Protein 5U2I (pdb70)

InterPro domains:
  IPR001564 Nucleoside diphosphate kinase [MF_00451] (3-138)
  IPR001564 Nucleoside diphosphate kinase [PR01243] (6-28)
  IPR001564 Nucleoside diphosphate kinase [PR01243] (50-69)
  IPR001564 Nucleoside diphosphate kinase [PR01243] (70-87)
  IPR001564 Nucleoside diphosphate kinase [PR01243] (91-107)
  IPR001564 Nucleoside diphosphate kinase [PR01243] (114-133)
  IPR023005 Nucleoside diphosphate kinase, active site [PS00469] (114-122)
  IPR034907 Nucleoside diphosphate kinase-like domain [PF00334] (4-137)
  IPR034907 Nucleoside diphosphate kinase-like domain [SM00562] (3-140)
  IPR036850 Nucleoside diphosphate kinase-like domain superfamily [G3DSA:3.30.70.141] (1-151)
  IPR036850 Nucleoside diphosphate kinase-like domain superfamily [SSF54919] (1-151)

Solvent-accessible surface area: 34320 Å² total; per-residue (Å²): 106,48,107,43,68,0,0,0,0,0,17,0,0,0,8,20,41,25,17,1,0,42,0,0,24,49,0,22,73,5,3,6,27,6,0,0,4,32,4,43,64,4,64,52,80,25,0,104,97,8,21,50,125,39,97,75,84,139,100,14,98,38,50,10,115,29,2,37,72,10,1,0,0,0,0,0,0,18,1,70,20,0,7,67,5,0,104,80,17,4,25,42,89,109,0,34,105,3,53,16,14,6,0,26,4,36,11,0,4,10,73,20,31,8,0,0,34,2,0,74,43,73,71,47,0,118,102,11,15,74,53,8,5,132,119,104,49,46,9,150,24,105,7,36,52,39,122,18,2,33,151,101,50,106,41,67,0,0,0,1,0,18,0,0,0,9,16,44,29,18,1,0,46,0,0,13,56,0,20,84,4,3,5,27,7,0,0,4,33,4,41,64,5,64,55,96,25,0,91,109,13,23,55,138,37,100,77,87,133,102,12,88,42,54,10,116,27,2,39,60,6,0,0,0,0,0,0,0,18,1,74,21,0,7,73,4,0,103,89,16,4,23,40,98,109,0,40,109,3,53,18,13,6,0,24,3,22,12,0,4,15,74,21,35,21,0,0,38,2,0,90,44,68,71,48,0,117,106,12,16,67,40,7,4,121,119,111,53,47,9,147,24,105,6,34,50,40,122,14,2,34,157,107,51,109,45,68,0,0,0,1,0,19,0,0,0,8,18,41,26,18,1,0,39,0,0,20,50,0,21,74,5,2,6,23,6,0,0,4,34,8,47,58,3,65,56,114,28,0,102,36,11,25,51,128,40,103,75,90,137,101,16,96,41,53,15,114,27,3,41,62,6,0,0,0,0,0,0,0,18,1,70,20,0,6,72,4,0,104,86,17,3,23,39,97,107,0,39,109,2,54,16,13,8,0,23,4,35,10,0,3,13,74,23,36,21,0,0,39,1,1,88,35,63,125,48,0,116,99,12,16,74,64,8,4,129,122,102,42,42,10,144,23,100,5,35,52,39,122,14,0,35,137,102,58,102,40,69,0,0,0,1,0,14,0,0,0,8,17,44,27,16,1,0,46,0,0,23,46,0,20,72,5,2,5,26,6,0,0,4,36,5,40,65,5,65,54,90,29,0,101,101,8,20,53,125,37,97,74,87,139,96,12,100,42,45,11,115,25,2,38,63,6,0,0,0,0,0,0,0,17,1,73,22,0,7,71,5,0,102,88,17,3,23,38,86,107,0,41,107,3,53,17,14,7,0,25,4,24,11,0,3,5,61,17,39,7,0,0,34,2,0,77,43,70,140,46,0,116,99,11,16,66,39,7,4,122,120,111,68,46,10,149,25,103,4,35,50,38,125,14,1,35,156,108,35,113,49,69,0,0,0,1,0,17,0,0,0,8,20,42,26,16,1,0,46,0,0,21,43,0,20,70,4,3,5,26,7,0,0,3,33,8,46,60,4,62,49,80,23,0,104,98,8,19,38,132,46,90,80,109,131,101,23,96,36,53,9,111,29,2,37,72,9,2,0,0,0,0,0,0,9,1,64,22,0,6,70,3,0,122,86,16,6,22,36,93,108,0,48,117,4,53,19,12,7,0,22,3,23,12,1,4,12,71,20,30,8,0,0,33,15,1,70,44,70,74,44,0,116,99,10,15,72,53,8,6,132,121,103,51,45,9,147,24,106,6,39,52,40,125,20,2,35,136,169,100,112,165,68,69,17,69,44,67,0,0,0,0,0,18,2,0,0,9,20,42,27,16,0,0,47,0,0,10,58,0,20,86,4,3,5,26,6,0,0,4,35,8,46,61,4,64,53,82,21,0,92,102,8,19,49,126,40,98,74,89,135,99,12,91,42,53,8,113,30,2,37,72,10,3,0,0,0,0,0,0,12,1,72,21,0,7,71,3,0,123,86,16,6,22,40,92,109,1,40,108,4,53,16,13,8,0,26,3,23,12,0,4,6,66,20,36,9,0,0,36,14,0,68,43,71,140,43,0,119,101,11,16,71,51,8,6,121,122,109,56,46,9,147,24,105,6,38,52,40,124,18,2,35,151

Foldseek 3Di:
DFFQKKKKKQAPLCVVVVNPVVVVVVCVVLPWDWFFKDKDQDDLVLQCVLVVVCPPPPCSVVSSCRRNVHIMIMTMITGVPCQVVLDLLLADLALVRGDPNHPSVPDHGGSSSSGMDMQNDSVSRVVSCVSVDPPVRTHDDDDPCVVVVDD/DFFQKKKKKQAPLCVVVVNPVVVVVVCVVLPWDWFFKDKDQDDLVLLCVLLVVCPPPPCSVVSSCRRNVGIMIITMITGVPVQVVLDLQLADLALVRGDPNHPSVPDHGGSSSSGMDMQNDSVSRVVSCVSVDDPVRTHDDDDPCVVVVDD/DFFQKKKKKQAFLCVVVVNVVVVVVVCVVLPWDWFFKDKDQDDLVLQCVLVVVCPPPPCSVVSSCRRNVHIMIMTMITGVPCQVVLVLQLADLALCPGDPRHPSVPDHGGSSSSGMDMQNDRVSRVVSCVSVDDPVRTHDDDDPCVVVVDD/DFFQKKKKKFAFLCVVVVNPVVVVVVCVVLPWDWFFKDKDQDDLVLQCQLVVVCPPPPCSVVSSVRRNVGIMIMTMITGPPCQVVLDLQLADLALVRGDPNHQSVPDHGGSSSSGMDMQNDRVSRVVNCVSVDDPVRTHDDDDPCVVVVPD/DFFQKKKKKFAPLCVVVVNPVVVVVVCVVLPWDWFFKDKDQDDLVLQCVLVVVCPPPPCSVVSSCRRNVHIMIMTMITGVPCQVVLDLQLADLALVNGDPNHVSVPDHHGSSSSGMDMQNDSVSRVVSCVSVDPPVRTHDDDDPCVVVVPD/DDDPDPFFQKKKKKQAPLCVVVVNPVVVVVVCVVLPWDWFFKDKDQDDLVLQCVLVVVCPPPPCSVVSSCRRNVHIMIITMITGRPVQVVLDLQLADLALVPGDPRHPSVPDHGGSSSSGMDMQNDSVSRVVSCVSVDDPVRTHDDDDPCVVVVPD

Sequence (911 aa):
MSNERTFIALKPDAVQRGLVGTTIIARFEQQKGFKLVALKLIITPSADLAKKHYAEHDGKPFFNGLVEFLTSGPPVAAMVWEGKGVVAAARRKKMMIGATKPLESSAPGTIRGDFAIDVGRNIIIHGSDAVETAQREIALWFQDSELNEWTPTQNKWIYEMSSNERTFIALKKPDAVQRGLVGTTIIARFEQQKGFKLVALKLIITPSADLAKKHYAEEHDGKPFFNNGLVEFLTSGPVAAMVWEGKKGVVAAARKMIGATKPLESSAPGTIRGDFAIDDVVGRNNIIIHGSDAVETTAQREIALWFQDSELNEWTPTQNKWIIYEEMSSNERTFIALKPDAVQRGLVGTTIIARFEQQKGFKLVALKLITPSADLAKKKHYAEHDGKPFFNGLVEEFLTSGPVAAMVWEGKGVVAAARKMMIGATKPLEESSAPGTIRGDFAIDDVVGRNNIIIHGSDAVETAQREIALWFQQDSELNEWTPTQNKWIIYEMSSNERTFIALKPDAVQRGLVGTTIIARFEQQKGFKLVALKLIITPSADLAKKKHYAEHDGKPFFNGLVEFLTSGPVAAMVWEGKGVVAAARRKMIGATKPLESAPGTIRGDFAIDVGRNIIIHGSDAVETAQREIALWFQDSEELNEWTPTQNKWIYEEMSSNERTFIALKPDAVQRGLVGTTIIARFEQQKGFKLVALKLITPSADLAKKHYAEHDGKPFFNGLVEFLTSGPPVAAMVWEGKKGVVAAARKKMIGATKPLESSAPGTIRGDFAIDDVGRNIIHGSDAVETAQREIALWFQDSELNEWTPTQNKWIYEEHHHHHMSNERTFIALKPDAVQRGLVGTIIARFEQQKGFKLVALKLIITPSADLAKKHYAEHDDGKPFFNGLVEEFLTSGPVAAMVWEGKGVVAAARRKKMIGATKPLESSAPGTIRGDFAIDDVVGRNIIIHGSDAVETAQREIALWFQDSELNEWTPTTQNKWIIYEE

Secondary structure (DSSP, 8-state):
-TT-EEEEEE-HHHHHTT-HHHHHHHHHHHTPEEEEEEEE---HHHHHHHTGGGTTSTTHHHHHHHHTSS-EEEEEEESTTHHHHHHHHH--SSGGGSPTTSHHHHH---GGG--EEE-SSHHHHHHHHHHH--GGGS-----TTHHHH--/-TT-EEEEEE-HHHHHTT-HHHHHHHHHHHTPEEEEEEEE---HHHHHHHTGGGTTSTTHHHHHHHHTSS-EEEEEEESTTHHHHHHHHH--SSGGGSPBTBHHHHH---GGG--EEE-SSHHHHHHHHHHH--GGGS-----TTHHHH--/-TT-EEEEEE-HHHHHTT-HHHHHHHHHHHT-EEEEEEEE---HHHHHHHTGGGTTSTTHHHHHHHHTTS-EEEEEEESTTHHHHHHHHH--SSGGGSPBTBHHHHH---GGG--EEE-SSHHHHHHHHHHH--GGGS-----TTHHHH--/-TT-EEEEEE-HHHHHTT-HHHHHHHHHHHTPEEEEEEEE---HHHHHHHTGGGTTSTTHHHHHHHHTTS-EEEEEEESTTHHHHHHHHH--SSGGGSPTTSHHHHH---GGG--EEE-SSHHHHHHHHHHH--GGGS-----TTHHHH--/-TT-EEEEEE-HHHHHTT-HHHHHHHHHHHTPEEEEEEEE---HHHHHHHTGGGTTSTTHHHHHHHHTSS-EEEEEEESTTHHHHHHHHH--SSGGGSPTTSHHHHH---GGG--EEE-SSHHHHHHHHHHH--GGGS-----TTHHHH--/---S-GGG-EEEEEE-HHHHHTT-HHHHHHHHHHHTPEEEEEEEE---HHHHHHHTGGGTTSTTHHHHHHHHTTS-EEEEEEESTTHHHHHHHHH--SSGGGSPBTBHHHHH---GGG--EEE-SSHHHHHHHHHHH--GGGS-----TTHHHH--

Nearest PDB structures (foldseek):
  5u2i-assembly1_B  TM=1.004E+00  e=3.307E-31  Naegleria fowleri
  4fkx-assembly1_A  TM=9.912E-01  e=4.480E-24  Trypanosoma brucei brucei TREU927
  2hvd-assembly1_C-2  TM=9.880E-01  e=6.891E-24  Homo sapiens
  8qvz-assembly1_C  TM=9.889E-01  e=1.533E-23  Homo sapiens
  2hve-assembly1_A  TM=9.879E-01  e=1.960E-23  Homo sapiens

Structure (mmCIF, N/CA/C/O backbone):
data_5U2I
#
_entry.id   5U2I
#
_cell.length_a   67.900
_cell.length_b   110.380
_cell.length_c   68.140
_cell.angle_alpha   90.000
_cell.angle_beta   118.550
_cell.angle_gamma   90.000
#
_symmetry.space_group_name_H-M   'P 1 21 1'
#
loop_
_entity.id
_entity.type
_entity.pdbx_description
1 polymer 'Nucleoside diphosphate kinase'
2 non-polymer 1,2-ETHANEDIOL
3 non-polymer 'MAGNESIUM ION'
4 non-polymer 'FORMIC ACID'
5 water water
#
loop_
_atom_site.group_PDB
_atom_site.id
_atom_site.type_symbol
_atom_site.label_atom_id
_atom_site.label_alt_id
_atom_site.label_comp_id
_atom_site.label_asym_id
_atom_site.label_entity_id
_atom_site.label_seq_id
_atom_site.pdbx_PDB_ins_code
_atom_site.Cartn_x
_atom_site.Cartn_y
_atom_site.Cartn_z
_atom_site.occupancy
_atom_site.B_iso_or_equiv
_atom_site.auth_seq_id
_atom_site.auth_comp_id
_atom_site.auth_asym_id
_atom_site.auth_atom_id
_atom_site.pdbx_PDB_model_num
ATOM 1 N N . MET A 1 9 ? 2.763 -10.628 -2.463 1.00 36.87 1 MET A N 1
ATOM 2 C CA . MET A 1 9 ? 3.190 -10.561 -1.066 1.00 25.81 1 MET A CA 1
ATOM 3 C C . MET A 1 9 ? 3.597 -9.164 -0.624 1.00 22.19 1 MET A C 1
ATOM 4 O O . MET A 1 9 ? 3.657 -8.910 0.582 1.00 16.59 1 MET A O 1
ATOM 6 N N . SER A 1 10 ? 3.929 -8.282 -1.577 1.00 22.29 2 SER A N 1
ATOM 7 C CA . SER A 1 10 ? 4.294 -6.920 -1.201 1.00 20.67 2 SER A CA 1
ATOM 8 C C . SER A 1 10 ? 3.094 -6.073 -0.807 1.00 16.39 2 SER A C 1
ATOM 9 O O . SER A 1 10 ? 3.288 -4.958 -0.317 1.00 17.77 2 SER A O 1
ATOM 12 N N . ASN A 1 11 ? 1.868 -6.580 -0.941 1.00 16.33 3 ASN A N 1
ATOM 13 C CA . ASN A 1 11 ? 0.703 -5.861 -0.455 1.00 15.24 3 ASN A CA 1
ATOM 14 C C . ASN A 1 11 ? 0.223 -6.361 0.904 1.00 14.18 3 ASN A C 1
ATOM 15 O O . ASN A 1 11 ? -0.875 -5.985 1.338 1.00 13.85 3 ASN A O 1
ATOM 20 N N . GLU A 1 12 ? 1.039 -7.141 1.610 1.00 13.27 4 GLU A N 1
ATOM 21 C CA . GLU A 1 12 ? 0.717 -7.471 2.992 1.00 12.03 4 GLU A CA 1
ATOM 22 C C . GLU A 1 12 ? 0.521 -6.193 3.805 1.00 10.97 4 GLU A C 1
ATOM 23 O O . GLU A 1 12 ? 1.179 -5.173 3.582 1.00 10.15 4 GLU A O 1
ATOM 29 N N . ARG A 1 13 ? -0.388 -6.249 4.766 1.00 9.89 5 ARG A N 1
ATOM 30 C CA . ARG A 1 13 ? -0.672 -5.108 5.621 1.00 9.03 5 ARG A CA 1
ATOM 31 C C . ARG A 1 13 ? -0.664 -5.501 7.091 1.00 9.21 5 ARG A C 1
ATOM 32 O O . ARG A 1 13 ? -1.030 -6.622 7.459 1.00 10.72 5 ARG A O 1
ATOM 40 N N . THR A 1 14 ? -0.315 -4.540 7.934 1.00 7.23 6 THR A N 1
ATOM 41 C CA . THR A 1 14 ? -0.413 -4.735 9.366 1.00 8.91 6 THR A CA 1
ATOM 42 C C . THR A 1 14 ? -1.117 -3.546 10.005 1.00 7.98 6 THR A C 1
ATOM 43 O O . THR A 1 14 ? -1.133 -2.443 9.462 1.00 7.48 6 THR A O 1
ATOM 47 N N . PHE A 1 15 ? -1.670 -3.783 11.198 1.00 7.75 7 PHE A N 1
ATOM 48 C CA . PHE A 1 15 ? -2.300 -2.742 12.002 1.00 6.33 7 PHE A CA 1
ATOM 49 C C . PHE A 1 15 ? -1.340 -2.295 13.105 1.00 6.49 7 PHE A C 1
ATOM 50 O O . PHE A 1 15 ? -0.772 -3.144 13.819 1.00 7.61 7 PHE A O 1
ATOM 58 N N . ILE A 1 16 ? -1.164 -0.975 13.245 1.00 6.31 8 ILE A N 1
ATOM 59 C CA . ILE A 1 16 ? -0.348 -0.399 14.312 1.00 5.98 8 ILE A CA 1
ATOM 60 C C . ILE A 1 16 ? -1.204 0.594 15.084 1.00 7.01 8 ILE A C 1
ATOM 61 O O . ILE A 1 16 ? -1.899 1.416 14.482 1.00 7.79 8 ILE A O 1
ATOM 66 N N . ALA A 1 17 ? -1.144 0.537 16.410 1.00 6.59 9 ALA A N 1
ATOM 67 C CA . ALA A 1 17 ? -1.721 1.573 17.258 1.00 6.69 9 ALA A CA 1
ATOM 68 C C . ALA A 1 17 ? -0.640 2.147 18.148 1.00 6.87 9 ALA A C 1
ATOM 69 O O . ALA A 1 17 ? 0.056 1.412 18.864 1.00 7.15 9 ALA A O 1
ATOM 71 N N . LEU A 1 18 ? -0.541 3.466 18.142 1.00 6.61 10 LEU A N 1
ATOM 72 C CA . LEU A 1 18 ? 0.265 4.174 19.128 1.00 7.06 10 LEU A CA 1
ATOM 73 C C . LEU A 1 18 ? -0.680 4.523 20.263 1.00 8.40 10 LEU A C 1
ATOM 74 O O . LEU A 1 18 ? -1.633 5.300 20.094 1.00 8.77 10 LEU A O 1
ATOM 79 N N . LYS A 1 19 ? -0.452 3.892 21.415 1.00 6.00 11 LYS A N 1
ATOM 80 C CA . LYS A 1 19 ? -1.391 3.875 22.518 1.00 6.21 11 LYS A CA 1
ATOM 81 C C . LYS A 1 19 ? -1.340 5.200 23.268 1.00 6.08 11 LYS A C 1
ATOM 82 O O . LYS A 1 19 ? -0.546 6.079 22.953 1.00 6.42 11 LYS A O 1
ATOM 88 N N . PRO A 1 20 ? -2.203 5.408 24.279 1.00 6.40 12 PRO A N 1
ATOM 89 C CA . PRO A 1 20 ? -2.282 6.761 24.870 1.00 6.31 12 PRO A CA 1
ATOM 90 C C . PRO A 1 20 ? -0.987 7.264 25.471 1.00 6.11 12 PRO A C 1
ATOM 91 O O . PRO A 1 20 ? -0.779 8.491 25.469 1.00 6.41 12 PRO A O 1
ATOM 95 N N . ASP A 1 21 ? -0.123 6.365 25.952 1.00 6.23 13 ASP A N 1
ATOM 96 C CA . ASP A 1 21 ? 1.187 6.775 26.440 1.00 6.08 13 ASP A CA 1
ATOM 97 C C . ASP A 1 21 ? 2.056 7.349 25.326 1.00 6.47 13 ASP A C 1
ATOM 98 O O . ASP A 1 21 ? 2.739 8.356 25.533 1.00 7.17 13 ASP A O 1
ATOM 103 N N . ALA A 1 22 ? 2.005 6.765 24.124 1.00 6.61 14 ALA A N 1
ATOM 104 C CA . ALA A 1 22 ? 2.752 7.326 22.997 1.00 7.55 14 ALA A CA 1
ATOM 105 C C . ALA A 1 22 ? 2.285 8.726 22.643 1.00 5.37 14 ALA A C 1
ATOM 106 O O . ALA A 1 22 ? 3.093 9.598 22.307 1.00 6.91 14 ALA A O 1
ATOM 108 N N . VAL A 1 23 ? 0.982 8.951 22.652 1.00 6.04 15 VAL A N 1
ATOM 109 C CA . VAL A 1 23 ? 0.463 10.264 22.298 1.00 5.40 15 VAL A CA 1
ATOM 110 C C . VAL A 1 23 ? 0.822 11.297 23.369 1.00 7.00 15 VAL A C 1
ATOM 111 O O . VAL A 1 23 ? 1.264 12.405 23.047 1.00 6.87 15 VAL A O 1
ATOM 115 N N . GLN A 1 24 ? 0.627 10.959 24.649 1.00 5.35 16 GLN A N 1
ATOM 116 C CA . GLN A 1 24 ? 0.953 11.878 25.743 1.00 5.47 16 GLN A CA 1
ATOM 117 C C . GLN A 1 24 ? 2.428 12.201 25.804 1.00 6.39 16 GLN A C 1
ATOM 118 O O . GLN A 1 24 ? 2.775 13.300 26.241 1.00 8.49 16 GLN A O 1
ATOM 124 N N . ARG A 1 25 ? 3.292 11.293 25.345 1.00 5.90 17 ARG A N 1
ATOM 125 C CA . ARG A 1 25 ? 4.746 11.489 25.385 1.00 5.68 17 ARG A CA 1
ATOM 126 C C . ARG A 1 25 ? 5.284 12.096 24.099 1.00 6.05 17 ARG A C 1
ATOM 127 O O . ARG A 1 25 ? 6.503 12.204 23.955 1.00 6.96 17 ARG A O 1
ATOM 135 N N . GLY A 1 26 ? 4.417 12.458 23.154 1.00 5.56 18 GLY A N 1
ATOM 136 C CA . GLY A 1 26 ? 4.920 13.155 21.982 1.00 6.44 18 GLY A CA 1
ATOM 137 C C . GLY A 1 26 ? 5.711 12.295 21.031 1.00 6.11 18 GLY A C 1
ATOM 138 O O . GLY A 1 26 ? 6.661 12.793 20.408 1.00 6.63 18 GLY A O 1
ATOM 139 N N . LEU A 1 27 ? 5.330 11.023 20.871 1.00 5.44 19 LEU A N 1
ATOM 140 C CA . LEU A 1 27 ? 6.083 10.077 20.060 1.00 5.93 19 LEU A CA 1
ATOM 141 C C . LEU A 1 27 ? 5.399 9.742 18.745 1.00 4.57 19 LEU A C 1
ATOM 142 O O . LEU A 1 27 ? 5.866 8.841 18.031 1.00 6.15 19 LEU A O 1
ATOM 147 N N . VAL A 1 28 ? 4.288 10.404 18.400 1.00 4.71 20 VAL A N 1
ATOM 148 C CA . VAL A 1 28 ? 3.540 9.989 17.211 1.00 5.33 20 VAL A CA 1
ATOM 149 C C . VAL A 1 28 ? 4.374 10.158 15.944 1.00 4.47 20 VAL A C 1
ATOM 150 O O . VAL A 1 28 ? 4.530 9.224 15.149 1.00 6.04 20 VAL A O 1
ATOM 154 N N . GLY A 1 29 ? 4.907 11.368 15.734 1.00 4.01 21 GLY A N 1
ATOM 155 C CA . GLY A 1 29 ? 5.641 11.611 14.499 1.00 4.89 21 GLY A CA 1
ATOM 156 C C . GLY A 1 29 ? 6.928 10.819 14.426 1.00 3.92 21 GLY A C 1
ATOM 157 O O . GLY A 1 29 ? 7.263 10.253 13.381 1.00 4.54 21 GLY A O 1
ATOM 158 N N . THR A 1 30 ? 7.647 10.738 15.554 1.00 4.90 22 THR A N 1
ATOM 159 C CA A THR A 1 30 ? 8.896 9.988 15.615 0.68 5.69 22 THR A CA 1
ATOM 160 C CA B THR A 1 30 ? 8.903 10.014 15.533 0.32 5.46 22 THR A CA 1
ATOM 161 C C . THR A 1 30 ? 8.689 8.537 15.211 1.00 5.11 22 THR A C 1
ATOM 162 O O . THR A 1 30 ? 9.482 7.956 14.461 1.00 6.92 22 THR A O 1
ATOM 169 N N . ILE A 1 31 ? 7.607 7.920 15.690 1.00 5.52 23 ILE A N 1
ATOM 170 C CA . ILE A 1 31 ? 7.398 6.515 15.358 1.00 4.62 23 ILE A CA 1
ATOM 171 C C . ILE A 1 31 ? 6.932 6.355 13.909 1.00 4.72 23 ILE A C 1
ATOM 172 O O . ILE A 1 31 ? 7.402 5.459 13.194 1.00 5.91 23 ILE A O 1
ATOM 177 N N . ILE A 1 32 ? 5.994 7.198 13.452 1.00 5.57 24 ILE A N 1
ATOM 178 C CA . ILE A 1 32 ? 5.576 7.111 12.054 1.00 4.23 24 ILE A CA 1
ATOM 179 C C . ILE A 1 32 ? 6.786 7.222 11.124 1.00 4.35 24 ILE A C 1
ATOM 180 O O . ILE A 1 32 ? 6.908 6.471 10.144 1.00 6.00 24 ILE A O 1
ATOM 185 N N . ALA A 1 33 ? 7.727 8.121 11.460 1.00 4.81 25 ALA A N 1
ATOM 186 C CA . ALA A 1 33 ? 8.904 8.316 10.606 1.00 4.79 25 ALA A CA 1
ATOM 187 C C . ALA A 1 33 ? 9.726 7.057 10.488 1.00 4.85 25 ALA A C 1
ATOM 188 O O . ALA A 1 33 ? 10.333 6.812 9.429 1.00 5.48 25 ALA A O 1
ATOM 190 N N . ARG A 1 34 ? 9.756 6.234 11.532 1.00 5.63 26 ARG A N 1
ATOM 191 C CA . ARG A 1 34 ? 10.539 4.997 11.420 1.00 5.30 26 ARG A CA 1
ATOM 192 C C . ARG A 1 34 ? 9.931 4.052 10.391 1.00 5.27 26 ARG A C 1
ATOM 193 O O . ARG A 1 34 ? 10.658 3.340 9.685 1.00 6.30 26 ARG A O 1
ATOM 201 N N . PHE A 1 35 ? 8.602 3.992 10.310 1.00 6.20 27 PHE A N 1
ATOM 202 C CA . PHE A 1 35 ? 7.957 3.166 9.291 1.00 5.01 27 PHE A CA 1
ATOM 203 C C . PHE A 1 35 ? 8.126 3.758 7.898 1.00 5.53 27 PHE A C 1
ATOM 204 O O . PHE A 1 35 ? 8.359 3.019 6.924 1.00 7.96 27 PHE A O 1
ATOM 212 N N . GLU A 1 36 ? 8.021 5.081 7.770 1.00 4.94 28 GLU A N 1
ATOM 213 C CA . GLU A 1 36 ? 8.271 5.699 6.469 1.00 5.35 28 GLU A CA 1
ATOM 214 C C . GLU A 1 36 ? 9.693 5.436 5.990 1.00 5.01 28 GLU A C 1
ATOM 215 O O . GLU A 1 36 ? 9.910 5.070 4.822 1.00 6.83 28 GLU A O 1
ATOM 221 N N . GLN A 1 37 ? 10.683 5.578 6.876 1.00 4.65 29 GLN A N 1
ATOM 222 C CA A GLN A 1 37 ? 12.062 5.484 6.421 0.62 6.45 29 GLN A CA 1
ATOM 223 C CA B GLN A 1 37 ? 12.076 5.467 6.457 0.38 6.69 29 GLN A CA 1
ATOM 224 C C . GLN A 1 37 ? 12.418 4.060 5.999 1.00 6.73 29 GLN A C 1
ATOM 225 O O . GLN A 1 37 ? 13.337 3.881 5.199 1.00 6.53 29 GLN A O 1
ATOM 236 N N . LYS A 1 38 ? 11.702 3.058 6.507 1.00 5.80 30 LYS A N 1
ATOM 237 C CA . LYS A 1 38 ? 11.924 1.658 6.172 1.00 6.04 30 LYS A CA 1
ATOM 238 C C . LYS A 1 38 ? 11.394 1.300 4.791 1.00 8.36 30 LYS A C 1
ATOM 239 O O . LYS A 1 38 ? 11.810 0.273 4.220 1.00 8.23 30 LYS A O 1
ATOM 245 N N . GLY A 1 39 ? 10.466 2.105 4.249 1.00 6.21 31 GLY A N 1
ATOM 246 C CA . GLY A 1 39 ? 9.876 1.806 2.955 1.00 6.16 31 GLY A CA 1
ATOM 247 C C . GLY A 1 39 ? 8.446 1.328 3.040 1.00 5.68 31 GLY A C 1
ATOM 248 O O . GLY A 1 39 ? 7.851 1.024 1.999 1.00 6.93 31 GLY A O 1
ATOM 249 N N . PHE A 1 40 ? 7.884 1.228 4.236 1.00 6.83 32 PHE A N 1
ATOM 250 C CA . PHE A 1 40 ? 6.500 0.797 4.350 1.00 6.55 32 PHE A CA 1
ATOM 251 C C . PHE A 1 40 ? 5.562 1.925 3.938 1.00 5.14 32 PHE A C 1
ATOM 252 O O . PHE A 1 40 ? 5.881 3.106 4.057 1.00 6.79 32 PHE A O 1
ATOM 260 N N . LYS A 1 41 ? 4.422 1.540 3.357 1.00 6.17 33 LYS A N 1
ATOM 261 C CA . LYS A 1 41 ? 3.465 2.478 2.777 1.00 6.97 33 LYS A CA 1
ATOM 262 C C . LYS A 1 41 ? 2.302 2.711 3.735 1.00 5.21 33 LYS A C 1
ATOM 263 O O . LYS A 1 41 ? 1.643 1.755 4.152 1.00 6.54 33 LYS A O 1
ATOM 269 N N . LEU A 1 42 ? 2.046 3.975 4.059 1.00 5.12 34 LEU A N 1
ATOM 270 C CA . LEU A 1 42 ? 0.946 4.307 4.953 1.00 5.41 34 LEU A CA 1
ATOM 271 C C . LEU A 1 42 ? -0.366 4.250 4.172 1.00 5.62 34 LEU A C 1
ATOM 272 O O . LEU A 1 42 ? -0.555 5.005 3.209 1.00 6.76 34 LEU A O 1
ATOM 277 N N . VAL A 1 43 ? -1.260 3.339 4.575 1.00 6.11 35 VAL A N 1
ATOM 278 C CA . VAL A 1 43 ? -2.538 3.121 3.903 1.00 6.58 35 VAL A CA 1
ATOM 279 C C . VAL A 1 43 ? -3.659 3.853 4.632 1.00 6.15 35 VAL A C 1
ATOM 280 O O . VAL A 1 43 ? -4.645 4.285 4.009 1.00 6.48 35 VAL A O 1
ATOM 284 N N . ALA A 1 44 ? -3.548 3.970 5.958 1.00 6.92 36 ALA A N 1
ATOM 285 C CA . ALA A 1 44 ? -4.639 4.548 6.736 1.00 6.73 36 ALA A CA 1
ATOM 286 C C . ALA A 1 44 ? -4.052 5.071 8.025 1.00 6.72 36 ALA A C 1
ATOM 287 O O . ALA A 1 44 ? -3.026 4.569 8.507 1.00 6.69 36 ALA A O 1
ATOM 289 N N . LEU A 1 45 ? -4.697 6.105 8.574 1.00 6.42 37 LEU A N 1
ATOM 290 C CA . LEU A 1 45 ? -4.203 6.750 9.788 1.00 5.72 37 LEU A CA 1
ATOM 291 C C . LEU A 1 45 ? -5.319 7.593 10.365 1.00 8.82 37 LEU A C 1
ATOM 292 O O . LEU A 1 45 ? -6.006 8.298 9.624 1.00 10.11 37 LEU A O 1
ATOM 297 N N . LYS A 1 46 ? -5.513 7.504 11.685 1.00 8.24 38 LYS A N 1
ATOM 298 C CA . LYS A 1 46 ? -6.446 8.418 12.332 1.00 8.80 38 LYS A CA 1
ATOM 299 C C . LYS A 1 46 ? -6.141 8.503 13.814 1.00 9.26 38 LYS A C 1
ATOM 300 O O . LYS A 1 46 ? -5.616 7.555 14.407 1.00 12.29 38 LYS A O 1
ATOM 306 N N . LEU A 1 47 ? -6.428 9.649 14.400 1.00 6.57 39 LEU A N 1
ATOM 307 C CA . LEU A 1 47 ? -6.373 9.777 15.849 1.00 6.60 39 LEU A CA 1
ATOM 308 C C . LEU A 1 47 ? -7.780 9.581 16.396 1.00 7.51 39 LEU A C 1
ATOM 309 O O . LEU A 1 47 ? -8.702 10.303 16.017 1.00 8.24 39 LEU A O 1
ATOM 314 N N . ILE A 1 48 ? -7.942 8.597 17.268 1.00 7.02 40 ILE A N 1
ATOM 315 C CA A ILE A 1 48 ? -9.259 8.294 17.816 0.39 7.19 40 ILE A CA 1
ATOM 316 C CA B ILE A 1 48 ? -9.249 8.231 17.790 0.61 7.20 40 ILE A CA 1
ATOM 317 C C . ILE A 1 48 ? -9.114 7.927 19.275 1.00 8.34 40 ILE A C 1
ATOM 318 O O . ILE A 1 48 ? -8.073 7.431 19.718 1.00 8.10 40 ILE A O 1
ATOM 327 N N . THR A 1 49 ? -10.185 8.203 20.031 1.00 8.07 41 THR A N 1
ATOM 328 C CA . THR A 1 49 ? -10.214 7.786 21.425 1.00 8.00 41 THR A CA 1
ATOM 329 C C . THR A 1 49 ? -11.098 6.547 21.445 1.00 9.02 41 THR A C 1
ATOM 330 O O . THR A 1 49 ? -12.324 6.663 21.272 1.00 9.39 41 THR A O 1
ATOM 334 N N . PRO A 1 50 ? -10.524 5.342 21.559 1.00 8.63 42 PRO A N 1
ATOM 335 C CA . PRO A 1 50 ? -11.306 4.111 21.378 1.00 9.98 42 PRO A CA 1
ATOM 336 C C . PRO A 1 50 ? -12.427 3.982 22.389 1.00 11.48 42 PRO A C 1
ATOM 337 O O . PRO A 1 50 ? -12.267 4.280 23.570 1.00 12.33 42 PRO A O 1
ATOM 341 N N . SER A 1 51 ? -13.560 3.515 21.900 1.00 12.81 43 SER A N 1
ATOM 342 C CA . SER A 1 51 ? -14.639 3.169 22.802 1.00 12.26 43 SER A CA 1
ATOM 343 C C . SER A 1 51 ? -14.328 1.865 23.522 1.00 15.95 43 SER A C 1
ATOM 344 O O . SER A 1 51 ? -13.497 1.061 23.102 1.00 12.52 43 SER A O 1
ATOM 347 N N . ALA A 1 52 ? -15.066 1.644 24.610 1.00 13.89 44 ALA A N 1
ATOM 348 C CA . ALA A 1 52 ? -14.961 0.385 25.333 1.00 16.50 44 ALA A CA 1
ATOM 349 C C . ALA A 1 52 ? -15.221 -0.804 24.416 1.00 15.10 44 ALA A C 1
ATOM 350 O O . ALA A 1 52 ? -14.488 -1.806 24.444 1.00 14.88 44 ALA A O 1
ATOM 352 N N . ASP A 1 53 ? -16.254 -0.709 23.578 1.00 13.29 45 ASP A N 1
ATOM 353 C CA . ASP A 1 53 ? -16.566 -1.802 22.673 1.00 16.74 45 ASP A CA 1
ATOM 354 C C . ASP A 1 53 ? -15.392 -2.101 21.743 1.00 14.24 45 ASP A C 1
ATOM 355 O O . ASP A 1 53 ? -15.027 -3.265 21.547 1.00 15.53 45 ASP A O 1
ATOM 360 N N . LEU A 1 54 ? -14.813 -1.059 21.132 1.00 12.22 46 LEU A N 1
ATOM 361 C CA . LEU A 1 54 ? -13.674 -1.277 20.242 1.00 11.57 46 LEU A CA 1
ATOM 362 C C . LEU A 1 54 ? -12.499 -1.893 20.995 1.00 12.93 46 LEU A C 1
ATOM 363 O O . LEU A 1 54 ? -11.867 -2.840 20.507 1.00 13.31 46 LEU A O 1
ATOM 368 N N . ALA A 1 55 ? -12.197 -1.376 22.191 1.00 11.40 47 ALA A N 1
ATOM 369 C CA . ALA A 1 55 ? -11.045 -1.889 22.935 1.00 11.76 47 ALA A CA 1
ATOM 370 C C . ALA A 1 55 ? -11.241 -3.335 23.366 1.00 11.78 47 ALA A C 1
ATOM 371 O O . ALA A 1 55 ? -10.318 -4.152 23.265 1.00 13.42 47 ALA A O 1
ATOM 373 N N . LYS A 1 56 ? -12.458 -3.690 23.786 1.00 12.81 48 LYS A N 1
ATOM 374 C CA . LYS A 1 56 ? -12.742 -5.073 24.148 1.00 13.57 48 LYS A CA 1
ATOM 375 C C . LYS A 1 56 ? -12.612 -5.997 22.941 1.00 16.11 48 LYS A C 1
ATOM 376 O O . LYS A 1 56 ? -12.114 -7.122 23.060 1.00 16.91 48 LYS A O 1
ATOM 382 N N . LYS A 1 57 ? -13.090 -5.561 21.778 1.00 13.37 49 LYS A N 1
ATOM 383 C CA . LYS A 1 57 ? -12.957 -6.399 20.592 1.00 13.64 49 LYS A CA 1
ATOM 384 C C . LYS A 1 57 ? -11.500 -6.502 20.153 1.00 13.23 49 LYS A C 1
ATOM 385 O O . LYS A 1 57 ? -11.038 -7.577 19.735 1.00 14.83 49 LYS A O 1
ATOM 391 N N . HIS A 1 58 ? -10.756 -5.400 20.260 1.00 12.04 50 HIS A N 1
ATOM 392 C CA . HIS A 1 58 ? -9.351 -5.437 19.897 1.00 12.56 50 HIS A CA 1
ATOM 393 C C . HIS A 1 58 ? -8.612 -6.474 20.730 1.00 15.29 50 HIS A C 1
ATOM 394 O O . HIS A 1 58 ? -7.833 -7.277 20.201 1.00 12.32 50 HIS A O 1
ATOM 401 N N . TYR A 1 59 ? -8.879 -6.503 22.036 1.00 12.87 51 TYR A N 1
ATOM 402 C CA . TYR A 1 59 ? -8.197 -7.419 22.941 1.00 13.12 51 TYR A CA 1
ATOM 403 C C . TYR A 1 59 ? -8.999 -8.695 23.199 1.00 14.78 51 TYR A C 1
ATOM 404 O O . TYR A 1 59 ? -8.828 -9.323 24.248 1.00 15.42 51 TYR A O 1
ATOM 413 N N . ALA A 1 60 ? -9.852 -9.103 22.259 1.00 15.91 52 ALA A N 1
ATOM 414 C CA . ALA A 1 60 ? -10.780 -10.204 22.522 1.00 18.02 52 ALA A CA 1
ATOM 415 C C . ALA A 1 60 ? -10.065 -11.487 22.911 1.00 19.51 52 ALA A C 1
ATOM 416 O O . ALA A 1 60 ? -10.624 -12.296 23.668 1.00 21.40 52 ALA A O 1
ATOM 418 N N . GLU A 1 61 ? -8.844 -11.701 22.406 1.00 18.37 53 GLU A N 1
ATOM 419 C CA . GLU A 1 61 ? -8.118 -12.930 22.724 1.00 21.26 53 GLU A CA 1
ATOM 420 C C . GLU A 1 61 ? -7.861 -13.046 24.219 1.00 19.90 53 GLU A C 1
ATOM 421 O O . GLU A 1 61 ? -7.688 -14.154 24.731 1.00 22.43 53 GLU A O 1
ATOM 427 N N . HIS A 1 62 ? -7.861 -11.925 24.928 1.00 18.39 54 HIS A N 1
ATOM 428 C CA . HIS A 1 62 ? -7.570 -11.893 26.350 1.00 22.60 54 HIS A CA 1
ATOM 429 C C . HIS A 1 62 ? -8.817 -11.786 27.207 1.00 20.66 54 HIS A C 1
ATOM 430 O O . HIS A 1 62 ? -8.698 -11.665 28.434 1.00 19.89 54 HIS A O 1
ATOM 437 N N . ASP A 1 63 ? -10.004 -11.840 26.605 1.00 21.55 55 ASP A N 1
ATOM 438 C CA . ASP A 1 63 ? -11.230 -11.669 27.372 1.00 24.41 55 ASP A CA 1
ATOM 439 C C . ASP A 1 63 ? -11.347 -12.752 28.436 1.00 25.41 55 ASP A C 1
ATOM 440 O O . ASP A 1 63 ? -11.132 -13.941 28.167 1.00 25.91 55 ASP A O 1
ATOM 445 N N . GLY A 1 64 ? -11.686 -12.334 29.651 1.00 24.21 56 GLY A N 1
ATOM 446 C CA . GLY A 1 64 ? -11.803 -13.259 30.757 1.00 29.50 56 GLY A CA 1
ATOM 447 C C . GLY A 1 64 ? -10.516 -13.527 31.506 1.00 28.93 56 GLY A C 1
ATOM 448 O O . GLY A 1 64 ? -10.546 -14.264 32.498 1.00 34.15 56 GLY A O 1
ATOM 449 N N . LYS A 1 65 ? -9.318 -12.925 31.039 1.00 27.54 57 LYS A N 1
ATOM 450 C CA . LYS A 1 65 ? -8.052 -13.034 31.755 1.00 24.56 57 LYS A CA 1
ATOM 451 C C . LYS A 1 65 ? -7.930 -11.894 32.758 1.00 24.12 57 LYS A C 1
ATOM 452 O O . LYS A 1 65 ? -8.569 -10.852 32.590 1.00 22.93 57 LYS A O 1
ATOM 458 N N . PRO A 1 66 ? -7.143 -12.072 33.827 1.00 26.67 58 PRO A N 1
ATOM 459 C CA . PRO A 1 66 ? -7.111 -11.041 34.887 1.00 26.30 58 PRO A CA 1
ATOM 460 C C . PRO A 1 66 ? -6.636 -9.665 34.430 1.00 24.54 58 PRO A C 1
ATOM 461 O O . PRO A 1 66 ? -7.021 -8.655 35.037 1.00 24.02 58 PRO A O 1
ATOM 465 N N . PHE A 1 67 ? -5.836 -9.582 33.371 1.00 22.20 59 PHE A N 1
ATOM 466 C CA . PHE A 1 67 ? -5.291 -8.304 32.918 1.00 20.54 59 PHE A CA 1
ATOM 467 C C . PHE A 1 67 ? -6.121 -7.648 31.821 1.00 18.50 59 PHE A C 1
ATOM 468 O O . PHE A 1 67 ? -5.760 -6.558 31.356 1.00 17.24 59 PHE A O 1
ATOM 476 N N . PHE A 1 68 ? -7.222 -8.275 31.407 1.00 16.41 60 PHE A N 1
ATOM 477 C CA . PHE A 1 68 ? -8.011 -7.771 30.286 1.00 15.37 60 PHE A CA 1
ATOM 478 C C . PHE A 1 68 ? -8.613 -6.406 30.606 1.00 14.97 60 PHE A C 1
ATOM 479 O O . PHE A 1 68 ? -8.476 -5.460 29.824 1.00 13.93 60 PHE A O 1
ATOM 487 N N . ASN A 1 69 ? -9.233 -6.264 31.782 1.00 17.81 61 ASN A N 1
ATOM 488 C CA . ASN A 1 69 ? -9.881 -4.996 32.101 1.00 16.77 61 ASN A CA 1
ATOM 489 C C . ASN A 1 69 ? -8.887 -3.847 32.078 1.00 15.94 61 ASN A C 1
ATOM 490 O O . ASN A 1 69 ? -9.202 -2.762 31.576 1.00 14.77 61 ASN A O 1
ATOM 495 N N . GLY A 1 70 ? -7.667 -4.080 32.580 1.00 16.61 62 GLY A N 1
ATOM 496 C CA . GLY A 1 70 ? -6.658 -3.034 32.585 1.00 15.52 62 GLY A CA 1
ATOM 497 C C . GLY A 1 70 ? -6.200 -2.622 31.195 1.00 13.63 62 GLY A C 1
ATOM 498 O O . GLY A 1 70 ? -5.970 -1.436 30.935 1.00 13.91 62 GLY A O 1
ATOM 499 N N . LEU A 1 71 ? -6.026 -3.595 30.296 1.00 13.14 63 LEU A N 1
ATOM 500 C CA . LEU A 1 71 ? -5.684 -3.266 28.909 1.00 13.64 63 LEU A CA 1
ATOM 501 C C . LEU A 1 71 ? -6.766 -2.419 28.268 1.00 12.63 63 LEU A C 1
ATOM 502 O O . LEU A 1 71 ? -6.469 -1.442 27.566 1.00 11.39 63 LEU A O 1
ATOM 507 N N . VAL A 1 72 ? -8.030 -2.807 28.464 1.00 11.84 64 VAL A N 1
ATOM 508 C CA . VAL A 1 72 ? -9.156 -2.074 27.885 1.00 12.67 64 VAL A CA 1
ATOM 509 C C . VAL A 1 72 ? -9.234 -0.672 28.473 1.00 14.67 64 VAL A C 1
ATOM 510 O O . VAL A 1 72 ? -9.401 0.322 27.750 1.00 12.21 64 VAL A O 1
ATOM 514 N N . GLU A 1 73 ? -9.130 -0.572 29.802 1.00 12.90 65 GLU A N 1
ATOM 515 C CA . GLU A 1 73 ? -9.237 0.735 30.436 1.00 13.34 65 GLU A CA 1
ATOM 516 C C . GLU A 1 73 ? -8.125 1.655 29.965 1.00 12.29 65 GLU A C 1
ATOM 517 O O . GLU A 1 73 ? -8.361 2.843 29.710 1.00 13.78 65 GLU A O 1
ATOM 523 N N . PHE A 1 74 ? -6.907 1.129 29.824 1.00 11.73 66 PHE A N 1
ATOM 524 C CA . PHE A 1 74 ? -5.841 2.006 29.365 1.00 11.03 66 PHE A CA 1
ATOM 525 C C . PHE A 1 74 ? -6.063 2.454 27.918 1.00 9.79 66 PHE A C 1
ATOM 526 O O . PHE A 1 74 ? -5.871 3.637 27.592 1.00 9.82 66 PHE A O 1
ATOM 534 N N . LEU A 1 75 ? -6.444 1.533 27.033 1.00 10.07 67 LEU A N 1
ATOM 535 C CA . LEU A 1 75 ? -6.580 1.890 25.624 1.00 11.18 67 LEU A CA 1
ATOM 536 C C . LEU A 1 75 ? -7.673 2.925 25.417 1.00 10.86 67 LEU A C 1
ATOM 537 O O . LEU A 1 75 ? -7.585 3.750 24.490 1.00 11.31 67 LEU A O 1
ATOM 542 N N . THR A 1 76 ? -8.695 2.920 26.268 1.00 11.32 68 THR A N 1
ATOM 543 C CA . THR A 1 76 ? -9.794 3.863 26.153 1.00 13.04 68 THR A CA 1
ATOM 544 C C . THR A 1 76 ? -9.528 5.162 26.888 1.00 13.92 68 THR A C 1
ATOM 545 O O . THR A 1 76 ? -10.400 6.035 26.884 1.00 16.11 68 THR A O 1
ATOM 549 N N . SER A 1 77 ? -8.364 5.312 27.514 1.00 11.41 69 SER A N 1
ATOM 550 C CA . SER A 1 77 ? -8.178 6.428 28.431 1.00 13.87 69 SER A CA 1
ATOM 551 C C . SER A 1 77 ? -7.869 7.733 27.722 1.00 15.35 69 SER A C 1
ATOM 552 O O . SER A 1 77 ? -8.071 8.800 28.307 1.00 18.97 69 SER A O 1
ATOM 555 N N . GLY A 1 78 ? -7.395 7.679 26.483 1.00 10.78 70 GLY A N 1
ATOM 556 C CA . GLY A 1 78 ? -7.012 8.873 25.780 1.00 10.73 70 GLY A CA 1
ATOM 557 C C . GLY A 1 78 ? -6.878 8.569 24.313 1.00 8.16 70 GLY A C 1
ATOM 558 O O . GLY A 1 78 ? -7.110 7.436 23.875 1.00 8.61 70 GLY A O 1
ATOM 559 N N . PRO A 1 79 ? -6.474 9.561 23.520 1.00 7.75 71 PRO A N 1
ATOM 560 C CA A PRO A 1 79 ? -6.351 9.341 22.073 0.49 7.59 71 PRO A CA 1
ATOM 561 C CA B PRO A 1 79 ? -6.340 9.355 22.070 0.51 7.62 71 PRO A CA 1
ATOM 562 C C . PRO A 1 79 ? -5.261 8.343 21.721 1.00 6.39 71 PRO A C 1
ATOM 563 O O . PRO A 1 79 ? -4.245 8.219 22.411 1.00 7.36 71 PRO A O 1
ATOM 570 N N . VAL A 1 80 ? -5.492 7.638 20.621 1.00 9.49 72 VAL A N 1
ATOM 571 C CA . VAL A 1 80 ? -4.640 6.598 20.045 1.00 8.36 72 VAL A CA 1
ATOM 572 C C . VAL A 1 80 ? -4.451 6.939 18.572 1.00 8.05 72 VAL A C 1
ATOM 573 O O . VAL A 1 80 ? -5.406 7.330 17.895 1.00 8.66 72 VAL A O 1
ATOM 577 N N . ALA A 1 81 ? -3.216 6.828 18.078 1.00 7.26 73 ALA A N 1
ATOM 578 C CA . ALA A 1 81 ? -2.972 6.962 16.640 1.00 6.99 73 ALA A CA 1
ATOM 579 C C . ALA A 1 81 ? -3.020 5.573 16.020 1.00 7.02 73 ALA A C 1
ATOM 580 O O . ALA A 1 81 ? -2.105 4.762 16.219 1.00 7.34 73 ALA A O 1
ATOM 582 N N . ALA A 1 82 ? -4.107 5.282 15.298 1.00 6.85 74 ALA A N 1
ATOM 583 C CA . ALA A 1 82 ? -4.318 3.976 14.688 1.00 6.65 74 ALA A CA 1
ATOM 584 C C . ALA A 1 82 ? -3.931 4.073 13.221 1.00 6.39 74 ALA A C 1
ATOM 585 O O . ALA A 1 82 ? -4.184 5.098 12.585 1.00 7.22 74 ALA A O 1
ATOM 587 N N . MET A 1 83 ? -3.305 3.029 12.674 1.00 5.93 75 MET A N 1
ATOM 588 C CA . MET A 1 83 ? -2.816 3.158 11.308 1.00 6.67 75 MET A CA 1
ATOM 589 C C . MET A 1 83 ? -2.599 1.796 10.679 1.00 8.00 75 MET A C 1
ATOM 590 O O . MET A 1 83 ? -2.607 0.765 11.352 1.00 7.45 75 MET A O 1
ATOM 595 N N . VAL A 1 84 ? -2.478 1.803 9.349 1.00 6.78 76 VAL A N 1
ATOM 596 C CA . VAL A 1 84 ? -2.267 0.595 8.559 1.00 5.87 76 VAL A CA 1
ATOM 597 C C . VAL A 1 84 ? -1.060 0.825 7.672 1.00 8.17 76 VAL A C 1
ATOM 598 O O . VAL A 1 84 ? -0.995 1.843 6.978 1.00 7.93 76 VAL A O 1
ATOM 602 N N . TRP A 1 85 ? -0.096 -0.109 7.706 1.00 6.63 77 TRP A N 1
ATOM 603 C CA . TRP A 1 85 ? 1.110 -0.054 6.879 1.00 6.29 77 TRP A CA 1
ATOM 604 C C . TRP A 1 85 ? 1.138 -1.238 5.928 1.00 7.07 77 TRP A C 1
ATOM 605 O O . TRP A 1 85 ? 0.747 -2.350 6.300 1.00 7.39 77 TRP A O 1
ATOM 616 N N . GLU A 1 86 ? 1.634 -0.998 4.706 1.00 6.65 78 GLU A N 1
ATOM 617 C CA . GLU A 1 86 ? 1.678 -2.031 3.687 1.00 7.02 78 GLU A CA 1
ATOM 618 C C . GLU A 1 86 ? 3.109 -2.268 3.210 1.00 7.34 78 GLU A C 1
ATOM 619 O O . GLU A 1 86 ? 3.869 -1.321 2.990 1.00 7.40 78 GLU A O 1
ATOM 625 N N . GLY A 1 87 ? 3.459 -3.529 3.004 1.00 7.79 79 GLY A N 1
ATOM 626 C CA . GLY A 1 87 ? 4.701 -3.864 2.334 1.00 8.43 79 GLY A CA 1
ATOM 627 C C . GLY A 1 87 ? 5.051 -5.320 2.535 1.00 8.91 79 GLY A C 1
ATOM 628 O O . GLY A 1 87 ? 4.435 -6.023 3.322 1.00 8.67 79 GLY A O 1
ATOM 629 N N . LYS A 1 88 ? 6.068 -5.763 1.799 1.00 9.76 80 LYS A N 1
ATOM 630 C CA . LYS A 1 88 ? 6.526 -7.140 1.933 1.00 10.47 80 LYS A CA 1
ATOM 631 C C . LYS A 1 88 ? 6.968 -7.402 3.372 1.00 9.98 80 LYS A C 1
ATOM 632 O O . LYS A 1 88 ? 7.768 -6.648 3.952 1.00 9.63 80 LYS A O 1
ATOM 638 N N . GLY A 1 89 ? 6.434 -8.475 3.968 1.00 10.04 81 GLY A N 1
ATOM 639 C CA . GLY A 1 89 ? 6.866 -8.859 5.302 1.00 9.75 81 GLY A CA 1
ATOM 640 C C . GLY A 1 89 ? 6.541 -7.858 6.390 1.00 8.64 81 GLY A C 1
ATOM 641 O O . GLY A 1 89 ? 7.125 -7.925 7.470 1.00 8.42 81 GLY A O 1
ATOM 642 N N . VAL A 1 90 ? 5.576 -6.963 6.162 1.00 7.58 82 VAL A N 1
ATOM 643 C CA . VAL A 1 90 ? 5.333 -5.870 7.102 1.00 7.20 82 VAL A CA 1
ATOM 644 C C . VAL A 1 90 ? 4.887 -6.358 8.477 1.00 8.90 82 VAL A C 1
ATOM 645 O O . VAL A 1 90 ? 5.262 -5.752 9.497 1.00 9.59 82 VAL A O 1
ATOM 649 N N . VAL A 1 91 ? 4.114 -7.449 8.562 1.00 8.18 83 VAL A N 1
ATOM 650 C CA . VAL A 1 91 ? 3.660 -7.889 9.881 1.00 8.73 83 VAL A CA 1
ATOM 651 C C . VAL A 1 91 ? 4.846 -8.266 10.763 1.00 8.61 83 VAL A C 1
ATOM 652 O O . VAL A 1 91 ? 5.010 -7.745 11.879 1.00 9.52 83 VAL A O 1
ATOM 656 N N . ALA A 1 92 ? 5.692 -9.186 10.284 1.00 9.03 84 ALA A N 1
ATOM 657 C CA . ALA A 1 92 ? 6.842 -9.615 11.090 1.00 9.33 84 ALA A CA 1
ATOM 658 C C . ALA A 1 92 ? 7.863 -8.498 11.259 1.00 8.45 84 ALA A C 1
ATOM 659 O O . ALA A 1 92 ? 8.478 -8.369 12.335 1.00 8.92 84 ALA A O 1
ATOM 661 N N . ALA A 1 93 ? 8.069 -7.676 10.220 1.00 8.32 85 ALA A N 1
ATOM 662 C CA . ALA A 1 93 ? 9.038 -6.590 10.338 1.00 8.51 85 ALA A CA 1
ATOM 663 C C . ALA A 1 93 ? 8.600 -5.557 11.364 1.00 7.90 85 ALA A C 1
ATOM 664 O O . ALA A 1 93 ? 9.425 -5.060 12.129 1.00 8.00 85 ALA A O 1
ATOM 666 N N . ALA A 1 94 ? 7.303 -5.233 11.406 1.00 6.88 86 ALA A N 1
ATOM 667 C CA . ALA A 1 94 ? 6.836 -4.269 12.398 1.00 6.58 86 ALA A CA 1
ATOM 668 C C . ALA A 1 94 ? 7.011 -4.820 13.797 1.00 6.71 86 ALA A C 1
ATOM 669 O O . ALA A 1 94 ? 7.351 -4.080 14.712 1.00 7.16 86 ALA A O 1
ATOM 671 N N . ARG A 1 95 ? 6.762 -6.120 13.993 1.00 7.23 87 ARG A N 1
ATOM 672 C CA A ARG A 1 95 ? 6.996 -6.717 15.304 0.43 7.61 87 ARG A CA 1
ATOM 673 C CA B ARG A 1 95 ? 6.993 -6.706 15.312 0.57 7.61 87 ARG A CA 1
ATOM 674 C C . ARG A 1 95 ? 8.457 -6.594 15.709 1.00 7.70 87 ARG A C 1
ATOM 675 O O . ARG A 1 95 ? 8.761 -6.300 16.870 1.00 9.24 87 ARG A O 1
ATOM 690 N N . LYS A 1 96 ? 9.383 -6.811 14.764 1.00 7.76 88 LYS A N 1
ATOM 691 C CA A LYS A 1 96 ? 10.803 -6.641 15.081 0.51 8.51 88 LYS A CA 1
ATOM 692 C CA B LYS A 1 96 ? 10.794 -6.650 15.092 0.49 8.44 88 LYS A CA 1
ATOM 693 C C . LYS A 1 96 ? 11.126 -5.188 15.400 1.00 7.22 88 LYS A C 1
ATOM 694 O O . LYS A 1 96 ? 11.929 -4.899 16.298 1.00 8.70 88 LYS A O 1
ATOM 705 N N . MET A 1 97 ? 10.536 -4.261 14.655 1.00 7.07 89 MET A N 1
ATOM 706 C CA A MET A 1 97 ? 10.762 -2.844 14.909 0.69 6.71 89 MET A CA 1
ATOM 707 C CA B MET A 1 97 ? 10.760 -2.843 14.903 0.31 6.87 89 MET A CA 1
ATOM 708 C C . MET A 1 97 ? 10.260 -2.444 16.283 1.00 7.19 89 MET A C 1
ATOM 709 O O . MET A 1 97 ? 10.848 -1.570 16.933 1.00 7.69 89 MET A O 1
ATOM 718 N N . ILE A 1 98 ? 9.155 -3.046 16.721 1.00 6.44 90 ILE A N 1
ATOM 719 C CA . ILE A 1 98 ? 8.564 -2.752 18.020 1.00 7.79 90 ILE A CA 1
ATOM 720 C C . ILE A 1 98 ? 9.463 -3.231 19.147 1.00 6.60 90 ILE A C 1
ATOM 721 O O . ILE A 1 98 ? 9.693 -2.501 20.121 1.00 7.26 90 ILE A O 1
ATOM 726 N N . GLY A 1 99 ? 9.950 -4.467 19.055 1.00 8.08 91 GLY A N 1
ATOM 727 C CA . GLY A 1 99 ? 10.764 -5.069 20.097 1.00 8.84 91 GLY A CA 1
ATOM 728 C C . GLY A 1 99 ? 10.013 -6.153 20.852 1.00 12.79 91 GLY A C 1
ATOM 729 O O . GLY A 1 99 ? 9.046 -6.743 20.364 1.00 16.13 91 GLY A O 1
ATOM 730 N N . ALA A 1 100 ? 10.476 -6.419 22.067 1.00 8.40 92 ALA A N 1
ATOM 731 C CA . ALA A 1 100 ? 9.907 -7.453 22.920 1.00 10.89 92 ALA A CA 1
ATOM 732 C C . ALA A 1 100 ? 8.719 -6.890 23.707 1.00 9.83 92 ALA A C 1
ATOM 733 O O . ALA A 1 100 ? 8.508 -5.679 23.784 1.00 8.88 92 ALA A O 1
ATOM 735 N N . THR A 1 101 ? 7.937 -7.790 24.305 1.00 10.93 93 THR A N 1
ATOM 736 C CA . THR A 1 101 ? 6.835 -7.340 25.148 1.00 12.14 93 THR A CA 1
ATOM 737 C C . THR A 1 101 ? 7.334 -6.441 26.269 1.00 12.64 93 THR A C 1
ATOM 738 O O . THR A 1 101 ? 6.714 -5.405 26.575 1.00 12.20 93 THR A O 1
ATOM 742 N N . LYS A 1 102 ? 8.460 -6.818 26.882 1.00 11.80 94 LYS A N 1
ATOM 743 C CA . LYS A 1 102 ? 9.093 -6.027 27.940 1.00 9.82 94 LYS A CA 1
ATOM 744 C C . LYS A 1 102 ? 9.995 -4.980 27.304 1.00 9.21 94 LYS A C 1
ATOM 745 O O . LYS A 1 102 ? 11.014 -5.346 26.686 1.00 10.74 94 LYS A O 1
ATOM 751 N N . PRO A 1 103 ? 9.699 -3.685 27.431 1.00 7.77 95 PRO A N 1
ATOM 752 C CA . PRO A 1 103 ? 10.631 -2.684 26.889 1.00 7.01 95 PRO A CA 1
ATOM 753 C C . PRO A 1 103 ? 12.036 -2.801 27.447 1.00 7.10 95 PRO A C 1
ATOM 754 O O . PRO A 1 103 ? 13.016 -2.510 26.736 1.00 8.91 95 PRO A O 1
ATOM 758 N N . LEU A 1 104 ? 12.184 -3.233 28.707 1.00 7.90 96 LEU A N 1
ATOM 759 C CA . LEU A 1 104 ? 13.515 -3.314 29.299 1.00 9.22 96 LEU A CA 1
ATOM 760 C C . LEU A 1 104 ? 14.362 -4.385 28.642 1.00 8.34 96 LEU A C 1
ATOM 761 O O . LEU A 1 104 ? 15.596 -4.301 28.687 1.00 9.57 96 LEU A O 1
ATOM 766 N N . GLU A 1 105 ? 13.742 -5.383 28.010 1.00 8.72 97 GLU A N 1
ATOM 767 C CA . GLU A 1 105 ? 14.483 -6.428 27.307 1.00 9.85 97 GLU A CA 1
ATOM 768 C C . GLU A 1 105 ? 14.459 -6.254 25.793 1.00 11.61 97 GLU A C 1
ATOM 769 O O . GLU A 1 105 ? 14.913 -7.135 25.053 1.00 14.66 97 GLU A O 1
ATOM 775 N N . SER A 1 106 ? 13.970 -5.121 25.324 1.00 9.70 98 SER A N 1
ATOM 776 C CA A SER A 1 106 ? 13.952 -4.816 23.903 0.80 8.90 98 SER A CA 1
ATOM 777 C CA B SER A 1 106 ? 13.951 -4.814 23.908 0.20 9.04 98 SER A CA 1
ATOM 778 C C . SER A 1 106 ? 15.274 -4.176 23.509 1.00 9.00 98 SER A C 1
ATOM 779 O O . SER A 1 106 ? 15.827 -3.349 24.243 1.00 10.15 98 SER A O 1
ATOM 784 N N . ALA A 1 107 ? 15.758 -4.540 22.336 1.00 8.10 99 ALA A N 1
ATOM 785 C CA . ALA A 1 107 ? 17.080 -4.101 21.924 1.00 7.74 99 ALA A CA 1
ATOM 786 C C . ALA A 1 107 ? 17.099 -2.603 21.626 1.00 7.87 99 ALA A C 1
ATOM 787 O O . ALA A 1 107 ? 16.127 -2.050 21.082 1.00 7.01 99 ALA A O 1
ATOM 789 N N . PRO A 1 108 ? 18.192 -1.920 21.945 1.00 7.07 100 PRO A N 1
ATOM 790 C CA . PRO A 1 108 ? 18.395 -0.572 21.400 1.00 6.63 100 PRO A CA 1
ATOM 791 C C . PRO A 1 108 ? 18.185 -0.588 19.889 1.00 6.78 100 PRO A C 1
ATOM 792 O O . PRO A 1 108 ? 18.598 -1.523 19.181 1.00 7.32 100 PRO A O 1
ATOM 796 N N . GLY A 1 109 ? 17.498 0.449 19.393 1.00 6.10 101 GLY A N 1
ATOM 797 C CA . GLY A 1 109 ? 17.112 0.533 18.001 1.00 6.08 101 GLY A CA 1
ATOM 798 C C . GLY A 1 109 ? 15.671 0.161 17.750 1.00 5.87 101 GLY A C 1
ATOM 799 O O . GLY A 1 109 ? 15.129 0.527 16.694 1.00 7.62 101 GLY A O 1
ATOM 800 N N . THR A 1 110 ? 15.048 -0.588 18.656 1.00 5.83 102 THR A N 1
ATOM 801 C CA . THR A 1 110 ? 13.625 -0.867 18.552 1.00 5.69 102 THR A CA 1
ATOM 802 C C . THR A 1 110 ? 12.850 0.264 19.202 1.00 5.95 102 THR A C 1
ATOM 803 O O . THR A 1 110 ? 13.380 1.052 19.986 1.00 6.35 102 THR A O 1
ATOM 807 N N . ILE A 1 111 ? 11.560 0.324 18.896 1.00 5.52 103 ILE A N 1
ATOM 808 C CA . ILE A 1 111 ? 10.733 1.390 19.456 1.00 6.21 103 ILE A CA 1
ATOM 809 C C . ILE A 1 111 ? 10.622 1.265 20.974 1.00 6.16 103 ILE A C 1
ATOM 810 O O . ILE A 1 111 ? 10.864 2.229 21.720 1.00 6.43 103 ILE A O 1
ATOM 815 N N . ARG A 1 112 ? 10.270 0.072 21.464 1.00 5.32 104 ARG A N 1
ATOM 816 C CA . ARG A 1 112 ? 10.174 -0.097 22.922 1.00 5.49 104 ARG A CA 1
ATOM 817 C C . ARG A 1 112 ? 11.547 -0.015 23.569 1.00 6.41 104 ARG A C 1
ATOM 818 O O . ARG A 1 112 ? 11.685 0.517 24.678 1.00 6.92 104 ARG A O 1
ATOM 826 N N . GLY A 1 113 ? 12.572 -0.548 22.903 1.00 5.67 105 GLY A N 1
ATOM 827 C CA . GLY A 1 113 ? 13.915 -0.476 23.467 1.00 5.86 105 GLY A CA 1
ATOM 828 C C . GLY A 1 113 ? 14.410 0.947 23.612 1.00 5.62 105 GLY A C 1
ATOM 829 O O . GLY A 1 113 ? 15.048 1.289 24.615 1.00 6.11 105 GLY A O 1
ATOM 830 N N . ASP A 1 114 ? 14.081 1.803 22.652 1.00 5.82 106 ASP A N 1
ATOM 831 C CA . ASP A 1 114 ? 14.580 3.171 22.708 1.00 5.85 106 ASP A CA 1
ATOM 832 C C . ASP A 1 114 ? 13.759 4.030 23.643 1.00 6.30 106 ASP A C 1
ATOM 833 O O . ASP A 1 114 ? 14.300 4.981 24.235 1.00 6.47 106 ASP A O 1
ATOM 838 N N . PHE A 1 115 ? 12.439 3.771 23.743 1.00 5.14 107 PHE A N 1
ATOM 839 C CA . PHE A 1 115 ? 11.554 4.743 24.364 1.00 6.73 107 PHE A CA 1
ATOM 840 C C . PHE A 1 115 ? 10.788 4.300 25.600 1.00 6.03 107 PHE A C 1
ATOM 841 O O . PHE A 1 115 ? 10.072 5.136 26.159 1.00 7.51 107 PHE A O 1
ATOM 849 N N . ALA A 1 116 ? 10.846 3.046 26.022 1.00 5.54 108 ALA A N 1
ATOM 850 C CA . ALA A 1 116 ? 9.922 2.624 27.072 1.00 6.51 108 ALA A CA 1
ATOM 851 C C . ALA A 1 116 ? 10.599 1.751 28.119 1.00 7.61 108 ALA A C 1
ATOM 852 O O . ALA A 1 116 ? 11.706 1.229 27.943 1.00 7.46 108 ALA A O 1
ATOM 854 N N . ILE A 1 117 ? 9.873 1.585 29.227 1.00 7.58 109 ILE A N 1
ATOM 855 C CA . ILE A 1 117 ? 10.337 0.835 30.398 1.00 7.76 109 ILE A CA 1
ATOM 856 C C . ILE A 1 117 ? 9.362 -0.248 30.858 1.00 7.78 109 ILE A C 1
ATOM 857 O O . ILE A 1 117 ? 9.761 -1.389 31.139 1.00 10.17 109 ILE A O 1
ATOM 862 N N . ASP A 1 118 ? 8.071 0.070 30.949 1.00 7.83 110 ASP A N 1
ATOM 863 C CA . ASP A 1 118 ? 7.105 -0.811 31.600 1.00 8.49 110 ASP A CA 1
ATOM 864 C C . ASP A 1 118 ? 6.232 -1.520 30.569 1.00 8.36 110 ASP A C 1
ATOM 865 O O . ASP A 1 118 ? 5.800 -0.913 29.592 1.00 8.96 110 ASP A O 1
ATOM 870 N N . VAL A 1 119 ? 5.901 -2.793 30.825 1.00 9.97 111 VAL A N 1
ATOM 871 C CA . VAL A 1 119 ? 5.020 -3.540 29.922 1.00 11.64 111 VAL A CA 1
ATOM 872 C C . VAL A 1 119 ? 3.671 -2.857 29.777 1.00 10.86 111 VAL A C 1
ATOM 873 O O . VAL A 1 119 ? 3.098 -2.815 28.682 1.00 12.28 111 VAL A O 1
ATOM 877 N N . GLY A 1 120 ? 3.133 -2.327 30.877 1.00 11.63 112 GLY A N 1
ATOM 878 C CA . GLY A 1 120 ? 1.857 -1.650 30.804 1.00 11.60 112 GLY A CA 1
ATOM 879 C C . GLY A 1 120 ? 1.889 -0.269 30.204 1.00 9.64 112 GLY A C 1
ATOM 880 O O . GLY A 1 120 ? 0.828 0.339 30.038 1.00 12.43 112 GLY A O 1
ATOM 881 N N . ARG A 1 121 ? 3.082 0.232 29.850 1.00 9.17 113 ARG A N 1
ATOM 882 C CA . ARG A 1 121 ? 3.271 1.527 29.188 1.00 7.73 113 ARG A CA 1
ATOM 883 C C . ARG A 1 121 ? 4.265 1.311 28.051 1.00 7.11 113 ARG A C 1
ATOM 884 O O . ARG A 1 121 ? 5.339 1.916 27.994 1.00 6.94 113 ARG A O 1
ATOM 892 N N . ASN A 1 122 ? 3.925 0.377 27.154 1.00 7.06 114 ASN A N 1
ATOM 893 C CA . ASN A 1 122 ? 4.867 -0.059 26.130 1.00 7.24 114 ASN A CA 1
ATOM 894 C C . ASN A 1 122 ? 4.537 0.495 24.742 1.00 7.80 114 ASN A C 1
ATOM 895 O O . ASN A 1 122 ? 4.920 -0.104 23.724 1.00 6.90 114 ASN A O 1
ATOM 900 N N . ILE A 1 123 ? 3.832 1.631 24.718 1.00 6.66 115 ILE A N 1
ATOM 901 C CA A ILE A 1 123 ? 3.815 2.590 23.608 0.41 6.89 115 ILE A CA 1
ATOM 902 C CA C ILE A 1 123 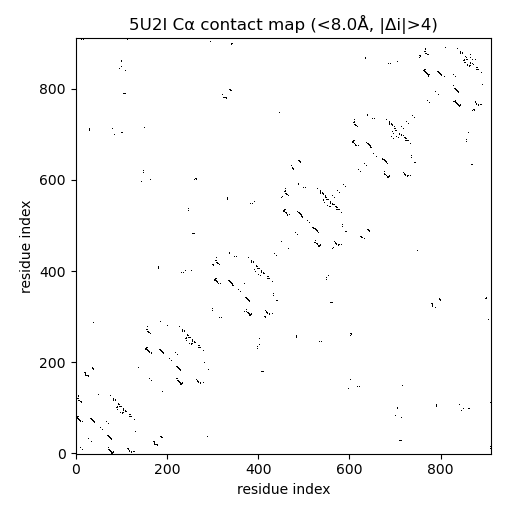? 3.834 2.584 23.596 0.59 6.95 115 ILE A CA 1
ATOM 903 C C . ILE A 1 123 ? 3.009 2.187 22.374 1.00 7.51 115 ILE A C 1
ATOM 904 O O . ILE A 1 123 ? 2.297 3.026 21.797 1.00 6.51 115 ILE A O 1
ATOM 913 N N . ILE A 1 124 ? 3.125 0.930 21.940 1.00 6.76 116 ILE A N 1
ATOM 914 C CA . ILE A 1 124 ? 2.699 0.569 20.591 1.00 6.23 116 ILE A CA 1
ATOM 915 C C . ILE A 1 124 ? 2.154 -0.848 20.583 1.00 7.55 116 ILE A C 1
ATOM 916 O O . ILE A 1 124 ? 2.655 -1.724 21.304 1.00 9.64 116 ILE A O 1
ATOM 921 N N . HIS A 1 125 ? 1.123 -1.060 19.766 1.00 6.94 117 HIS A N 1
ATOM 922 C CA . HIS A 1 125 ? 0.608 -2.375 19.409 1.00 7.24 117 HIS A CA 1
ATOM 923 C C . HIS A 1 125 ? 0.858 -2.621 17.927 1.00 7.21 117 HIS A C 1
ATOM 924 O O . HIS A 1 125 ? 0.588 -1.743 17.096 1.00 7.60 117 HIS A O 1
ATOM 931 N N . GLY A 1 126 ? 1.333 -3.819 17.597 1.00 7.37 118 GLY A N 1
ATOM 932 C CA . GLY A 1 126 ? 1.342 -4.288 16.215 1.00 7.61 118 GLY A CA 1
ATOM 933 C C . GLY A 1 126 ? 0.737 -5.670 16.112 1.00 8.15 118 GLY A C 1
ATOM 934 O O . GLY A 1 126 ? 0.882 -6.491 17.013 1.00 8.42 118 GLY A O 1
ATOM 935 N N . SER A 1 127 ? 0.021 -5.922 15.007 1.00 8.54 119 SER A N 1
ATOM 936 C CA . SER A 1 127 ? -0.603 -7.237 14.841 1.00 9.22 119 SER A CA 1
ATOM 937 C C . SER A 1 127 ? 0.445 -8.345 14.934 1.00 9.36 119 SER A C 1
ATOM 938 O O . SER A 1 127 ? 1.593 -8.184 14.520 1.00 9.84 119 SER A O 1
ATOM 941 N N . ASP A 1 128 ? 0.050 -9.487 15.487 1.00 10.24 120 ASP A N 1
ATOM 942 C CA . ASP A 1 128 ? 1.032 -10.546 15.695 1.00 12.85 120 ASP A CA 1
ATOM 943 C C . ASP A 1 128 ? 1.143 -11.530 14.540 1.00 13.52 120 ASP A C 1
ATOM 944 O O . ASP A 1 128 ? 2.048 -12.372 14.562 1.00 14.93 120 ASP A O 1
ATOM 949 N N . ALA A 1 129 ? 0.274 -11.432 13.531 1.00 11.12 121 ALA A N 1
ATOM 950 C CA . ALA A 1 129 ? 0.240 -12.408 12.449 1.00 12.58 121 ALA A CA 1
ATOM 951 C C . ALA A 1 129 ? -0.553 -11.804 11.303 1.00 12.37 121 ALA A C 1
ATOM 952 O O . ALA A 1 129 ? -1.267 -10.815 11.477 1.00 12.28 121 ALA A O 1
ATOM 954 N N . VAL A 1 130 ? -0.443 -12.425 10.126 1.00 13.49 122 VAL A N 1
ATOM 955 C CA . VAL A 1 130 ? -1.211 -11.937 8.980 1.00 13.87 122 VAL A CA 1
ATOM 956 C C . VAL A 1 130 ? -2.708 -11.988 9.258 1.00 14.22 122 VAL A C 1
ATOM 957 O O . VAL A 1 130 ? -3.448 -11.038 8.954 1.00 13.99 122 VAL A O 1
ATOM 961 N N . GLU A 1 131 ? -3.177 -13.080 9.863 1.00 14.67 123 GLU A N 1
ATOM 962 C CA . GLU A 1 131 ? -4.609 -13.222 10.082 1.00 14.49 123 GLU A CA 1
ATOM 963 C C . GLU A 1 131 ? -5.129 -12.224 11.108 1.00 15.77 123 GLU A C 1
ATOM 964 O O . GLU A 1 131 ? -6.204 -11.642 10.920 1.00 14.56 123 GLU A O 1
ATOM 966 N N . THR A 1 132 ? -4.400 -12.029 12.211 1.00 11.96 124 THR A N 1
ATOM 967 C CA . THR A 1 132 ? -4.841 -11.037 13.191 1.00 13.87 124 THR A CA 1
ATOM 968 C C . THR A 1 132 ? -4.724 -9.629 12.642 1.00 12.14 124 THR A C 1
ATOM 969 O O . THR A 1 132 ? -5.540 -8.769 12.993 1.00 13.85 124 THR A O 1
ATOM 973 N N . ALA A 1 133 ? -3.750 -9.381 11.764 1.00 9.91 125 ALA A N 1
ATOM 974 C CA . ALA A 1 133 ? -3.684 -8.072 11.113 1.00 9.32 125 ALA A CA 1
ATOM 975 C C . ALA A 1 133 ? -4.929 -7.827 10.278 1.00 11.69 125 ALA A C 1
ATOM 976 O O . ALA A 1 133 ? -5.518 -6.744 10.320 1.00 11.25 125 ALA A O 1
ATOM 978 N N . GLN A 1 134 ? -5.350 -8.828 9.503 1.00 11.17 126 GLN A N 1
ATOM 979 C CA . GLN A 1 134 ? -6.556 -8.633 8.708 1.00 12.47 126 GLN A CA 1
ATOM 980 C C . GLN A 1 134 ? -7.761 -8.354 9.591 1.00 12.30 126 GLN A C 1
ATOM 981 O O . GLN A 1 134 ? -8.585 -7.497 9.263 1.00 13.80 126 GLN A O 1
ATOM 987 N N . ARG A 1 135 ? -7.884 -9.076 10.709 1.00 11.35 127 ARG A N 1
ATOM 988 C CA . ARG A 1 135 ? -8.995 -8.822 11.621 1.00 13.18 127 ARG A CA 1
ATOM 989 C C . ARG A 1 135 ? -8.913 -7.424 12.226 1.00 11.37 127 ARG A C 1
ATOM 990 O O . ARG A 1 135 ? -9.921 -6.710 12.318 1.00 13.39 127 ARG A O 1
ATOM 998 N N . GLU A 1 136 ? -7.728 -7.015 12.656 1.00 10.38 128 GLU A N 1
ATOM 999 C CA . GLU A 1 136 ? -7.594 -5.723 13.324 1.00 11.00 128 GLU A CA 1
ATOM 1000 C C . GLU A 1 136 ? -7.796 -4.553 12.366 1.00 12.10 128 GLU A C 1
ATOM 1001 O O . GLU A 1 136 ? -8.413 -3.548 12.729 1.00 10.84 128 GLU A O 1
ATOM 1007 N N . ILE A 1 137 ? -7.261 -4.647 11.147 1.00 10.06 129 ILE A N 1
ATOM 1008 C CA . ILE A 1 137 ? -7.489 -3.588 10.173 1.00 10.55 129 ILE A CA 1
ATOM 1009 C C . ILE A 1 137 ? -8.981 -3.411 9.936 1.00 12.22 129 ILE A C 1
ATOM 1010 O O . ILE A 1 137 ? -9.501 -2.291 9.936 1.00 12.94 129 ILE A O 1
ATOM 1015 N N . ALA A 1 138 ? -9.694 -4.522 9.751 1.00 11.14 130 ALA A N 1
ATOM 1016 C CA . ALA A 1 138 ? -11.121 -4.421 9.480 1.00 14.50 130 ALA A CA 1
ATOM 1017 C C . ALA A 1 138 ? -11.903 -3.944 10.697 1.00 13.76 130 ALA A C 1
ATOM 1018 O O . ALA A 1 138 ? -12.922 -3.259 10.544 1.00 14.86 130 ALA A O 1
ATOM 1020 N N . LEU A 1 139 ? -11.440 -4.279 11.896 1.00 12.55 131 LEU A N 1
ATOM 1021 C CA . LEU A 1 139 ? -12.086 -3.812 13.126 1.00 12.08 131 LEU A CA 1
ATOM 1022 C C . LEU A 1 139 ? -11.950 -2.302 13.295 1.00 12.64 131 LEU A C 1
ATOM 1023 O O . LEU A 1 139 ? -12.917 -1.613 13.651 1.00 13.53 131 LEU A O 1
ATOM 1028 N N . TRP A 1 140 ? -10.764 -1.766 13.034 1.00 13.75 132 TRP A N 1
ATOM 1029 C CA . TRP A 1 140 ? -10.522 -0.362 13.322 1.00 11.53 132 TRP A CA 1
ATOM 1030 C C . TRP A 1 140 ? -10.898 0.551 12.165 1.00 12.18 132 TRP A C 1
ATOM 1031 O O . TRP A 1 140 ? -11.183 1.736 12.395 1.00 13.26 132 TRP A O 1
ATOM 1042 N N . PHE A 1 141 ? -10.889 0.049 10.929 1.00 12.96 133 PHE A N 1
ATOM 1043 C CA . PHE A 1 141 ? -11.025 0.916 9.763 1.00 12.33 133 PHE A CA 1
ATOM 1044 C C . PHE A 1 141 ? -12.101 0.388 8.839 1.00 13.16 133 PHE A C 1
ATOM 1045 O O . PHE A 1 141 ? -12.084 -0.789 8.461 1.00 14.51 133 PHE A O 1
ATOM 1053 N N . GLN A 1 142 ? -13.008 1.268 8.447 1.00 13.50 134 GLN A N 1
ATOM 1054 C CA . GLN A 1 142 ? -13.882 0.914 7.347 1.00 14.37 134 GLN A CA 1
ATOM 1055 C C . GLN A 1 142 ? -13.083 0.919 6.056 1.00 13.71 134 GLN A C 1
ATOM 1056 O O . GLN A 1 142 ? -12.061 1.593 5.939 1.00 12.57 134 GLN A O 1
ATOM 1062 N N . ASP A 1 143 ? -13.557 0.156 5.069 1.00 16.97 135 ASP A N 1
ATOM 1063 C CA . ASP A 1 143 ? -12.845 0.118 3.791 1.00 14.30 135 ASP A CA 1
ATOM 1064 C C . ASP A 1 143 ? -12.655 1.515 3.193 1.00 13.70 135 ASP A C 1
ATOM 1065 O O . ASP A 1 143 ? -11.622 1.795 2.574 1.00 15.30 135 ASP A O 1
ATOM 1070 N N . SER A 1 144 ? -13.632 2.412 3.380 1.00 14.35 136 SER A N 1
ATOM 1071 C CA . SER A 1 144 ? -13.523 3.750 2.798 1.00 14.75 136 SER A CA 1
ATOM 1072 C C . SER A 1 144 ? -12.403 4.584 3.423 1.00 16.09 136 SER A C 1
ATOM 1073 O O . SER A 1 144 ? -12.070 5.649 2.888 1.00 16.03 136 SER A O 1
ATOM 1076 N N . GLU A 1 145 ? -11.821 4.145 4.535 1.00 12.12 137 GLU A N 1
ATOM 1077 C CA . GLU A 1 145 ? -10.712 4.858 5.155 1.00 11.14 137 GLU A CA 1
ATOM 1078 C C . GLU A 1 145 ? -9.355 4.386 4.649 1.00 10.14 137 GLU A C 1
ATOM 1079 O O . GLU A 1 145 ? -8.328 4.954 5.047 1.00 10.61 137 GLU A O 1
ATOM 1085 N N . LEU A 1 146 ? -9.316 3.346 3.810 1.00 10.27 138 LEU A N 1
ATOM 1086 C CA . LEU A 1 146 ? -8.062 2.811 3.307 1.00 9.89 138 LEU A CA 1
ATOM 1087 C C . LEU A 1 146 ? -7.740 3.547 2.021 1.00 11.39 138 LEU A C 1
ATOM 1088 O O . LEU A 1 146 ? -8.599 3.688 1.144 1.00 12.19 138 LEU A O 1
ATOM 1093 N N . ASN A 1 147 ? -6.521 4.040 1.917 1.00 8.72 139 ASN A N 1
ATOM 1094 C CA . ASN A 1 147 ? -6.124 4.844 0.769 1.00 8.82 139 ASN A CA 1
ATOM 1095 C C . ASN A 1 147 ? -5.389 3.964 -0.220 1.00 9.84 139 ASN A C 1
ATOM 1096 O O . ASN A 1 147 ? -4.413 3.296 0.148 1.00 9.68 139 ASN A O 1
ATOM 1101 N N . GLU A 1 148 ? -5.836 4.001 -1.467 1.00 9.55 140 GLU A N 1
ATOM 1102 C CA . GLU A 1 148 ? -5.243 3.257 -2.572 1.00 11.00 140 GLU A CA 1
ATOM 1103 C C . GLU A 1 148 ? -4.304 4.187 -3.318 1.00 12.27 140 GLU A C 1
ATOM 1104 O O . GLU A 1 148 ? -4.749 5.156 -3.948 1.00 14.46 140 GLU A O 1
ATOM 1110 N N . TRP A 1 149 ? -3.000 3.912 -3.243 1.00 8.76 141 TRP A N 1
ATOM 1111 C CA . TRP A 1 149 ? -2.063 4.803 -3.904 1.00 9.47 141 TRP A CA 1
ATOM 1112 C C . TRP A 1 149 ? -0.778 4.065 -4.210 1.00 8.76 141 TRP A C 1
ATOM 1113 O O . TRP A 1 149 ? -0.494 3.014 -3.646 1.00 9.50 141 TRP A O 1
ATOM 1124 N N . THR A 1 150 ? -0.003 4.646 -5.121 1.00 8.44 142 THR A N 1
ATOM 1125 C CA . THR A 1 150 ? 1.248 4.045 -5.579 1.00 8.23 142 THR A CA 1
ATOM 1126 C C . THR A 1 150 ? 2.391 4.991 -5.278 1.00 7.71 142 THR A C 1
ATOM 1127 O O . THR A 1 150 ? 2.495 6.053 -5.925 1.00 8.25 142 THR A O 1
ATOM 1131 N N . PRO A 1 151 ? 3.279 4.652 -4.347 1.00 6.96 143 PRO A N 1
ATOM 1132 C CA . PRO A 1 151 ? 4.474 5.480 -4.111 1.00 6.75 143 PRO A CA 1
ATOM 1133 C C . PRO A 1 151 ? 5.434 5.449 -5.292 1.00 7.19 143 PRO A C 1
ATOM 1134 O O . PRO A 1 151 ? 5.859 4.378 -5.734 1.00 7.84 143 PRO A O 1
ATOM 1138 N N . THR A 1 152 ? 5.784 6.635 -5.785 1.00 7.70 144 THR A N 1
ATOM 1139 C CA . THR A 1 152 ? 6.828 6.738 -6.808 1.00 8.23 144 THR A CA 1
ATOM 1140 C C . THR A 1 152 ? 8.108 6.032 -6.366 1.00 7.77 144 THR A C 1
ATOM 1141 O O . THR A 1 152 ? 8.777 5.365 -7.168 1.00 8.09 144 THR A O 1
ATOM 1145 N N . GLN A 1 153 ? 8.442 6.125 -5.084 1.00 7.22 145 GLN A N 1
ATOM 1146 C CA . GLN A 1 153 ? 9.705 5.563 -4.596 1.00 7.08 145 GLN A CA 1
ATOM 1147 C C . GLN A 1 153 ? 9.718 4.041 -4.602 1.00 7.87 145 GLN A C 1
ATOM 1148 O O . GLN A 1 153 ? 10.780 3.446 -4.377 1.00 7.98 145 GLN A O 1
ATOM 1154 N N . ASN A 1 154 ? 8.593 3.381 -4.889 1.00 7.28 146 ASN A N 1
ATOM 1155 C CA . ASN A 1 154 ? 8.605 1.918 -4.901 1.00 7.66 146 ASN A CA 1
ATOM 1156 C C . ASN A 1 154 ? 9.522 1.339 -5.970 1.00 9.20 146 ASN A C 1
ATOM 1157 O O . ASN A 1 154 ? 9.924 0.175 -5.845 1.00 8.81 146 ASN A O 1
ATOM 1162 N N . LYS A 1 155 ? 9.869 2.115 -7.012 1.00 8.19 147 LYS A N 1
ATOM 1163 C CA . LYS A 1 155 ? 10.912 1.688 -7.937 1.00 8.94 147 LYS A CA 1
ATOM 1164 C C . LYS A 1 155 ? 12.196 1.338 -7.194 1.00 8.89 147 LYS A C 1
ATOM 1165 O O . LYS A 1 155 ? 12.943 0.438 -7.603 1.00 9.61 147 LYS A O 1
ATOM 1171 N N . TRP A 1 156 ? 12.447 2.020 -6.090 1.00 8.29 148 TRP A N 1
ATOM 1172 C CA . TRP A 1 156 ? 13.681 1.853 -5.324 1.00 8.47 148 TRP A CA 1
ATOM 1173 C C . TRP A 1 156 ? 13.490 0.995 -4.091 1.00 8.34 148 TRP A C 1
ATOM 1174 O O . TRP A 1 156 ? 14.491 0.542 -3.527 1.00 8.84 148 TRP A O 1
ATOM 1185 N N . ILE A 1 157 ? 12.240 0.779 -3.656 1.00 7.87 149 ILE A N 1
ATOM 1186 C CA . ILE A 1 157 ? 11.963 -0.091 -2.509 1.00 7.95 149 ILE A CA 1
ATOM 1187 C C . ILE A 1 157 ? 11.906 -1.545 -2.943 1.00 8.81 149 ILE A C 1
ATOM 1188 O O . ILE A 1 157 ? 12.391 -2.434 -2.229 1.00 9.51 149 ILE A O 1
ATOM 1193 N N . TYR A 1 158 ? 11.303 -1.805 -4.108 1.00 9.06 150 TYR A N 1
ATOM 1194 C CA . TYR A 1 158 ? 11.021 -3.157 -4.581 1.00 10.18 150 TYR A CA 1
ATOM 1195 C C . TYR A 1 158 ? 11.696 -3.434 -5.912 1.00 11.07 150 TYR A C 1
ATOM 1196 O O . TYR A 1 158 ? 11.728 -2.577 -6.799 1.00 12.05 150 TYR A O 1
ATOM 1205 N N . GLU A 1 159 ? 12.189 -4.645 -6.052 1.00 12.41 151 GLU A N 1
ATOM 1206 C CA . GLU A 1 159 ? 12.790 -5.069 -7.306 1.00 13.59 151 GLU A CA 1
ATOM 1207 C C . GLU A 1 159 ? 11.677 -5.388 -8.293 1.00 23.32 151 GLU A C 1
ATOM 1208 O O . GLU A 1 159 ? 11.786 -5.166 -9.503 1.00 24.04 151 GLU A O 1
ATOM 1215 N N . MET B 1 9 ? -5.539 32.997 23.883 1.00 27.81 1 MET B N 1
ATOM 1216 C CA . MET B 1 9 ? -6.330 31.810 24.206 1.00 30.11 1 MET B CA 1
ATOM 1217 C C . MET B 1 9 ? -5.562 30.536 23.861 1.00 19.64 1 MET B C 1
ATOM 1218 O O . MET B 1 9 ? -5.186 30.313 22.708 1.00 15.66 1 MET B O 1
ATOM 1220 N N . SER B 1 10 ? -5.343 29.698 24.871 1.00 20.40 2 SER B N 1
ATOM 1221 C CA A SER B 1 10 ? -4.565 28.491 24.647 0.45 15.64 2 SER B CA 1
ATOM 1222 C CA B SER B 1 10 ? -4.590 28.457 24.713 0.55 14.87 2 SER B CA 1
ATOM 1223 C C . SER B 1 10 ? -5.344 27.391 23.932 1.00 13.61 2 SER B C 1
ATOM 1224 O O . SER B 1 10 ? -4.740 26.381 23.547 1.00 14.12 2 SER B O 1
ATOM 1229 N N . ASN B 1 11 ? -6.645 27.575 23.693 1.00 13.01 3 ASN B N 1
ATOM 1230 C CA . ASN B 1 11 ? -7.402 26.588 22.934 1.00 11.84 3 ASN B CA 1
ATOM 1231 C C . ASN B 1 11 ? -7.562 26.961 21.464 1.00 10.49 3 ASN B C 1
ATOM 1232 O O . ASN B 1 11 ? -8.366 26.341 20.760 1.00 9.96 3 ASN B O 1
ATOM 1237 N N . GLU B 1 12 ? -6.799 27.937 20.985 1.00 10.13 4 GLU B N 1
ATOM 1238 C CA . GLU B 1 12 ? -6.815 28.232 19.561 1.00 9.01 4 GLU B CA 1
ATOM 1239 C C . GLU B 1 12 ? -6.401 26.989 18.784 1.00 7.70 4 GLU B C 1
ATOM 1240 O O . GLU B 1 12 ? -5.585 26.184 19.244 1.00 7.44 4 GLU B O 1
ATOM 1246 N N . ARG B 1 13 ? -6.977 26.832 17.590 1.00 7.07 5 ARG B N 1
ATOM 1247 C CA . ARG B 1 13 ? -6.736 25.674 16.748 1.00 6.11 5 ARG B CA 1
ATOM 1248 C C . ARG B 1 13 ? -6.443 26.104 15.328 1.00 6.93 5 ARG B C 1
ATOM 1249 O O . ARG B 1 13 ? -6.984 27.092 14.833 1.00 7.01 5 ARG B O 1
ATOM 1257 N N . THR B 1 14 ? -5.595 25.327 14.670 1.00 5.76 6 THR B N 1
ATOM 1258 C CA . THR B 1 14 ? -5.326 25.523 13.254 1.00 5.99 6 THR B CA 1
ATOM 1259 C C . THR B 1 14 ? -5.441 24.206 12.498 1.00 5.60 6 THR B C 1
ATOM 1260 O O . THR B 1 14 ? -5.338 23.110 13.068 1.00 5.39 6 THR B O 1
ATOM 1264 N N . PHE B 1 15 ? -5.729 24.338 11.200 1.00 4.85 7 PHE B N 1
ATOM 1265 C CA . PHE B 1 15 ? -5.758 23.199 10.293 1.00 5.07 7 PHE B CA 1
ATOM 1266 C C . PHE B 1 15 ? -4.442 23.087 9.533 1.00 4.90 7 PHE B C 1
ATOM 1267 O O . PHE B 1 15 ? -3.969 24.074 8.958 1.00 5.79 7 PHE B O 1
ATOM 1275 N N . ILE B 1 16 ? -3.882 21.879 9.509 1.00 4.65 8 ILE B N 1
ATOM 1276 C CA . ILE B 1 16 ? -2.644 21.574 8.794 1.00 5.15 8 ILE B CA 1
ATOM 1277 C C . ILE B 1 16 ? -2.924 20.427 7.845 1.00 6.56 8 ILE B C 1
ATOM 1278 O O . ILE B 1 16 ? -3.511 19.420 8.233 1.00 6.44 8 ILE B O 1
ATOM 1283 N N . ALA B 1 17 ? -2.500 20.564 6.604 1.00 5.60 9 ALA B N 1
ATOM 1284 C CA . ALA B 1 17 ? -2.573 19.462 5.658 1.00 5.76 9 ALA B CA 1
ATOM 1285 C C . ALA B 1 17 ? -1.182 19.198 5.119 1.00 6.45 9 ALA B C 1
ATOM 1286 O O . ALA B 1 17 ? -0.529 20.106 4.586 1.00 6.72 9 ALA B O 1
ATOM 1288 N N . LEU B 1 18 ? -0.734 17.949 5.242 1.00 6.32 10 LEU B N 1
ATOM 1289 C CA . LEU B 1 18 ? 0.471 17.504 4.545 1.00 7.04 10 LEU B CA 1
ATOM 1290 C C . LEU B 1 18 ? -0.007 16.970 3.210 1.00 8.42 10 LEU B C 1
ATOM 1291 O O . LEU B 1 18 ? -0.689 15.947 3.154 1.00 8.89 10 LEU B O 1
ATOM 1296 N N . LYS B 1 19 ? 0.355 17.681 2.154 1.00 4.65 11 LYS B N 1
ATOM 1297 C CA A LYS B 1 19 ? -0.198 17.491 0.819 0.57 5.26 11 LYS B CA 1
ATOM 1298 C CA B LYS B 1 19 ? -0.189 17.492 0.814 0.43 5.21 11 LYS B CA 1
ATOM 1299 C C . LYS B 1 19 ? 0.442 16.263 0.168 1.00 4.50 11 LYS B C 1
ATOM 1300 O O . LYS B 1 19 ? 1.347 15.622 0.723 1.00 5.71 11 LYS B O 1
ATOM 1311 N N . PRO B 1 20 ? -0.005 15.883 -1.034 1.00 4.68 12 PRO B N 1
ATOM 1312 C CA . PRO B 1 20 ? 0.489 14.620 -1.593 1.00 4.24 12 PRO B CA 1
ATOM 1313 C C . PRO B 1 20 ? 1.990 14.544 -1.760 1.00 4.32 12 PRO B C 1
ATOM 1314 O O . PRO B 1 20 ? 2.544 13.449 -1.650 1.00 5.59 12 PRO B O 1
ATOM 1318 N N . ASP B 1 21 ? 2.650 15.666 -2.026 1.00 4.72 13 ASP B N 1
ATOM 1319 C CA . ASP B 1 21 ? 4.112 15.622 -2.072 1.00 4.36 13 ASP B CA 1
ATOM 1320 C C . ASP B 1 21 ? 4.728 15.241 -0.724 1.00 5.34 13 ASP B C 1
ATOM 1321 O O . ASP B 1 21 ? 5.712 14.504 -0.685 1.00 5.52 13 ASP B O 1
ATOM 1326 N N . ALA B 1 22 ? 4.175 15.732 0.383 1.00 5.24 14 ALA B N 1
ATOM 1327 C CA . ALA B 1 22 ? 4.708 15.376 1.690 1.00 4.19 14 ALA B CA 1
ATOM 1328 C C . ALA B 1 22 ? 4.571 13.887 1.951 1.00 4.56 14 ALA B C 1
ATOM 1329 O O . ALA B 1 22 ? 5.474 13.258 2.515 1.00 5.32 14 ALA B O 1
ATOM 1331 N N . VAL B 1 23 ? 3.434 13.308 1.579 1.00 4.60 15 VAL B N 1
ATOM 1332 C CA . VAL B 1 23 ? 3.222 11.897 1.838 1.00 3.97 15 VAL B CA 1
ATOM 1333 C C . VAL B 1 23 ? 4.122 11.051 0.948 1.00 4.82 15 VAL B C 1
ATOM 1334 O O . VAL B 1 23 ? 4.803 10.127 1.420 1.00 5.74 15 VAL B O 1
ATOM 1338 N N . GLN B 1 24 ? 4.171 11.378 -0.356 1.00 4.59 16 GLN B N 1
ATOM 1339 C CA . GLN B 1 24 ? 5.028 10.646 -1.287 1.00 4.95 16 GLN B CA 1
ATOM 1340 C C . GLN B 1 24 ? 6.497 10.723 -0.899 1.00 6.13 16 GLN B C 1
ATOM 1341 O O . GLN B 1 24 ? 7.250 9.778 -1.143 1.00 6.41 16 GLN B O 1
ATOM 1347 N N . ARG B 1 25 ? 6.929 11.852 -0.352 1.00 5.16 17 ARG B N 1
ATOM 1348 C CA . ARG B 1 25 ? 8.331 12.028 -0.013 1.00 5.16 17 ARG B CA 1
ATOM 1349 C C . ARG B 1 25 ? 8.671 11.570 1.397 1.00 7.21 17 ARG B C 1
ATOM 1350 O O . ARG B 1 25 ? 9.811 11.770 1.829 1.00 7.25 17 ARG B O 1
ATOM 1358 N N . GLY B 1 26 ? 7.741 10.948 2.121 1.00 5.05 18 GLY B N 1
ATOM 1359 C CA . GLY B 1 26 ? 8.115 10.367 3.403 1.00 7.03 18 GLY B CA 1
ATOM 1360 C C . GLY B 1 26 ? 8.313 11.361 4.523 1.00 6.30 18 GLY B C 1
ATOM 1361 O O . GLY B 1 26 ? 9.161 11.135 5.403 1.00 7.14 18 GLY B O 1
ATOM 1362 N N . LEU B 1 27 ? 7.527 12.437 4.546 1.00 4.64 19 LEU B N 1
ATOM 1363 C CA . LEU B 1 27 ? 7.732 13.530 5.499 1.00 5.04 19 LEU B CA 1
ATOM 1364 C C . LEU B 1 27 ? 6.647 13.618 6.548 1.00 4.68 19 LEU B C 1
ATOM 1365 O O . LEU B 1 27 ? 6.627 14.577 7.332 1.00 5.88 19 LEU B O 1
ATOM 1370 N N . VAL B 1 28 ? 5.744 12.633 6.606 1.00 4.45 20 VAL B N 1
ATOM 1371 C CA . VAL B 1 28 ? 4.602 12.754 7.507 1.00 4.87 20 VAL B CA 1
ATOM 1372 C C . VAL B 1 28 ? 5.055 12.765 8.960 1.00 5.66 20 VAL B C 1
ATOM 1373 O O . VAL B 1 28 ? 4.705 13.678 9.734 1.00 4.33 20 VAL B O 1
ATOM 1377 N N . GLY B 1 29 ? 5.804 11.747 9.361 1.00 4.38 21 GLY B N 1
ATOM 1378 C CA . GLY B 1 29 ? 6.223 11.652 10.744 1.00 5.08 21 GLY B CA 1
ATOM 1379 C C . GLY B 1 29 ? 7.169 12.764 11.135 1.00 5.08 21 GLY B C 1
ATOM 1380 O O . GLY B 1 29 ? 7.034 13.342 12.205 1.00 6.10 21 GLY B O 1
ATOM 1381 N N . THR B 1 30 ? 8.106 13.112 10.250 1.00 6.19 22 THR B N 1
ATOM 1382 C CA A THR B 1 30 ? 9.061 14.182 10.530 0.69 6.66 22 THR B CA 1
ATOM 1383 C CA B THR B 1 30 ? 9.051 14.155 10.621 0.31 6.92 22 THR B CA 1
ATOM 1384 C C . THR B 1 30 ? 8.349 15.495 10.832 1.00 4.52 22 THR B C 1
ATOM 1385 O O . THR B 1 30 ? 8.684 16.214 11.787 1.00 6.22 22 THR B O 1
ATOM 1392 N N . ILE B 1 31 ? 7.335 15.822 10.024 1.00 4.19 23 ILE B N 1
ATOM 1393 C CA . ILE B 1 31 ? 6.642 17.089 10.241 1.00 4.23 23 ILE B CA 1
ATOM 1394 C C . ILE B 1 31 ? 5.755 17.035 11.483 1.00 4.87 23 ILE B C 1
ATOM 1395 O O . ILE B 1 31 ? 5.737 17.975 12.274 1.00 5.10 23 ILE B O 1
ATOM 1400 N N . ILE B 1 32 ? 5.020 15.942 11.689 1.00 5.04 24 ILE B N 1
ATOM 1401 C CA . ILE B 1 32 ? 4.217 15.833 12.911 1.00 5.84 24 ILE B CA 1
ATOM 1402 C C . ILE B 1 32 ? 5.089 16.023 14.142 1.00 4.27 24 ILE B C 1
ATOM 1403 O O . ILE B 1 32 ? 4.708 16.732 15.086 1.00 5.24 24 ILE B O 1
ATOM 1408 N N . ALA B 1 33 ? 6.285 15.416 14.153 1.00 4.11 25 ALA B N 1
ATOM 1409 C CA . ALA B 1 33 ? 7.184 15.524 15.302 1.00 4.11 25 ALA B CA 1
ATOM 1410 C C . ALA B 1 33 ? 7.576 16.972 15.590 1.00 4.05 25 ALA B C 1
ATOM 1411 O O . ALA B 1 33 ? 7.777 17.341 16.759 1.00 5.34 25 ALA B O 1
ATOM 1413 N N . ARG B 1 34 ? 7.698 17.811 14.566 1.00 4.01 26 ARG B N 1
ATOM 1414 C CA . ARG B 1 34 ? 8.010 19.217 14.813 1.00 4.90 26 ARG B CA 1
ATOM 1415 C C . ARG B 1 34 ? 6.908 19.909 15.584 1.00 4.52 26 ARG B C 1
ATOM 1416 O O . ARG B 1 34 ? 7.183 20.754 16.445 1.00 5.19 26 ARG B O 1
ATOM 1424 N N . PHE B 1 35 ? 5.642 19.590 15.281 1.00 4.20 27 PHE B N 1
ATOM 1425 C CA . PHE B 1 35 ? 4.549 20.182 16.037 1.00 3.85 27 PHE B CA 1
ATOM 1426 C C . PHE B 1 35 ? 4.481 19.628 17.442 1.00 4.90 27 PHE B C 1
ATOM 1427 O O . PHE B 1 35 ? 4.224 20.384 18.388 1.00 6.23 27 PHE B O 1
ATOM 1435 N N . GLU B 1 36 ? 4.715 18.327 17.605 1.00 4.36 28 GLU B N 1
ATOM 1436 C CA . GLU B 1 36 ? 4.723 17.758 18.956 1.00 4.96 28 GLU B CA 1
ATOM 1437 C C . GLU B 1 36 ? 5.830 18.360 19.802 1.00 5.73 28 GLU B C 1
ATOM 1438 O O . GLU B 1 36 ? 5.598 18.706 20.962 1.00 5.38 28 GLU B O 1
ATOM 1444 N N . GLN B 1 37 ? 7.039 18.495 19.253 1.00 4.65 29 GLN B N 1
ATOM 1445 C CA A GLN B 1 37 ? 8.169 18.992 20.038 0.38 5.86 29 GLN B CA 1
ATOM 1446 C CA B GLN B 1 37 ? 8.148 18.976 20.072 0.62 5.58 29 GLN B CA 1
ATOM 1447 C C . GLN B 1 37 ? 7.961 20.438 20.470 1.00 5.51 29 GLN B C 1
ATOM 1448 O O . GLN B 1 37 ? 8.483 20.858 21.513 1.00 5.72 29 GLN B O 1
ATOM 1459 N N . LYS B 1 38 ? 7.182 21.201 19.690 1.00 5.03 30 LYS B N 1
ATOM 1460 C CA . LYS B 1 38 ? 6.890 22.600 19.984 1.00 4.56 30 LYS B CA 1
ATOM 1461 C C . LYS B 1 38 ? 5.933 22.748 21.166 1.00 5.98 30 LYS B C 1
ATOM 1462 O O . LYS B 1 38 ? 5.881 23.823 21.783 1.00 7.23 30 LYS B O 1
ATOM 1468 N N . GLY B 1 39 ? 5.168 21.698 21.495 1.00 5.11 31 GLY B N 1
ATOM 1469 C CA . GLY B 1 39 ? 4.190 21.760 22.578 1.00 6.04 31 GLY B CA 1
ATOM 1470 C C . GLY B 1 39 ? 2.754 21.880 22.107 1.00 6.08 31 GLY B C 1
ATOM 1471 O O . GLY B 1 39 ? 1.854 22.027 22.947 1.00 7.03 31 GLY B O 1
ATOM 1472 N N . PHE B 1 40 ? 2.519 21.884 20.794 1.00 5.58 32 PHE B N 1
ATOM 1473 C CA . PHE B 1 40 ? 1.148 21.934 20.303 1.00 6.54 32 PHE B CA 1
ATOM 1474 C C . PHE B 1 40 ? 0.481 20.580 20.480 1.00 6.65 32 PHE B C 1
ATOM 1475 O O . PHE B 1 40 ? 1.135 19.533 20.498 1.00 6.50 32 PHE B O 1
ATOM 1483 N N . LYS B 1 41 ? -0.848 20.616 20.632 1.00 4.88 33 LYS B N 1
ATOM 1484 C CA . LYS B 1 41 ? -1.641 19.441 20.980 1.00 6.09 33 LYS B CA 1
ATOM 1485 C C . LYS B 1 41 ? -2.374 18.919 19.745 1.00 4.98 33 LYS B C 1
ATOM 1486 O O . LYS B 1 41 ? -3.144 19.658 19.106 1.00 5.73 33 LYS B O 1
ATOM 1492 N N . LEU B 1 42 ? -2.166 17.643 19.415 1.00 4.59 34 LEU B N 1
ATOM 1493 C CA . LEU B 1 42 ? -2.840 17.050 18.266 1.00 6.24 34 LEU B CA 1
ATOM 1494 C C . LEU B 1 42 ? -4.284 16.741 18.654 1.00 5.85 34 LEU B C 1
ATOM 1495 O O . LEU B 1 42 ? -4.530 15.895 19.524 1.00 6.47 34 LEU B O 1
ATOM 1500 N N . VAL B 1 43 ? -5.248 17.394 17.996 1.00 5.58 35 VAL B N 1
ATOM 1501 C CA . VAL B 1 43 ? -6.671 17.201 18.277 1.00 6.28 35 VAL B CA 1
ATOM 1502 C C . VAL B 1 43 ? -7.314 16.201 17.319 1.00 6.63 35 VAL B C 1
ATOM 1503 O O . VAL B 1 43 ? -8.238 15.465 17.686 1.00 7.29 35 VAL B O 1
ATOM 1507 N N . ALA B 1 44 ? -6.832 16.170 16.081 1.00 6.28 36 ALA B N 1
ATOM 1508 C CA . ALA B 1 44 ? -7.418 15.299 15.075 1.00 6.60 36 ALA B CA 1
ATOM 1509 C C . ALA B 1 44 ? -6.356 15.021 14.036 1.00 6.02 36 ALA B C 1
ATOM 1510 O O . ALA B 1 44 ? -5.472 15.839 13.801 1.00 5.59 36 ALA B O 1
ATOM 1512 N N . LEU B 1 45 ? -6.490 13.881 13.360 1.00 6.21 37 LEU B N 1
ATOM 1513 C CA . LEU B 1 45 ? -5.525 13.455 12.364 1.00 7.04 37 LEU B CA 1
ATOM 1514 C C . LEU B 1 45 ? -6.168 12.377 11.520 1.00 7.44 37 LEU B C 1
ATOM 1515 O O . LEU B 1 45 ? -6.818 11.471 12.053 1.00 8.76 37 LEU B O 1
ATOM 1520 N N . LYS B 1 46 ? -5.982 12.474 10.201 1.00 8.46 38 LYS B N 1
ATOM 1521 C CA . LYS B 1 46 ? -6.396 11.367 9.358 1.00 9.66 38 LYS B CA 1
ATOM 1522 C C . LYS B 1 46 ? -5.682 11.415 8.025 1.00 8.92 38 LYS B C 1
ATOM 1523 O O . LYS B 1 46 ? -5.288 12.483 7.542 1.00 13.49 38 LYS B O 1
ATOM 1529 N N . LEU B 1 47 ? -5.529 10.250 7.419 1.00 6.27 39 LEU B N 1
ATOM 1530 C CA . LEU B 1 47 ? -5.012 10.161 6.059 1.00 6.09 39 LEU B CA 1
ATOM 1531 C C . LEU B 1 47 ? -6.200 9.958 5.130 1.00 6.25 39 LEU B C 1
ATOM 1532 O O . LEU B 1 47 ? -6.956 8.990 5.264 1.00 7.98 39 LEU B O 1
ATOM 1537 N N . ILE B 1 48 ? -6.393 10.901 4.220 1.00 7.04 40 ILE B N 1
ATOM 1538 C CA A ILE B 1 48 ? -7.510 10.812 3.289 0.38 7.75 40 ILE B CA 1
ATOM 1539 C CA B ILE B 1 48 ? -7.546 10.924 3.326 0.62 7.55 40 ILE B CA 1
ATOM 1540 C C . ILE B 1 48 ? -7.076 11.282 1.916 1.00 6.37 40 ILE B C 1
ATOM 1541 O O . ILE B 1 48 ? -6.194 12.136 1.761 1.00 7.15 40 ILE B O 1
ATOM 1550 N N . THR B 1 49 ? -7.690 10.686 0.910 1.00 7.26 41 THR B N 1
ATOM 1551 C CA . THR B 1 49 ? -7.478 11.158 -0.453 1.00 7.04 41 THR B CA 1
ATOM 1552 C C . THR B 1 49 ? -8.659 12.056 -0.789 1.00 6.56 41 THR B C 1
ATOM 1553 O O . THR B 1 49 ? -9.775 11.553 -0.946 1.00 8.29 41 THR B O 1
ATOM 1557 N N . PRO B 1 50 ? -8.474 13.383 -0.840 1.00 6.93 42 PRO B N 1
ATOM 1558 C CA . PRO B 1 50 ? -9.626 14.295 -0.945 1.00 9.33 42 PRO B CA 1
ATOM 1559 C C . PRO B 1 50 ? -10.440 14.043 -2.202 1.00 7.63 42 PRO B C 1
ATOM 1560 O O . PRO B 1 50 ? -9.894 13.795 -3.277 1.00 8.39 42 PRO B O 1
ATOM 1564 N N . SER B 1 51 ? -11.757 14.128 -2.061 1.00 7.58 43 SER B N 1
ATOM 1565 C CA . SER B 1 51 ? -12.608 14.131 -3.242 1.00 7.55 43 SER B CA 1
ATOM 1566 C C . SER B 1 51 ? -12.424 15.435 -4.006 1.00 6.72 43 SER B C 1
ATOM 1567 O O . SER B 1 51 ? -11.951 16.446 -3.455 1.00 7.18 43 SER B O 1
ATOM 1570 N N . ALA B 1 52 ? -12.828 15.409 -5.276 1.00 7.78 44 ALA B N 1
ATOM 1571 C CA . ALA B 1 52 ? -12.778 16.634 -6.064 1.00 7.73 44 ALA B CA 1
ATOM 1572 C C . ALA B 1 52 ? -13.603 17.733 -5.411 1.00 7.45 44 ALA B C 1
ATOM 1573 O O . ALA B 1 52 ? -13.178 18.895 -5.363 1.00 7.27 44 ALA B O 1
ATOM 1575 N N . ASP B 1 53 ? -14.797 17.385 -4.897 1.00 8.12 45 ASP B N 1
ATOM 1576 C CA . ASP B 1 53 ? -15.621 18.404 -4.257 1.00 8.75 45 ASP B CA 1
ATOM 1577 C C . ASP B 1 53 ? -14.979 18.971 -2.997 1.00 8.36 45 ASP B C 1
ATOM 1578 O O . ASP B 1 53 ? -15.081 20.177 -2.751 1.00 8.82 45 ASP B O 1
ATOM 1583 N N . LEU B 1 54 ? -14.345 18.131 -2.177 1.00 7.81 46 LEU B N 1
ATOM 1584 C CA . LEU B 1 54 ? -13.654 18.652 -0.994 1.00 8.40 46 LEU B CA 1
ATOM 1585 C C . LEU B 1 54 ? -12.511 19.583 -1.391 1.00 7.34 46 LEU B C 1
ATOM 1586 O O . LEU B 1 54 ? -12.361 20.662 -0.828 1.00 7.85 46 LEU B O 1
ATOM 1591 N N . ALA B 1 55 ? -11.698 19.168 -2.359 1.00 6.67 47 ALA B N 1
ATOM 1592 C CA . ALA B 1 55 ? -10.605 20.026 -2.804 1.00 6.51 47 ALA B CA 1
ATOM 1593 C C . ALA B 1 55 ? -11.115 21.361 -3.338 1.00 6.87 47 ALA B C 1
ATOM 1594 O O . ALA B 1 55 ? -10.524 22.412 -3.062 1.00 7.43 47 ALA B O 1
ATOM 1596 N N . LYS B 1 56 ? -12.239 21.351 -4.083 1.00 7.25 48 LYS B N 1
ATOM 1597 C CA . LYS B 1 56 ? -12.799 22.599 -4.600 1.00 9.13 48 LYS B CA 1
ATOM 1598 C C . LYS B 1 56 ? -13.300 23.502 -3.476 1.00 10.10 48 LYS B C 1
ATOM 1599 O O . LYS B 1 56 ? -13.117 24.727 -3.527 1.00 13.13 48 LYS B O 1
ATOM 1605 N N . LYS B 1 57 ? -13.943 22.917 -2.449 1.00 9.28 49 LYS B N 1
ATOM 1606 C CA . LYS B 1 57 ? -14.351 23.714 -1.292 1.00 10.48 49 LYS B CA 1
ATOM 1607 C C . LYS B 1 57 ? -13.141 24.243 -0.543 1.00 10.41 49 LYS B C 1
ATOM 1608 O O . LYS B 1 57 ? -13.126 25.401 -0.099 1.00 13.32 49 LYS B O 1
ATOM 1614 N N . HIS B 1 58 ? -12.088 23.428 -0.435 1.00 9.35 50 HIS B N 1
ATOM 1615 C CA . HIS B 1 58 ? -10.887 23.911 0.237 1.00 10.89 50 HIS B CA 1
ATOM 1616 C C . HIS B 1 58 ? -10.314 25.130 -0.482 1.00 11.65 50 HIS B C 1
ATOM 1617 O O . HIS B 1 58 ? -9.922 26.110 0.168 1.00 12.70 50 HIS B O 1
ATOM 1624 N N . TYR B 1 59 ? -10.314 25.108 -1.818 1.00 9.56 51 TYR B N 1
ATOM 1625 C CA . TYR B 1 59 ? -9.732 26.156 -2.649 1.00 9.08 51 TYR B CA 1
ATOM 1626 C C . TYR B 1 59 ? -10.769 27.133 -3.212 1.00 11.73 51 TYR B C 1
ATOM 1627 O O . TYR B 1 59 ? -10.482 27.822 -4.196 1.00 12.06 51 TYR B O 1
ATOM 1636 N N . ALA B 1 60 ? -11.961 27.225 -2.595 1.00 14.07 52 ALA B N 1
ATOM 1637 C CA . ALA B 1 60 ? -13.082 27.942 -3.219 1.00 14.90 52 ALA B CA 1
ATOM 1638 C C . ALA B 1 60 ? -12.773 29.413 -3.505 1.00 17.19 52 ALA B C 1
ATOM 1639 O O . ALA B 1 60 ? -13.302 29.985 -4.469 1.00 16.97 52 ALA B O 1
ATOM 1641 N N . GLU B 1 61 ? -11.918 30.027 -2.704 1.00 13.63 53 GLU B N 1
ATOM 1642 C CA A GLU B 1 61 ? -11.537 31.419 -2.921 0.42 18.44 53 GLU B CA 1
ATOM 1643 C CA B GLU B 1 61 ? -11.594 31.424 -2.948 0.58 18.50 53 GLU B CA 1
ATOM 1644 C C . GLU B 1 61 ? -10.857 31.635 -4.270 1.00 14.54 53 GLU B C 1
ATOM 1645 O O . GLU B 1 61 ? -10.795 32.776 -4.748 1.00 15.81 53 GLU B O 1
ATOM 1656 N N . HIS B 1 62 ? -10.305 30.578 -4.880 1.00 13.36 54 HIS B N 1
ATOM 1657 C CA . HIS B 1 62 ? -9.624 30.704 -6.162 1.00 10.93 54 HIS B CA 1
ATOM 1658 C C . HIS B 1 62 ? -10.473 30.254 -7.337 1.00 11.39 54 HIS B C 1
ATOM 1659 O O . HIS B 1 62 ? -9.984 30.281 -8.477 1.00 12.49 54 HIS B O 1
ATOM 1666 N N . ASP B 1 63 ? -11.723 29.838 -7.098 1.00 11.08 55 ASP B N 1
ATOM 1667 C CA . ASP B 1 63 ? -12.573 29.436 -8.209 1.00 13.31 55 ASP B CA 1
ATOM 1668 C C . ASP B 1 63 ? -12.683 30.570 -9.215 1.00 13.28 55 ASP B C 1
ATOM 1669 O O . ASP B 1 63 ? -12.829 31.739 -8.849 1.00 13.43 55 ASP B O 1
ATOM 1674 N N . GLY B 1 64 ? -12.612 30.222 -10.503 1.00 15.48 56 GLY B N 1
ATOM 1675 C CA . GLY B 1 64 ? -12.650 31.197 -11.562 1.00 17.17 56 GLY B CA 1
ATOM 1676 C C . GLY B 1 64 ? -11.292 31.734 -11.980 1.00 14.87 56 GLY B C 1
ATOM 1677 O O . GLY B 1 64 ? -11.226 32.536 -12.915 1.00 17.85 56 GLY B O 1
ATOM 1678 N N . LYS B 1 65 ? -10.232 31.363 -11.274 1.00 14.94 57 LYS B N 1
ATOM 1679 C CA . LYS B 1 65 ? -8.856 31.682 -11.607 1.00 11.80 57 LYS B CA 1
ATOM 1680 C C . LYS B 1 65 ? -8.237 30.492 -12.305 1.00 10.93 57 LYS B C 1
ATOM 1681 O O . LYS B 1 65 ? -8.541 29.352 -11.963 1.00 9.62 57 LYS B O 1
ATOM 1687 N N . PRO B 1 66 ? -7.356 30.711 -13.275 1.00 10.12 58 PRO B N 1
ATOM 1688 C CA . PRO B 1 66 ? -6.895 29.586 -14.100 1.00 10.88 58 PRO B CA 1
ATOM 1689 C C . PRO B 1 66 ? -6.147 28.543 -13.307 1.00 12.25 58 PRO B C 1
ATOM 1690 O O . PRO B 1 66 ? -6.189 27.361 -13.671 1.00 18.54 58 PRO B O 1
ATOM 1694 N N . PHE B 1 67 ? -5.523 28.925 -12.195 1.00 8.95 59 PHE B N 1
ATOM 1695 C CA . PHE B 1 67 ? -4.725 27.986 -11.429 1.00 8.80 59 PHE B CA 1
ATOM 1696 C C . PHE B 1 67 ? -5.556 27.171 -10.435 1.00 7.83 59 PHE B C 1
ATOM 1697 O O . PHE B 1 67 ? -5.012 26.262 -9.802 1.00 8.65 59 PHE B O 1
ATOM 1705 N N . PHE B 1 68 ? -6.851 27.455 -10.315 1.00 7.74 60 PHE B N 1
ATOM 1706 C CA . PHE B 1 68 ? -7.699 26.701 -9.396 1.00 8.73 60 PHE B CA 1
ATOM 1707 C C . PHE B 1 68 ? -7.702 25.225 -9.761 1.00 7.46 60 PHE B C 1
ATOM 1708 O O . PHE B 1 68 ? -7.584 24.353 -8.897 1.00 7.88 60 PHE B O 1
ATOM 1716 N N . ASN B 1 69 ? -7.859 24.906 -11.047 1.00 7.71 61 ASN B N 1
ATOM 1717 C CA A ASN B 1 69 ? -7.967 23.496 -11.400 0.52 8.00 61 ASN B CA 1
ATOM 1718 C CA B ASN B 1 69 ? -7.960 23.502 -11.420 0.48 8.15 61 ASN B CA 1
ATOM 1719 C C . ASN B 1 69 ? -6.668 22.749 -11.131 1.00 7.45 61 ASN B C 1
ATOM 1720 O O . ASN B 1 69 ? -6.713 21.582 -10.749 1.00 9.36 61 ASN B O 1
ATOM 1729 N N . GLY B 1 70 ? -5.517 23.402 -11.324 1.00 8.38 62 GLY B N 1
ATOM 1730 C CA . GLY B 1 70 ? -4.241 22.771 -10.996 1.00 7.23 62 GLY B CA 1
ATOM 1731 C C . GLY B 1 70 ? -4.099 22.495 -9.516 1.00 8.45 62 GLY B C 1
ATOM 1732 O O . GLY B 1 70 ? -3.575 21.461 -9.124 1.00 7.72 62 GLY B O 1
ATOM 1733 N N . LEU B 1 71 ? -4.554 23.430 -8.666 1.00 6.97 63 LEU B N 1
ATOM 1734 C CA . LEU B 1 71 ? -4.510 23.185 -7.222 1.00 6.79 63 LEU B CA 1
ATOM 1735 C C . LEU B 1 71 ? -5.390 22.002 -6.850 1.00 6.14 63 LEU B C 1
ATOM 1736 O O . LEU B 1 71 ? -4.998 21.155 -6.048 1.00 6.76 63 LEU B O 1
ATOM 1741 N N . VAL B 1 72 ? -6.585 21.933 -7.440 1.00 6.06 64 VAL B N 1
ATOM 1742 C CA . VAL B 1 72 ? -7.520 20.860 -7.120 1.00 6.09 64 VAL B CA 1
ATOM 1743 C C . VAL B 1 72 ? -6.952 19.524 -7.573 1.00 6.56 64 VAL B C 1
ATOM 1744 O O . VAL B 1 72 ? -6.965 18.540 -6.834 1.00 6.24 64 VAL B O 1
ATOM 1748 N N . GLU B 1 73 ? -6.440 19.470 -8.809 1.00 6.46 65 GLU B N 1
ATOM 1749 C CA . GLU B 1 73 ? -5.883 18.232 -9.367 1.00 7.02 65 GLU B CA 1
ATOM 1750 C C . GLU B 1 73 ? -4.689 17.757 -8.556 1.00 7.09 65 GLU B C 1
ATOM 1751 O O . GLU B 1 73 ? -4.511 16.555 -8.357 1.00 8.45 65 GLU B O 1
ATOM 1757 N N . PHE B 1 74 ? -3.883 18.685 -8.055 1.00 6.96 66 PHE B N 1
ATOM 1758 C CA . PHE B 1 74 ? -2.748 18.254 -7.251 1.00 7.36 66 PHE B CA 1
ATOM 1759 C C . PHE B 1 74 ? -3.203 17.691 -5.906 1.00 7.03 66 PHE B C 1
ATOM 1760 O O . PHE B 1 74 ? -2.712 16.635 -5.467 1.00 7.50 66 PHE B O 1
ATOM 1768 N N . LEU B 1 75 ? -4.151 18.375 -5.245 1.00 6.45 67 LEU B N 1
ATOM 1769 C CA . LEU B 1 75 ? -4.552 17.959 -3.907 1.00 6.35 67 LEU B CA 1
ATOM 1770 C C . LEU B 1 75 ? -5.228 16.603 -3.932 1.00 6.27 67 LEU B C 1
ATOM 1771 O O . LEU B 1 75 ? -5.140 15.851 -2.959 1.00 6.62 67 LEU B O 1
ATOM 1776 N N . THR B 1 76 ? -5.889 16.256 -5.045 1.00 6.92 68 THR B N 1
ATOM 1777 C CA . THR B 1 76 ? -6.547 14.955 -5.123 1.00 7.21 68 THR B CA 1
ATOM 1778 C C . THR B 1 76 ? -5.645 13.841 -5.628 1.00 7.43 68 THR B C 1
ATOM 1779 O O . THR B 1 76 ? -6.092 12.690 -5.732 1.00 7.91 68 THR B O 1
ATOM 1783 N N . SER B 1 77 ? -4.366 14.142 -5.922 1.00 7.35 69 SER B N 1
ATOM 1784 C CA . SER B 1 77 ? -3.503 13.224 -6.683 1.00 7.77 69 SER B CA 1
ATOM 1785 C C . SER B 1 77 ? -2.795 12.212 -5.797 1.00 7.80 69 SER B C 1
ATOM 1786 O O . SER B 1 77 ? -2.078 11.349 -6.315 1.00 10.52 69 SER B O 1
ATOM 1789 N N . GLY B 1 78 ? -3.016 12.262 -4.495 1.00 7.12 70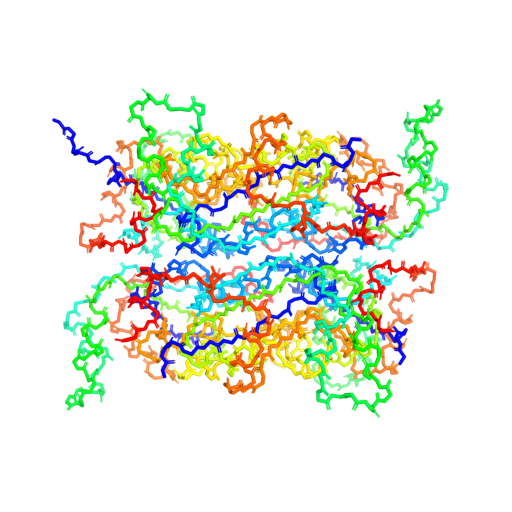 GLY B N 1
ATOM 1790 C CA . GLY B 1 78 ? -2.551 11.221 -3.603 1.00 7.49 70 GLY B CA 1
ATOM 1791 C C . GLY B 1 78 ? -3.113 11.473 -2.230 1.00 6.66 70 GLY B C 1
ATOM 1792 O O . GLY B 1 78 ? -3.905 12.402 -2.019 1.00 7.02 70 GLY B O 1
ATOM 1793 N N . PRO B 1 79 ? -2.713 10.673 -1.252 1.00 6.68 71 PRO B N 1
ATOM 1794 C CA . PRO B 1 79 ? -3.217 10.870 0.110 1.00 7.06 71 PRO B CA 1
ATOM 1795 C C . PRO B 1 79 ? -2.675 12.143 0.712 1.00 7.43 71 PRO B C 1
ATOM 1796 O O . PRO B 1 79 ? -1.574 12.595 0.382 1.00 7.62 71 PRO B O 1
ATOM 1800 N N . VAL B 1 80 ? -3.439 12.669 1.661 1.00 5.57 72 VAL B N 1
ATOM 1801 C CA . VAL B 1 80 ? -3.170 13.906 2.390 1.00 6.15 72 VAL B CA 1
ATOM 1802 C C . VAL B 1 80 ? -3.272 13.582 3.877 1.00 6.62 72 VAL B C 1
ATOM 1803 O O . VAL B 1 80 ? -4.211 12.905 4.301 1.00 5.73 72 VAL B O 1
ATOM 1807 N N . ALA B 1 81 ? -2.292 14.022 4.675 1.00 6.44 73 ALA B N 1
ATOM 1808 C CA . ALA B 1 81 ? -2.417 13.884 6.130 1.00 5.34 73 ALA B CA 1
ATOM 1809 C C . ALA B 1 81 ? -3.020 15.174 6.650 1.00 6.62 73 ALA B C 1
ATOM 1810 O O . ALA B 1 81 ? -2.340 16.207 6.719 1.00 6.69 73 ALA B O 1
ATOM 1812 N N . ALA B 1 82 ? -4.300 15.121 6.997 1.00 6.08 74 ALA B N 1
ATOM 1813 C CA . ALA B 1 82 ? -5.045 16.271 7.487 1.00 5.48 74 ALA B C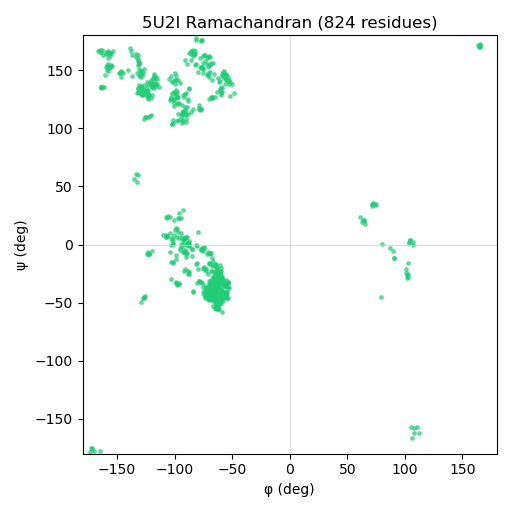A 1
ATOM 1814 C C . ALA B 1 82 ? -5.050 16.207 9.011 1.00 4.64 74 ALA B C 1
ATOM 1815 O O . ALA B 1 82 ? -5.202 15.127 9.588 1.00 4.98 74 ALA B O 1
ATOM 1817 N N . MET B 1 83 ? -4.930 17.357 9.666 1.00 4.80 75 MET B N 1
ATOM 1818 C CA . MET B 1 83 ? -4.832 17.336 11.124 1.00 4.84 75 MET B CA 1
ATOM 1819 C C . MET B 1 83 ? -5.212 18.690 11.702 1.00 4.81 75 MET B C 1
ATOM 1820 O O . MET B 1 83 ? -5.290 19.708 11.003 1.00 5.44 75 MET B O 1
ATOM 1825 N N . VAL B 1 84 ? -5.436 18.685 13.019 1.00 6.09 76 VAL B N 1
ATOM 1826 C CA . VAL B 1 84 ? -5.805 19.882 13.776 1.00 5.05 76 VAL B CA 1
ATOM 1827 C C . VAL B 1 84 ? -4.869 19.959 14.960 1.00 5.81 76 VAL B C 1
ATOM 1828 O O . VAL B 1 84 ? -4.717 18.974 15.689 1.00 5.84 76 VAL B O 1
ATOM 1832 N N . TRP B 1 85 ? -4.245 21.128 15.154 1.00 4.92 77 TRP B N 1
ATOM 1833 C CA . TRP B 1 85 ? -3.353 21.354 16.283 1.00 5.19 77 TRP B CA 1
ATOM 1834 C C . TRP B 1 85 ? -3.920 22.465 17.143 1.00 5.39 77 TRP B C 1
ATOM 1835 O O . TRP B 1 85 ? -4.510 23.419 16.637 1.00 5.90 77 TRP B O 1
ATOM 1846 N N . GLU B 1 86 ? -3.719 22.343 18.454 1.00 5.92 78 GLU B N 1
ATOM 1847 C CA . GLU B 1 86 ? -4.240 23.314 19.399 1.00 6.16 78 GLU B CA 1
ATOM 1848 C C . GLU B 1 86 ? -3.130 23.902 20.258 1.00 6.47 78 GLU B C 1
ATOM 1849 O O . GLU B 1 86 ? -2.244 23.187 20.735 1.00 6.97 78 GLU B O 1
ATOM 1855 N N . GLY B 1 87 ? -3.217 25.201 20.502 1.00 6.57 79 GLY B N 1
ATOM 1856 C CA . GLY B 1 87 ? -2.369 25.829 21.497 1.00 7.22 79 GLY B CA 1
ATOM 1857 C C . GLY B 1 87 ? -2.359 27.331 21.327 1.00 7.07 79 GLY B C 1
ATOM 1858 O O . GLY B 1 87 ? -2.893 27.875 20.367 1.00 7.19 79 GLY B O 1
ATOM 1859 N N . LYS B 1 88 ? -1.746 28.005 22.291 1.00 7.60 80 LYS B N 1
ATOM 1860 C CA A LYS B 1 88 ? -1.668 29.458 22.212 0.53 7.78 80 LYS B CA 1
ATOM 1861 C CA B LYS B 1 88 ? -1.642 29.462 22.227 0.47 7.79 80 LYS B CA 1
ATOM 1862 C C . LYS B 1 88 ? -0.937 29.879 20.940 1.00 7.42 80 LYS B C 1
ATOM 1863 O O . LYS B 1 88 ? 0.159 29.396 20.644 1.00 7.38 80 LYS B O 1
ATOM 1874 N N . GLY B 1 89 ? -1.549 30.785 20.186 1.00 7.38 81 GLY B N 1
ATOM 1875 C CA . GLY B 1 89 ? -0.901 31.327 18.999 1.00 7.44 81 GLY B CA 1
ATOM 1876 C C . GLY B 1 89 ? -0.620 30.311 17.908 1.00 6.55 81 GLY B C 1
ATOM 1877 O O . GLY B 1 89 ? 0.233 30.565 17.054 1.00 7.23 81 GLY B O 1
ATOM 1878 N N . VAL B 1 90 ? -1.326 29.175 17.900 1.00 6.05 82 VAL B N 1
ATOM 1879 C CA . VAL B 1 90 ? -0.964 28.085 16.992 1.00 5.67 82 VAL B CA 1
ATOM 1880 C C . VAL B 1 90 ? -1.124 28.476 15.526 1.00 5.72 82 VAL B C 1
ATOM 1881 O O . VAL B 1 90 ? -0.350 27.994 14.680 1.00 6.08 82 VAL B O 1
ATOM 1885 N N . VAL B 1 91 ? -2.116 29.306 15.170 1.00 6.37 83 VAL B N 1
ATOM 1886 C CA . VAL B 1 91 ? -2.284 29.625 13.746 1.00 7.16 83 VAL B CA 1
ATOM 1887 C C . VAL B 1 91 ? -1.046 30.347 13.217 1.00 6.67 83 VAL B C 1
ATOM 1888 O O . VAL B 1 91 ? -0.436 29.938 12.216 1.00 6.38 83 VAL B O 1
ATOM 1892 N N . ALA B 1 92 ? -0.640 31.421 13.890 1.00 7.13 84 ALA B N 1
ATOM 1893 C CA . ALA B 1 92 ? 0.518 32.178 13.424 1.00 7.51 84 ALA B CA 1
ATOM 1894 C C . ALA B 1 92 ? 1.798 31.384 13.593 1.00 6.62 84 ALA B C 1
ATOM 1895 O O . ALA B 1 92 ? 2.688 31.470 12.739 1.00 6.65 84 ALA B O 1
ATOM 1897 N N . ALA B 1 93 ? 1.912 30.599 14.666 1.00 6.44 85 ALA B N 1
ATOM 1898 C CA . ALA B 1 93 ? 3.143 29.853 14.877 1.00 5.85 85 ALA B CA 1
ATOM 1899 C C . ALA B 1 93 ? 3.305 28.782 13.822 1.00 5.22 85 ALA B C 1
ATOM 1900 O O . ALA B 1 93 ? 4.416 28.577 13.320 1.00 5.27 85 ALA B O 1
ATOM 1902 N N . ALA B 1 94 ? 2.207 28.106 13.439 1.00 5.77 86 ALA B N 1
ATOM 1903 C CA . ALA B 1 94 ? 2.338 27.106 12.391 1.00 5.20 86 ALA B CA 1
ATOM 1904 C C . ALA B 1 94 ? 2.775 27.737 11.082 1.00 4.82 86 ALA B C 1
ATOM 1905 O O . ALA B 1 94 ? 3.597 27.159 10.358 1.00 6.13 86 ALA B O 1
ATOM 1907 N N . ARG B 1 95 ? 2.266 28.930 10.766 1.00 5.49 87 ARG B N 1
ATOM 1908 C CA . ARG B 1 95 ? 2.697 29.602 9.543 1.00 5.62 87 ARG B CA 1
ATOM 1909 C C . ARG B 1 95 ? 4.188 29.928 9.605 1.00 6.59 87 ARG B C 1
ATOM 1910 O O . ARG B 1 95 ? 4.902 29.773 8.601 1.00 7.05 87 ARG B O 1
ATOM 1918 N N . LYS B 1 96 ? 4.690 30.363 10.769 1.00 5.85 88 LYS B N 1
ATOM 1919 C CA . LYS B 1 96 ? 6.125 30.616 10.923 1.00 6.36 88 LYS B CA 1
ATOM 1920 C C . LYS B 1 96 ? 6.926 29.328 10.766 1.00 5.82 88 LYS B C 1
ATOM 1921 O O . LYS B 1 96 ? 8.004 29.324 10.141 1.00 6.39 88 LYS B O 1
ATOM 1927 N N . MET B 1 97 ? 6.420 28.228 11.316 1.00 5.33 89 MET B N 1
ATOM 1928 C CA . MET B 1 97 ? 7.105 26.939 11.203 1.00 6.18 89 MET B CA 1
ATOM 1929 C C . MET B 1 97 ? 7.154 26.435 9.770 1.00 6.07 89 MET B C 1
ATOM 1930 O O . MET B 1 97 ? 8.139 25.799 9.378 1.00 6.42 89 MET B O 1
ATOM 1935 N N . ILE B 1 98 ? 6.120 26.728 8.985 1.00 4.95 90 ILE B N 1
ATOM 1936 C CA . ILE B 1 98 ? 6.026 26.315 7.596 1.00 5.05 90 ILE B CA 1
ATOM 1937 C C . ILE B 1 98 ? 7.021 27.086 6.746 1.00 5.13 90 ILE B C 1
ATOM 1938 O O . ILE B 1 98 ? 7.704 26.499 5.890 1.00 6.70 90 ILE B O 1
ATOM 1943 N N . GLY B 1 99 ? 7.111 28.396 6.943 1.00 5.94 91 GLY B N 1
ATOM 1944 C CA . GLY B 1 99 ? 8.004 29.223 6.174 1.00 7.58 91 GLY B CA 1
ATOM 1945 C C . GLY B 1 99 ? 7.271 30.151 5.233 1.00 11.16 91 GLY B C 1
ATOM 1946 O O . GLY B 1 99 ? 6.088 30.470 5.408 1.00 15.61 91 GLY B O 1
ATOM 1947 N N . ALA B 1 100 ? 7.983 30.572 4.201 1.00 8.77 92 ALA B N 1
ATOM 1948 C CA . ALA B 1 100 ? 7.458 31.536 3.256 1.00 9.27 92 ALA B CA 1
ATOM 1949 C C . ALA B 1 100 ? 6.659 30.822 2.178 1.00 8.40 92 ALA B C 1
ATOM 1950 O O . ALA B 1 100 ? 6.742 29.606 2.017 1.00 8.95 92 ALA B O 1
ATOM 1952 N N . THR B 1 101 ? 5.875 31.601 1.426 1.00 13.18 93 THR B N 1
ATOM 1953 C CA . THR B 1 101 ? 5.127 31.038 0.309 1.00 13.29 93 THR B CA 1
ATOM 1954 C C . THR B 1 101 ? 6.060 30.332 -0.675 1.00 14.33 93 THR B C 1
ATOM 1955 O O . THR B 1 101 ? 5.786 29.205 -1.114 1.00 12.33 93 THR B O 1
ATOM 1959 N N . LYS B 1 102 ? 7.193 30.956 -0.986 1.00 11.92 94 LYS B N 1
ATOM 1960 C CA . LYS B 1 102 ? 8.186 30.349 -1.870 1.00 10.04 94 LYS B CA 1
ATOM 1961 C C . LYS B 1 102 ? 9.188 29.550 -1.050 1.00 8.84 94 LYS B C 1
ATOM 1962 O O . LYS B 1 102 ? 9.904 30.134 -0.222 1.00 9.33 94 LYS B O 1
ATOM 1968 N N . PRO B 1 103 ? 9.265 28.228 -1.212 1.00 7.12 95 PRO B N 1
ATOM 1969 C CA . PRO B 1 103 ? 10.263 27.466 -0.443 1.00 6.35 95 PRO B CA 1
ATOM 1970 C C . PRO B 1 103 ? 11.678 27.959 -0.592 1.00 7.06 95 PRO B C 1
ATOM 1971 O O . PRO B 1 103 ? 12.438 27.884 0.384 1.00 8.14 95 PRO B O 1
ATOM 1975 N N . LEU B 1 104 ? 12.058 28.476 -1.767 1.00 7.31 96 LEU B N 1
ATOM 1976 C CA . LEU B 1 104 ? 13.438 28.905 -1.948 1.00 8.16 96 LEU B CA 1
ATOM 1977 C C . LEU B 1 104 ? 13.749 30.116 -1.109 1.00 12.72 96 LEU B C 1
ATOM 1978 O O . LEU B 1 104 ? 14.923 30.327 -0.778 1.00 13.63 96 LEU B O 1
ATOM 1983 N N . GLU B 1 105 ? 12.724 30.880 -0.727 1.00 9.31 97 GLU B N 1
ATOM 1984 C CA . GLU B 1 105 ? 12.873 32.050 0.134 1.00 10.98 97 GLU B CA 1
ATOM 1985 C C . GLU B 1 105 ? 12.570 31.768 1.586 1.00 11.34 97 GLU B C 1
ATOM 1986 O O . GLU B 1 105 ? 12.532 32.697 2.398 1.00 14.35 97 GLU B O 1
ATOM 1992 N N . SER B 1 106 ? 12.344 30.514 1.933 1.00 7.42 98 SER B N 1
ATOM 1993 C CA A SER B 1 106 ? 12.031 30.138 3.307 0.63 6.41 98 SER B CA 1
ATOM 1994 C CA B SER B 1 106 ? 12.038 30.141 3.300 0.37 6.58 98 SER B CA 1
ATOM 1995 C C . SER B 1 106 ? 13.322 29.833 4.054 1.00 7.14 98 SER B C 1
ATOM 1996 O O . SER B 1 106 ? 14.243 29.214 3.507 1.00 8.28 98 SER B O 1
ATOM 2001 N N . ALA B 1 107 ? 13.378 30.248 5.305 1.00 6.97 99 ALA B N 1
ATOM 2002 C CA . ALA B 1 107 ? 14.627 30.119 6.039 1.00 7.21 99 ALA B CA 1
ATOM 2003 C C . ALA B 1 107 ? 14.949 28.657 6.382 1.00 6.61 99 ALA B C 1
ATOM 2004 O O . ALA B 1 107 ? 14.050 27.854 6.652 1.00 6.04 99 ALA B O 1
ATOM 2006 N N . PRO B 1 108 ? 16.227 28.305 6.434 1.00 6.35 100 PRO B N 1
ATOM 2007 C CA . PRO B 1 108 ? 16.608 27.014 7.026 1.00 6.26 100 PRO B CA 1
ATOM 2008 C C . PRO B 1 108 ? 15.990 26.929 8.414 1.00 6.31 100 PRO B C 1
ATOM 2009 O O . PRO B 1 108 ? 15.956 27.915 9.153 1.00 6.71 100 PRO B O 1
ATOM 2013 N N . GLY B 1 109 ? 15.518 25.737 8.779 1.00 6.04 101 GLY B N 1
ATOM 2014 C CA . GLY B 1 109 ? 14.801 25.538 10.026 1.00 6.11 101 GLY B CA 1
ATOM 2015 C C . GLY B 1 109 ? 13.303 25.454 9.828 1.00 5.56 101 GLY B C 1
ATOM 2016 O O . GLY B 1 109 ? 12.619 24.799 10.623 1.00 7.43 101 GLY B O 1
ATOM 2017 N N . THR B 1 110 ? 12.782 26.107 8.801 1.00 5.26 102 THR B N 1
ATOM 2018 C CA . THR B 1 110 ? 11.357 25.976 8.497 1.00 4.86 102 THR B CA 1
ATOM 2019 C C . THR B 1 110 ? 11.109 24.715 7.686 1.00 4.74 102 THR B C 1
ATOM 2020 O O . THR B 1 110 ? 12.027 24.130 7.107 1.00 5.59 102 THR B O 1
ATOM 2024 N N . ILE B 1 111 ? 9.848 24.297 7.623 1.00 4.29 103 ILE B N 1
ATOM 2025 C CA . ILE B 1 111 ? 9.527 23.074 6.893 1.00 4.98 103 ILE B CA 1
ATOM 2026 C C . ILE B 1 111 ? 9.837 23.250 5.408 1.00 4.86 103 ILE B C 1
ATOM 2027 O O . ILE B 1 111 ? 10.515 22.412 4.791 1.00 5.50 103 ILE B O 1
ATOM 2032 N N . ARG B 1 112 ? 9.333 24.329 4.797 1.00 5.00 104 ARG B N 1
ATOM 2033 C CA . ARG B 1 112 ? 9.609 24.538 3.374 1.00 4.21 104 ARG B CA 1
ATOM 2034 C C . ARG B 1 112 ? 11.070 24.874 3.149 1.00 4.37 104 ARG B C 1
ATOM 2035 O O . ARG B 1 112 ? 11.655 24.477 2.136 1.00 5.71 104 ARG B O 1
ATOM 2043 N N . GLY B 1 113 ? 11.691 25.614 4.076 1.00 5.26 105 GLY B N 1
ATOM 2044 C CA . GLY B 1 113 ? 13.108 25.914 3.920 1.00 6.22 105 GLY B CA 1
ATOM 2045 C C . GLY B 1 113 ? 13.982 24.673 3.953 1.00 5.13 105 GLY B C 1
ATOM 2046 O O . GLY B 1 113 ? 14.937 24.554 3.178 1.00 5.37 105 GLY B O 1
ATOM 2047 N N . ASP B 1 114 ? 13.651 23.719 4.812 1.00 4.87 106 ASP B N 1
ATOM 2048 C CA . ASP B 1 114 ? 14.465 22.507 4.919 1.00 4.85 106 ASP B CA 1
ATOM 2049 C C . ASP B 1 114 ? 14.204 21.516 3.799 1.00 4.70 106 ASP B C 1
ATOM 2050 O O . ASP B 1 114 ? 15.127 20.798 3.389 1.00 4.94 106 ASP B O 1
ATOM 2055 N N . PHE B 1 115 ? 12.968 21.450 3.285 1.00 4.44 107 PHE B N 1
ATOM 2056 C CA . PHE B 1 115 ? 12.564 20.296 2.474 1.00 5.86 107 PHE B CA 1
ATOM 2057 C C . PHE B 1 115 ? 12.043 20.610 1.077 1.00 5.45 107 PHE B C 1
ATOM 2058 O O . PHE B 1 115 ? 11.830 19.646 0.333 1.00 5.40 107 PHE B O 1
ATOM 2066 N N . ALA B 1 116 ? 11.811 21.871 0.696 1.00 4.45 108 ALA B N 1
ATOM 2067 C CA . ALA B 1 116 ? 11.127 22.123 -0.572 1.00 4.62 108 ALA B CA 1
ATOM 2068 C C . ALA B 1 116 ? 11.821 23.172 -1.435 1.00 5.64 108 ALA B C 1
ATOM 2069 O O . ALA B 1 116 ? 12.649 23.958 -0.973 1.00 5.88 108 ALA B O 1
ATOM 2071 N N . ILE B 1 117 ? 11.433 23.171 -2.710 1.00 5.23 109 ILE B N 1
ATOM 2072 C CA . ILE B 1 117 ? 11.997 24.049 -3.729 1.00 6.14 109 ILE B CA 1
ATOM 2073 C C . ILE B 1 117 ? 10.925 24.843 -4.478 1.00 7.26 109 ILE B C 1
ATOM 2074 O O . ILE B 1 117 ? 11.096 26.041 -4.722 1.00 8.53 109 ILE B O 1
ATOM 2079 N N . ASP B 1 118 ? 9.837 24.196 -4.880 1.00 6.79 110 ASP B N 1
ATOM 2080 C CA A ASP B 1 118 ? 8.863 24.749 -5.819 0.39 8.36 110 ASP B CA 1
ATOM 2081 C CA B ASP B 1 118 ? 8.869 24.780 -5.811 0.61 7.80 110 ASP B CA 1
ATOM 2082 C C . ASP B 1 118 ? 7.572 25.149 -5.096 1.00 8.00 110 ASP B C 1
ATOM 2083 O O . ASP B 1 118 ? 7.082 24.405 -4.251 1.00 7.94 110 ASP B O 1
ATOM 2092 N N . VAL B 1 119 ? 6.992 26.317 -5.455 1.00 9.82 111 VAL B N 1
ATOM 2093 C CA A VAL B 1 119 ? 5.712 26.740 -4.869 0.64 10.80 111 VAL B CA 1
ATOM 2094 C CA B VAL B 1 119 ? 5.719 26.732 -4.855 0.36 10.92 111 VAL B CA 1
ATOM 2095 C C . VAL B 1 119 ? 4.633 25.695 -5.096 1.00 10.62 111 VAL B C 1
ATOM 2096 O O . VAL B 1 119 ? 3.775 25.469 -4.236 1.00 13.53 111 VAL B O 1
ATOM 2103 N N . GLY B 1 120 ? 4.633 25.077 -6.277 1.00 11.28 112 GLY B N 1
ATOM 2104 C CA . GLY B 1 120 ? 3.660 24.065 -6.599 1.00 13.44 112 GLY B CA 1
ATOM 2105 C C . GLY B 1 120 ? 3.912 22.723 -5.971 1.00 11.37 112 GLY B C 1
ATOM 2106 O O . GLY B 1 120 ? 3.083 21.827 -6.117 1.00 12.59 112 GLY B O 1
ATOM 2107 N N . ARG B 1 121 ? 5.031 22.569 -5.252 1.00 7.78 113 ARG B N 1
ATOM 2108 C CA . ARG B 1 121 ? 5.323 21.372 -4.473 1.00 7.64 113 ARG B CA 1
ATOM 2109 C C . ARG B 1 121 ? 5.824 21.843 -3.112 1.00 7.28 113 ARG B C 1
ATOM 2110 O O . ARG B 1 121 ? 6.974 21.634 -2.723 1.00 6.92 113 ARG B O 1
ATOM 2118 N N A ASN B 1 122 ? 4.903 22.474 -2.378 0.59 5.76 114 ASN B N 1
ATOM 2119 N N B ASN B 1 122 ? 4.978 22.549 -2.364 0.41 7.16 114 ASN B N 1
ATOM 2120 C CA A ASN B 1 122 ? 5.224 23.247 -1.189 0.59 6.35 114 ASN B CA 1
ATOM 2121 C CA B ASN B 1 122 ? 5.462 23.178 -1.137 0.41 5.25 114 ASN B CA 1
ATOM 2122 C C A ASN B 1 122 ? 4.921 22.508 0.105 0.59 4.91 114 ASN B C 1
ATOM 2123 C C B ASN B 1 122 ? 4.969 22.488 0.132 0.41 6.07 114 ASN B C 1
ATOM 2124 O O A ASN B 1 122 ? 4.927 23.134 1.171 0.59 5.26 114 ASN B O 1
ATOM 2125 O O B ASN B 1 122 ? 4.885 23.116 1.192 0.41 6.24 114 ASN B O 1
ATOM 2134 N N . ILE B 1 123 ? 4.656 21.195 0.020 1.00 5.06 115 ILE B N 1
ATOM 2135 C CA A ILE B 1 123 ? 4.615 20.256 1.146 0.19 5.59 115 ILE B CA 1
ATOM 2136 C CA B ILE B 1 123 ? 4.588 20.237 1.130 0.81 4.84 115 ILE B CA 1
ATOM 2137 C C . ILE B 1 123 ? 3.376 20.336 2.038 1.00 4.73 115 ILE B C 1
ATOM 2138 O O . ILE B 1 123 ? 2.793 19.307 2.397 1.00 5.30 115 ILE B O 1
ATOM 2147 N N . ILE B 1 124 ? 3.008 21.542 2.458 1.00 4.92 116 ILE B N 1
ATOM 2148 C CA . ILE B 1 124 ? 2.108 21.692 3.599 1.00 5.59 116 ILE B CA 1
ATOM 2149 C C . ILE B 1 124 ? 1.236 22.915 3.401 1.00 6.21 116 ILE B C 1
ATOM 2150 O O . ILE B 1 124 ? 1.629 23.902 2.762 1.00 6.59 116 ILE B O 1
ATOM 2155 N N . HIS B 1 125 ? 0.029 22.835 3.954 1.00 6.15 117 HIS B N 1
ATOM 2156 C CA . HIS B 1 125 ? -0.850 23.975 4.109 1.00 5.42 117 HIS B CA 1
ATOM 2157 C C . HIS B 1 125 ? -1.110 24.174 5.592 1.00 5.78 117 HIS B C 1
ATOM 2158 O O . HIS B 1 125 ? -1.339 23.203 6.323 1.00 5.25 117 HIS B O 1
ATOM 2165 N N . GLY B 1 126 ? -1.100 25.431 6.019 1.00 5.34 118 GLY B N 1
ATOM 2166 C CA . GLY B 1 126 ? -1.631 25.808 7.317 1.00 5.38 118 GLY B CA 1
ATOM 2167 C C . GLY B 1 126 ? -2.574 26.982 7.169 1.00 5.94 118 GLY B C 1
ATOM 2168 O O . GLY B 1 126 ? -2.378 27.863 6.333 1.00 6.26 118 GLY B O 1
ATOM 2169 N N . SER B 1 127 ? -3.614 26.995 8.006 1.00 6.18 119 SER B N 1
ATOM 2170 C CA . SER B 1 127 ? -4.598 28.071 7.914 1.00 6.85 119 SER B CA 1
ATOM 2171 C C . SER B 1 127 ? -3.924 29.429 8.083 1.00 7.40 119 SER B C 1
ATOM 2172 O O . SER B 1 127 ? -2.970 29.577 8.855 1.00 6.66 119 SER B O 1
ATOM 2175 N N . ASP B 1 128 ? -4.448 30.442 7.382 1.00 7.76 120 ASP B N 1
ATOM 2176 C CA . ASP B 1 128 ? -3.775 31.739 7.439 1.00 8.74 120 ASP B CA 1
ATOM 2177 C C . ASP B 1 128 ? -4.267 32.640 8.567 1.00 11.58 120 ASP B C 1
ATOM 2178 O O . ASP B 1 128 ? -3.630 33.665 8.843 1.00 13.92 120 ASP B O 1
ATOM 2183 N N . ALA B 1 129 ? -5.362 32.289 9.230 1.00 8.67 121 ALA B N 1
ATOM 2184 C CA . ALA B 1 129 ? -5.970 33.159 10.224 1.00 9.24 121 ALA B CA 1
ATOM 2185 C C . ALA B 1 129 ? -6.890 32.289 11.057 1.00 9.06 121 ALA B C 1
ATOM 2186 O O . ALA B 1 129 ? -7.231 31.175 10.665 1.00 8.72 121 ALA B O 1
ATOM 2188 N N . VAL B 1 130 ? -7.268 32.810 12.229 1.00 9.18 122 VAL B N 1
ATOM 2189 C CA . VAL B 1 130 ? -8.171 32.078 13.102 1.00 9.45 122 VAL B CA 1
ATOM 2190 C C . VAL B 1 130 ? -9.493 31.790 12.395 1.00 9.69 122 VAL B C 1
ATOM 2191 O O . VAL B 1 130 ? -10.010 30.668 12.457 1.00 9.18 122 VAL B O 1
ATOM 2195 N N . GLU B 1 131 ? -10.051 32.773 11.686 1.00 11.16 123 GLU B N 1
ATOM 2196 C CA . GLU B 1 131 ? -11.341 32.544 11.016 1.00 11.46 123 GLU B CA 1
ATOM 2197 C C . GLU B 1 131 ? -11.248 31.498 9.909 1.00 11.02 123 GLU B C 1
ATOM 2198 O O . GLU B 1 131 ? -12.152 30.667 9.752 1.00 11.26 123 GLU B O 1
ATOM 2200 N N . THR B 1 132 ? -10.187 31.528 9.100 1.00 9.32 124 THR B N 1
ATOM 2201 C CA A THR B 1 132 ? -10.074 30.499 8.070 0.94 8.52 124 THR B CA 1
ATOM 2202 C CA B THR B 1 132 ? -10.069 30.503 8.071 0.06 9.78 124 THR B CA 1
ATOM 2203 C C . THR B 1 132 ? -9.774 29.142 8.682 1.00 8.30 124 THR B C 1
ATOM 2204 O O . THR B 1 132 ? -10.219 28.122 8.153 1.00 8.41 124 THR B O 1
ATOM 2211 N N . ALA B 1 133 ? -9.034 29.101 9.800 1.00 6.84 125 ALA B N 1
ATOM 2212 C CA . ALA B 1 133 ? -8.857 27.838 10.499 1.00 6.30 125 ALA B CA 1
ATOM 2213 C C . ALA B 1 133 ? -10.188 27.239 10.929 1.00 6.65 125 ALA B C 1
ATOM 2214 O O . ALA B 1 133 ? -10.420 26.040 10.758 1.00 7.24 125 ALA B O 1
ATOM 2216 N N . GLN B 1 134 ? -11.077 28.058 11.499 1.00 7.72 126 GLN B N 1
ATOM 2217 C CA . GLN B 1 134 ? -12.379 27.554 11.905 1.00 9.00 126 GLN B CA 1
ATOM 2218 C C . GLN B 1 134 ? -13.134 26.970 10.715 1.00 8.19 126 GLN B C 1
ATOM 2219 O O . GLN B 1 134 ? -13.739 25.897 10.821 1.00 10.82 126 GLN B O 1
ATOM 2225 N N . ARG B 1 135 ? -13.096 27.656 9.564 1.00 8.15 127 ARG B N 1
ATOM 2226 C CA . ARG B 1 135 ? -13.765 27.143 8.371 1.00 8.16 127 ARG B CA 1
ATOM 2227 C C . ARG B 1 135 ? -13.124 25.850 7.898 1.00 6.96 127 ARG B C 1
ATOM 2228 O O . ARG B 1 135 ? -13.817 24.883 7.544 1.00 7.78 127 ARG B O 1
ATOM 2236 N N . GLU B 1 136 ? -11.786 25.817 7.871 1.00 6.31 128 GLU B N 1
ATOM 2237 C CA . GLU B 1 136 ? -11.088 24.663 7.319 1.00 5.87 128 GLU B CA 1
ATOM 2238 C C . GLU B 1 136 ? -11.233 23.444 8.210 1.00 6.58 128 GLU B C 1
ATOM 2239 O O . GLU B 1 136 ? -11.412 22.320 7.723 1.00 6.95 128 GLU B O 1
ATOM 2245 N N . ILE B 1 137 ? -11.169 23.630 9.534 1.00 5.86 129 ILE B N 1
ATOM 2246 C CA . ILE B 1 137 ? -11.356 22.491 10.425 1.00 6.38 129 ILE B CA 1
ATOM 2247 C C . ILE B 1 137 ? -12.743 21.893 10.225 1.00 7.02 129 ILE B C 1
ATOM 2248 O O . ILE B 1 137 ? -12.899 20.670 10.161 1.00 8.15 129 ILE B O 1
ATOM 2253 N N . ALA B 1 138 ? -13.778 22.749 10.157 1.00 7.87 130 ALA B N 1
ATOM 2254 C CA . ALA B 1 138 ? -15.141 22.253 9.966 1.00 8.46 130 ALA B CA 1
ATOM 2255 C C . ALA B 1 138 ? -15.321 21.593 8.607 1.00 7.72 130 ALA B C 1
ATOM 2256 O O . ALA B 1 138 ? -16.083 20.623 8.498 1.00 9.97 130 ALA B O 1
ATOM 2258 N N . LEU B 1 139 ? -14.609 22.067 7.578 1.00 7.28 131 LEU B N 1
ATOM 2259 C CA . LEU B 1 139 ? -14.705 21.447 6.259 1.00 7.41 131 LEU B CA 1
ATOM 2260 C C . LEU B 1 139 ? -14.086 20.056 6.267 1.00 7.28 131 LEU B C 1
ATOM 2261 O O . LEU B 1 139 ? -14.661 19.099 5.716 1.00 9.72 131 LEU B O 1
ATOM 2266 N N . TRP B 1 140 ? -12.914 19.923 6.870 1.00 7.52 132 TRP B N 1
ATOM 2267 C CA . TRP B 1 140 ? -12.166 18.684 6.754 1.00 6.87 132 TRP B CA 1
ATOM 2268 C C . TRP B 1 140 ? -12.506 17.664 7.813 1.00 7.50 132 TRP B C 1
ATOM 2269 O O . TRP B 1 140 ? -12.291 16.473 7.570 1.00 8.74 132 TRP B O 1
ATOM 2280 N N . PHE B 1 141 ? -13.045 18.086 8.966 1.00 8.38 133 PHE B N 1
ATOM 2281 C CA . PHE B 1 141 ? -13.324 17.172 10.077 1.00 7.71 133 PHE B CA 1
ATOM 2282 C C . PHE B 1 141 ? -14.744 17.322 10.558 1.00 8.81 133 PHE B C 1
ATOM 2283 O O . PHE B 1 141 ? -15.204 18.437 10.810 1.00 8.73 133 PHE B O 1
ATOM 2291 N N . GLN B 1 142 ? -15.407 16.196 10.767 1.00 7.62 134 GLN B N 1
ATOM 2292 C CA . GLN B 1 142 ? -16.641 16.236 11.539 1.00 7.77 134 GLN B CA 1
ATOM 2293 C C . GLN B 1 142 ? -16.295 16.371 13.011 1.00 7.57 134 GLN B C 1
ATOM 2294 O O . GLN B 1 142 ? -15.210 15.966 13.459 1.00 7.22 134 GLN B O 1
ATOM 2300 N N . ASP B 1 143 ? -17.217 16.971 13.779 1.00 8.05 135 ASP B N 1
ATOM 2301 C CA . ASP B 1 143 ? -16.925 17.243 15.186 1.00 8.19 135 ASP B CA 1
ATOM 2302 C C . ASP B 1 143 ? -16.575 15.978 15.936 1.00 8.39 135 ASP B C 1
ATOM 2303 O O . ASP B 1 143 ? -15.745 16.007 16.857 1.00 8.09 135 ASP B O 1
ATOM 2308 N N . SER B 1 144 ? -17.193 14.861 15.574 1.00 8.56 136 SER B N 1
ATOM 2309 C CA . SER B 1 144 ? -16.916 13.620 16.284 1.00 9.04 136 SER B CA 1
ATOM 2310 C C . SER B 1 144 ? -15.526 13.061 15.989 1.00 9.52 136 SER B C 1
ATOM 2311 O O . SER B 1 144 ? -15.153 12.059 16.609 1.00 10.39 136 SER B O 1
ATOM 2314 N N . GLU B 1 145 ? -14.779 13.650 15.055 1.00 7.68 137 GLU B N 1
ATOM 2315 C CA . GLU B 1 145 ? -13.396 13.258 14.799 1.00 8.12 137 GLU B CA 1
ATOM 2316 C C . GLU B 1 145 ? -12.408 14.041 15.652 1.00 7.66 137 GLU B C 1
ATOM 2317 O O . GLU B 1 145 ? -11.187 13.774 15.606 1.00 9.36 137 GLU B O 1
ATOM 2323 N N . LEU B 1 146 ? -12.879 15.031 16.397 1.00 6.68 138 LEU B N 1
ATOM 2324 C CA . LEU B 1 146 ? -11.995 15.829 17.230 1.00 6.39 138 LEU B CA 1
ATOM 2325 C C . LEU B 1 146 ? -11.861 15.134 18.581 1.00 8.40 138 LEU B C 1
ATOM 2326 O O . LEU B 1 146 ? -12.859 14.722 19.185 1.00 11.31 138 LEU B O 1
ATOM 2331 N N . ASN B 1 147 ? -10.645 15.012 19.075 1.00 6.82 139 ASN B N 1
ATOM 2332 C CA . ASN B 1 147 ? -10.411 14.313 20.328 1.00 6.66 139 ASN B CA 1
ATOM 2333 C C . ASN B 1 147 ? -10.262 15.327 21.451 1.00 7.49 139 ASN B C 1
ATOM 2334 O O . ASN B 1 147 ? -9.453 16.257 21.351 1.00 9.92 139 ASN B O 1
ATOM 2339 N N . GLU B 1 148 ? -11.036 15.127 22.513 1.00 7.69 140 GLU B N 1
ATOM 2340 C CA . GLU B 1 148 ? -10.971 15.954 23.709 1.00 9.64 140 GLU B CA 1
ATOM 2341 C C . GLU B 1 148 ? -10.006 15.296 24.685 1.00 9.24 140 GLU B C 1
ATOM 2342 O O . GLU B 1 148 ? -10.255 14.186 25.164 1.00 10.84 140 GLU B O 1
ATOM 2348 N N . TRP B 1 149 ? -8.881 15.951 24.946 1.00 7.91 141 TRP B N 1
ATOM 2349 C CA . TRP B 1 149 ? -7.951 15.396 25.928 1.00 8.00 141 TRP B CA 1
ATOM 2350 C C . TRP B 1 149 ? -7.081 16.493 26.499 1.00 8.87 141 TRP B C 1
ATOM 2351 O O . TRP B 1 149 ? -6.977 17.592 25.945 1.00 8.92 141 TRP B O 1
ATOM 2362 N N . THR B 1 150 ? -6.432 16.156 27.608 1.00 8.43 142 THR B N 1
ATOM 2363 C CA . THR B 1 150 ? -5.602 17.101 28.354 1.00 10.98 142 THR B CA 1
ATOM 2364 C C . THR B 1 150 ? -4.188 16.535 28.481 1.00 9.88 142 THR B C 1
ATOM 2365 O O . THR B 1 150 ? -3.975 15.539 29.196 1.00 9.61 142 THR B O 1
ATOM 2369 N N . PRO B 1 151 ? -3.208 17.106 27.795 1.00 7.54 143 PRO B N 1
ATOM 2370 C CA . PRO B 1 151 ? -1.807 16.668 27.964 1.00 7.19 143 PRO B CA 1
ATOM 2371 C C . PRO B 1 151 ? -1.304 16.960 29.372 1.00 7.91 143 PRO B C 1
ATOM 2372 O O . PRO B 1 151 ? -1.353 18.096 29.849 1.00 8.69 143 PRO B O 1
ATOM 2376 N N . THR B 1 152 ? -0.774 15.934 30.019 1.00 10.21 144 THR B N 1
ATOM 2377 C CA . THR B 1 152 ? -0.183 16.171 31.337 1.00 9.86 144 THR B CA 1
ATOM 2378 C C . THR B 1 152 ? 1.030 17.093 31.257 1.00 9.03 144 THR B C 1
ATOM 2379 O O . THR B 1 152 ? 1.324 17.801 32.226 1.00 10.09 144 THR B O 1
ATOM 2383 N N . GLN B 1 153 ? 1.717 17.144 30.104 1.00 8.54 145 GLN B N 1
ATOM 2384 C CA . GLN B 1 153 ? 2.869 18.035 29.976 1.00 8.38 145 GLN B CA 1
ATOM 2385 C C . GLN B 1 153 ? 2.478 19.508 29.967 1.00 7.58 145 GLN B C 1
ATOM 2386 O O . GLN B 1 153 ? 3.375 20.372 30.029 1.00 8.25 145 GLN B O 1
ATOM 2392 N N . ASN B 1 154 ? 1.186 19.833 29.919 1.00 7.50 146 ASN B N 1
ATOM 2393 C CA . ASN B 1 154 ? 0.837 21.240 29.812 1.00 7.52 146 ASN B CA 1
ATOM 2394 C C . ASN B 1 154 ? 1.284 22.083 30.988 1.00 7.95 146 ASN B C 1
ATOM 2395 O O . ASN B 1 154 ? 1.494 23.283 30.806 1.00 7.87 146 ASN B O 1
ATOM 2400 N N . LYS B 1 155 ? 1.499 21.506 32.173 1.00 9.34 147 LYS B N 1
ATOM 2401 C CA . LYS B 1 155 ? 1.977 22.369 33.241 1.00 9.26 147 LYS B CA 1
ATOM 2402 C C . LYS B 1 155 ? 3.404 22.844 32.997 1.00 9.25 147 LYS B C 1
ATOM 2403 O O . LYS B 1 155 ? 3.795 23.839 33.601 1.00 9.35 147 LYS B O 1
ATOM 2409 N N . TRP B 1 156 ? 4.145 22.206 32.082 1.00 6.78 148 TRP B N 1
ATOM 2410 C CA . TRP B 1 156 ? 5.488 22.656 31.712 1.00 6.76 148 TRP B CA 1
ATOM 2411 C C . TRP B 1 156 ? 5.503 23.469 30.424 1.00 6.64 148 TRP B C 1
ATOM 2412 O O . TRP B 1 156 ? 6.529 24.076 30.097 1.00 8.23 148 TRP B O 1
ATOM 2423 N N . ILE B 1 157 ? 4.405 23.467 29.671 1.00 6.48 149 ILE B N 1
ATOM 2424 C CA A ILE B 1 157 ? 4.338 24.247 28.445 0.46 7.92 149 ILE B CA 1
ATOM 2425 C CA B ILE B 1 157 ? 4.253 24.213 28.415 0.54 6.68 149 ILE B CA 1
ATOM 2426 C C . ILE B 1 157 ? 3.662 25.585 28.676 1.00 7.37 149 ILE B C 1
ATOM 2427 O O . ILE B 1 157 ? 4.037 26.590 28.054 1.00 7.38 149 ILE B O 1
ATOM 2436 N N . TYR B 1 158 ? 2.694 25.629 29.579 1.00 7.06 150 TYR B N 1
ATOM 2437 C CA . TYR B 1 158 ? 1.932 26.841 29.844 1.00 8.42 150 TYR B CA 1
ATOM 2438 C C . TYR B 1 158 ? 2.112 27.329 31.270 1.00 9.53 150 TYR B C 1
ATOM 2439 O O . TYR B 1 158 ? 2.089 26.544 32.219 1.00 11.64 150 TYR B O 1
ATOM 2448 N N . GLU B 1 159 ? 2.207 28.641 31.408 1.00 9.73 151 GLU B N 1
ATOM 2449 C CA A GLU B 1 159 ? 2.314 29.216 32.741 0.53 14.12 151 GLU B CA 1
ATOM 2450 C CA B GLU B 1 159 ? 2.307 29.326 32.689 0.47 13.97 151 GLU B CA 1
ATOM 2451 C C . GLU B 1 159 ? 0.923 29.345 33.336 1.00 17.76 151 GLU B C 1
ATOM 2452 O O . GLU B 1 159 ? 0.786 29.280 34.569 1.00 23.10 151 GLU B O 1
ATOM 2464 N N . MET C 1 9 ? 40.062 36.233 23.185 1.00 36.97 1 MET C N 1
ATOM 2465 C CA . MET C 1 9 ? 38.622 36.438 23.030 1.00 29.01 1 MET C CA 1
ATOM 2466 C C . MET C 1 9 ? 37.930 35.078 23.031 1.00 22.15 1 MET C C 1
ATOM 2467 O O . MET C 1 9 ? 36.734 34.962 23.356 1.00 16.42 1 MET C O 1
ATOM 2469 N N . SER C 1 10 ? 38.690 34.036 22.679 1.00 17.79 2 SER C N 1
ATOM 2470 C CA A SER C 1 10 ? 38.133 32.688 22.613 0.47 16.45 2 SER C CA 1
ATOM 2471 C CA B SER C 1 10 ? 38.097 32.711 22.612 0.53 16.47 2 SER C CA 1
ATOM 2472 C C . SER C 1 10 ? 37.895 32.077 23.982 1.00 13.87 2 SER C C 1
ATOM 2473 O O . SER C 1 10 ? 37.271 31.020 24.071 1.00 13.68 2 SER C O 1
ATOM 2478 N N . ASN C 1 11 ? 38.349 32.714 25.060 1.00 12.36 3 ASN C N 1
ATOM 2479 C CA . ASN C 1 11 ? 38.075 32.201 26.393 1.00 11.36 3 ASN C CA 1
ATOM 2480 C C . ASN C 1 11 ? 36.835 32.814 27.044 1.00 10.19 3 ASN C C 1
ATOM 2481 O O . ASN C 1 11 ? 36.575 32.544 28.226 1.00 9.55 3 ASN C O 1
ATOM 2486 N N . GLU C 1 12 ? 36.024 33.568 26.291 1.00 9.70 4 GLU C N 1
ATOM 2487 C CA . GLU C 1 12 ? 34.769 34.090 26.828 1.00 8.63 4 GLU C CA 1
ATOM 2488 C C . GLU C 1 12 ? 33.880 32.946 27.295 1.00 7.25 4 GLU C C 1
ATOM 2489 O O . GLU C 1 12 ? 33.883 31.845 26.727 1.00 6.95 4 GLU C O 1
ATOM 2495 N N . ARG C 1 13 ? 33.139 33.196 28.376 1.00 7.50 5 ARG C N 1
ATOM 2496 C CA . ARG C 1 13 ? 32.264 32.198 28.971 1.00 6.29 5 ARG C CA 1
ATOM 2497 C C . ARG C 1 13 ? 30.871 32.762 29.185 1.00 5.92 5 ARG C C 1
ATOM 2498 O O . ARG C 1 13 ? 30.706 33.952 29.464 1.00 7.09 5 ARG C O 1
ATOM 2506 N N . THR C 1 14 ? 29.877 31.872 29.099 1.00 5.85 6 THR C N 1
ATOM 2507 C CA . THR C 1 14 ? 28.507 32.219 29.428 1.00 4.99 6 THR C CA 1
ATOM 2508 C C . THR C 1 14 ? 27.912 31.178 30.363 1.00 5.67 6 THR C C 1
ATOM 2509 O O . THR C 1 14 ? 28.371 30.029 30.436 1.00 5.80 6 THR C O 1
ATOM 2513 N N . PHE C 1 15 ? 26.874 31.611 31.091 1.00 5.26 7 PHE C N 1
ATOM 2514 C CA . PHE C 1 15 ? 26.087 30.732 31.951 1.00 4.85 7 PHE C CA 1
ATOM 2515 C C . PHE C 1 15 ? 24.790 30.359 31.247 1.00 5.15 7 PHE C C 1
ATOM 2516 O O . PHE C 1 15 ? 24.080 31.235 30.734 1.00 5.74 7 PHE C O 1
ATOM 2524 N N . ILE C 1 16 ? 24.499 29.057 31.227 1.00 5.00 8 ILE C N 1
ATOM 2525 C CA . ILE C 1 16 ? 23.257 28.520 30.680 1.00 4.91 8 ILE C CA 1
ATOM 2526 C C . ILE C 1 16 ? 22.572 27.721 31.772 1.00 4.55 8 ILE C C 1
ATOM 2527 O O . ILE C 1 16 ? 23.191 26.883 32.445 1.00 5.34 8 ILE C O 1
ATOM 2532 N N . ALA C 1 17 ? 21.286 27.994 31.974 1.00 4.87 9 ALA C N 1
ATOM 2533 C CA . ALA C 1 17 ? 20.481 27.167 32.855 1.00 4.90 9 ALA C CA 1
ATOM 2534 C C . ALA C 1 17 ? 19.324 26.589 32.058 1.00 5.22 9 ALA C C 1
ATOM 2535 O O . ALA C 1 17 ? 18.562 27.334 31.425 1.00 6.34 9 ALA C O 1
ATOM 2537 N N . LEU C 1 18 ? 19.189 25.256 32.096 1.00 5.54 10 LEU C N 1
ATOM 2538 C CA . LEU C 1 18 ? 18.007 24.600 31.543 1.00 6.27 10 LEU C CA 1
ATOM 2539 C C . LEU C 1 18 ? 17.050 24.464 32.724 1.00 7.52 10 LEU C C 1
ATOM 2540 O O . LEU C 1 18 ? 17.341 23.762 33.707 1.00 8.03 10 LEU C O 1
ATOM 2545 N N . LYS C 1 19 ? 15.939 25.176 32.647 1.00 5.19 11 LYS C N 1
ATOM 2546 C CA . LYS C 1 19 ? 15.069 25.439 33.794 1.00 6.73 11 LYS C CA 1
ATOM 2547 C C . LYS C 1 19 ? 14.163 24.231 34.023 1.00 4.94 11 LYS C C 1
ATOM 2548 O O . LYS C 1 19 ? 14.218 23.256 33.262 1.00 5.43 11 LYS C O 1
ATOM 2554 N N . PRO C 1 20 ? 13.343 24.240 35.081 1.00 5.22 12 PRO C N 1
ATOM 2555 C CA . PRO C 1 20 ? 12.618 23.003 35.421 1.00 5.71 12 PRO C CA 1
ATOM 2556 C C . PRO C 1 20 ? 11.718 22.474 34.318 1.00 4.80 12 PRO C C 1
ATOM 2557 O O . PRO C 1 20 ? 11.558 21.248 34.218 1.00 4.87 12 PRO C O 1
ATOM 2561 N N . ASP C 1 21 ? 11.191 23.343 33.454 1.00 5.05 13 ASP C N 1
ATOM 2562 C CA . ASP C 1 21 ? 10.432 22.851 32.299 1.00 5.62 13 ASP C CA 1
ATOM 2563 C C . ASP C 1 21 ? 11.306 22.073 31.325 1.00 6.07 13 ASP C C 1
ATOM 2564 O O . ASP C 1 21 ? 10.848 21.081 30.748 1.00 6.34 13 ASP C O 1
ATOM 2569 N N . ALA C 1 22 ? 12.551 22.512 31.106 1.00 4.61 14 ALA C N 1
ATOM 2570 C CA . ALA C 1 22 ? 13.419 21.775 30.201 1.00 4.82 14 ALA C CA 1
ATOM 2571 C C . ALA C 1 22 ? 13.705 20.395 30.756 1.00 5.31 14 ALA C C 1
ATOM 2572 O O . ALA C 1 22 ? 13.754 19.413 30.003 1.00 5.07 14 ALA C O 1
ATOM 2574 N N . VAL C 1 23 ? 13.921 20.301 32.073 1.00 5.07 15 VAL C N 1
ATOM 2575 C CA . VAL C 1 23 ? 14.263 19.014 32.669 1.00 5.19 15 VAL C CA 1
ATOM 2576 C C . VAL C 1 23 ? 13.053 18.092 32.637 1.00 4.92 15 VAL C C 1
ATOM 2577 O O . VAL C 1 23 ? 13.148 16.932 32.229 1.00 5.54 15 VAL C O 1
ATOM 2581 N N . GLN C 1 24 ? 11.882 18.608 33.041 1.00 4.82 16 GLN C N 1
ATOM 2582 C CA . GLN C 1 24 ? 10.657 17.798 33.058 1.00 4.49 16 GLN C CA 1
ATOM 2583 C C . GLN C 1 24 ? 10.266 17.355 31.651 1.00 5.63 16 GLN C C 1
ATOM 2584 O O . GLN C 1 24 ? 9.716 16.258 31.479 1.00 7.76 16 GLN C O 1
ATOM 2590 N N . ARG C 1 25 ? 10.587 18.163 30.625 1.00 5.68 17 ARG C N 1
ATOM 2591 C CA . ARG C 1 25 ? 10.241 17.831 29.240 1.00 5.36 17 AR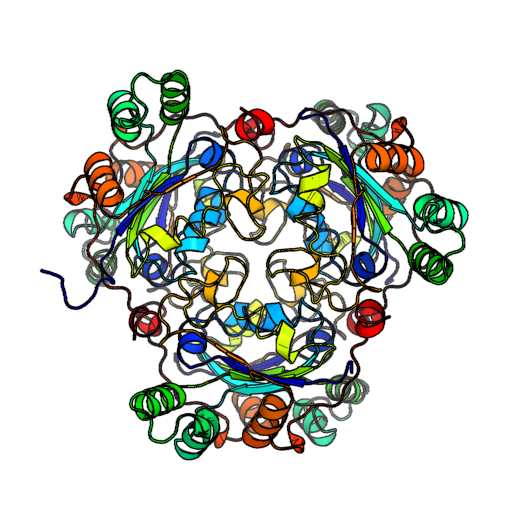G C CA 1
ATOM 2592 C C . ARG C 1 25 ? 11.313 17.031 28.521 1.00 5.05 17 ARG C C 1
ATOM 2593 O O . ARG C 1 25 ? 11.172 16.772 27.317 1.00 7.87 17 ARG C O 1
ATOM 2601 N N . GLY C 1 26 ? 12.364 16.613 29.231 1.00 4.59 18 GLY C N 1
ATOM 2602 C CA . GLY C 1 26 ? 13.340 15.732 28.588 1.00 6.11 18 GLY C CA 1
ATOM 2603 C C . GLY C 1 26 ? 14.229 16.367 27.547 1.00 4.79 18 GLY C C 1
ATOM 2604 O O . GLY C 1 26 ? 14.594 15.695 26.580 1.00 6.35 18 GLY C O 1
ATOM 2605 N N . LEU C 1 27 ? 14.579 17.633 27.722 1.00 4.46 19 LEU C N 1
ATOM 2606 C CA . LEU C 1 27 ? 15.324 18.405 26.730 1.00 4.84 19 LEU C CA 1
ATOM 2607 C C . LEU C 1 27 ? 16.771 18.645 27.119 1.00 4.34 19 LEU C C 1
ATOM 2608 O O . LEU C 1 27 ? 17.453 19.395 26.427 1.00 5.73 19 LEU C O 1
ATOM 2613 N N . VAL C 1 28 ? 17.270 18.036 28.199 1.00 4.44 20 VAL C N 1
ATOM 2614 C CA . VAL C 1 28 ? 18.617 18.351 28.685 1.00 4.66 20 VAL C CA 1
ATOM 2615 C C . VAL C 1 28 ? 19.667 17.941 27.667 1.00 5.18 20 VAL C C 1
ATOM 2616 O O . VAL C 1 28 ? 20.497 18.756 27.252 1.00 5.06 20 VAL C O 1
ATOM 2620 N N . GLY C 1 29 ? 19.650 16.679 27.256 1.00 5.04 21 GLY C N 1
ATOM 2621 C CA . GLY C 1 29 ? 20.674 16.232 26.333 1.00 4.81 21 GLY C CA 1
ATOM 2622 C C . GLY C 1 29 ? 20.563 16.891 24.983 1.00 4.71 21 GLY C C 1
ATOM 2623 O O . GLY C 1 29 ? 21.568 17.249 24.364 1.00 4.76 21 GLY C O 1
ATOM 2624 N N . THR C 1 30 ? 19.340 17.022 24.475 1.00 5.46 22 THR C N 1
ATOM 2625 C CA A THR C 1 30 ? 19.139 17.636 23.167 0.65 5.10 22 THR C CA 1
ATOM 2626 C CA B THR C 1 30 ? 19.218 17.596 23.148 0.35 5.05 22 THR C CA 1
ATOM 2627 C C . THR C 1 30 ? 19.731 19.036 23.121 1.00 4.67 22 THR C C 1
ATOM 2628 O O . THR C 1 30 ? 20.372 19.439 22.142 1.00 6.19 22 THR C O 1
ATOM 2635 N N . ILE C 1 31 ? 19.518 19.814 24.186 1.00 4.52 23 ILE C N 1
ATOM 2636 C CA . ILE C 1 31 ? 20.016 21.182 24.168 1.00 3.71 23 ILE C CA 1
ATOM 2637 C C . ILE C 1 31 ? 21.533 21.198 24.328 1.00 3.92 23 ILE C C 1
ATOM 2638 O O . ILE C 1 31 ? 22.236 21.967 23.652 1.00 5.15 23 ILE C O 1
ATOM 2643 N N . ILE C 1 32 ? 22.081 20.380 25.239 1.00 3.53 24 ILE C N 1
ATOM 2644 C CA . ILE C 1 32 ? 23.545 20.330 25.384 1.00 3.98 24 ILE C CA 1
ATOM 2645 C C . ILE C 1 32 ? 24.206 19.991 24.063 1.00 4.05 24 ILE C C 1
ATOM 2646 O O . ILE C 1 32 ? 25.242 20.580 23.715 1.00 5.04 24 ILE C O 1
ATOM 2651 N N . ALA C 1 33 ? 23.624 19.047 23.308 1.00 4.11 25 ALA C N 1
ATOM 2652 C CA . ALA C 1 33 ? 24.195 18.654 22.030 1.00 3.84 25 ALA C CA 1
ATOM 2653 C C . ALA C 1 33 ? 24.251 19.829 21.070 1.00 4.43 25 ALA C C 1
ATOM 2654 O O . ALA C 1 33 ? 25.164 19.888 20.244 1.00 5.18 25 ALA C O 1
ATOM 2656 N N . ARG C 1 34 ? 23.285 20.745 21.116 1.00 4.34 26 ARG C N 1
ATOM 2657 C CA . ARG C 1 34 ? 23.351 21.881 20.199 1.00 4.41 26 ARG C CA 1
ATOM 2658 C C . ARG C 1 34 ? 24.567 22.750 20.488 1.00 3.96 26 ARG C C 1
ATOM 2659 O O . ARG C 1 34 ? 25.187 23.285 19.560 1.00 5.70 26 ARG C O 1
ATOM 2667 N N . PHE C 1 35 ? 24.930 22.908 21.764 1.00 4.24 27 PHE C N 1
ATOM 2668 C CA . PHE C 1 35 ? 26.137 23.654 22.095 1.00 4.73 27 PHE C CA 1
ATOM 2669 C C . PHE C 1 35 ? 27.393 22.875 21.725 1.00 4.10 27 PHE C C 1
ATOM 2670 O O . PHE C 1 35 ? 28.363 23.470 21.229 1.00 5.47 27 PHE C O 1
ATOM 2678 N N . GLU C 1 36 ? 27.415 21.554 21.964 1.00 3.64 28 GLU C N 1
ATOM 2679 C CA . GLU C 1 36 ? 28.607 20.797 21.576 1.00 3.71 28 GLU C CA 1
ATOM 2680 C C . GLU C 1 36 ? 28.824 20.849 20.077 1.00 4.24 28 GLU C C 1
ATOM 2681 O O . GLU C 1 36 ? 29.965 21.028 19.616 1.00 5.00 28 GLU C O 1
ATOM 2687 N N . GLN C 1 37 ? 27.755 20.715 19.288 1.00 4.83 29 GLN C N 1
ATOM 2688 C CA A GLN C 1 37 ? 27.939 20.622 17.848 0.69 4.71 29 GLN C CA 1
ATOM 2689 C CA B GLN C 1 37 ? 27.911 20.629 17.843 0.31 5.08 29 GLN C CA 1
ATOM 2690 C C . GLN C 1 37 ? 28.411 21.934 17.254 1.00 5.08 29 GLN C C 1
ATOM 2691 O O . GLN C 1 37 ? 29.038 21.919 16.191 1.00 5.85 29 GLN C O 1
ATOM 2702 N N . LYS C 1 38 ? 28.139 23.053 17.932 1.00 4.26 30 LYS C N 1
ATOM 2703 C CA . LYS C 1 38 ? 28.544 24.377 17.502 1.00 4.74 30 LYS C CA 1
ATOM 2704 C C . LYS C 1 38 ? 30.031 24.607 17.728 1.00 6.03 30 LYS C C 1
ATOM 2705 O O . LYS C 1 38 ? 30.589 25.511 17.106 1.00 7.78 30 LYS C O 1
ATOM 2711 N N . GLY C 1 39 ? 30.676 23.826 18.592 1.00 4.90 31 GLY C N 1
ATOM 2712 C CA . GLY C 1 39 ? 32.079 24.015 18.905 1.00 4.60 31 GLY C CA 1
ATOM 2713 C C . GLY C 1 39 ? 32.349 24.675 20.235 1.00 4.71 31 GLY C C 1
ATOM 2714 O O . GLY C 1 39 ? 33.528 24.913 20.560 1.00 5.62 31 GLY C O 1
ATOM 2715 N N . PHE C 1 40 ? 31.321 24.991 21.014 1.00 4.95 32 PHE C N 1
ATOM 2716 C CA . PHE C 1 40 ? 31.567 25.565 22.333 1.00 4.95 32 PHE C CA 1
ATOM 2717 C C . PHE C 1 40 ? 32.040 24.487 23.292 1.00 4.91 32 PHE C C 1
ATOM 2718 O O . PHE C 1 40 ? 31.724 23.302 23.148 1.00 5.86 32 PHE C O 1
ATOM 2726 N N . LYS C 1 41 ? 32.833 24.916 24.274 1.00 4.73 33 LYS C N 1
ATOM 2727 C CA . LYS C 1 41 ? 33.498 24.026 25.212 1.00 4.24 33 LYS C CA 1
ATOM 2728 C C . LYS C 1 41 ? 32.762 23.997 26.550 1.00 4.02 33 LYS C C 1
ATOM 2729 O O . LYS C 1 41 ? 32.552 25.046 27.170 1.00 4.27 33 LYS C O 1
ATOM 2735 N N . LEU C 1 42 ? 32.384 22.793 26.991 1.00 3.95 34 LEU C N 1
ATOM 2736 C CA . LEU C 1 42 ? 31.710 22.653 28.279 1.00 4.09 34 LEU C CA 1
ATOM 2737 C C . LEU C 1 42 ? 32.736 22.752 29.405 1.00 4.59 34 LEU C C 1
ATOM 2738 O O . LEU C 1 42 ? 33.644 21.910 29.514 1.00 6.17 34 LEU C O 1
ATOM 2743 N N . VAL C 1 43 ? 32.614 23.786 30.233 1.00 5.19 35 VAL C N 1
ATOM 2744 C CA . VAL C 1 43 ? 33.547 24.032 31.337 1.00 5.71 35 VAL C CA 1
ATOM 2745 C C . VAL C 1 43 ? 33.013 23.475 32.651 1.00 5.90 35 VAL C C 1
ATOM 2746 O O . VAL C 1 43 ? 33.776 23.056 33.530 1.00 6.49 35 VAL C O 1
ATOM 2750 N N . ALA C 1 44 ? 31.697 23.522 32.824 1.00 5.65 36 ALA C N 1
ATOM 2751 C CA . ALA C 1 44 ? 31.091 23.064 34.069 1.00 6.00 36 ALA C CA 1
ATOM 2752 C C . ALA C 1 44 ? 29.651 22.685 33.762 1.00 5.48 36 ALA C C 1
ATOM 2753 O O . ALA C 1 44 ? 29.056 23.193 32.810 1.00 5.32 36 ALA C O 1
ATOM 2755 N N . LEU C 1 45 ? 29.103 21.761 34.555 1.00 5.64 37 LEU C N 1
ATOM 2756 C CA . LEU C 1 45 ? 27.750 21.258 34.330 1.00 5.99 37 LEU C CA 1
ATOM 2757 C C . LEU C 1 45 ? 27.312 20.564 35.608 1.00 7.39 37 LEU C C 1
ATOM 2758 O O . LEU C 1 45 ? 28.080 19.798 36.200 1.00 8.48 37 LEU C O 1
ATOM 2763 N N . LYS C 1 46 ? 26.084 20.819 36.037 1.00 5.75 38 LYS C N 1
ATOM 2764 C CA . LYS C 1 46 ? 25.557 20.035 37.148 1.00 6.14 38 LYS C CA 1
ATOM 2765 C C . LYS C 1 46 ? 24.041 20.107 37.140 1.00 8.04 38 LYS C C 1
ATOM 2766 O O . LYS C 1 46 ? 23.465 21.061 36.625 1.00 7.25 38 LYS C O 1
ATOM 2772 N N . LEU C 1 47 ? 23.402 19.091 37.712 1.00 5.87 39 LEU C N 1
ATOM 2773 C CA . LEU C 1 47 ? 21.978 19.149 37.998 1.00 5.74 39 LEU C CA 1
ATOM 2774 C C . LEU C 1 47 ? 21.814 19.565 39.454 1.00 6.47 39 LEU C C 1
ATOM 2775 O O . LEU C 1 47 ? 22.316 18.898 40.361 1.00 7.94 39 LEU C O 1
ATOM 2780 N N . ILE C 1 48 ? 21.122 20.674 39.670 1.00 6.43 40 ILE C N 1
ATOM 2781 C CA . ILE C 1 48 ? 20.913 21.239 41.002 1.00 7.17 40 ILE C CA 1
ATOM 2782 C C . ILE C 1 48 ? 19.468 21.681 41.136 1.00 7.08 40 ILE C C 1
ATOM 2783 O O . ILE C 1 48 ? 18.869 22.162 40.171 1.00 7.85 40 ILE C O 1
ATOM 2788 N N . THR C 1 49 ? 18.904 21.537 42.332 1.00 8.88 41 THR C N 1
ATOM 2789 C CA . THR C 1 49 ? 17.606 22.136 42.593 1.00 8.31 41 THR C CA 1
ATOM 2790 C C . THR C 1 49 ? 17.862 23.454 43.296 1.00 7.71 41 THR C C 1
ATOM 2791 O O . THR C 1 49 ? 18.317 23.455 44.449 1.00 8.75 41 THR C O 1
ATOM 2795 N N . PRO C 1 50 ? 17.673 24.588 42.639 1.00 6.73 42 PRO C N 1
ATOM 2796 C CA . PRO C 1 50 ? 18.039 25.867 43.265 1.00 7.84 42 PRO C CA 1
ATOM 2797 C C . PRO C 1 50 ? 17.298 26.098 44.573 1.00 7.12 42 PRO C C 1
ATOM 2798 O O . PRO C 1 50 ? 16.080 25.920 44.648 1.00 7.55 42 PRO C O 1
ATOM 2802 N N . SER C 1 51 ? 18.046 26.541 45.577 1.00 7.03 43 SER C N 1
ATOM 2803 C CA . SER C 1 51 ? 17.414 26.961 46.823 1.00 6.10 43 SER C CA 1
ATOM 2804 C C . SER C 1 51 ? 16.754 28.323 46.635 1.00 7.02 43 SER C C 1
ATOM 2805 O O . SER C 1 51 ? 17.048 29.061 45.683 1.00 7.16 43 SER C O 1
ATOM 2808 N N . ALA C 1 52 ? 15.840 28.657 47.544 1.00 6.87 44 ALA C N 1
ATOM 2809 C CA . ALA C 1 52 ? 15.242 29.982 47.497 1.00 7.40 44 ALA C CA 1
ATOM 2810 C C . ALA C 1 52 ? 16.312 31.060 47.505 1.00 8.02 44 ALA C C 1
ATOM 2811 O O . ALA C 1 52 ? 16.232 32.042 46.756 1.00 7.68 44 ALA C O 1
ATOM 2813 N N . ASP C 1 53 ? 17.296 30.923 48.395 1.00 7.70 45 ASP C N 1
ATOM 2814 C CA . ASP C 1 53 ? 18.306 31.973 48.497 1.00 8.60 45 ASP C CA 1
ATOM 2815 C C . ASP C 1 53 ? 19.094 32.125 47.190 1.00 8.16 45 ASP C C 1
ATOM 2816 O O . ASP C 1 53 ? 19.392 33.243 46.765 1.00 8.06 45 ASP C O 1
ATOM 2821 N N . LEU C 1 54 ? 19.426 31.013 46.521 1.00 7.81 46 LEU C N 1
ATOM 2822 C CA . LEU C 1 54 ? 20.102 31.137 45.225 1.00 6.50 46 LEU C CA 1
ATOM 2823 C C . LEU C 1 54 ? 19.201 31.791 44.190 1.00 6.91 46 LEU C C 1
ATOM 2824 O O . LEU C 1 54 ? 19.637 32.675 43.441 1.00 7.24 46 LEU C O 1
ATOM 2829 N N . ALA C 1 55 ? 17.955 31.348 44.105 1.00 6.96 47 ALA C N 1
ATOM 2830 C CA . ALA C 1 55 ? 17.050 31.893 43.098 1.00 6.46 47 ALA C CA 1
ATOM 2831 C C . ALA C 1 55 ? 16.825 33.387 43.290 1.00 6.57 47 ALA C C 1
ATOM 2832 O O . ALA C 1 55 ? 16.817 34.147 42.310 1.00 8.61 47 ALA C O 1
ATOM 2834 N N . LYS C 1 56 ? 16.682 33.831 44.540 1.00 6.65 48 LYS C N 1
ATOM 2835 C CA . LYS C 1 56 ? 16.499 35.256 44.812 1.00 8.80 48 LYS C CA 1
ATOM 2836 C C . LYS C 1 56 ? 17.730 36.045 44.387 1.00 9.79 48 LYS C C 1
ATOM 2837 O O . LYS C 1 56 ? 17.614 37.162 43.868 1.00 10.83 48 LYS C O 1
ATOM 2843 N N . LYS C 1 57 ? 18.920 35.495 44.630 1.00 9.38 49 LYS C N 1
ATOM 2844 C CA A LYS C 1 57 ? 20.139 36.162 44.189 0.50 10.01 49 LYS C CA 1
ATOM 2845 C CA B LYS C 1 57 ? 20.139 36.162 44.189 0.50 10.01 49 LYS C CA 1
ATOM 2846 C C . LYS C 1 57 ? 20.260 36.152 42.671 1.00 9.02 49 LYS C C 1
ATOM 2847 O O . LYS C 1 57 ? 20.684 37.154 42.066 1.00 11.05 49 LYS C O 1
ATOM 2850 N N . HIS C 1 58 ? 19.908 35.038 42.041 1.00 8.01 50 HIS C N 1
ATOM 2851 C CA . HIS C 1 58 ? 19.948 34.979 40.587 1.00 8.85 50 HIS C CA 1
ATOM 2852 C C . HIS C 1 58 ? 19.073 36.072 39.978 1.00 9.26 50 HIS C C 1
ATOM 2853 O O . HIS C 1 58 ? 19.491 36.776 39.051 1.00 10.61 50 HIS C O 1
ATOM 2860 N N . TYR C 1 59 ? 17.878 36.258 40.532 1.00 9.65 51 TYR C N 1
ATOM 2861 C CA . TYR C 1 59 ? 16.902 37.210 40.022 1.00 10.33 51 TYR C CA 1
ATOM 2862 C C . TYR C 1 59 ? 16.934 38.554 40.755 1.00 11.82 51 TYR C C 1
ATOM 2863 O O . TYR C 1 59 ? 15.950 39.305 40.701 1.00 12.49 51 TYR C O 1
ATOM 2872 N N . ALA C 1 60 ? 18.056 38.897 41.396 1.00 12.75 52 ALA C N 1
ATOM 2873 C CA . ALA C 1 60 ? 18.114 40.071 42.271 1.00 14.65 52 ALA C CA 1
ATOM 2874 C C . ALA C 1 60 ? 17.706 41.365 41.561 1.00 17.09 52 ALA C C 1
ATOM 2875 O O . ALA C 1 60 ? 17.115 42.257 42.181 1.00 17.73 52 ALA C O 1
ATOM 2877 N N . GLU C 1 61 ? 18.048 41.511 40.281 1.00 16.75 53 GLU C N 1
ATOM 2878 C CA . GLU C 1 61 ? 17.694 42.751 39.586 1.00 18.94 53 GLU C CA 1
ATOM 2879 C C . GLU C 1 61 ? 16.184 42.996 39.549 1.00 18.64 53 GLU C C 1
ATOM 2880 O O . GLU C 1 61 ? 15.756 44.137 39.307 1.00 20.78 53 GLU C O 1
ATOM 2886 N N . HIS C 1 62 ? 15.368 41.967 39.791 1.00 16.43 54 HIS C N 1
ATOM 2887 C CA . HIS C 1 62 ? 13.913 42.086 39.748 1.00 16.31 54 HIS C CA 1
ATOM 2888 C C . HIS C 1 62 ? 13.292 42.153 41.130 1.00 17.11 54 HIS C C 1
ATOM 2889 O O . HIS C 1 62 ? 12.060 42.177 41.243 1.00 16.24 54 HIS C O 1
ATOM 2896 N N . ASP C 1 63 ? 14.109 42.208 42.178 1.00 17.73 55 ASP C N 1
ATOM 2897 C CA . ASP C 1 63 ? 13.599 42.265 43.538 1.00 20.78 55 ASP C CA 1
ATOM 2898 C C . ASP C 1 63 ? 12.584 43.394 43.669 1.00 21.94 55 ASP C C 1
ATOM 2899 O O . ASP C 1 63 ? 12.832 44.525 43.244 1.00 22.92 55 ASP C O 1
ATOM 2904 N N . GLY C 1 64 ? 11.413 43.059 44.198 1.00 23.54 56 GLY C N 1
ATOM 2905 C CA . GLY C 1 64 ? 10.372 44.029 44.423 1.00 23.25 56 GLY C CA 1
ATOM 2906 C C . GLY C 1 64 ? 9.410 44.209 43.276 1.00 22.71 56 GLY C C 1
ATOM 2907 O O . GLY C 1 64 ? 8.370 44.847 43.462 1.00 24.45 56 GLY C O 1
ATOM 2908 N N . LYS C 1 65 ? 9.705 43.667 42.116 1.00 19.15 57 LYS C N 1
ATOM 2909 C CA . LYS C 1 65 ? 8.794 43.800 40.997 1.00 19.50 57 LYS C CA 1
ATOM 2910 C C . LYS C 1 65 ? 7.691 42.747 41.101 1.00 18.29 57 LYS C C 1
ATOM 2911 O O . LYS C 1 65 ? 7.878 41.710 41.739 1.00 16.80 57 LYS C O 1
ATOM 2917 N N . PRO C 1 66 ? 6.516 43.003 40.512 1.00 19.34 58 PRO C N 1
ATOM 2918 C CA . PRO C 1 66 ? 5.382 42.092 40.739 1.00 18.86 58 PRO C CA 1
ATOM 2919 C C . PRO C 1 66 ? 5.629 40.661 40.308 1.00 17.02 58 PRO C C 1
ATOM 2920 O O . PRO C 1 66 ? 5.028 39.745 40.874 1.00 17.69 58 PRO C O 1
ATOM 2924 N N . PHE C 1 67 ? 6.523 40.435 39.353 1.00 16.30 59 PHE C N 1
ATOM 2925 C CA . PHE C 1 67 ? 6.764 39.108 38.794 1.00 16.15 59 PHE C CA 1
ATOM 2926 C C . PHE C 1 67 ? 7.929 38.369 39.460 1.00 13.59 59 PHE C C 1
ATOM 2927 O O . PHE C 1 67 ? 8.188 37.206 39.124 1.00 12.38 59 PHE C O 1
ATOM 2935 N N . PHE C 1 68 ? 8.618 39.012 40.403 1.00 14.16 60 PHE C N 1
ATOM 2936 C CA . PHE C 1 68 ? 9.778 38.406 41.052 1.00 10.78 60 PHE C CA 1
ATOM 2937 C C . PHE C 1 68 ? 9.414 37.108 41.770 1.00 10.02 60 PHE C C 1
ATOM 2938 O O . PHE C 1 68 ? 10.061 36.073 41.560 1.00 9.18 60 PHE C O 1
ATOM 2946 N N . ASN C 1 69 ? 8.369 37.126 42.605 1.00 11.13 61 ASN C N 1
ATOM 2947 C CA . ASN C 1 69 ? 8.028 35.923 43.365 1.00 10.05 61 ASN C CA 1
ATOM 2948 C C . ASN C 1 69 ? 7.747 34.749 42.447 1.00 10.59 61 ASN C C 1
ATOM 2949 O O . ASN C 1 69 ? 8.177 33.632 42.716 1.00 8.86 61 ASN C O 1
ATOM 2954 N N . GLY C 1 70 ? 7.047 34.986 41.342 1.00 10.38 62 GLY C N 1
ATOM 2955 C CA . GLY C 1 70 ? 6.742 33.900 40.417 1.00 9.98 62 GLY C CA 1
ATOM 2956 C C . GLY C 1 70 ? 7.989 33.319 39.770 1.00 9.31 62 GLY C C 1
ATOM 2957 O O . GLY C 1 70 ? 8.078 32.104 39.551 1.00 8.87 62 GLY C O 1
ATOM 2958 N N . LEU C 1 71 ? 8.969 34.172 39.454 1.00 8.25 63 LEU C N 1
ATOM 2959 C CA . LEU C 1 71 ? 10.231 33.686 38.894 1.00 8.64 63 LEU C CA 1
ATOM 2960 C C . LEU C 1 71 ? 10.947 32.786 39.887 1.00 8.66 63 LEU C C 1
ATOM 2961 O O . LEU C 1 71 ? 11.417 31.704 39.533 1.00 7.63 63 LEU C O 1
ATOM 2966 N N . VAL C 1 72 ? 10.999 33.209 41.152 1.00 8.14 64 VAL C N 1
ATOM 2967 C CA . VAL C 1 72 ? 11.674 32.420 42.186 1.00 7.76 64 VAL C CA 1
ATOM 2968 C C . VAL C 1 72 ? 10.933 31.116 42.435 1.00 9.03 64 VAL C C 1
ATOM 2969 O O . VAL C 1 72 ? 11.549 30.046 42.527 1.00 8.13 64 VAL C O 1
ATOM 2973 N N . GLU C 1 73 ? 9.602 31.178 42.528 1.00 7.30 65 GLU C N 1
ATOM 2974 C CA A GLU C 1 73 ? 8.834 29.970 42.773 0.53 7.18 65 GLU C CA 1
ATOM 2975 C CA B GLU C 1 73 ? 8.800 29.976 42.752 0.47 7.54 65 GLU C CA 1
ATOM 2976 C C . GLU C 1 73 ? 9.020 28.963 41.643 1.00 8.22 65 GLU C C 1
ATOM 2977 O O . GLU C 1 73 ? 9.154 27.767 41.900 1.00 8.54 65 GLU C O 1
ATOM 2988 N N . PHE C 1 74 ? 9.060 29.430 40.392 1.00 6.38 66 PHE C N 1
ATOM 2989 C CA . PHE C 1 74 ? 9.225 28.473 39.310 1.00 5.92 66 PHE C CA 1
ATOM 2990 C C . PHE C 1 74 ? 10.629 27.879 39.283 1.00 6.44 66 PHE C C 1
ATOM 2991 O O . PHE C 1 74 ? 10.785 26.667 39.077 1.00 7.09 66 PHE C O 1
ATOM 2999 N N . LEU C 1 75 ? 11.670 28.712 39.472 1.00 6.46 67 LEU C N 1
ATOM 3000 C CA . LEU C 1 75 ? 13.032 28.195 39.357 1.00 5.66 67 LEU C CA 1
ATOM 3001 C C . LEU C 1 75 ? 13.346 27.188 40.453 1.00 6.79 67 LEU C C 1
ATOM 3002 O O . LEU C 1 75 ? 14.151 26.282 40.235 1.00 7.46 67 LEU C O 1
ATOM 3007 N N . THR C 1 76 ? 12.698 27.312 41.610 1.00 7.57 68 THR C N 1
ATOM 3008 C CA . THR C 1 76 ? 12.902 26.393 42.726 1.00 7.56 68 THR C CA 1
ATOM 3009 C C . THR C 1 76 ? 11.987 25.180 42.668 1.00 7.37 68 THR C C 1
ATOM 3010 O O . THR C 1 76 ? 12.051 24.336 43.579 1.00 9.89 68 THR C O 1
ATOM 3014 N N . SER C 1 77 ? 11.149 25.060 41.635 1.00 7.02 69 SER C N 1
ATOM 3015 C CA . SER C 1 77 ? 10.113 24.024 41.604 1.00 7.21 69 SER C CA 1
ATOM 3016 C C . SER C 1 77 ? 10.585 22.702 41.035 1.00 9.07 69 SER C C 1
ATOM 3017 O O . SER C 1 77 ? 9.785 21.755 40.962 1.00 9.46 69 SER C O 1
ATOM 3020 N N . GLY C 1 78 ? 11.845 22.605 40.605 1.00 7.37 70 GLY C N 1
ATOM 3021 C CA . GLY C 1 78 ? 12.364 21.337 40.147 1.00 8.23 70 GLY C CA 1
ATOM 3022 C C . GLY C 1 78 ? 13.836 21.488 39.875 1.00 6.85 70 GLY C C 1
ATOM 3023 O O . GLY C 1 78 ? 14.397 22.580 40.000 1.00 6.78 70 GLY C O 1
ATOM 3024 N N . PRO C 1 79 ? 14.466 20.409 39.422 1.00 7.40 71 PRO C N 1
ATOM 3025 C CA . PRO C 1 79 ? 15.890 20.471 39.084 1.00 7.13 71 PRO C CA 1
ATOM 3026 C C . PRO C 1 79 ? 16.141 21.364 37.886 1.00 6.60 71 PRO C C 1
ATOM 3027 O O . PRO C 1 79 ? 15.300 21.529 37.003 1.00 6.71 71 PRO C O 1
ATOM 3031 N N . VAL C 1 80 ? 17.372 21.853 37.835 1.00 6.02 72 VAL C N 1
ATOM 3032 C CA . VAL C 1 80 ? 17.885 22.742 36.798 1.00 5.56 72 VAL C CA 1
ATOM 3033 C C . VAL C 1 80 ? 19.227 22.192 36.340 1.00 5.82 72 VAL C C 1
ATOM 3034 O O . VAL C 1 80 ? 20.054 21.801 37.169 1.00 5.86 72 VAL C O 1
ATOM 3038 N N . ALA C 1 81 ? 19.443 22.125 35.027 1.00 5.47 73 ALA C N 1
ATOM 3039 C CA . ALA C 1 81 ? 20.783 21.811 34.507 1.00 5.60 73 ALA C CA 1
ATOM 3040 C C . ALA C 1 81 ? 21.532 23.116 34.314 1.00 4.96 73 ALA C C 1
ATOM 3041 O O . ALA C 1 81 ? 21.236 23.877 33.381 1.00 5.66 73 ALA C O 1
ATOM 3043 N N . ALA C 1 82 ? 22.513 23.365 35.183 1.00 4.99 74 ALA C N 1
ATOM 3044 C CA . ALA C 1 82 ? 23.283 24.598 35.165 1.00 4.97 74 ALA C CA 1
ATOM 3045 C C . ALA C 1 82 ? 24.636 24.299 34.521 1.00 4.88 74 ALA C C 1
ATOM 3046 O O . ALA C 1 82 ? 25.225 23.253 34.784 1.00 7.01 74 ALA C O 1
ATOM 3048 N N . MET C 1 83 ? 25.132 25.211 33.684 1.00 4.63 75 MET C N 1
ATOM 3049 C CA . MET C 1 83 ? 26.379 24.888 32.993 1.00 4.91 75 MET C CA 1
ATOM 3050 C C . MET C 1 83 ? 27.079 26.155 32.532 1.00 6.15 75 MET C C 1
ATOM 3051 O O . MET C 1 83 ? 26.494 27.250 32.492 1.00 5.83 75 MET C O 1
ATOM 3056 N N . VAL C 1 84 ? 28.364 25.985 32.196 1.00 5.14 76 VAL C N 1
ATOM 3057 C CA . VAL C 1 84 ? 29.203 27.063 31.679 1.00 5.26 76 VAL C CA 1
ATOM 3058 C C . VAL C 1 84 ? 29.788 26.620 30.339 1.00 5.63 76 VAL C C 1
ATOM 3059 O O . VAL C 1 84 ? 30.346 25.526 30.239 1.00 6.03 76 VAL C O 1
ATOM 3063 N N . TRP C 1 85 ? 29.640 27.468 29.308 1.00 5.41 77 TRP C N 1
ATOM 3064 C CA . TRP C 1 85 ? 30.194 27.200 27.973 1.00 5.74 77 TRP C CA 1
ATOM 3065 C C . TRP C 1 85 ? 31.238 28.250 27.666 1.00 6.11 77 TRP C C 1
ATOM 3066 O O . TRP C 1 85 ? 31.061 29.423 27.998 1.00 6.17 77 TRP C O 1
ATOM 3077 N N . GLU C 1 86 ? 32.308 27.831 27.003 1.00 6.51 78 GLU C N 1
ATOM 3078 C CA . GLU C 1 86 ? 33.394 28.726 26.627 1.00 7.03 78 GLU C CA 1
ATOM 3079 C C . GLU C 1 86 ? 33.582 28.765 25.120 1.00 7.44 78 GLU C C 1
ATOM 3080 O O . GLU C 1 86 ? 33.566 27.729 24.455 1.00 7.54 78 GLU C O 1
ATOM 3086 N N . GLY C 1 87 ? 33.830 29.953 24.605 1.00 6.04 79 GLY C N 1
ATOM 3087 C CA . GLY C 1 87 ? 34.309 30.089 23.238 1.00 6.27 79 GLY C CA 1
ATOM 3088 C C . GLY C 1 87 ? 34.162 31.517 22.774 1.00 6.12 79 GLY C C 1
ATOM 3089 O O . GLY C 1 87 ? 33.565 32.353 23.439 1.00 6.04 79 GLY C O 1
ATOM 3090 N N . LYS C 1 88 ? 34.711 31.789 21.589 1.00 6.46 80 LYS C N 1
ATOM 3091 C CA . LYS C 1 88 ? 34.635 33.142 21.043 1.00 6.47 80 LYS C CA 1
ATOM 3092 C C . LYS C 1 88 ? 33.167 33.502 20.807 1.00 6.37 80 LYS C C 1
ATOM 3093 O O . LYS C 1 88 ? 32.399 32.724 20.217 1.00 6.48 80 LYS C O 1
ATOM 3099 N N . GLY C 1 89 ? 32.777 34.680 21.285 1.00 6.06 81 GLY C N 1
ATOM 3100 C CA . GLY C 1 89 ? 31.415 35.164 21.100 1.00 6.70 81 GLY C CA 1
ATOM 3101 C C . GLY C 1 89 ? 30.333 34.343 21.741 1.00 6.76 81 GLY C C 1
ATOM 3102 O O . GLY C 1 89 ? 29.168 34.456 21.339 1.00 6.61 81 GLY C O 1
ATOM 3103 N N . VAL C 1 90 ? 30.668 33.511 22.724 1.00 5.29 82 VAL C N 1
ATOM 3104 C CA . VAL C 1 90 ? 29.693 32.535 23.227 1.00 6.81 82 VAL C CA 1
ATOM 3105 C C . VAL C 1 90 ? 28.487 33.193 23.888 1.00 5.20 82 VAL C C 1
ATOM 3106 O O . VAL C 1 90 ? 27.373 32.649 23.828 1.00 6.40 82 VAL C O 1
ATOM 3110 N N . VAL C 1 91 ? 28.653 34.363 24.516 1.00 5.76 83 VAL C N 1
ATOM 3111 C CA . VAL C 1 91 ? 27.511 34.989 25.191 1.00 6.04 83 VAL C CA 1
ATOM 3112 C C . VAL C 1 91 ? 26.447 35.362 24.170 1.00 5.81 83 VAL C C 1
ATOM 3113 O O . VAL C 1 91 ? 25.279 34.958 24.266 1.00 5.80 83 VAL C O 1
ATOM 3117 N N . ALA C 1 92 ? 26.837 36.139 23.158 1.00 6.67 84 ALA C N 1
ATOM 3118 C CA . ALA C 1 92 ? 25.852 36.543 22.159 1.00 6.82 84 ALA C CA 1
ATOM 3119 C C . ALA C 1 92 ? 25.381 35.365 21.307 1.00 6.03 84 ALA C C 1
ATOM 3120 O O . ALA C 1 92 ? 24.218 35.332 20.876 1.00 5.96 84 ALA C O 1
ATOM 3122 N N . ALA C 1 93 ? 26.265 34.409 21.031 1.00 5.64 85 ALA C N 1
ATOM 3123 C CA . ALA C 1 93 ? 25.887 33.257 20.223 1.00 5.93 85 ALA C CA 1
ATOM 3124 C C . ALA C 1 93 ? 24.858 32.406 20.943 1.00 6.31 85 ALA C C 1
ATOM 3125 O O . ALA C 1 93 ? 23.877 31.966 20.325 1.00 6.80 85 ALA C O 1
ATOM 3127 N N . ALA C 1 94 ? 25.056 32.167 22.241 1.00 5.17 86 ALA C N 1
ATOM 3128 C CA . ALA C 1 94 ? 24.059 31.418 22.989 1.00 5.02 86 ALA C CA 1
ATOM 3129 C C . ALA C 1 94 ? 22.717 32.135 22.977 1.00 5.91 86 ALA C C 1
ATOM 3130 O O . ALA C 1 94 ? 21.667 31.481 22.887 1.00 5.33 86 ALA C O 1
ATOM 3132 N N . ARG C 1 95 ? 22.716 33.477 23.110 1.00 5.03 87 ARG C N 1
ATOM 3133 C CA . ARG C 1 95 ? 21.453 34.206 23.059 1.00 5.47 87 ARG C CA 1
ATOM 3134 C C . ARG C 1 95 ? 20.765 34.011 21.710 1.00 6.01 87 ARG C C 1
ATOM 3135 O O . ARG C 1 95 ? 19.538 33.853 21.642 1.00 6.08 87 ARG C O 1
ATOM 3143 N N . LYS C 1 96 ? 21.538 34.030 20.625 1.00 5.81 88 LYS C N 1
ATOM 3144 C CA . LYS C 1 96 ? 20.978 33.801 19.295 1.00 6.22 88 LYS C CA 1
ATOM 3145 C C . LYS C 1 96 ? 20.424 32.378 19.161 1.00 5.90 88 LYS C C 1
ATOM 3146 O O . LYS C 1 96 ? 19.362 32.170 18.556 1.00 6.87 88 LYS C O 1
ATOM 3152 N N . MET C 1 97 ? 21.124 31.398 19.742 1.00 5.61 89 MET C N 1
ATOM 3153 C CA A MET C 1 97 ? 20.675 30.008 19.721 0.65 5.31 89 MET C CA 1
ATOM 3154 C CA B MET C 1 97 ? 20.668 30.012 19.709 0.35 5.57 89 MET C CA 1
ATOM 3155 C C . MET C 1 97 ? 19.395 29.813 20.517 1.00 5.43 89 MET C C 1
ATOM 3156 O O . MET C 1 97 ? 18.540 28.989 20.133 1.00 6.62 89 MET C O 1
ATOM 3165 N N . ILE C 1 98 ? 19.238 30.565 21.606 1.00 4.93 90 ILE C N 1
ATOM 3166 C CA . ILE C 1 98 ? 18.054 30.471 22.459 1.00 4.96 90 ILE C CA 1
ATOM 3167 C C . ILE C 1 98 ? 16.827 31.034 21.750 1.00 6.74 90 ILE C C 1
ATOM 3168 O O . ILE C 1 98 ? 15.744 30.422 21.776 1.00 6.63 90 ILE C O 1
ATOM 3173 N N . GLY C 1 99 ? 16.976 32.183 21.089 1.00 6.08 91 GLY C N 1
ATOM 3174 C CA . GLY C 1 99 ? 15.903 32.848 20.373 1.00 8.15 91 GLY C CA 1
ATOM 3175 C C . GLY C 1 99 ? 15.379 34.067 21.105 1.00 11.18 91 GLY C C 1
ATOM 3176 O O . GLY C 1 99 ? 16.054 34.684 21.934 1.00 15.79 91 GLY C O 1
ATOM 3177 N N . ALA C 1 100 ? 14.141 34.425 20.777 1.00 7.41 92 ALA C N 1
ATOM 3178 C CA . ALA C 1 100 ? 13.570 35.654 21.274 1.00 7.61 92 ALA C CA 1
ATOM 3179 C C . ALA C 1 100 ? 13.033 35.452 22.677 1.00 7.66 92 ALA C C 1
ATOM 3180 O O . ALA C 1 100 ? 12.848 34.335 23.160 1.00 8.72 92 ALA C O 1
ATOM 3182 N N . THR C 1 101 ? 12.743 36.572 23.326 1.00 11.94 93 THR C N 1
ATOM 3183 C CA . THR C 1 101 ? 12.123 36.494 24.635 1.00 12.74 93 THR C CA 1
ATOM 3184 C C . THR C 1 101 ? 10.816 35.710 24.590 1.00 10.46 93 THR C C 1
ATOM 3185 O O . THR C 1 101 ? 10.577 34.848 25.436 1.00 11.70 93 THR C O 1
ATOM 3189 N N . LYS C 1 102 ? 9.987 35.965 23.591 1.00 11.29 94 LYS C N 1
ATOM 3190 C CA . LYS C 1 102 ? 8.725 35.245 23.429 1.00 9.63 94 LYS C CA 1
ATOM 3191 C C . LYS C 1 102 ? 8.949 34.028 22.548 1.00 8.92 94 LYS C C 1
ATOM 3192 O O . LYS C 1 102 ? 9.324 34.187 21.374 1.00 10.09 94 LYS C O 1
ATOM 3198 N N . PRO C 1 103 ? 8.723 32.812 23.046 1.00 6.49 95 PRO C N 1
ATOM 3199 C CA . PRO C 1 103 ? 8.916 31.630 22.194 1.00 6.56 95 PRO C CA 1
ATOM 3200 C C . PRO C 1 103 ? 8.114 31.676 20.903 1.00 8.18 95 PRO C C 1
ATOM 3201 O O . PRO C 1 103 ? 8.591 31.164 19.872 1.00 7.83 95 PRO C O 1
ATOM 3205 N N . LEU C 1 104 ? 6.897 32.230 20.925 1.00 7.29 96 LEU C N 1
ATOM 3206 C CA . LEU C 1 104 ? 6.093 32.230 19.712 1.00 7.70 96 LEU C CA 1
ATOM 3207 C C . LEU C 1 104 ? 6.690 33.110 18.642 1.00 11.43 96 LEU C C 1
ATOM 3208 O O . LEU C 1 104 ? 6.401 32.888 17.461 1.00 13.21 96 LEU C O 1
ATOM 3213 N N A GLU C 1 105 ? 7.549 34.055 19.026 0.70 9.12 97 GLU C N 1
ATOM 3214 N N B GLU C 1 105 ? 7.513 34.092 19.001 0.30 10.50 97 GLU C N 1
ATOM 3215 C CA A GLU C 1 105 ? 8.223 34.970 18.107 0.70 11.81 97 GLU C CA 1
ATOM 3216 C CA B GLU C 1 105 ? 8.173 34.926 18.002 0.30 12.05 97 GLU C CA 1
ATOM 3217 C C A GLU C 1 105 ? 9.655 34.545 17.832 0.70 11.63 97 GLU C C 1
ATOM 3218 C C B GLU C 1 105 ? 9.619 34.509 17.753 0.30 11.74 97 GLU C C 1
ATOM 3219 O O A GLU C 1 105 ? 10.415 35.291 17.193 0.70 15.62 97 GLU C O 1
ATOM 3220 O O B GLU C 1 105 ? 10.355 35.220 17.055 0.30 13.36 97 GLU C O 1
ATOM 3231 N N . SER C 1 106 ? 10.027 33.356 18.271 1.00 7.05 98 SER C N 1
ATOM 3232 C CA A SER C 1 106 ? 11.377 32.842 18.086 0.67 6.92 98 SER C CA 1
ATOM 3233 C CA B SER C 1 106 ? 11.373 32.852 18.078 0.33 7.15 98 SER C CA 1
ATOM 3234 C C . SER C 1 106 ? 11.415 31.998 16.818 1.00 8.25 98 SER C C 1
ATOM 3235 O O . SER C 1 106 ? 10.495 31.219 16.552 1.00 9.46 98 SER C O 1
ATOM 3240 N N . ALA C 1 107 ? 12.486 32.147 16.043 1.00 8.64 99 ALA C N 1
ATOM 3241 C CA . ALA C 1 107 ? 12.533 31.486 14.745 1.00 6.85 99 ALA C CA 1
ATOM 3242 C C . ALA C 1 107 ? 12.692 29.970 14.867 1.00 6.69 99 ALA C C 1
ATOM 3243 O O . ALA C 1 107 ? 13.379 29.465 15.764 1.00 6.52 99 ALA C O 1
ATOM 3245 N N . PRO C 1 108 ? 12.093 29.212 13.950 1.00 6.14 100 PRO C N 1
ATOM 3246 C CA . PRO C 1 108 ? 12.444 27.792 13.849 1.00 6.71 100 PRO C CA 1
ATOM 3247 C C . PRO C 1 108 ? 13.953 27.662 13.741 1.00 6.43 100 PRO C C 1
ATOM 3248 O O . PRO C 1 108 ? 14.624 28.462 13.087 1.00 6.23 100 PRO C O 1
ATOM 3252 N N . GLY C 1 109 ? 14.500 26.667 14.426 1.00 5.50 101 GLY C N 1
ATOM 3253 C CA . GLY C 1 109 ? 15.932 26.491 14.525 1.00 6.11 101 GLY C CA 1
ATOM 3254 C C . GLY C 1 109 ? 16.510 26.941 15.848 1.00 5.74 101 GLY C C 1
ATOM 3255 O O . GLY C 1 109 ? 17.550 26.422 16.274 1.00 7.65 101 GLY C O 1
ATOM 3256 N N . THR C 1 110 ? 15.871 27.898 16.508 1.00 4.86 102 THR C N 1
ATOM 3257 C CA . THR C 1 110 ? 16.297 28.285 17.843 1.00 4.84 102 THR C CA 1
ATOM 3258 C C . THR C 1 110 ? 15.689 27.323 18.856 1.00 6.23 102 THR C C 1
ATOM 3259 O O . THR C 1 110 ? 14.708 26.620 18.574 1.00 4.63 102 THR C O 1
ATOM 3263 N N . ILE C 1 111 ? 16.237 27.342 20.069 1.00 4.97 103 ILE C N 1
ATOM 3264 C CA . ILE C 1 111 ? 15.729 26.450 21.113 1.00 5.08 103 ILE C CA 1
ATOM 3265 C C . ILE C 1 111 ? 14.271 26.801 21.463 1.00 5.12 103 ILE C C 1
ATOM 3266 O O . ILE C 1 111 ? 13.393 25.932 21.518 1.00 5.49 103 ILE C O 1
ATOM 3271 N N . ARG C 1 112 ? 13.996 28.076 21.728 1.00 5.41 104 ARG C N 1
ATOM 3272 C CA . ARG C 1 112 ? 12.613 28.437 22.053 1.00 4.93 104 ARG C CA 1
ATOM 3273 C C . ARG C 1 112 ? 11.705 28.301 20.847 1.00 5.25 104 ARG C C 1
ATOM 3274 O O . ARG C 1 112 ? 10.521 27.966 20.994 1.00 5.89 104 ARG C O 1
ATOM 3282 N N . GLY C 1 113 ? 12.213 28.627 19.664 1.00 5.47 105 GLY C N 1
ATOM 3283 C CA . GLY C 1 113 ? 11.397 28.477 18.468 1.00 4.95 105 GLY C CA 1
ATOM 3284 C C . GLY C 1 113 ? 10.990 27.040 18.238 1.00 5.75 105 GLY C C 1
ATOM 3285 O O . GLY C 1 113 ? 9.852 26.766 17.874 1.00 5.35 105 GLY C O 1
ATOM 3286 N N . ASP C 1 114 ? 11.901 26.109 18.446 1.00 4.65 106 ASP C N 1
ATOM 3287 C CA . ASP C 1 114 ? 11.591 24.709 18.192 1.00 4.73 106 ASP C CA 1
ATOM 3288 C C . ASP C 1 114 ? 10.733 24.079 19.268 1.00 5.06 106 ASP C C 1
ATOM 3289 O O . ASP C 1 114 ? 9.939 23.182 18.963 1.00 5.78 106 ASP C O 1
ATOM 3294 N N . PHE C 1 115 ? 10.894 24.509 20.528 1.00 4.65 107 PHE C N 1
ATOM 3295 C CA . PHE C 1 115 ? 10.387 23.728 21.655 1.00 4.75 107 PHE C CA 1
ATOM 3296 C C . PHE C 1 115 ? 9.414 24.439 22.589 1.00 5.45 107 PHE C C 1
ATOM 3297 O O . PHE C 1 115 ? 8.838 23.763 23.445 1.00 6.67 107 PHE C O 1
ATOM 3305 N N . ALA C 1 116 ? 9.180 25.743 22.483 1.00 5.10 108 ALA C N 1
ATOM 3306 C CA . ALA C 1 116 ? 8.415 26.426 23.517 1.00 5.51 108 ALA C CA 1
ATOM 3307 C C . ALA C 1 116 ? 7.337 27.338 22.949 1.00 5.52 108 ALA C C 1
ATOM 3308 O O . ALA C 1 116 ? 7.352 27.720 21.770 1.00 6.73 108 ALA C O 1
ATOM 3310 N N . ILE C 1 117 ? 6.383 27.674 23.815 1.00 6.42 109 ILE C N 1
ATOM 3311 C CA . ILE C 1 117 ? 5.219 28.500 23.469 1.00 6.89 109 ILE C CA 1
ATOM 3312 C C . ILE C 1 117 ? 5.070 29.710 24.381 1.00 9.66 109 ILE C C 1
ATOM 3313 O O . ILE C 1 117 ? 4.796 30.814 23.900 1.00 10.53 109 ILE C O 1
ATOM 3318 N N . ASP C 1 118 ? 5.233 29.533 25.688 1.00 8.07 110 ASP C N 1
ATOM 3319 C CA A ASP C 1 118 ? 4.895 30.536 26.686 0.46 8.97 110 ASP C CA 1
ATOM 3320 C CA B ASP C 1 118 ? 4.898 30.559 26.671 0.54 8.60 110 ASP C CA 1
ATOM 3321 C C . ASP C 1 118 ? 6.144 31.215 27.252 1.00 8.17 110 ASP C C 1
ATOM 3322 O O . ASP C 1 118 ? 7.120 30.549 27.587 1.00 7.72 110 ASP C O 1
ATOM 3331 N N . VAL C 1 119 ? 6.100 32.552 27.413 1.00 10.52 111 VAL C N 1
ATOM 3332 C CA A VAL C 1 119 ? 7.224 33.273 28.019 0.52 11.62 111 VAL C CA 1
ATOM 3333 C CA B VAL C 1 119 ? 7.242 33.251 28.006 0.48 11.46 111 VAL C CA 1
ATOM 3334 C C . VAL C 1 119 ? 7.564 32.710 29.392 1.00 11.83 111 VAL C C 1
ATOM 3335 O O . VAL C 1 119 ? 8.730 32.667 29.791 1.00 12.40 111 VAL C O 1
ATOM 3342 N N . GLY C 1 120 ? 6.528 32.320 30.172 1.00 11.99 112 GLY C N 1
ATOM 3343 C CA . GLY C 1 120 ? 6.759 31.818 31.518 1.00 13.10 112 GLY C CA 1
ATOM 3344 C C . GLY C 1 120 ? 7.198 30.365 31.590 1.00 9.36 112 GLY C C 1
ATOM 3345 O O . GLY C 1 120 ? 7.481 29.834 32.669 1.00 13.47 112 GLY C O 1
ATOM 3346 N N . ARG C 1 121 ? 7.296 29.712 30.422 1.00 7.97 113 ARG C N 1
ATOM 3347 C CA . ARG C 1 121 ? 7.795 28.343 30.268 1.00 8.43 113 ARG C CA 1
ATOM 3348 C C . ARG C 1 121 ? 8.747 28.343 29.074 1.00 6.10 113 ARG C C 1
ATOM 3349 O O . ARG C 1 121 ? 8.542 27.663 28.065 1.00 5.96 113 ARG C O 1
ATOM 3357 N N A ASN C 1 122 ? 9.853 29.066 29.255 0.64 5.97 114 ASN C N 1
ATOM 3358 N N B ASN C 1 122 ? 9.826 29.119 29.168 0.36 7.96 114 ASN C N 1
ATOM 3359 C CA A ASN C 1 122 ? 10.737 29.466 28.167 0.64 5.60 114 ASN C CA 1
ATOM 3360 C CA B ASN C 1 122 ? 10.668 29.325 27.992 0.36 6.25 114 ASN C CA 1
ATOM 3361 C C A ASN C 1 122 ? 12.006 28.637 28.099 0.64 5.21 114 ASN C C 1
ATOM 3362 C C B ASN C 1 122 ? 12.001 28.599 28.065 0.36 6.26 114 ASN C C 1
ATOM 3363 O O A ASN C 1 122 ? 12.941 29.033 27.383 0.64 4.99 114 ASN C O 1
ATOM 3364 O O B ASN C 1 122 ? 12.972 29.031 27.427 0.36 6.45 114 ASN C O 1
ATOM 3373 N N . ILE C 1 123 ? 12.055 27.520 28.841 1.00 6.14 115 ILE C N 1
ATOM 3374 C CA A ILE C 1 123 ? 13.036 26.436 28.729 0.62 5.23 115 ILE C CA 1
ATOM 3375 C CA B ILE C 1 123 ? 13.038 26.439 28.713 0.38 5.53 115 ILE C CA 1
ATOM 3376 C C . ILE C 1 123 ? 14.420 26.747 29.283 1.00 6.24 115 ILE C C 1
ATOM 3377 O O . ILE C 1 123 ? 15.012 25.913 29.975 1.00 5.44 115 ILE C O 1
ATOM 3386 N N . ILE C 1 124 ? 14.953 27.926 28.969 1.00 6.42 116 ILE C N 1
ATOM 3387 C CA . ILE C 1 124 ? 16.385 28.147 29.117 1.00 4.95 116 ILE C CA 1
ATOM 3388 C C . ILE C 1 124 ? 16.649 29.596 29.475 1.00 5.19 116 ILE C C 1
ATOM 3389 O O . ILE C 1 124 ? 15.927 30.512 29.061 1.00 6.27 116 ILE C O 1
ATOM 3394 N N . HIS C 1 125 ? 17.708 29.802 30.255 1.00 5.40 117 HIS C N 1
ATOM 3395 C CA . HIS C 1 125 ? 18.276 31.115 30.472 1.00 5.70 117 HIS C CA 1
ATOM 3396 C C . HIS C 1 125 ? 19.712 31.109 29.982 1.00 5.62 117 HIS C C 1
ATOM 3397 O O . HIS C 1 125 ? 20.445 30.142 30.219 1.00 5.81 117 HIS C O 1
ATOM 3404 N N . GLY C 1 126 ? 20.107 32.152 29.262 1.00 5.74 118 GLY C N 1
ATOM 3405 C CA . GLY C 1 126 ? 21.513 32.408 29.010 1.00 5.87 118 GLY C CA 1
ATOM 3406 C C . GLY C 1 126 ? 21.854 33.834 29.399 1.00 6.43 118 GLY C C 1
ATOM 3407 O O . GLY C 1 126 ? 21.040 34.743 29.277 1.00 6.69 118 GLY C O 1
ATOM 3408 N N . SER C 1 127 ? 23.090 34.024 29.865 1.00 6.74 119 SER C N 1
ATOM 3409 C CA . SER C 1 127 ? 23.518 35.362 30.280 1.00 7.41 119 SER C CA 1
ATOM 3410 C C . SER C 1 127 ? 23.370 36.357 29.134 1.00 8.90 119 SER C C 1
ATOM 3411 O O . SER C 1 127 ? 23.595 36.022 27.969 1.00 7.42 119 SER C O 1
ATOM 3414 N N . ASP C 1 128 ? 22.992 37.589 29.458 1.00 8.31 120 ASP C N 1
ATOM 3415 C CA . ASP C 1 128 ? 22.765 38.540 28.364 1.00 10.29 120 ASP C CA 1
ATOM 3416 C C . ASP C 1 128 ? 23.992 39.340 27.943 1.00 10.95 120 ASP C C 1
ATOM 3417 O O . ASP C 1 128 ? 23.928 40.040 26.923 1.00 13.69 120 ASP C O 1
ATOM 3422 N N . ALA C 1 129 ? 25.104 39.238 28.671 1.00 9.40 121 ALA C N 1
ATOM 3423 C CA . ALA C 1 129 ? 26.291 40.032 28.388 1.00 10.10 121 ALA C CA 1
ATOM 3424 C C . ALA C 1 129 ? 27.479 39.400 29.098 1.00 10.06 121 ALA C C 1
ATOM 3425 O O . ALA C 1 129 ? 27.318 38.529 29.956 1.00 9.64 121 ALA C O 1
ATOM 3427 N N . VAL C 1 130 ? 28.682 39.849 28.742 1.00 11.29 122 VAL C N 1
ATOM 3428 C CA . VAL C 1 130 ? 29.879 39.304 29.389 1.00 11.16 122 VAL C CA 1
ATOM 3429 C C . VAL C 1 130 ? 29.860 39.550 30.894 1.00 10.37 122 VAL C C 1
ATOM 3430 O O . VAL C 1 130 ? 30.197 38.658 31.682 1.00 9.62 122 VAL C O 1
ATOM 3434 N N . GLU C 1 131 ? 29.434 40.743 31.313 1.00 12.94 123 GLU C N 1
ATOM 3435 C CA . GLU C 1 131 ? 29.500 41.106 32.728 1.00 10.94 123 GLU C CA 1
ATOM 3436 C C . GLU C 1 131 ? 28.471 40.336 33.542 1.00 9.44 123 GLU C C 1
ATOM 3437 O O . GLU C 1 131 ? 28.752 39.924 34.681 1.00 10.73 123 GLU C O 1
ATOM 3443 N N . THR C 1 132 ? 27.262 40.172 32.990 1.00 10.66 124 THR C N 1
ATOM 3444 C CA . THR C 1 132 ? 26.277 39.351 33.684 1.00 8.29 124 THR C CA 1
ATOM 3445 C C . THR C 1 132 ? 26.658 37.881 33.672 1.00 7.06 124 THR C C 1
ATOM 3446 O O . THR C 1 132 ? 26.400 37.177 34.647 1.00 8.84 124 THR C O 1
ATOM 3450 N N . ALA C 1 133 ? 27.292 37.390 32.599 1.00 6.90 125 ALA C N 1
ATOM 3451 C CA . ALA C 1 133 ? 27.794 36.020 32.627 1.00 6.49 125 ALA C CA 1
ATOM 3452 C C . ALA C 1 133 ? 28.808 35.854 33.745 1.00 7.06 125 ALA C C 1
ATOM 3453 O O . ALA C 1 133 ? 28.785 34.857 34.469 1.00 6.50 125 ALA C O 1
ATOM 3455 N N . GLN C 1 134 ? 29.707 36.822 33.906 1.00 7.47 126 GLN C N 1
ATOM 3456 C CA . GLN C 1 134 ? 30.710 36.683 34.953 1.00 8.75 126 GLN C CA 1
ATOM 3457 C C . GLN C 1 134 ? 30.059 36.597 36.327 1.00 8.70 126 GLN C C 1
ATOM 3458 O O . GLN C 1 134 ? 30.442 35.752 37.160 1.00 8.99 126 GLN C O 1
ATOM 3464 N N . ARG C 1 135 ? 29.036 37.426 36.558 1.00 8.41 127 ARG C N 1
ATOM 3465 C CA . ARG C 1 135 ? 28.317 37.396 37.826 1.00 9.83 127 ARG C CA 1
ATOM 3466 C C . ARG C 1 135 ? 27.589 36.071 38.005 1.00 6.96 127 ARG C C 1
ATOM 3467 O O . ARG C 1 135 ? 27.640 35.453 39.081 1.00 7.50 127 ARG C O 1
ATOM 3475 N N . GLU C 1 136 ? 26.880 35.621 36.970 1.00 7.05 128 GLU C N 1
ATOM 3476 C CA . GLU C 1 136 ? 26.084 34.399 37.096 1.00 7.80 128 GLU C CA 1
ATOM 3477 C C . GLU C 1 136 ? 26.961 33.163 37.258 1.00 7.80 128 GLU C C 1
ATOM 3478 O O . GLU C 1 136 ? 26.660 32.284 38.073 1.00 7.25 128 GLU C O 1
ATOM 3484 N N . ILE C 1 137 ? 28.062 33.068 36.507 1.00 6.89 129 ILE C N 1
ATOM 3485 C CA . ILE C 1 137 ? 28.951 31.917 36.678 1.00 6.86 129 ILE C CA 1
ATOM 3486 C C . ILE C 1 137 ? 29.477 31.857 38.109 1.00 9.17 129 ILE C C 1
ATOM 3487 O O . ILE C 1 137 ? 29.472 30.789 38.732 1.00 8.13 129 ILE C O 1
ATOM 3492 N N . ALA C 1 138 ? 29.907 33.002 38.666 1.00 6.92 130 ALA C N 1
ATOM 3493 C CA . ALA C 1 138 ? 30.445 33.031 40.028 1.00 8.13 130 ALA C CA 1
ATOM 3494 C C . ALA C 1 138 ? 29.369 32.725 41.061 1.00 8.15 130 ALA C C 1
ATOM 3495 O O . ALA C 1 138 ? 29.678 32.182 42.126 1.00 11.49 130 ALA C O 1
ATOM 3497 N N . LEU C 1 139 ? 28.107 33.057 40.768 1.00 7.15 131 LEU C N 1
ATOM 3498 C CA . LEU C 1 139 ? 27.027 32.781 41.717 1.00 7.84 131 LEU C CA 1
ATOM 3499 C C . LEU C 1 139 ? 26.678 31.304 41.746 1.00 7.42 131 LEU C C 1
ATOM 3500 O O . LEU C 1 139 ? 26.447 30.729 42.818 1.00 8.34 131 LEU C O 1
ATOM 3505 N N . TRP C 1 140 ? 26.664 30.663 40.573 1.00 6.58 132 TRP C N 1
ATOM 3506 C CA . TRP C 1 140 ? 26.185 29.298 40.460 1.00 7.34 132 TRP C CA 1
ATOM 3507 C C . TRP C 1 140 ? 27.278 28.262 40.629 1.00 7.60 132 TRP C C 1
ATOM 3508 O O . TRP C 1 140 ? 26.967 27.104 40.923 1.00 9.33 132 TRP C O 1
ATOM 3519 N N . PHE C 1 141 ? 28.555 28.636 40.436 1.00 8.83 133 PHE C N 1
ATOM 3520 C CA . PHE C 1 141 ? 29.664 27.675 40.478 1.00 8.69 133 PHE C CA 1
ATOM 3521 C C . PHE C 1 141 ? 30.810 28.212 41.306 1.00 9.81 133 PHE C C 1
ATOM 3522 O O . PHE C 1 141 ? 31.266 29.336 41.083 1.00 11.35 133 PHE C O 1
ATOM 3530 N N A GLN C 1 142 ? 31.294 27.409 42.247 0.57 10.04 134 GLN C N 1
ATOM 3531 N N B GLN C 1 142 ? 31.295 27.400 42.240 0.43 10.03 134 GLN C N 1
ATOM 3532 C CA A GLN C 1 142 ? 32.599 27.699 42.825 0.57 11.05 134 GLN C CA 1
ATOM 3533 C CA B GLN C 1 142 ? 32.608 27.656 42.815 0.43 11.03 134 GLN C CA 1
ATOM 3534 C C A GLN C 1 142 ? 33.684 27.482 41.770 0.57 10.79 134 GLN C C 1
ATOM 3535 C C B GLN C 1 142 ? 33.684 27.487 41.747 0.43 10.77 134 GLN C C 1
ATOM 3536 O O A GLN C 1 142 ? 33.526 26.687 40.843 0.57 9.88 134 GLN C O 1
ATOM 3537 O O B GLN C 1 142 ? 33.524 26.725 40.792 0.43 9.85 134 GLN C O 1
ATOM 3548 N N . ASP C 1 143 ? 34.816 28.178 41.930 1.00 11.77 135 ASP C N 1
ATOM 3549 C CA . ASP C 1 143 ? 35.895 28.035 40.948 1.00 11.67 135 ASP C CA 1
ATOM 3550 C C . ASP C 1 143 ? 36.338 26.579 40.803 1.00 13.84 135 ASP C C 1
ATOM 3551 O O . ASP C 1 143 ? 36.707 26.151 39.705 1.00 14.10 135 ASP C O 1
ATOM 3556 N N . SER C 1 144 ? 36.306 25.810 41.899 1.00 16.57 136 SER C N 1
ATOM 3557 C CA . SER C 1 144 ? 36.682 24.395 41.876 1.00 18.74 136 SER C CA 1
ATOM 3558 C C . SER C 1 144 ? 35.823 23.561 40.942 1.00 19.59 136 SER C C 1
ATOM 3559 O O . SER C 1 144 ? 36.239 22.470 40.537 1.00 21.83 136 SER C O 1
ATOM 3562 N N . GLU C 1 145 ? 34.645 24.043 40.588 1.00 11.70 137 GLU C N 1
ATOM 3563 C CA . GLU C 1 145 ? 33.760 23.294 39.710 1.00 10.50 137 GLU C CA 1
ATOM 3564 C C . GLU C 1 145 ? 34.076 23.517 38.244 1.00 12.17 137 GLU C C 1
ATOM 3565 O O . GLU C 1 145 ? 33.470 22.849 37.397 1.00 14.22 137 GLU C O 1
ATOM 3571 N N . LEU C 1 146 ? 34.944 24.472 37.931 1.00 9.20 138 LEU C N 1
ATOM 3572 C CA . LEU C 1 146 ? 35.254 24.809 36.548 1.00 8.68 138 LEU C CA 1
ATOM 3573 C C . LEU C 1 146 ? 36.405 23.932 36.075 1.00 11.14 138 LEU C C 1
ATOM 3574 O O . LEU C 1 146 ? 37.484 23.923 36.684 1.00 14.25 138 LEU C O 1
ATOM 3579 N N . ASN C 1 147 ? 36.193 23.201 35.000 1.00 7.44 139 ASN C N 1
ATOM 3580 C CA . ASN C 1 147 ? 37.196 22.260 34.533 1.00 7.73 139 ASN C CA 1
ATOM 3581 C C . ASN C 1 147 ? 38.108 22.947 33.537 1.00 8.54 139 ASN C C 1
ATOM 3582 O O . ASN C 1 147 ? 37.628 23.557 32.572 1.00 9.98 139 ASN C O 1
ATOM 3587 N N . GLU C 1 148 ? 39.411 22.821 33.770 1.00 9.03 140 GLU C N 1
ATOM 3588 C CA . GLU C 1 148 ? 40.422 23.367 32.870 1.00 10.25 140 GLU C CA 1
ATOM 3589 C C . GLU C 1 148 ? 40.841 22.263 31.911 1.00 8.39 140 GLU C C 1
ATOM 3590 O O . GLU C 1 148 ? 41.421 21.258 32.335 1.00 11.26 140 GLU C O 1
ATOM 3596 N N . TRP C 1 149 ? 40.503 22.429 30.635 1.00 7.58 141 TRP C N 1
ATOM 3597 C CA . TRP C 1 149 ? 40.876 21.417 29.658 1.00 7.50 141 TRP C CA 1
ATOM 3598 C C . TRP C 1 149 ? 40.956 22.036 28.276 1.00 7.70 141 TRP C C 1
ATOM 3599 O O . TRP C 1 149 ? 40.452 23.133 28.021 1.00 8.94 141 TRP C O 1
ATOM 3610 N N . THR C 1 150 ? 41.590 21.293 27.377 1.00 7.45 142 THR C N 1
ATOM 3611 C CA . THR C 1 150 ? 41.851 21.770 26.028 1.00 9.36 142 THR C CA 1
ATOM 3612 C C . THR C 1 150 ? 41.271 20.777 25.037 1.00 6.75 142 THR C C 1
ATOM 3613 O O . THR C 1 150 ? 41.780 19.646 24.932 1.00 8.57 142 THR C O 1
ATOM 3617 N N . PRO C 1 151 ? 40.197 21.134 24.321 1.00 6.33 143 PRO C N 1
ATOM 3618 C CA . PRO C 1 151 ? 39.660 20.244 23.284 1.00 6.27 143 PRO C CA 1
ATOM 3619 C C . PRO C 1 151 ? 40.635 20.116 22.119 1.00 6.15 143 PRO C C 1
ATOM 3620 O O . PRO C 1 151 ? 41.048 21.125 21.538 1.00 6.38 143 PRO C O 1
ATOM 3624 N N . THR C 1 152 ? 40.967 18.880 21.756 1.00 6.29 144 THR C N 1
ATOM 3625 C CA . THR C 1 152 ? 41.847 18.685 20.604 1.00 6.52 144 THR C CA 1
ATOM 3626 C C . THR C 1 152 ? 41.202 19.169 19.323 1.00 6.12 144 THR C C 1
ATOM 3627 O O . THR C 1 152 ? 41.920 19.579 18.398 1.00 8.21 144 THR C O 1
ATOM 3631 N N . GLN C 1 153 ? 39.867 19.234 19.263 1.00 5.88 145 GLN C N 1
ATOM 3632 C CA . GLN C 1 153 ? 39.200 19.708 18.053 1.00 7.12 145 GLN C CA 1
ATOM 3633 C C . GLN C 1 153 ? 39.365 21.204 17.846 1.00 7.31 145 GLN C C 1
ATOM 3634 O O . GLN C 1 153 ? 38.969 21.713 16.790 1.00 6.55 145 GLN C O 1
ATOM 3640 N N . ASN C 1 154 ? 39.926 21.937 18.806 1.00 6.86 146 ASN C N 1
ATOM 3641 C CA . ASN C 1 154 ? 39.988 23.395 18.642 1.00 6.42 146 ASN C CA 1
ATOM 3642 C C . ASN C 1 154 ? 40.807 23.829 17.439 1.00 6.86 146 ASN C C 1
ATOM 3643 O O . ASN C 1 154 ? 40.546 24.907 16.901 1.00 6.63 146 ASN C O 1
ATOM 3648 N N . LYS C 1 155 ? 41.765 23.021 16.969 1.00 7.25 147 LYS C N 1
ATOM 3649 C CA . LYS C 1 155 ? 42.459 23.476 15.769 1.00 6.59 147 LYS C CA 1
ATOM 3650 C C . LYS C 1 155 ? 41.546 23.513 14.563 1.00 5.78 147 LYS C C 1
ATOM 3651 O O . LYS C 1 155 ? 41.891 24.189 13.591 1.00 7.32 147 LYS C O 1
ATOM 3657 N N . TRP C 1 156 ? 40.401 22.817 14.609 1.00 5.70 148 TRP C N 1
ATOM 3658 C CA . TRP C 1 156 ? 39.461 22.858 13.503 1.00 5.99 148 TRP C CA 1
ATOM 3659 C C . TRP C 1 156 ? 38.318 23.816 13.749 1.00 5.99 148 TRP C C 1
ATOM 3660 O O . TRP C 1 156 ? 37.520 24.046 12.826 1.00 6.60 148 TRP C O 1
ATOM 3671 N N . ILE C 1 157 ? 38.211 24.349 14.969 1.00 5.79 149 ILE C N 1
ATOM 3672 C CA A ILE C 1 157 ? 37.164 25.313 15.272 0.48 6.69 149 ILE C CA 1
ATOM 3673 C CA B ILE C 1 157 ? 37.179 25.311 15.370 0.52 5.78 149 ILE C CA 1
ATOM 3674 C C . ILE C 1 157 ? 37.680 26.740 15.244 1.00 6.05 149 ILE C C 1
ATOM 3675 O O . ILE C 1 157 ? 36.950 27.647 14.844 1.00 6.53 149 ILE C O 1
ATOM 3684 N N . TYR C 1 158 ? 38.940 26.957 15.636 1.00 5.97 150 TYR C N 1
ATOM 3685 C CA . TYR C 1 158 ? 39.499 28.305 15.715 1.00 6.45 150 TYR C CA 1
ATOM 3686 C C . TYR C 1 158 ? 40.640 28.461 14.740 1.00 8.00 150 TYR C C 1
ATOM 3687 O O . TYR C 1 158 ? 41.461 27.553 14.587 1.00 7.98 150 TYR C O 1
ATOM 3696 N N . GLU C 1 159 ? 40.669 29.607 14.076 1.00 7.49 151 GLU C N 1
ATOM 3697 C CA . GLU C 1 159 ? 41.770 29.912 13.176 1.00 7.97 151 GLU C CA 1
ATOM 3698 C C . GLU C 1 159 ? 42.937 30.511 13.930 1.00 10.13 151 GLU C C 1
ATOM 3699 O O . GLU C 1 159 ? 42.783 30.952 15.090 1.00 11.07 151 GLU C O 1
ATOM 3706 N N . MET D 1 9 ? 15.453 28.187 -14.116 1.00 24.40 1 MET D N 1
ATOM 3707 C CA . MET D 1 9 ? 15.915 26.930 -14.697 1.00 23.30 1 MET D CA 1
ATOM 3708 C C . MET D 1 9 ? 16.207 25.872 -13.626 1.00 16.28 1 MET D C 1
ATOM 3709 O O . MET D 1 9 ? 17.063 26.074 -12.743 1.00 12.03 1 MET D O 1
ATOM 3711 N N . SER D 1 10 ? 15.547 24.722 -13.733 1.00 15.52 2 SER D N 1
ATOM 3712 C CA A SER D 1 10 ? 15.727 23.633 -12.776 0.57 15.07 2 SER D CA 1
ATOM 3713 C CA B SER D 1 10 ? 15.757 23.684 -12.738 0.43 15.33 2 SER D CA 1
ATOM 3714 C C . SER D 1 10 ? 17.072 22.929 -12.915 1.00 12.32 2 SER D C 1
ATOM 3715 O O . SER D 1 10 ? 17.436 22.146 -12.035 1.00 13.20 2 SER D O 1
ATOM 3720 N N . ASN D 1 11 ? 17.820 23.175 -13.994 1.00 10.67 3 ASN D N 1
ATOM 3721 C CA . ASN D 1 11 ? 19.118 22.546 -14.173 1.00 10.33 3 ASN D CA 1
ATOM 3722 C C . ASN D 1 11 ? 20.278 23.434 -13.726 1.00 8.97 3 ASN D C 1
ATOM 3723 O O . ASN D 1 11 ? 21.436 23.099 -13.990 1.00 8.69 3 ASN D O 1
ATOM 3728 N N . GLU D 1 12 ? 19.996 24.540 -13.040 1.00 8.68 4 GLU D N 1
ATOM 3729 C CA . GLU D 1 12 ? 21.073 25.308 -12.412 1.00 7.78 4 GLU D CA 1
ATOM 3730 C C . GLU D 1 12 ? 21.914 24.414 -11.509 1.00 6.72 4 GLU D C 1
ATOM 3731 O O . GLU D 1 12 ? 21.410 23.477 -10.874 1.00 6.43 4 GLU D O 1
ATOM 3737 N N . ARG D 1 13 ? 23.222 24.686 -11.479 1.00 6.31 5 ARG D N 1
ATOM 3738 C CA . ARG D 1 13 ? 24.159 23.937 -10.658 1.00 5.54 5 ARG D CA 1
ATOM 3739 C C . ARG D 1 13 ? 25.039 24.861 -9.841 1.00 5.88 5 ARG D C 1
ATOM 3740 O O . ARG D 1 13 ? 25.354 25.984 -10.241 1.00 6.05 5 ARG D O 1
ATOM 3748 N N . THR D 1 14 ? 25.438 24.361 -8.677 1.00 4.87 6 THR D N 1
ATOM 3749 C CA . THR D 1 14 ? 26.378 25.064 -7.816 1.00 4.60 6 THR D CA 1
ATOM 3750 C C . THR D 1 14 ? 27.482 24.121 -7.370 1.00 5.92 6 THR D C 1
ATOM 3751 O O . THR D 1 14 ? 27.318 22.902 -7.378 1.00 5.50 6 THR D O 1
ATOM 3755 N N . PHE D 1 15 ? 28.638 24.714 -7.043 1.00 4.86 7 PHE D N 1
ATOM 3756 C CA . PHE D 1 15 ? 29.758 23.988 -6.473 1.00 4.16 7 PHE D CA 1
ATOM 3757 C C . PHE D 1 15 ? 29.798 24.155 -4.954 1.00 3.99 7 PHE D C 1
ATOM 3758 O O . PHE D 1 15 ? 29.706 25.277 -4.424 1.00 4.85 7 PHE D O 1
ATOM 3766 N N . ILE D 1 16 ? 29.914 23.026 -4.257 1.00 4.99 8 ILE D N 1
ATOM 3767 C CA . ILE D 1 16 ? 30.050 22.997 -2.803 1.00 3.71 8 ILE D CA 1
ATOM 3768 C C . ILE D 1 16 ? 31.330 22.259 -2.447 1.00 4.25 8 ILE D C 1
ATOM 3769 O O . ILE D 1 16 ? 31.604 21.179 -2.979 1.00 5.92 8 ILE D O 1
ATOM 3774 N N . ALA D 1 17 ? 32.117 22.835 -1.544 1.00 4.69 9 ALA D N 1
ATOM 3775 C CA . ALA D 1 17 ? 33.290 22.147 -0.989 1.00 5.46 9 ALA D CA 1
ATOM 3776 C C . ALA D 1 17 ? 33.152 22.104 0.522 1.00 5.60 9 ALA D C 1
ATOM 3777 O O . ALA D 1 17 ? 32.945 23.148 1.152 1.00 5.60 9 ALA D O 1
ATOM 3779 N N . LEU D 1 18 ? 33.257 20.911 1.090 1.00 5.83 10 LEU D N 1
ATOM 3780 C CA . LEU D 1 18 ? 33.371 20.753 2.544 1.00 6.30 10 LEU D CA 1
ATOM 3781 C C . LEU D 1 18 ? 34.861 20.725 2.848 1.00 7.57 10 LEU D C 1
ATOM 3782 O O . LEU D 1 18 ? 35.586 19.827 2.391 1.00 8.13 10 LEU D O 1
ATOM 3787 N N . LYS D 1 19 ? 35.318 21.732 3.562 1.00 4.02 11 LYS D N 1
ATOM 3788 C CA . LYS D 1 19 ? 36.746 22.017 3.691 1.00 4.23 11 LYS D CA 1
ATOM 3789 C C . LYS D 1 19 ? 37.346 21.104 4.760 1.00 4.05 11 LYS D C 1
ATOM 3790 O O . LYS D 1 19 ? 36.643 20.324 5.410 1.00 4.64 11 LYS D O 1
ATOM 3796 N N . PRO D 1 20 ? 38.663 21.178 4.995 1.00 4.73 12 PRO D N 1
ATOM 3797 C CA . PRO D 1 20 ? 39.282 20.204 5.907 1.00 4.99 12 PRO D CA 1
ATOM 3798 C C . PRO D 1 20 ? 38.719 20.231 7.313 1.00 4.02 12 PRO D C 1
ATOM 3799 O O . PRO D 1 20 ? 38.724 19.186 7.974 1.00 4.31 12 PRO D O 1
ATOM 3803 N N . ASP D 1 21 ? 38.227 21.389 7.786 1.00 4.21 13 ASP D N 1
ATOM 3804 C CA . ASP D 1 21 ? 37.546 21.417 9.079 1.00 4.50 13 ASP D CA 1
ATOM 3805 C C . ASP D 1 21 ? 36.280 20.568 9.079 1.00 4.11 13 ASP D C 1
ATOM 3806 O O . ASP D 1 21 ? 36.031 19.834 10.044 1.00 5.11 13 ASP D O 1
ATOM 3811 N N . ALA D 1 22 ? 35.500 20.611 8.001 1.00 4.49 14 ALA D N 1
ATOM 3812 C CA . ALA D 1 22 ? 34.302 19.772 7.938 1.00 4.82 14 ALA D CA 1
ATOM 3813 C C . ALA D 1 22 ? 34.660 18.292 7.968 1.00 4.21 14 ALA D C 1
ATOM 3814 O O . ALA D 1 22 ? 33.977 17.486 8.619 1.00 5.37 14 ALA D O 1
ATOM 3816 N N . VAL D 1 23 ? 35.723 17.910 7.263 1.00 4.41 15 VAL D N 1
ATOM 3817 C CA . VAL D 1 23 ? 36.100 16.502 7.192 1.00 3.84 15 VAL D CA 1
ATOM 3818 C C . VAL D 1 23 ? 36.638 16.039 8.545 1.00 4.60 15 VAL D C 1
ATOM 3819 O O . VAL D 1 23 ? 36.232 14.995 9.079 1.00 4.60 15 VAL D O 1
ATOM 3823 N N . GLN D 1 24 ? 37.554 16.822 9.133 1.00 5.07 16 GLN D N 1
ATOM 3824 C CA . GLN D 1 24 ? 38.142 16.463 10.423 1.00 4.24 16 GLN D CA 1
ATOM 3825 C C . GLN D 1 24 ? 37.093 16.419 11.526 1.00 5.03 16 GLN D C 1
ATOM 3826 O O . GLN D 1 24 ? 37.238 15.633 12.475 1.00 7.30 16 GLN D O 1
ATOM 3832 N N . ARG D 1 25 ? 36.030 17.234 11.428 1.00 4.88 17 ARG D N 1
ATOM 3833 C CA . ARG D 1 25 ? 34.991 17.287 12.453 1.00 4.63 17 ARG D CA 1
ATOM 3834 C C . ARG D 1 25 ? 33.840 16.329 12.189 1.00 5.20 17 ARG D C 1
ATOM 3835 O O . ARG D 1 25 ? 32.852 16.344 12.937 1.00 6.90 17 ARG D O 1
ATOM 3843 N N . GLY D 1 26 ? 33.931 15.483 11.161 1.00 4.48 18 GLY D N 1
ATOM 3844 C CA . GLY D 1 26 ? 32.900 14.462 10.968 1.00 5.40 18 GLY D CA 1
ATOM 3845 C C . GLY D 1 26 ? 31.571 14.991 10.487 1.00 4.97 18 GLY D C 1
ATOM 3846 O O . GLY D 1 26 ? 30.520 14.468 10.885 1.00 6.86 18 GLY D O 1
ATOM 3847 N N . LEU D 1 27 ? 31.588 16.025 9.653 1.00 4.23 19 LEU D N 1
ATOM 3848 C CA . LEU D 1 27 ? 30.369 16.683 9.204 1.00 4.19 19 LEU D CA 1
ATOM 3849 C C . LEU D 1 27 ? 30.018 16.382 7.759 1.00 4.50 19 LEU D C 1
ATOM 3850 O O . LEU D 1 27 ? 29.086 16.975 7.252 1.00 5.58 19 LEU D O 1
ATOM 3855 N N . VAL D 1 28 ? 30.739 15.482 7.088 1.00 3.83 20 VAL D N 1
ATOM 3856 C CA . VAL D 1 28 ? 30.497 15.283 5.661 1.00 4.63 20 VAL D CA 1
ATOM 3857 C C . VAL D 1 28 ? 29.082 14.761 5.421 1.00 5.37 20 VAL D C 1
ATOM 3858 O O . VAL D 1 28 ? 28.326 15.306 4.607 1.00 4.92 20 VAL D O 1
ATOM 3862 N N . GLY D 1 29 ? 28.720 13.664 6.081 1.00 4.08 21 GLY D N 1
ATOM 3863 C CA . GLY D 1 29 ? 27.410 13.085 5.811 1.00 4.87 21 GLY D CA 1
ATOM 3864 C C . GLY D 1 29 ? 26.270 13.965 6.280 1.00 4.30 21 GLY D C 1
ATOM 3865 O O . GLY D 1 29 ? 25.259 14.105 5.580 1.00 4.77 21 GLY D O 1
ATOM 3866 N N . THR D 1 30 ? 26.422 14.575 7.458 1.00 4.84 22 THR D N 1
ATOM 3867 C CA A THR D 1 30 ? 25.401 15.476 8.001 0.70 4.66 22 THR D CA 1
ATOM 3868 C CA B THR D 1 30 ? 25.340 15.413 7.949 0.30 5.98 22 THR D CA 1
ATOM 3869 C C . THR D 1 30 ? 25.082 16.586 7.011 1.00 4.79 22 THR D C 1
ATOM 3870 O O . THR D 1 30 ? 23.910 16.932 6.783 1.00 5.82 22 THR D O 1
ATOM 3877 N N . ILE D 1 31 ? 26.123 17.169 6.405 1.00 4.12 23 ILE D N 1
ATOM 3878 C CA . ILE D 1 31 ? 25.904 18.282 5.487 1.00 5.11 23 ILE D CA 1
ATOM 3879 C C . ILE D 1 31 ? 25.305 17.815 4.169 1.00 4.71 23 ILE D C 1
ATOM 3880 O O . ILE D 1 31 ? 24.352 18.428 3.648 1.00 5.23 23 ILE D O 1
ATOM 3885 N N . ILE D 1 32 ? 25.836 16.724 3.604 1.00 4.27 24 ILE D N 1
ATOM 3886 C CA . ILE D 1 32 ? 25.262 16.182 2.372 1.00 5.45 24 ILE D CA 1
ATOM 3887 C C . ILE D 1 32 ? 23.779 15.919 2.565 1.00 4.49 24 ILE D C 1
ATOM 3888 O O . ILE D 1 32 ? 22.959 16.203 1.675 1.00 4.80 24 ILE D O 1
ATOM 3893 N N . ALA D 1 33 ? 23.406 15.365 3.730 1.00 3.95 25 ALA D N 1
ATOM 3894 C CA . ALA D 1 33 ? 21.993 15.042 3.973 1.00 4.25 25 ALA D CA 1
ATOM 3895 C C . ALA D 1 33 ? 21.103 16.277 3.942 1.00 4.45 25 ALA D C 1
ATOM 3896 O O . ALA D 1 33 ? 19.939 16.186 3.518 1.00 4.54 25 ALA D O 1
ATOM 3898 N N . ARG D 1 34 ? 21.611 17.438 4.352 1.00 4.46 26 ARG D N 1
ATOM 3899 C CA . ARG D 1 34 ? 20.775 18.638 4.281 1.00 5.00 26 ARG D CA 1
ATOM 3900 C C . ARG D 1 34 ? 20.454 18.999 2.847 1.00 4.18 26 ARG D C 1
ATOM 3901 O O . ARG D 1 34 ? 19.353 19.466 2.553 1.00 5.52 26 ARG D O 1
ATOM 3909 N N . PHE D 1 35 ? 21.400 18.786 1.932 1.00 3.84 27 PHE D N 1
ATOM 3910 C CA . PHE D 1 35 ? 21.143 19.073 0.525 1.00 4.13 27 PHE D CA 1
ATOM 3911 C C . PHE D 1 35 ? 20.206 18.037 -0.075 1.00 3.71 27 PHE D C 1
ATOM 3912 O O . PHE D 1 35 ? 19.310 18.389 -0.858 1.00 5.03 27 PHE D O 1
ATOM 3920 N N . GLU D 1 36 ? 20.360 16.764 0.320 1.00 3.74 28 GLU D N 1
ATOM 3921 C CA . GLU D 1 36 ? 19.454 15.731 -0.179 1.00 4.52 28 GLU D CA 1
ATOM 3922 C C . GLU D 1 36 ? 18.032 15.982 0.309 1.00 4.99 28 GLU D C 1
ATOM 3923 O O . GLU D 1 36 ? 17.088 15.907 -0.482 1.00 5.10 28 GLU D O 1
ATOM 3929 N N . GLN D 1 37 ? 17.852 16.346 1.577 1.00 4.38 29 GLN D N 1
ATOM 3930 C CA A GLN D 1 37 ? 16.502 16.489 2.107 0.60 4.79 29 GLN D CA 1
ATOM 3931 C CA B GLN D 1 37 ? 16.511 16.515 2.132 0.40 4.79 29 GLN D CA 1
ATOM 3932 C C . GLN D 1 37 ? 15.788 17.689 1.494 1.00 5.35 29 GLN D C 1
ATOM 3933 O O . GLN D 1 37 ? 14.549 17.685 1.417 1.00 5.82 29 GLN D O 1
ATOM 3944 N N . LYS D 1 38 ? 16.536 18.683 1.012 1.00 4.61 30 LYS D N 1
ATOM 3945 C CA . LYS D 1 38 ? 15.996 19.875 0.378 1.00 5.28 30 LYS D CA 1
ATOM 3946 C C . LYS D 1 38 ? 15.447 19.564 -0.998 1.00 5.22 30 LYS D C 1
ATOM 3947 O O . LYS D 1 38 ? 14.613 20.323 -1.499 1.00 5.92 30 LYS D O 1
ATOM 3953 N N . GLY D 1 39 ? 15.911 18.478 -1.627 1.00 4.41 31 GLY D N 1
ATOM 3954 C CA . GLY D 1 39 ? 15.476 18.136 -2.975 1.00 4.74 31 GLY D CA 1
ATOM 3955 C C . GLY D 1 39 ? 16.508 18.441 -4.041 1.00 4.95 31 GLY D C 1
ATOM 3956 O O . GLY D 1 39 ? 16.213 18.256 -5.230 1.00 6.32 31 GLY D O 1
ATOM 3957 N N . PHE D 1 40 ? 17.704 18.909 -3.658 1.00 4.14 32 PHE D N 1
ATOM 3958 C CA . PHE D 1 40 ? 18.724 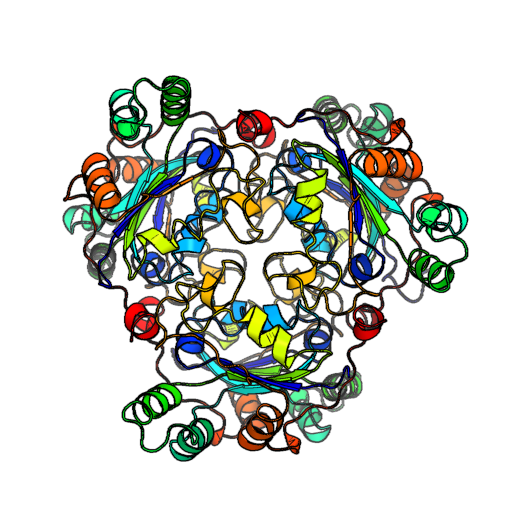19.149 -4.662 1.00 4.06 32 PHE D CA 1
ATOM 3959 C C . PHE D 1 40 ? 19.326 17.823 -5.093 1.00 4.30 32 PHE D C 1
ATOM 3960 O O . PHE D 1 40 ? 19.349 16.837 -4.348 1.00 5.69 32 PHE D O 1
ATOM 3968 N N . LYS D 1 41 ? 19.812 17.801 -6.331 1.00 4.51 33 LYS D N 1
ATOM 3969 C CA . LYS D 1 41 ? 20.307 16.591 -6.967 1.00 5.59 33 LYS D CA 1
ATOM 3970 C C . LYS D 1 41 ? 21.832 16.568 -6.985 1.00 4.67 33 LYS D C 1
ATOM 3971 O O . LYS D 1 41 ? 22.467 17.496 -7.488 1.00 5.59 33 LYS D O 1
ATOM 3977 N N . LEU D 1 42 ? 22.399 15.497 -6.453 1.00 4.69 34 LEU D N 1
ATOM 3978 C CA . LEU D 1 42 ? 23.849 15.327 -6.449 1.00 4.13 34 LEU D CA 1
ATOM 3979 C C . LEU D 1 42 ? 24.313 14.903 -7.844 1.00 4.87 34 LEU D C 1
ATOM 3980 O O . LEU D 1 42 ? 23.982 13.817 -8.312 1.00 6.03 34 LEU D O 1
ATOM 3985 N N . VAL D 1 43 ? 25.115 15.744 -8.496 1.00 4.75 35 VAL D N 1
ATOM 3986 C CA . VAL D 1 43 ? 25.638 15.488 -9.837 1.00 5.33 35 VAL D CA 1
ATOM 3987 C C . VAL D 1 43 ? 27.060 14.919 -9.806 1.00 5.67 35 VAL D C 1
ATOM 3988 O O . VAL D 1 43 ? 27.435 14.096 -10.659 1.00 6.33 35 VAL D O 1
ATOM 3992 N N . ALA D 1 44 ? 27.865 15.338 -8.826 1.00 5.66 36 ALA D N 1
ATOM 3993 C CA . ALA D 1 44 ? 29.256 14.896 -8.761 1.00 5.70 36 ALA D CA 1
ATOM 3994 C C . ALA D 1 44 ? 29.705 15.032 -7.318 1.00 5.91 36 ALA D C 1
ATOM 3995 O O . ALA D 1 44 ? 29.179 15.860 -6.565 1.00 4.92 36 ALA D O 1
ATOM 3997 N N . LEU D 1 45 ? 30.673 14.204 -6.941 1.00 6.19 37 LEU D N 1
ATOM 3998 C CA . LEU D 1 45 ? 31.168 14.177 -5.572 1.00 5.62 37 LEU D CA 1
ATOM 3999 C C . LEU D 1 45 ? 32.524 13.498 -5.584 1.00 6.29 37 LEU D C 1
ATOM 4000 O O . LEU D 1 45 ? 32.673 12.464 -6.232 1.00 9.04 37 LEU D O 1
ATOM 4005 N N . LYS D 1 46 ? 33.501 14.069 -4.874 1.00 6.73 38 LYS D N 1
ATOM 4006 C CA . LYS D 1 46 ? 34.772 13.371 -4.685 1.00 8.30 38 LYS D CA 1
ATOM 4007 C C . LYS D 1 46 ? 35.499 13.910 -3.466 1.00 7.47 38 LYS D C 1
ATOM 4008 O O . LYS D 1 46 ? 35.353 15.076 -3.107 1.00 9.10 38 LYS D O 1
ATOM 4014 N N . LEU D 1 47 ? 36.272 13.048 -2.815 1.00 6.02 39 LEU D N 1
ATOM 4015 C CA . LEU D 1 47 ? 37.159 13.477 -1.744 1.00 5.44 39 LEU D CA 1
ATOM 4016 C C . LEU D 1 47 ? 38.542 13.642 -2.356 1.00 5.84 39 LEU D C 1
ATOM 4017 O O . LEU D 1 47 ? 39.079 12.697 -2.934 1.00 7.00 39 LEU D O 1
ATOM 4022 N N . ILE D 1 48 ? 39.110 14.841 -2.253 1.00 6.11 40 ILE D N 1
ATOM 4023 C CA A ILE D 1 48 ? 40.419 15.121 -2.833 0.29 7.94 40 ILE D CA 1
ATOM 4024 C CA B ILE D 1 48 ? 40.393 15.166 -2.871 0.71 6.28 40 ILE D CA 1
ATOM 4025 C C . ILE D 1 48 ? 41.163 16.050 -1.899 1.00 7.52 40 ILE D C 1
ATOM 4026 O O . ILE D 1 48 ? 40.567 16.853 -1.173 1.00 7.66 40 ILE D O 1
ATOM 4035 N N . THR D 1 49 ? 42.483 15.934 -1.912 1.00 6.85 41 THR D N 1
ATOM 4036 C CA . THR D 1 49 ? 43.305 16.848 -1.140 1.00 6.22 41 THR D CA 1
ATOM 4037 C C . THR D 1 49 ? 43.846 17.867 -2.138 1.00 6.93 41 THR D C 1
ATOM 4038 O O . THR D 1 49 ? 44.675 17.507 -2.989 1.00 7.60 41 THR D O 1
ATOM 4042 N N . PRO D 1 50 ? 43.370 19.114 -2.137 1.00 5.55 42 PRO D N 1
ATOM 4043 C CA . PRO D 1 50 ? 43.730 20.034 -3.218 1.00 6.70 42 PRO D CA 1
ATOM 4044 C C . PRO D 1 50 ? 45.199 20.410 -3.211 1.00 5.71 42 PRO D C 1
ATOM 4045 O O . PRO D 1 50 ? 45.810 20.608 -2.159 1.00 7.10 42 PRO D O 1
ATOM 4049 N N . SER D 1 51 ? 45.761 20.510 -4.420 1.00 5.96 43 SER D N 1
ATOM 4050 C CA . SER D 1 51 ? 47.099 21.085 -4.563 1.00 6.56 43 SER D CA 1
ATOM 4051 C C . SER D 1 51 ? 47.055 22.593 -4.299 1.00 6.13 43 SER D C 1
ATOM 4052 O O . SER D 1 51 ? 45.983 23.217 -4.300 1.00 5.84 43 SER D O 1
ATOM 4055 N N . ALA D 1 52 ? 48.221 23.176 -4.021 1.00 7.29 44 ALA D N 1
ATOM 4056 C CA . ALA D 1 52 ? 48.292 24.629 -3.879 1.00 6.42 44 ALA D CA 1
ATOM 4057 C C . ALA D 1 52 ? 47.757 25.330 -5.115 1.00 6.44 44 ALA D C 1
ATOM 4058 O O . ALA D 1 52 ? 47.050 26.334 -4.993 1.00 7.28 44 ALA D O 1
ATOM 4060 N N . ASP D 1 53 ? 48.106 24.836 -6.311 1.00 6.82 45 ASP D N 1
ATOM 4061 C CA . ASP D 1 53 ? 47.625 25.488 -7.519 1.00 6.98 45 ASP D CA 1
ATOM 4062 C C . ASP D 1 53 ? 46.102 25.428 -7.637 1.00 6.56 45 ASP D C 1
ATOM 4063 O O . ASP D 1 53 ? 45.474 26.435 -7.976 1.00 6.92 45 ASP D O 1
ATOM 4068 N N . LEU D 1 54 ? 45.484 24.270 -7.338 1.00 6.31 46 LEU D N 1
ATOM 4069 C CA . LEU D 1 54 ? 44.022 24.208 -7.341 1.00 6.03 46 LEU D CA 1
ATOM 4070 C C . LEU D 1 54 ? 43.425 25.207 -6.358 1.00 6.38 46 LEU D C 1
ATOM 4071 O O . LEU D 1 54 ? 42.465 25.930 -6.680 1.00 6.45 46 LEU D O 1
ATOM 4076 N N . ALA D 1 55 ? 43.980 25.267 -5.146 1.00 5.79 47 ALA D N 1
ATOM 4077 C CA . ALA D 1 55 ? 43.468 26.210 -4.163 1.00 5.41 47 ALA D CA 1
ATOM 4078 C C . ALA D 1 55 ? 43.620 27.658 -4.626 1.00 5.80 47 ALA D C 1
ATOM 4079 O O . ALA D 1 55 ? 42.704 28.465 -4.433 1.00 6.79 47 ALA D O 1
ATOM 4081 N N . LYS D 1 56 ? 44.771 28.005 -5.227 1.00 5.86 48 LYS D N 1
ATOM 4082 C CA . LYS D 1 56 ? 44.976 29.368 -5.713 1.00 6.13 48 LYS D CA 1
ATOM 4083 C C . LYS D 1 56 ? 44.001 29.695 -6.840 1.00 7.03 48 LYS D C 1
ATOM 4084 O O . LYS D 1 56 ? 43.530 30.834 -6.936 1.00 7.71 48 LYS D O 1
ATOM 4090 N N . LYS D 1 57 ? 43.735 28.725 -7.734 1.00 6.35 49 LYS D N 1
ATOM 4091 C CA A LYS D 1 57 ? 42.733 28.944 -8.771 0.47 6.59 49 LYS D CA 1
ATOM 4092 C CA B LYS D 1 57 ? 42.732 28.950 -8.768 0.53 6.59 49 LYS D CA 1
ATOM 4093 C C . LYS D 1 57 ? 41.348 29.084 -8.163 1.00 6.36 49 LYS D C 1
ATOM 4094 O O . LYS D 1 57 ? 40.574 29.933 -8.588 1.00 6.62 49 LYS D O 1
ATOM 4105 N N . HIS D 1 58 ? 41.030 28.269 -7.163 1.00 6.01 50 HIS D N 1
ATOM 4106 C CA . HIS D 1 58 ? 39.714 28.377 -6.562 1.00 5.97 50 HIS D CA 1
ATOM 4107 C C . HIS D 1 58 ? 39.523 29.766 -5.969 1.00 6.25 50 HIS D C 1
ATOM 4108 O O . HIS D 1 58 ? 38.476 30.401 -6.141 1.00 6.75 50 HIS D O 1
ATOM 4115 N N . TYR D 1 59 ? 40.527 30.236 -5.225 1.00 6.23 51 TYR D N 1
ATOM 4116 C CA . TYR D 1 59 ? 40.476 31.533 -4.568 1.00 6.05 51 TYR D CA 1
ATOM 4117 C C . TYR D 1 59 ? 41.083 32.655 -5.396 1.00 7.44 51 TYR D C 1
ATOM 4118 O O . TYR D 1 59 ? 41.538 33.655 -4.835 1.00 7.56 51 TYR D O 1
ATOM 4127 N N . ALA D 1 60 ? 41.019 32.548 -6.719 1.00 6.59 52 ALA D N 1
ATOM 4128 C CA . ALA D 1 60 ? 41.725 33.489 -7.581 1.00 7.00 52 ALA D CA 1
ATOM 4129 C C . ALA D 1 60 ? 41.329 34.939 -7.320 1.00 7.30 52 ALA D C 1
ATOM 4130 O O . ALA D 1 60 ? 42.171 35.838 -7.438 1.00 7.58 52 ALA D O 1
ATOM 4132 N N . GLU D 1 61 ? 40.054 35.191 -6.995 1.00 7.36 53 GLU D N 1
ATOM 4133 C CA . GLU D 1 61 ? 39.605 36.566 -6.796 1.00 7.76 53 GLU D CA 1
ATOM 4134 C C . GLU D 1 61 ? 40.289 37.220 -5.603 1.00 7.67 53 GLU D C 1
ATOM 4135 O O . GLU D 1 61 ? 40.260 38.443 -5.474 1.00 10.00 53 GLU D O 1
ATOM 4141 N N . HIS D 1 62 ? 40.899 36.439 -4.720 1.00 7.25 54 HIS D N 1
ATOM 4142 C CA . HIS D 1 62 ? 41.518 36.986 -3.528 1.00 7.63 54 HIS D CA 1
ATOM 4143 C C . HIS D 1 62 ? 43.034 37.076 -3.597 1.00 7.62 54 HIS D C 1
ATOM 4144 O O . HIS D 1 62 ? 43.663 37.516 -2.623 1.00 8.58 54 HIS D O 1
ATOM 4151 N N . ASP D 1 63 ? 43.658 36.662 -4.695 1.00 7.34 55 ASP D N 1
ATOM 4152 C CA . ASP D 1 63 ? 45.114 36.758 -4.744 1.00 8.63 55 ASP D CA 1
ATOM 4153 C C . ASP D 1 63 ? 45.534 38.213 -4.588 1.00 8.58 55 ASP D C 1
ATOM 4154 O O . ASP D 1 63 ? 44.964 39.106 -5.216 1.00 10.77 55 ASP D O 1
ATOM 4159 N N . GLY D 1 64 ? 46.506 38.446 -3.705 1.00 9.12 56 GLY D N 1
ATOM 4160 C CA . GLY D 1 64 ? 46.970 39.782 -3.390 1.00 1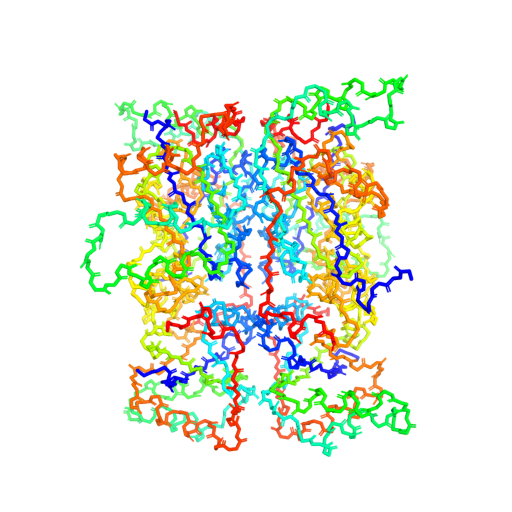1.42 56 GLY D CA 1
ATOM 4161 C C . GLY D 1 64 ? 46.453 40.302 -2.070 1.00 14.06 56 GLY D C 1
ATOM 4162 O O . GLY D 1 64 ? 47.011 41.259 -1.528 1.00 13.52 56 GLY D O 1
ATOM 4163 N N . LYS D 1 65 ? 45.430 39.663 -1.522 1.00 9.13 57 LYS D N 1
ATOM 4164 C CA . LYS D 1 65 ? 44.811 40.147 -0.316 1.00 8.41 57 LYS D CA 1
ATOM 4165 C C . LYS D 1 65 ? 45.482 39.522 0.889 1.00 9.62 57 LYS D C 1
ATOM 4166 O O . LYS D 1 65 ? 46.129 38.478 0.766 1.00 9.50 57 LYS D O 1
ATOM 4172 N N . PRO D 1 66 ? 45.363 40.150 2.066 1.00 8.89 58 PRO D N 1
ATOM 4173 C CA . PRO D 1 66 ? 46.178 39.709 3.213 1.00 10.26 58 PRO D CA 1
ATOM 4174 C C . PRO D 1 66 ? 45.777 38.353 3.766 1.00 9.33 58 PRO D C 1
ATOM 4175 O O . PRO D 1 66 ? 46.558 37.748 4.498 1.00 10.66 58 PRO D O 1
ATOM 4179 N N . PHE D 1 67 ? 44.608 37.846 3.430 1.00 8.04 59 PHE D N 1
ATOM 4180 C CA . PHE D 1 67 ? 44.169 36.556 3.923 1.00 7.71 59 PHE D CA 1
ATOM 4181 C C . PHE D 1 67 ? 44.327 35.441 2.903 1.00 8.03 59 PHE D C 1
ATOM 4182 O O . PHE D 1 67 ? 44.002 34.287 3.227 1.00 7.50 59 PHE D O 1
ATOM 4190 N N . PHE D 1 68 ? 44.850 35.746 1.702 1.00 7.64 60 PHE D N 1
ATOM 4191 C CA . PHE D 1 68 ? 44.906 34.760 0.620 1.00 7.11 60 PHE D CA 1
ATOM 4192 C C . PHE D 1 68 ? 45.762 33.568 1.007 1.00 7.59 60 PHE D C 1
ATOM 4193 O O . PHE D 1 68 ? 45.344 32.410 0.839 1.00 6.47 60 PHE D O 1
ATOM 4201 N N . ASN D 1 69 ? 46.981 33.819 1.510 1.00 8.60 61 ASN D N 1
ATOM 4202 C CA . ASN D 1 69 ? 47.867 32.696 1.783 1.00 7.91 61 ASN D CA 1
ATOM 4203 C C . ASN D 1 69 ? 47.258 31.771 2.816 1.00 6.84 61 ASN D C 1
ATOM 4204 O O . ASN D 1 69 ? 47.337 30.547 2.681 1.00 7.03 61 ASN D O 1
ATOM 4209 N N . GLY D 1 70 ? 46.626 32.336 3.844 1.00 7.16 62 GLY D N 1
ATOM 4210 C CA . GLY D 1 70 ? 45.972 31.489 4.837 1.00 7.59 62 GLY D CA 1
ATOM 4211 C C . GLY D 1 70 ? 44.840 30.657 4.269 1.00 6.54 62 GLY D C 1
ATOM 4212 O O . GLY D 1 70 ? 44.641 29.506 4.672 1.00 7.21 62 GLY D O 1
ATOM 4213 N N . LEU D 1 71 ? 44.059 31.223 3.347 1.00 6.35 63 LEU D N 1
ATOM 4214 C CA . LEU D 1 71 ? 43.001 30.434 2.722 1.00 7.28 63 LEU D CA 1
ATOM 4215 C C . LEU D 1 71 ? 43.575 29.254 1.966 1.00 6.57 63 LEU D C 1
ATOM 4216 O O . LEU D 1 71 ? 43.039 28.137 2.030 1.00 6.47 63 LEU D O 1
ATOM 4221 N N . VAL D 1 72 ? 44.658 29.499 1.222 1.00 6.26 64 VAL D N 1
ATOM 4222 C CA . VAL D 1 72 ? 45.260 28.467 0.397 1.00 6.64 64 VAL D CA 1
ATOM 4223 C C . VAL D 1 72 ? 45.895 27.401 1.273 1.00 7.01 64 VAL D C 1
ATOM 4224 O O . VAL D 1 72 ? 45.730 26.187 1.048 1.00 7.66 64 VAL D O 1
ATOM 4228 N N . GLU D 1 73 ? 46.664 27.834 2.274 1.00 6.32 65 GLU D N 1
ATOM 4229 C CA . GLU D 1 73 ? 47.297 26.890 3.177 1.00 6.36 65 GLU D CA 1
ATOM 4230 C C . GLU D 1 73 ? 46.264 26.036 3.897 1.00 7.00 65 GLU D C 1
ATOM 4231 O O . GLU D 1 73 ? 46.451 24.821 4.055 1.00 8.10 65 GLU D O 1
ATOM 4237 N N . PHE D 1 74 ? 45.137 26.629 4.285 1.00 6.18 66 PHE D N 1
ATOM 4238 C CA . PHE D 1 74 ? 44.139 25.832 4.991 1.00 6.24 66 PHE D CA 1
ATOM 4239 C C . PHE D 1 74 ? 43.463 24.834 4.060 1.00 6.62 66 PHE D C 1
ATOM 4240 O O . PHE D 1 74 ? 43.259 23.671 4.433 1.00 6.03 66 PHE D O 1
ATOM 4248 N N . LEU D 1 75 ? 43.125 25.258 2.845 1.00 6.41 67 LEU D N 1
ATOM 4249 C CA . LEU D 1 75 ? 42.368 24.366 1.967 1.00 6.23 67 LEU D CA 1
ATOM 4250 C C . LEU D 1 75 ? 43.190 23.144 1.593 1.00 5.95 67 LEU D C 1
ATOM 4251 O O . LEU D 1 75 ? 42.646 22.059 1.361 1.00 7.53 67 LEU D O 1
ATOM 4256 N N . THR D 1 76 ? 44.507 23.303 1.534 1.00 6.87 68 THR D N 1
ATOM 4257 C CA . THR D 1 76 ? 45.398 22.222 1.149 1.00 7.29 68 THR D CA 1
ATOM 4258 C C . THR D 1 76 ? 45.821 21.371 2.325 1.00 7.12 68 THR D C 1
ATOM 4259 O O . THR D 1 76 ? 46.599 20.431 2.121 1.00 10.24 68 THR D O 1
ATOM 4263 N N . SER D 1 77 ? 45.316 21.643 3.528 1.00 6.46 69 SER D N 1
ATOM 4264 C CA . SER D 1 77 ? 45.822 21.006 4.736 1.00 7.35 69 SER D CA 1
ATOM 4265 C C . SER D 1 77 ? 45.114 19.710 5.095 1.00 8.10 69 SER D C 1
ATOM 4266 O O . SER D 1 77 ? 45.445 19.093 6.109 1.00 10.13 69 SER D O 1
ATOM 4269 N N . GLY D 1 78 ? 44.130 19.289 4.302 1.00 7.85 70 GLY D N 1
ATOM 4270 C CA . GLY D 1 78 ? 43.505 18.009 4.538 1.00 8.01 70 GLY D CA 1
ATOM 4271 C C . GLY D 1 78 ? 42.582 17.725 3.382 1.00 7.11 70 GLY D C 1
ATOM 4272 O O . GLY D 1 78 ? 42.519 18.484 2.408 1.00 6.66 70 GLY D O 1
ATOM 4273 N N . PRO D 1 79 ? 41.859 16.625 3.458 1.00 7.16 71 PRO D N 1
ATOM 4274 C CA . PRO D 1 79 ? 40.915 16.294 2.396 1.00 6.61 71 PRO D CA 1
ATOM 4275 C C . PRO D 1 79 ? 39.757 17.267 2.382 1.00 6.30 71 PRO D C 1
ATOM 4276 O O . PRO D 1 79 ? 39.379 17.865 3.401 1.00 7.16 71 PRO D O 1
ATOM 4280 N N . VAL D 1 80 ? 39.160 17.356 1.199 1.00 5.77 72 VAL D N 1
ATOM 4281 C CA . VAL D 1 80 ? 38.022 18.232 0.896 1.00 5.49 72 VAL D CA 1
ATOM 4282 C C . VAL D 1 80 ? 36.991 17.405 0.166 1.00 5.24 72 VAL D C 1
ATOM 4283 O O . VAL D 1 80 ? 37.331 16.646 -0.747 1.00 5.74 72 VAL D O 1
ATOM 4287 N N . ALA D 1 81 ? 35.741 17.477 0.612 1.00 5.71 73 ALA D N 1
ATOM 4288 C CA . ALA D 1 81 ? 34.650 16.840 -0.125 1.00 5.24 73 ALA D CA 1
ATOM 4289 C C . ALA D 1 81 ? 34.088 17.855 -1.114 1.00 5.51 73 ALA D C 1
ATOM 4290 O O . ALA D 1 81 ? 33.371 18.780 -0.714 1.00 5.54 73 ALA D O 1
ATOM 4292 N N . ALA D 1 82 ? 34.400 17.686 -2.403 1.00 5.14 74 ALA D N 1
ATOM 4293 C CA . ALA D 1 82 ? 33.966 18.581 -3.456 1.00 4.75 74 ALA D CA 1
ATOM 4294 C C . ALA D 1 82 ? 32.747 17.968 -4.126 1.00 4.43 74 ALA D C 1
ATOM 4295 O O . ALA D 1 82 ? 32.693 16.756 -4.335 1.00 5.16 74 ALA D O 1
ATOM 4297 N N . MET D 1 83 ? 31.768 18.800 -4.489 1.00 4.39 75 MET D N 1
ATOM 4298 C CA . MET D 1 83 ? 30.546 18.243 -5.078 1.00 4.44 75 MET D CA 1
ATOM 4299 C C . MET D 1 83 ? 29.815 19.300 -5.893 1.00 5.52 75 MET D C 1
ATOM 4300 O O . MET D 1 83 ? 30.078 20.501 -5.807 1.00 4.60 75 MET D O 1
ATOM 4305 N N . VAL D 1 84 ? 28.860 18.813 -6.687 1.00 5.19 76 VAL D N 1
ATOM 4306 C CA . VAL D 1 84 ? 28.023 19.647 -7.545 1.00 5.30 76 VAL D CA 1
ATOM 4307 C C . VAL D 1 84 ? 26.590 19.279 -7.247 1.00 4.91 76 VAL D C 1
ATOM 4308 O O . VAL D 1 84 ? 26.234 18.097 -7.267 1.00 5.81 76 VAL D O 1
ATOM 4312 N N . TRP D 1 85 ? 25.765 20.291 -6.959 1.00 5.02 77 TRP D N 1
ATOM 4313 C CA . TRP D 1 85 ? 24.340 20.111 -6.713 1.00 5.18 77 TRP D CA 1
ATOM 4314 C C . TRP D 1 85 ? 23.551 20.835 -7.782 1.00 5.90 77 TRP D C 1
ATOM 4315 O O . TRP D 1 85 ? 23.923 21.938 -8.212 1.00 6.06 77 TRP D O 1
ATOM 4326 N N . GLU D 1 86 ? 22.424 20.238 -8.165 1.00 5.74 78 GLU D N 1
ATOM 4327 C CA . GLU D 1 86 ? 21.567 20.762 -9.222 1.00 6.21 78 GLU D CA 1
ATOM 4328 C C . GLU D 1 86 ? 20.146 20.990 -8.740 1.00 6.46 78 GLU D C 1
ATOM 4329 O O . GLU D 1 86 ? 19.586 20.157 -8.041 1.00 6.41 78 GLU D O 1
ATOM 4335 N N . GLY D 1 87 ? 19.581 22.114 -9.139 1.00 7.28 79 GLY D N 1
ATOM 4336 C CA . GLY D 1 87 ? 18.147 22.345 -8.949 1.00 6.98 79 GLY D CA 1
ATOM 4337 C C . GLY D 1 87 ? 17.815 23.803 -9.150 1.00 6.68 79 GLY D C 1
ATOM 4338 O O . GLY D 1 87 ? 18.684 24.663 -9.258 1.00 6.84 79 GLY D O 1
ATOM 4339 N N . LYS D 1 88 ? 16.523 24.079 -9.167 1.00 6.94 80 LYS D N 1
ATOM 4340 C CA . LYS D 1 88 ? 16.082 25.462 -9.301 1.00 7.15 80 LYS D CA 1
ATOM 4341 C C . LYS D 1 88 ? 16.620 26.307 -8.163 1.00 7.26 80 LYS D C 1
ATOM 4342 O O . LYS D 1 88 ? 16.492 25.936 -6.996 1.00 6.54 80 LYS D O 1
ATOM 4348 N N . GLY D 1 89 ? 17.223 27.451 -8.505 1.00 6.66 81 GLY D N 1
ATOM 4349 C CA . GLY D 1 89 ? 17.726 28.390 -7.536 1.00 6.30 81 GLY D CA 1
ATOM 4350 C C . GLY D 1 89 ? 18.802 27.843 -6.629 1.00 5.33 81 GLY D C 1
ATOM 4351 O O . GLY D 1 89 ? 18.998 28.381 -5.538 1.00 6.13 81 GLY D O 1
ATOM 4352 N N . VAL D 1 90 ? 19.523 26.796 -7.047 1.00 5.19 82 VAL D N 1
ATOM 4353 C CA . VAL D 1 90 ? 20.422 26.118 -6.117 1.00 4.85 82 VAL D CA 1
ATOM 4354 C C . VAL D 1 90 ? 21.579 27.005 -5.688 1.00 4.61 82 VAL D C 1
ATOM 4355 O O . VAL D 1 90 ? 22.053 26.889 -4.544 1.00 4.57 82 VAL D O 1
ATOM 4359 N N . VAL D 1 91 ? 22.079 27.884 -6.558 1.00 5.41 83 VAL D N 1
ATOM 4360 C CA . VAL D 1 91 ? 23.186 28.739 -6.135 1.00 5.76 83 VAL D CA 1
ATOM 4361 C C . VAL D 1 91 ? 22.784 29.577 -4.918 1.00 5.65 83 VAL D C 1
ATOM 4362 O O . VAL D 1 91 ? 23.445 29.538 -3.864 1.00 5.68 83 VAL D O 1
ATOM 4366 N N . ALA D 1 92 ? 21.718 30.374 -5.057 1.00 5.97 84 ALA D N 1
ATOM 4367 C CA . ALA D 1 92 ? 21.320 31.249 -3.954 1.00 6.48 84 ALA D CA 1
ATOM 4368 C C . ALA D 1 92 ? 20.801 30.442 -2.767 1.00 6.23 84 ALA D C 1
ATOM 4369 O O . ALA D 1 92 ? 21.024 30.833 -1.611 1.00 6.11 84 ALA D O 1
ATOM 4371 N N . ALA D 1 93 ? 20.121 29.318 -3.025 1.00 4.81 85 ALA D N 1
ATOM 4372 C CA . ALA D 1 93 ? 19.582 28.521 -1.919 1.00 5.20 85 ALA D CA 1
ATOM 4373 C C . ALA D 1 93 ? 20.698 27.916 -1.092 1.00 4.18 85 ALA D C 1
ATOM 4374 O O . ALA D 1 93 ? 20.635 27.935 0.142 1.00 4.91 85 ALA D O 1
ATOM 4376 N N . ALA D 1 94 ? 21.735 27.407 -1.751 1.00 3.75 86 ALA D N 1
ATOM 4377 C CA . ALA D 1 94 ? 22.864 26.881 -0.986 1.00 3.97 86 ALA D CA 1
ATOM 4378 C C . ALA D 1 94 ? 23.511 27.956 -0.138 1.00 4.66 86 ALA D C 1
ATOM 4379 O O . ALA D 1 94 ? 23.936 27.685 0.996 1.00 5.05 86 ALA D O 1
ATOM 4381 N N . ARG D 1 95 ? 23.654 29.185 -0.662 1.00 4.78 87 ARG D N 1
ATOM 4382 C CA A ARG D 1 95 ? 24.241 30.236 0.164 0.48 5.21 87 ARG D CA 1
ATOM 4383 C CA B ARG D 1 95 ? 24.241 30.238 0.165 0.52 5.18 87 ARG D CA 1
ATOM 4384 C C . ARG D 1 95 ? 23.386 30.514 1.394 1.00 5.09 87 ARG D C 1
ATOM 4385 O O . ARG D 1 95 ? 23.915 30.710 2.497 1.00 7.14 87 ARG D O 1
ATOM 4400 N N . LYS D 1 96 ? 22.061 30.491 1.233 1.00 4.94 88 LYS D N 1
ATOM 4401 C CA . LYS D 1 96 ? 21.159 30.659 2.367 1.00 5.65 88 LYS D CA 1
ATOM 4402 C C . LYS D 1 96 ? 21.318 29.514 3.365 1.00 5.69 88 LYS D C 1
ATOM 4403 O O . LYS D 1 96 ? 21.278 29.737 4.576 1.00 6.62 88 LYS D O 1
ATOM 4409 N N . MET D 1 97 ? 21.467 28.272 2.869 1.00 5.09 89 MET D N 1
ATOM 4410 C CA . MET D 1 97 ? 21.638 27.108 3.745 1.00 5.72 89 MET D CA 1
ATOM 4411 C C . MET D 1 97 ? 22.953 27.155 4.511 1.00 5.72 89 MET D C 1
ATOM 4412 O O . MET D 1 97 ? 23.028 26.657 5.649 1.00 6.72 89 MET D O 1
ATOM 4417 N N . ILE D 1 98 ? 23.982 27.746 3.901 1.00 5.17 90 ILE D N 1
ATOM 4418 C CA . ILE D 1 98 ? 25.304 27.853 4.515 1.00 5.49 90 ILE D CA 1
ATOM 4419 C C . ILE D 1 98 ? 25.303 28.890 5.628 1.00 6.19 90 ILE D C 1
ATOM 4420 O O . ILE D 1 98 ? 25.835 28.641 6.713 1.00 7.01 90 ILE D O 1
ATOM 4425 N N . GLY D 1 99 ? 24.722 30.063 5.387 1.00 5.87 91 GLY D N 1
ATOM 4426 C CA . GLY D 1 99 ? 24.735 31.128 6.371 1.00 5.53 91 GLY D CA 1
ATOM 4427 C C . GLY D 1 99 ? 25.586 32.292 5.910 1.00 8.22 91 GLY D C 1
ATOM 4428 O O . GLY D 1 99 ? 25.895 32.447 4.719 1.00 11.94 91 GLY D O 1
ATOM 4429 N N . ALA D 1 100 ? 25.953 33.134 6.868 1.00 6.08 92 ALA D N 1
ATOM 4430 C CA . ALA D 1 100 ? 26.804 34.277 6.592 1.00 5.89 92 ALA D CA 1
ATOM 4431 C C . ALA D 1 100 ? 28.267 33.854 6.599 1.00 6.25 92 ALA D C 1
ATOM 4432 O O . ALA D 1 100 ? 28.615 32.769 7.050 1.00 7.14 92 ALA D O 1
ATOM 4434 N N . THR D 1 101 ? 29.142 34.743 6.106 1.00 7.87 93 THR D N 1
ATOM 4435 C CA . THR D 1 101 ? 30.573 34.427 6.139 1.00 8.44 93 THR D CA 1
ATOM 4436 C C . THR D 1 101 ? 31.031 34.120 7.561 1.00 6.40 93 THR D C 1
ATOM 4437 O O . THR D 1 101 ? 31.791 33.162 7.793 1.00 6.76 93 THR D O 1
ATOM 4441 N N . LYS D 1 102 ? 30.562 34.921 8.518 1.00 5.76 94 LYS D N 1
ATOM 4442 C CA . LYS D 1 102 ? 30.838 34.702 9.928 1.00 6.21 94 LYS D CA 1
ATOM 4443 C C . LYS D 1 102 ? 29.847 33.695 10.496 1.00 7.27 94 LYS D C 1
ATOM 4444 O O . LYS D 1 102 ? 28.634 33.979 10.541 1.00 7.53 94 LYS D O 1
ATOM 4450 N N . PRO D 1 103 ? 30.299 32.539 10.960 1.00 5.44 95 PRO D N 1
ATOM 4451 C CA . PRO D 1 103 ? 29.386 31.634 11.665 1.00 4.68 95 PRO D CA 1
ATOM 4452 C C . PRO D 1 103 ? 28.674 32.262 12.844 1.00 7.72 95 PRO D C 1
ATOM 4453 O O . PRO D 1 103 ? 27.509 31.912 13.087 1.00 6.19 95 PRO D O 1
ATOM 4457 N N . LEU D 1 104 ? 29.329 33.162 13.592 1.00 6.26 96 LEU D N 1
ATOM 4458 C CA . LEU D 1 104 ? 28.658 33.759 14.743 1.00 6.47 96 LEU D CA 1
ATOM 4459 C C . LEU D 1 104 ? 27.512 34.668 14.336 1.00 10.03 96 LEU D C 1
ATOM 4460 O O . LEU D 1 104 ? 26.645 34.941 15.173 1.00 13.23 96 LEU D O 1
ATOM 4465 N N . GLU D 1 105 ? 27.468 35.123 13.081 1.00 7.51 97 GLU D N 1
ATOM 4466 C CA . GLU D 1 105 ? 26.367 35.928 12.560 1.00 9.66 97 GLU D CA 1
ATOM 4467 C C . GLU D 1 105 ? 25.396 35.105 11.741 1.00 7.70 97 GLU D C 1
ATOM 4468 O O . GLU D 1 105 ? 24.490 35.669 11.102 1.00 13.74 97 GLU D O 1
ATOM 4474 N N . SER D 1 106 ? 25.562 33.796 11.739 1.00 6.21 98 SER D N 1
ATOM 4475 C CA . SER D 1 106 ? 24.707 32.916 10.961 1.00 6.15 98 SER D CA 1
ATOM 4476 C C . SER D 1 106 ? 23.578 32.388 11.828 1.00 6.79 98 SER D C 1
ATOM 4477 O O . SER D 1 106 ? 23.787 32.044 12.985 1.00 7.38 98 SER D O 1
ATOM 4480 N N . ALA D 1 107 ? 22.391 32.327 11.253 1.00 6.16 99 ALA D N 1
ATOM 4481 C CA . ALA D 1 107 ? 21.220 31.938 12.023 1.00 5.96 99 ALA D CA 1
ATOM 4482 C C . ALA D 1 107 ? 21.266 30.463 12.414 1.00 6.26 99 ALA D C 1
ATOM 4483 O O . ALA D 1 107 ? 21.734 29.604 11.650 1.00 5.17 99 ALA D O 1
ATOM 4485 N N . PRO D 1 108 ? 20.698 30.125 13.564 1.00 5.73 100 PRO D N 1
ATOM 4486 C CA . PRO D 1 108 ? 20.456 28.713 13.858 1.00 6.73 100 PRO D CA 1
ATOM 4487 C C . PRO D 1 108 ? 19.633 28.128 12.717 1.00 6.07 100 PRO D C 1
ATOM 4488 O O . PRO D 1 108 ? 18.738 28.781 12.157 1.00 5.93 100 PRO D O 1
ATOM 4492 N N . GLY D 1 109 ? 19.946 26.882 12.365 1.00 5.49 101 GLY D N 1
ATOM 4493 C CA . GLY D 1 109 ? 19.359 26.237 11.221 1.00 5.51 101 GLY D CA 1
ATOM 4494 C C . GLY D 1 109 ? 20.247 26.225 9.994 1.00 5.17 101 GLY D C 1
ATOM 4495 O O . GLY D 1 109 ? 20.059 25.369 9.115 1.00 6.11 101 GLY D O 1
ATOM 4496 N N . THR D 1 110 ? 21.183 27.160 9.892 1.00 4.83 102 THR D N 1
ATOM 4497 C CA . THR D 1 110 ? 22.120 27.153 8.786 1.00 4.49 102 THR D CA 1
ATOM 4498 C C . THR D 1 110 ? 23.302 26.274 9.164 1.00 4.61 102 THR D C 1
ATOM 4499 O O . THR D 1 110 ? 23.507 25.953 10.327 1.00 4.50 102 THR D O 1
ATOM 4503 N N . ILE D 1 111 ? 24.093 25.899 8.168 1.00 4.09 103 ILE D N 1
ATOM 4504 C CA . ILE D 1 111 ? 25.234 25.019 8.429 1.00 4.01 103 ILE D CA 1
ATOM 4505 C C . ILE D 1 111 ? 26.263 25.704 9.324 1.00 3.92 103 ILE D C 1
ATOM 4506 O O . ILE D 1 111 ? 26.698 25.145 10.333 1.00 4.54 103 ILE D O 1
ATOM 4511 N N . ARG D 1 112 ? 26.656 26.935 8.976 1.00 3.85 104 ARG D N 1
ATOM 4512 C CA . ARG D 1 112 ? 27.631 27.642 9.806 1.00 5.19 104 ARG D CA 1
ATOM 4513 C C . ARG D 1 112 ? 27.024 28.056 11.131 1.00 4.66 104 ARG D C 1
ATOM 4514 O O . ARG D 1 112 ? 27.716 28.037 12.168 1.00 5.01 104 ARG D O 1
ATOM 4522 N N . GLY D 1 113 ? 25.750 28.435 11.139 1.00 4.36 105 GLY D N 1
ATOM 4523 C CA . GLY D 1 113 ? 25.111 28.797 12.401 1.00 5.52 105 GLY D CA 1
ATOM 4524 C C . GLY D 1 113 ? 25.012 27.624 13.361 1.00 4.75 105 GLY D C 1
ATO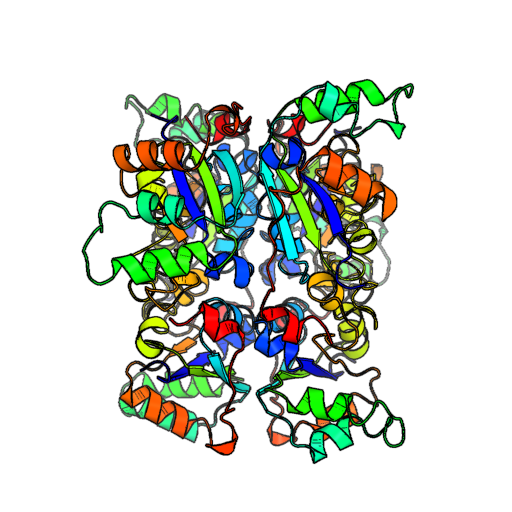M 4525 O O . GLY D 1 113 ? 25.209 27.787 14.571 1.00 5.81 105 GLY D O 1
ATOM 4526 N N . ASP D 1 114 ? 24.762 26.413 12.849 1.00 4.50 106 ASP D N 1
ATOM 4527 C CA . ASP D 1 114 ? 24.629 25.265 13.745 1.00 4.77 106 ASP D CA 1
ATOM 4528 C C . ASP D 1 114 ? 25.986 24.737 14.203 1.00 4.75 106 ASP D C 1
ATOM 4529 O O . ASP D 1 114 ? 26.091 24.206 15.322 1.00 5.07 106 ASP D O 1
ATOM 4534 N N . PHE D 1 115 ? 27.017 24.850 13.353 1.00 4.48 107 PHE D N 1
ATOM 4535 C CA . PHE D 1 115 ? 28.209 24.037 13.537 1.00 5.34 107 PHE D CA 1
ATOM 4536 C C . PHE D 1 115 ? 29.513 24.785 13.701 1.00 4.93 107 PHE D C 1
ATOM 4537 O O . PHE D 1 115 ? 30.516 24.123 13.985 1.00 6.03 107 PHE D O 1
ATOM 4545 N N . ALA D 1 116 ? 29.570 26.102 13.514 1.00 4.35 108 ALA D N 1
ATOM 4546 C CA . ALA D 1 116 ? 30.894 26.740 13.452 1.00 4.45 108 ALA D CA 1
ATOM 4547 C C . ALA D 1 116 ? 30.933 28.057 14.209 1.00 5.00 108 ALA D C 1
ATOM 4548 O O . ALA D 1 116 ? 29.914 28.601 14.634 1.00 5.78 108 ALA D O 1
ATOM 4550 N N . ILE D 1 117 ? 32.155 28.566 14.380 1.00 5.36 109 ILE D N 1
ATOM 4551 C CA . ILE D 1 117 ? 32.415 29.774 15.161 1.00 6.62 109 ILE D CA 1
ATOM 4552 C C . ILE D 1 117 ? 33.260 30.772 14.374 1.00 6.18 109 ILE D C 1
ATOM 4553 O O . ILE D 1 117 ? 32.944 31.969 14.353 1.00 7.41 109 ILE D O 1
ATOM 4558 N N . ASP D 1 118 ? 34.372 30.341 13.776 1.00 5.20 110 ASP D N 1
ATOM 4559 C CA . ASP D 1 118 ? 35.348 31.264 13.189 1.00 6.18 110 ASP D CA 1
ATOM 4560 C C . ASP D 1 118 ? 35.233 31.317 11.671 1.00 5.34 110 ASP D C 1
ATOM 4561 O O . ASP D 1 118 ? 34.993 30.303 11.016 1.00 5.00 110 ASP D O 1
ATOM 4566 N N . VAL D 1 119 ? 35.462 32.508 11.102 1.00 6.19 111 VAL D N 1
ATOM 4567 C CA . VAL D 1 119 ? 35.478 32.666 9.641 1.00 6.08 111 VAL D CA 1
ATOM 4568 C C . VAL D 1 119 ? 36.470 31.712 8.987 1.00 5.61 111 VAL D C 1
ATOM 4569 O O . VAL D 1 119 ? 36.163 31.063 7.986 1.00 6.67 111 VAL D O 1
ATOM 4573 N N . GLY D 1 120 ? 37.690 31.624 9.536 1.00 5.96 112 GLY D N 1
ATOM 4574 C CA . GLY D 1 120 ? 38.688 30.761 8.937 1.00 6.05 112 GLY D CA 1
ATOM 4575 C C . GLY D 1 120 ? 38.461 29.284 9.178 1.00 5.72 112 GLY D C 1
ATOM 4576 O O . GLY D 1 120 ? 39.229 28.475 8.643 1.00 7.36 112 GLY D O 1
ATOM 4577 N N . ARG D 1 121 ? 37.424 28.926 9.927 1.00 5.34 113 ARG D N 1
ATOM 4578 C CA . ARG D 1 121 ? 37.020 27.544 10.168 1.00 5.11 113 ARG D CA 1
ATOM 4579 C C . ARG D 1 121 ? 35.523 27.450 9.957 1.00 4.69 113 ARG D C 1
ATOM 4580 O O . ARG D 1 121 ? 34.768 26.989 10.818 1.00 5.18 113 ARG D O 1
ATOM 4588 N N . ASN D 1 122 ? 35.072 27.906 8.789 1.00 4.80 114 ASN D N 1
ATOM 4589 C CA . ASN D 1 122 ? 33.647 28.018 8.507 1.00 4.27 114 ASN D CA 1
ATOM 4590 C C . ASN D 1 122 ? 33.125 26.937 7.594 1.00 4.12 114 ASN D C 1
ATOM 4591 O O . ASN D 1 122 ? 32.076 27.136 6.965 1.00 4.67 114 ASN D O 1
ATOM 4596 N N . ILE D 1 123 ? 33.818 25.795 7.550 1.00 4.46 115 ILE D N 1
ATOM 4597 C CA A ILE D 1 123 ? 33.279 24.482 7.192 0.64 4.33 115 ILE D CA 1
ATOM 4598 C CA B ILE D 1 123 ? 33.249 24.493 7.194 0.36 5.13 115 ILE D CA 1
ATOM 4599 C C . ILE D 1 123 ? 33.062 24.240 5.700 1.00 4.31 115 ILE D C 1
ATOM 4600 O O . ILE D 1 123 ? 33.396 23.160 5.198 1.00 4.61 115 ILE D O 1
ATOM 4609 N N . ILE D 1 124 ? 32.475 25.208 4.985 1.00 4.70 116 ILE D N 1
ATOM 4610 C CA . ILE D 1 124 ? 31.911 24.938 3.664 1.00 4.07 116 ILE D CA 1
ATOM 4611 C C . ILE D 1 124 ? 32.127 26.146 2.782 1.00 5.40 116 ILE D C 1
ATOM 4612 O O . ILE D 1 124 ? 32.133 27.291 3.248 1.00 8.23 116 ILE D O 1
ATOM 4617 N N . HIS D 1 125 ? 32.315 25.892 1.490 1.00 4.76 117 HIS D N 1
ATOM 4618 C CA . HIS D 1 125 ? 32.277 26.911 0.460 1.00 4.49 117 HIS D CA 1
ATOM 4619 C C . HIS D 1 125 ? 31.113 26.591 -0.456 1.00 4.48 117 HIS D C 1
ATOM 4620 O O . HIS D 1 125 ? 30.960 25.442 -0.865 1.00 5.47 117 HIS D O 1
ATOM 4627 N N . GLY D 1 126 ? 30.342 27.603 -0.836 1.00 4.55 118 GLY D N 1
ATOM 4628 C CA . GLY D 1 126 ? 29.446 27.481 -1.978 1.00 5.36 118 GLY D CA 1
ATOM 4629 C C . GLY D 1 126 ? 29.646 28.632 -2.942 1.00 5.11 118 GLY D C 1
ATOM 4630 O O . GLY D 1 126 ? 29.944 29.752 -2.545 1.00 5.83 118 GLY D O 1
ATOM 4631 N N . SER D 1 127 ? 29.464 28.345 -4.229 1.00 5.39 119 SER D N 1
ATOM 4632 C CA . SER D 1 127 ? 29.634 29.393 -5.227 1.00 5.90 119 SER D CA 1
ATOM 4633 C C . SER D 1 127 ? 28.739 30.585 -4.920 1.00 6.05 119 SER D C 1
ATOM 4634 O O . SER D 1 127 ? 27.607 30.439 -4.462 1.00 5.94 119 SER D O 1
ATOM 4637 N N . ASP D 1 128 ? 29.214 31.783 -5.254 1.00 6.57 120 ASP D N 1
ATOM 4638 C CA . ASP D 1 128 ? 28.452 32.986 -4.936 1.00 7.49 120 ASP D CA 1
ATOM 4639 C C . ASP D 1 128 ? 27.511 33.451 -6.042 1.00 7.55 120 ASP D C 1
ATOM 4640 O O . ASP D 1 128 ? 26.725 34.381 -5.811 1.00 9.17 120 ASP D O 1
ATOM 4645 N N . ALA D 1 129 ? 27.549 32.831 -7.218 1.00 7.60 121 ALA D N 1
ATOM 4646 C CA . ALA D 1 129 ? 26.720 33.263 -8.334 1.00 8.22 121 ALA D CA 1
ATOM 4647 C C . ALA D 1 129 ? 26.717 32.160 -9.372 1.00 8.19 121 ALA D C 1
ATOM 4648 O O . ALA D 1 129 ? 27.518 31.230 -9.313 1.00 7.82 121 ALA D O 1
ATOM 4650 N N . VAL D 1 130 ? 25.803 32.271 -10.342 1.00 9.51 122 VAL D N 1
ATOM 4651 C CA . VAL D 1 130 ? 25.758 31.273 -11.405 1.00 9.52 122 VAL D CA 1
ATOM 4652 C C . VAL D 1 130 ? 27.075 31.217 -12.183 1.00 9.15 122 VAL D C 1
ATOM 4653 O O . VAL D 1 130 ? 27.566 30.131 -12.502 1.00 8.43 122 VAL D O 1
ATOM 4657 N N . GLU D 1 131 ? 27.666 32.384 -12.494 1.00 10.05 123 GLU D N 1
ATOM 4658 C CA . GLU D 1 131 ? 28.863 32.391 -13.329 1.00 10.39 123 GLU D CA 1
ATOM 4659 C C . GLU D 1 131 ? 30.065 31.830 -12.577 1.00 8.70 123 GLU D C 1
ATOM 4660 O O . GLU D 1 131 ? 30.860 31.077 -13.151 1.00 8.81 123 GLU D O 1
ATOM 4666 N N . THR D 1 132 ? 30.212 32.163 -11.278 1.00 7.90 124 THR D N 1
ATOM 4667 C CA . THR D 1 132 ? 31.294 31.584 -10.502 1.00 6.80 124 THR D CA 1
ATOM 4668 C C . THR D 1 132 ? 31.051 30.103 -10.253 1.00 6.65 124 THR D C 1
ATOM 4669 O O . THR D 1 132 ? 32.005 29.330 -10.211 1.00 7.58 124 THR D O 1
ATOM 4673 N N . ALA D 1 133 ? 29.788 29.676 -10.141 1.00 5.55 125 ALA D N 1
ATOM 4674 C CA . ALA D 1 133 ? 29.523 28.237 -10.049 1.00 5.16 125 ALA D CA 1
ATOM 4675 C C . ALA D 1 133 ? 29.992 27.522 -11.314 1.00 6.55 125 ALA D C 1
ATOM 4676 O O . ALA D 1 133 ? 30.633 26.461 -11.255 1.00 6.02 125 ALA D O 1
ATOM 4678 N N . GLN D 1 134 ? 29.677 28.072 -12.482 1.00 6.42 126 GLN D N 1
ATOM 4679 C CA . GLN D 1 134 ? 30.120 27.417 -13.715 1.00 7.28 126 GLN D CA 1
ATOM 4680 C C . GLN D 1 134 ? 31.639 27.299 -13.736 1.00 6.89 126 GLN D C 1
ATOM 4681 O O . GLN D 1 134 ? 32.187 26.244 -14.089 1.00 7.76 126 GLN D O 1
ATOM 4687 N N . ARG D 1 135 ? 32.337 28.365 -13.340 1.00 6.78 127 ARG D N 1
ATOM 4688 C CA . ARG D 1 135 ? 33.798 28.322 -13.290 1.00 6.81 127 ARG D CA 1
ATOM 4689 C C . ARG D 1 135 ? 34.316 27.283 -12.303 1.00 6.52 127 ARG D C 1
ATOM 4690 O O . ARG D 1 135 ? 35.250 26.522 -12.604 1.00 7.43 127 ARG D O 1
ATOM 4698 N N . GLU D 1 136 ? 33.762 27.272 -11.104 1.00 5.97 128 GLU D N 1
ATOM 4699 C CA . GLU D 1 136 ? 34.250 26.366 -10.063 1.00 5.69 128 GLU D CA 1
ATOM 4700 C C . GLU D 1 136 ? 33.946 24.914 -10.385 1.00 6.14 128 GLU D C 1
ATOM 4701 O O . GLU D 1 136 ? 34.797 24.038 -10.168 1.00 5.85 128 GLU D O 1
ATOM 4707 N N . ILE D 1 137 ? 32.765 24.628 -10.936 1.00 5.70 129 ILE D N 1
ATOM 4708 C CA . ILE D 1 137 ? 32.470 23.258 -11.343 1.00 6.53 129 ILE D CA 1
ATOM 4709 C C . ILE D 1 137 ? 33.511 22.776 -12.352 1.00 7.01 129 ILE D C 1
ATOM 4710 O O . ILE D 1 137 ? 34.066 21.682 -12.216 1.00 7.66 129 ILE D O 1
ATOM 4715 N N . ALA D 1 138 ? 33.788 23.592 -13.390 1.00 6.25 130 ALA D N 1
ATOM 4716 C CA . ALA D 1 138 ? 34.754 23.178 -14.405 1.00 7.43 130 ALA D CA 1
ATOM 4717 C C . ALA D 1 138 ? 36.165 23.070 -13.839 1.00 7.52 130 ALA D C 1
ATOM 4718 O O . ALA D 1 138 ? 36.953 22.239 -14.303 1.00 10.46 130 ALA D O 1
ATOM 4720 N N . LEU D 1 139 ? 36.505 23.901 -12.857 1.00 7.01 131 LEU D N 1
ATOM 4721 C CA . LEU D 1 139 ? 37.835 23.816 -12.258 1.00 7.75 131 LEU D CA 1
ATOM 4722 C C . LEU D 1 139 ? 38.014 22.511 -11.490 1.00 6.75 131 LEU D C 1
ATOM 4723 O O . LEU D 1 139 ? 39.062 21.854 -11.591 1.00 10.44 131 LEU D O 1
ATOM 4728 N N . TRP D 1 140 ? 37.011 22.134 -10.694 1.00 6.92 132 TRP D N 1
ATOM 4729 C CA . TRP D 1 140 ? 37.148 20.994 -9.808 1.00 6.36 132 TRP D CA 1
ATOM 4730 C C . TRP D 1 140 ? 36.790 19.667 -10.456 1.00 7.22 132 TRP D C 1
ATOM 4731 O O . TRP D 1 140 ? 37.243 18.626 -9.977 1.00 8.92 132 TRP D O 1
ATOM 4742 N N . PHE D 1 141 ? 35.956 19.669 -11.516 1.00 7.24 133 PHE D N 1
ATOM 4743 C CA . PHE D 1 141 ? 35.478 18.427 -12.110 1.00 7.11 133 PHE D CA 1
ATOM 4744 C C . PHE D 1 141 ? 35.635 18.443 -13.617 1.00 7.61 133 PHE D C 1
ATOM 4745 O O . PHE D 1 141 ? 35.239 19.410 -14.275 1.00 8.30 133 PHE D O 1
ATOM 4753 N N . GLN D 1 142 ? 36.214 17.375 -14.154 1.00 7.84 134 GLN D N 1
ATOM 4754 C CA . GLN D 1 142 ? 36.128 17.126 -15.586 1.00 8.49 134 GLN D CA 1
ATOM 4755 C C . GLN D 1 142 ? 34.709 16.720 -15.954 1.00 8.48 134 GLN D C 1
ATOM 4756 O O . GLN D 1 142 ? 33.961 16.196 -15.121 1.00 7.95 134 GLN D O 1
ATOM 4762 N N . ASP D 1 143 ? 34.322 16.994 -17.214 1.00 9.22 135 ASP D N 1
ATOM 4763 C CA . ASP D 1 143 ? 32.948 16.734 -17.625 1.00 9.36 135 ASP D CA 1
ATOM 4764 C C . ASP D 1 143 ? 32.581 15.274 -17.440 1.00 9.24 135 ASP D C 1
ATOM 4765 O O . ASP D 1 143 ? 31.431 14.959 -17.113 1.00 9.67 135 ASP D O 1
ATOM 4770 N N . SER D 1 144 ? 33.544 14.372 -17.590 1.00 10.30 136 SER D N 1
ATOM 4771 C CA . SER D 1 144 ? 33.211 12.966 -17.470 1.00 9.76 136 SER D CA 1
ATOM 4772 C C . SER D 1 144 ? 33.031 12.520 -16.027 1.00 11.73 136 SER D C 1
ATOM 4773 O O . SER D 1 144 ? 32.633 11.364 -15.814 1.00 11.96 136 SER D O 1
ATOM 4776 N N . GLU D 1 145 ? 33.278 13.397 -15.061 1.00 8.24 137 GLU D N 1
ATOM 4777 C CA A GLU D 1 145 ? 32.956 13.106 -13.668 0.20 8.96 137 GLU D CA 1
ATOM 4778 C CA B GLU D 1 145 ? 32.961 13.127 -13.659 0.80 8.98 137 GLU D CA 1
ATOM 4779 C C . GLU D 1 145 ? 31.548 13.536 -13.278 1.00 8.40 137 GLU D C 1
ATOM 4780 O O . GLU D 1 145 ? 31.104 13.245 -12.150 1.00 9.90 137 GLU D O 1
ATOM 4791 N N . LEU D 1 146 ? 30.829 14.199 -14.166 1.00 7.62 138 LEU D N 1
ATOM 4792 C CA . LEU D 1 146 ? 29.466 14.624 -13.859 1.00 7.02 138 LEU D CA 1
ATOM 4793 C C . LEU D 1 146 ? 28.515 13.488 -14.212 1.00 8.75 138 LEU D C 1
ATOM 4794 O O . LEU D 1 146 ? 28.626 12.867 -15.270 1.00 11.58 138 LEU D O 1
ATOM 4799 N N . ASN D 1 147 ? 27.585 13.198 -13.332 1.00 6.94 139 ASN D N 1
ATOM 4800 C CA . ASN D 1 147 ? 26.645 12.103 -13.558 1.00 7.29 139 ASN D CA 1
ATOM 4801 C C . ASN D 1 147 ? 25.338 12.627 -14.118 1.00 7.34 139 ASN D C 1
ATOM 4802 O O . ASN D 1 147 ? 24.737 13.535 -13.522 1.00 8.51 139 ASN D O 1
ATOM 4807 N N . GLU D 1 148 ? 24.907 12.055 -15.248 1.00 8.10 140 GLU D N 1
ATOM 4808 C CA . GLU D 1 148 ? 23.613 12.381 -15.861 1.00 9.17 140 GLU D CA 1
ATOM 4809 C C . GLU D 1 148 ? 22.555 11.406 -15.362 1.00 8.62 140 GLU D C 1
ATOM 4810 O O . GLU D 1 148 ? 22.632 10.203 -15.636 1.00 11.25 140 GLU D O 1
ATOM 4816 N N . TRP D 1 149 ? 21.584 11.917 -14.607 1.00 7.83 141 TRP D N 1
ATOM 4817 C CA . TRP D 1 149 ? 20.543 11.045 -14.068 1.00 7.98 141 TRP D CA 1
ATOM 4818 C C . TRP D 1 149 ? 19.311 11.868 -13.731 1.00 7.89 141 TRP D C 1
ATOM 4819 O O . TRP D 1 149 ? 19.381 13.093 -13.598 1.00 8.87 141 TRP D O 1
ATOM 4830 N N . THR D 1 150 ? 18.185 11.172 -13.621 1.00 8.60 142 THR D N 1
ATOM 4831 C CA . THR D 1 150 ? 16.901 11.811 -13.345 1.00 7.55 142 THR D CA 1
ATOM 4832 C C . THR D 1 150 ? 16.337 11.220 -12.066 1.00 8.72 142 THR D C 1
ATOM 4833 O O . THR D 1 150 ? 15.976 10.030 -12.035 1.00 8.30 142 THR D O 1
ATOM 4837 N N . PRO D 1 151 ? 16.274 11.987 -10.986 1.00 6.91 143 PRO D N 1
ATOM 4838 C CA . PRO D 1 151 ? 15.647 11.478 -9.752 1.00 6.50 143 PRO D CA 1
ATOM 4839 C C . PRO D 1 151 ? 14.154 11.304 -9.964 1.00 7.01 143 PRO D C 1
ATOM 4840 O O . PRO D 1 151 ? 13.464 12.231 -10.393 1.00 8.93 143 PRO D O 1
ATOM 4844 N N . THR D 1 152 ? 13.660 10.113 -9.660 1.00 7.18 144 THR D N 1
ATOM 4845 C CA . THR D 1 152 ? 12.212 9.920 -9.775 1.00 7.48 144 THR D CA 1
ATOM 4846 C C . THR D 1 152 ? 11.431 10.786 -8.788 1.00 7.97 144 THR D C 1
ATOM 4847 O O . THR D 1 152 ? 10.278 11.146 -9.068 1.00 7.18 144 THR D O 1
ATOM 4851 N N . GLN D 1 153 ? 12.047 11.187 -7.682 1.00 6.69 145 GLN D N 1
ATOM 4852 C CA . GLN D 1 153 ? 11.369 12.046 -6.718 1.00 6.49 145 GLN D CA 1
ATOM 4853 C C . GLN D 1 153 ? 11.033 13.401 -7.318 1.00 6.30 145 GLN D C 1
ATOM 4854 O O . GLN D 1 153 ? 10.256 14.141 -6.707 1.00 6.81 145 GLN D O 1
ATOM 4860 N N . ASN D 1 154 ? 11.642 13.776 -8.439 1.00 6.28 146 ASN D N 1
ATOM 4861 C CA . ASN D 1 154 ? 11.386 15.101 -8.982 1.00 6.35 146 ASN D CA 1
ATOM 4862 C C . ASN D 1 154 ? 9.925 15.300 -9.311 1.00 6.72 146 ASN D C 1
ATOM 4863 O O . ASN D 1 154 ? 9.469 16.444 -9.335 1.00 7.16 146 ASN D O 1
ATOM 4868 N N . LYS D 1 155 ? 9.187 14.214 -9.528 1.00 6.96 147 LYS D N 1
ATOM 4869 C CA . LYS D 1 155 ? 7.735 14.320 -9.722 1.00 7.35 147 LYS D CA 1
ATOM 4870 C C . LYS D 1 155 ? 7.073 15.073 -8.570 1.00 7.21 147 LYS D C 1
ATOM 4871 O O . LYS D 1 155 ? 6.079 15.789 -8.768 1.00 8.23 147 LYS D O 1
ATOM 4877 N N . TRP D 1 156 ? 7.614 14.928 -7.362 1.00 6.87 148 TRP D N 1
ATOM 4878 C CA . TRP D 1 156 ? 7.052 15.518 -6.153 1.00 6.93 148 TRP D CA 1
ATOM 4879 C C . TRP D 1 156 ? 7.819 16.741 -5.669 1.00 6.86 148 TRP D C 1
ATOM 4880 O O . TRP D 1 156 ? 7.368 17.398 -4.718 1.00 8.01 148 TRP D O 1
ATOM 4891 N N . ILE D 1 157 ? 8.962 17.061 -6.280 1.00 7.78 149 ILE D N 1
ATOM 4892 C CA . ILE D 1 157 ? 9.746 18.236 -5.903 1.00 7.91 149 ILE D CA 1
ATOM 4893 C C . ILE D 1 157 ? 9.454 19.386 -6.839 1.00 7.16 149 ILE D C 1
ATOM 4894 O O . ILE D 1 157 ? 9.426 20.542 -6.413 1.00 7.58 149 ILE D O 1
ATOM 4899 N N . TYR D 1 158 ? 9.210 19.084 -8.120 1.00 7.29 150 TYR D N 1
ATOM 4900 C CA . TYR D 1 158 ? 9.026 20.111 -9.132 1.00 7.95 150 TYR D CA 1
ATOM 4901 C C . TYR D 1 158 ? 7.627 20.030 -9.718 1.00 8.82 150 TYR D C 1
ATOM 4902 O O . TYR D 1 158 ? 7.120 18.941 -9.997 1.00 10.06 150 TYR D O 1
ATOM 4911 N N . GLU D 1 159 ? 7.035 21.192 -9.914 1.00 9.28 151 GLU D N 1
ATOM 4912 C CA A GLU D 1 159 ? 5.709 21.241 -10.524 0.50 14.01 151 GLU D CA 1
ATOM 4913 C CA B GLU D 1 159 ? 5.717 21.344 -10.527 0.50 14.67 151 GLU D CA 1
ATOM 4914 C C . GLU D 1 159 ? 5.823 21.071 -12.027 1.00 19.16 151 GLU D C 1
ATOM 4915 O O . GLU D 1 159 ? 6.867 21.307 -12.611 1.00 17.30 151 GLU D O 1
ATOM 4927 N N . MET E 1 9 ? 46.966 -2.654 12.812 1.00 34.98 1 MET E N 1
ATOM 4928 C CA . MET E 1 9 ? 45.628 -3.163 12.551 1.00 24.75 1 MET E CA 1
ATOM 4929 C C . MET E 1 9 ? 44.642 -2.027 12.285 1.00 19.73 1 MET E C 1
ATOM 4930 O O . MET E 1 9 ? 43.597 -2.238 11.669 1.00 16.05 1 MET E O 1
ATOM 4932 N N A SER E 1 10 ? 44.951 -0.831 12.760 0.60 19.22 2 SER E N 1
ATOM 4933 N N B SER E 1 10 ? 44.991 -0.823 12.759 0.40 19.48 2 SER E N 1
ATOM 4934 C CA A SER E 1 10 ? 43.987 0.244 12.593 0.60 19.45 2 SER E CA 1
ATOM 4935 C CA B SER E 1 10 ? 44.130 0.349 12.626 0.40 19.81 2 SER E CA 1
ATOM 4936 C C A SER E 1 10 ? 44.034 0.864 11.207 0.60 17.93 2 SER E C 1
ATOM 4937 C C B SER E 1 10 ? 44.033 0.845 11.198 0.40 17.97 2 SER E C 1
ATOM 4938 O O A SER E 1 10 ? 43.245 1.770 10.930 0.60 18.46 2 SER E O 1
ATOM 4939 O O B SER E 1 10 ? 43.151 1.656 10.897 0.40 16.17 2 SER E O 1
ATOM 4944 N N . ASN E 1 11 ? 44.900 0.370 10.315 1.00 15.29 3 ASN E N 1
ATOM 4945 C CA . ASN E 1 11 ? 44.941 0.814 8.928 1.00 14.94 3 ASN E CA 1
ATOM 4946 C C . ASN E 1 11 ? 44.157 -0.095 7.990 1.00 12.91 3 ASN E C 1
ATOM 4947 O O . ASN E 1 11 ? 44.182 0.119 6.778 1.00 12.78 3 ASN E O 1
ATOM 4952 N N . GLU E 1 12 ? 43.435 -1.074 8.531 1.00 12.40 4 GLU E N 1
ATOM 4953 C CA . GLU E 1 12 ? 42.531 -1.875 7.706 1.00 11.12 4 GLU E CA 1
ATOM 4954 C C . GLU E 1 12 ? 41.535 -0.991 6.963 1.00 9.73 4 GLU E C 1
ATOM 4955 O O . GLU E 1 12 ? 41.061 0.020 7.489 1.00 9.49 4 GLU E O 1
ATOM 4961 N N . ARG E 1 13 ? 41.249 -1.364 5.717 1.00 9.10 5 ARG E N 1
ATOM 4962 C CA . ARG E 1 13 ? 40.316 -0.622 4.880 1.00 8.01 5 ARG E CA 1
ATOM 4963 C C . ARG E 1 13 ? 39.231 -1.536 4.334 1.00 7.25 5 ARG E C 1
ATOM 4964 O O . ARG E 1 13 ? 39.458 -2.735 4.107 1.00 9.59 5 ARG E O 1
ATOM 4972 N N . THR E 1 14 ? 38.056 -0.952 4.101 1.00 6.87 6 THR E N 1
ATOM 4973 C CA . THR E 1 14 ? 36.991 -1.667 3.412 1.00 7.56 6 THR E CA 1
ATOM 4974 C C . THR E 1 14 ? 36.400 -0.799 2.306 1.00 6.28 6 THR E C 1
ATOM 4975 O O . THR E 1 14 ? 36.501 0.435 2.328 1.00 6.54 6 THR E O 1
ATOM 4979 N N . PHE E 1 15 ? 35.740 -1.465 1.356 1.00 6.57 7 PHE E N 1
ATOM 4980 C CA . PHE E 1 15 ? 35.027 -0.790 0.277 1.00 6.62 7 PHE E CA 1
ATOM 4981 C C . PHE E 1 15 ? 33.528 -0.772 0.553 1.00 7.21 7 PHE E C 1
ATOM 4982 O O . PHE E 1 15 ? 32.942 -1.809 0.882 1.00 7.19 7 PHE E O 1
ATOM 4990 N N . ILE E 1 16 ? 32.920 0.410 0.424 1.00 5.96 8 ILE E N 1
ATOM 4991 C CA . ILE E 1 16 ? 31.467 0.584 0.556 1.00 5.66 8 ILE E CA 1
ATOM 4992 C C . ILE E 1 16 ? 30.912 1.228 -0.708 1.00 5.43 8 ILE E C 1
ATOM 4993 O O . ILE E 1 16 ? 31.453 2.221 -1.198 1.00 6.38 8 ILE E O 1
ATOM 4998 N N . ALA E 1 17 ? 29.840 0.680 -1.242 1.00 5.83 9 ALA E N 1
ATOM 4999 C CA . ALA E 1 17 ? 29.120 1.338 -2.327 1.00 6.61 9 ALA E CA 1
ATOM 5000 C C . ALA E 1 17 ? 27.682 1.554 -1.897 1.00 5.97 9 ALA E C 1
ATOM 5001 O O . ALA E 1 17 ? 27.007 0.619 -1.470 1.00 6.38 9 ALA E O 1
ATOM 5003 N N . LEU E 1 18 ? 27.198 2.778 -2.039 1.00 6.21 10 LEU E N 1
ATOM 5004 C CA . LEU E 1 18 ? 25.782 3.049 -1.867 1.00 6.86 10 LEU E CA 1
ATOM 5005 C C . LEU E 1 18 ? 25.193 2.935 -3.257 1.00 7.84 10 LEU E C 1
ATOM 5006 O O . LEU E 1 18 ? 25.538 3.713 -4.155 1.00 8.17 10 LEU E O 1
ATOM 5011 N N . LYS E 1 19 ? 24.340 1.928 -3.439 1.00 5.80 11 LYS E N 1
ATOM 5012 C CA . LYS E 1 19 ? 23.860 1.490 -4.755 1.00 5.95 11 LYS E CA 1
ATOM 5013 C C . LYS E 1 19 ? 22.809 2.468 -5.275 1.00 5.70 11 LYS E C 1
ATOM 5014 O O . LYS E 1 19 ? 22.435 3.432 -4.600 1.00 5.93 11 LYS E O 1
ATOM 5020 N N . PRO E 1 20 ? 22.317 2.283 -6.500 1.00 5.95 12 PRO E N 1
ATOM 5021 C CA . PRO E 1 20 ? 21.473 3.345 -7.076 1.00 5.90 12 PRO E CA 1
ATOM 5022 C C . PRO E 1 20 ? 20.208 3.606 -6.296 1.00 5.73 12 PRO E C 1
ATOM 5023 O O . PRO E 1 20 ? 19.734 4.746 -6.314 1.00 6.28 12 PRO E O 1
ATOM 5027 N N . ASP E 1 21 ? 19.664 2.598 -5.607 1.00 6.09 13 ASP E N 1
ATOM 5028 C CA . ASP E 1 21 ? 18.520 2.833 -4.721 1.00 6.21 13 ASP E CA 1
ATOM 5029 C C . ASP E 1 21 ? 18.844 3.786 -3.572 1.00 7.15 13 ASP E C 1
ATOM 5030 O O . ASP E 1 21 ? 18.030 4.657 -3.233 1.00 7.34 13 ASP E O 1
ATOM 5035 N N . ALA E 1 22 ? 20.021 3.651 -2.968 1.00 5.59 14 ALA E N 1
ATOM 5036 C CA . ALA E 1 22 ? 20.385 4.568 -1.899 1.00 5.41 14 ALA E CA 1
ATOM 5037 C C . ALA E 1 22 ? 20.461 6.001 -2.402 1.00 4.99 14 ALA E C 1
ATOM 5038 O O . ALA E 1 22 ? 20.071 6.943 -1.688 1.00 5.77 14 ALA E O 1
ATOM 5040 N N . VAL E 1 23 ? 21.026 6.195 -3.600 1.00 4.88 15 VAL E N 1
ATOM 5041 C CA . VAL E 1 23 ? 21.181 7.546 -4.131 1.00 4.76 15 VAL E CA 1
ATOM 5042 C C . VAL E 1 23 ? 19.817 8.148 -4.471 1.00 5.98 15 VAL E C 1
ATOM 5043 O O . VAL E 1 23 ? 19.519 9.305 -4.132 1.00 5.55 15 VAL E O 1
ATOM 5047 N N . GLN E 1 24 ? 18.958 7.357 -5.135 1.00 5.39 16 GLN E N 1
ATOM 5048 C CA . GLN E 1 24 ? 17.631 7.847 -5.500 1.00 5.51 16 GLN E CA 1
ATOM 5049 C C . GLN E 1 24 ? 16.755 8.118 -4.280 1.00 7.20 16 GLN E C 1
ATOM 5050 O O . GLN E 1 24 ? 15.836 8.927 -4.360 1.00 8.66 16 GLN E O 1
ATOM 5056 N N . ARG E 1 25 ? 16.993 7.433 -3.162 1.00 5.98 17 ARG E N 1
ATOM 5057 C CA . ARG E 1 25 ? 16.223 7.633 -1.934 1.00 6.03 17 ARG E CA 1
ATOM 5058 C C . ARG E 1 25 ? 16.846 8.654 -0.998 1.00 6.22 17 ARG E C 1
ATOM 5059 O O . ARG E 1 25 ? 16.329 8.835 0.109 1.00 7.62 17 ARG E O 1
ATOM 5067 N N . GLY E 1 26 ? 17.936 9.310 -1.384 1.00 5.50 18 GLY E N 1
ATOM 5068 C CA . GLY E 1 26 ? 18.421 10.408 -0.554 1.00 5.53 18 GLY E CA 1
ATOM 5069 C C . GLY E 1 26 ? 19.094 9.945 0.712 1.00 6.04 18 GLY E C 1
ATOM 5070 O O . GLY E 1 26 ? 18.966 10.600 1.752 1.00 7.85 18 GLY E O 1
ATOM 5071 N N . LEU E 1 27 ? 19.785 8.805 0.657 1.00 5.22 19 LEU E N 1
ATOM 5072 C CA . LEU E 1 27 ? 20.395 8.212 1.847 1.00 5.65 19 LEU E CA 1
ATOM 5073 C C . LEU E 1 27 ? 21.908 8.355 1.892 1.00 4.82 19 LEU E C 1
ATOM 5074 O O . LEU E 1 27 ? 22.556 7.747 2.754 1.00 6.02 19 LEU E O 1
ATOM 5079 N N . VAL E 1 28 ? 22.507 9.103 0.971 1.00 4.50 20 VAL E N 1
ATOM 5080 C CA . VAL E 1 28 ? 23.965 9.161 0.916 1.00 4.67 20 VAL E CA 1
ATOM 5081 C C . VAL E 1 28 ? 24.524 9.790 2.182 1.00 6.59 20 VAL E C 1
ATOM 5082 O O . VAL E 1 28 ? 25.412 9.225 2.838 1.00 5.06 20 VAL E O 1
ATOM 5086 N N . GLY E 1 29 ? 24.056 10.990 2.526 1.00 4.83 21 GLY E N 1
ATOM 5087 C CA . GLY E 1 29 ? 24.615 11.661 3.690 1.00 4.68 21 GLY E CA 1
ATOM 5088 C C . GLY E 1 29 ? 24.321 10.930 4.980 1.00 4.65 21 GLY E C 1
ATOM 5089 O O . GLY E 1 29 ? 25.192 10.819 5.848 1.00 5.17 21 GLY E O 1
ATOM 5090 N N . THR E 1 30 ? 23.099 10.434 5.126 1.00 5.95 22 THR E N 1
ATOM 5091 C CA A THR E 1 30 ? 22.708 9.709 6.331 0.65 5.79 22 THR E CA 1
ATOM 5092 C CA B THR E 1 30 ? 22.769 9.770 6.377 0.35 5.93 22 THR E CA 1
ATOM 5093 C C . THR E 1 30 ? 23.627 8.525 6.596 1.00 4.86 22 THR E C 1
ATOM 5094 O O . THR E 1 30 ? 24.038 8.267 7.737 1.00 6.00 22 THR E O 1
ATOM 5101 N N . ILE E 1 31 ? 23.935 7.764 5.537 1.00 5.60 23 ILE E N 1
ATOM 5102 C CA . ILE E 1 31 ? 24.768 6.587 5.703 1.00 4.60 23 ILE E CA 1
ATOM 5103 C C . ILE E 1 31 ? 26.221 6.977 5.958 1.00 5.03 23 ILE E C 1
ATOM 5104 O O . ILE E 1 31 ? 26.877 6.428 6.863 1.00 5.97 23 ILE E O 1
ATOM 5109 N N . ILE E 1 32 ? 26.743 7.950 5.209 1.00 4.64 24 ILE E N 1
ATOM 5110 C CA . ILE E 1 32 ? 28.104 8.400 5.490 1.00 4.08 24 ILE E CA 1
ATOM 5111 C C . ILE E 1 32 ? 28.229 8.831 6.940 1.00 4.75 24 ILE E C 1
ATOM 5112 O O . ILE E 1 32 ? 29.220 8.502 7.610 1.00 5.14 24 ILE E O 1
ATOM 5117 N N . ALA E 1 33 ? 27.241 9.581 7.458 1.00 4.71 25 ALA E N 1
ATOM 5118 C CA . ALA E 1 33 ? 27.301 10.032 8.853 1.00 4.75 25 ALA E CA 1
ATOM 5119 C C . ALA E 1 33 ? 27.392 8.875 9.836 1.00 5.36 25 ALA E C 1
ATOM 5120 O O . ALA E 1 33 ? 28.045 9.011 10.885 1.00 5.28 25 ALA E O 1
ATOM 5122 N N . ARG E 1 34 ? 26.774 7.736 9.542 1.00 4.83 26 ARG E N 1
ATOM 5123 C CA . ARG E 1 34 ? 26.895 6.600 10.458 1.00 5.17 26 ARG E CA 1
ATOM 5124 C C . ARG E 1 34 ? 28.340 6.109 10.557 1.00 4.88 26 ARG E C 1
ATOM 5125 O O . ARG E 1 34 ? 28.800 5.715 11.644 1.00 6.20 26 ARG E O 1
ATOM 5133 N N . PHE E 1 35 ? 29.083 6.130 9.451 1.00 4.59 27 PHE E N 1
ATOM 5134 C CA . PHE E 1 35 ? 30.470 5.690 9.488 1.00 4.68 27 PHE E CA 1
ATOM 5135 C C . PHE E 1 35 ? 31.341 6.732 10.150 1.00 4.49 27 PHE E C 1
ATOM 5136 O O . PHE E 1 35 ? 32.255 6.376 10.901 1.00 6.17 27 PHE E O 1
ATOM 5144 N N . GLU E 1 36 ? 31.051 8.011 9.936 1.00 4.38 28 GLU E N 1
ATOM 5145 C CA . GLU E 1 36 ? 31.805 9.055 10.621 1.00 5.85 28 GLU E CA 1
ATOM 5146 C C . GLU E 1 36 ? 31.602 8.970 12.126 1.00 5.46 28 GLU E C 1
ATOM 5147 O O . GLU E 1 36 ? 32.556 9.065 12.902 1.00 5.22 28 GLU E O 1
ATOM 5153 N N . GLN E 1 37 ? 30.356 8.820 12.563 1.00 5.76 29 GLN E N 1
ATOM 5154 C CA A GLN E 1 37 ? 30.091 8.836 13.999 0.60 5.76 29 GLN E CA 1
ATOM 5155 C CA B GLN E 1 37 ? 30.065 8.813 13.997 0.40 5.82 29 GLN E CA 1
ATOM 5156 C C . GLN E 1 37 ? 30.717 7.643 14.717 1.00 6.76 29 GLN E C 1
ATOM 5157 O O . GLN E 1 37 ? 30.992 7.733 15.921 1.00 7.00 29 GLN E O 1
ATOM 5168 N N . LYS E 1 38 ? 30.949 6.531 14.012 1.00 5.57 30 LYS E N 1
ATOM 5169 C CA . LYS E 1 38 ? 31.571 5.348 14.576 1.00 6.40 30 LYS E CA 1
ATOM 5170 C C . LYS E 1 38 ? 33.064 5.530 14.797 1.00 5.60 30 LYS E C 1
ATOM 5171 O O . LYS E 1 38 ? 33.645 4.792 15.598 1.00 7.93 30 LYS E O 1
ATOM 5177 N N . GLY E 1 39 ? 33.696 6.479 14.102 1.00 5.13 31 GLY E N 1
ATOM 5178 C CA . GLY E 1 39 ? 35.125 6.686 14.245 1.00 7.17 31 GLY E CA 1
ATOM 5179 C C . GLY E 1 39 ? 35.923 6.205 13.060 1.00 5.46 31 GLY E C 1
ATOM 5180 O O . GLY E 1 39 ? 37.148 6.294 13.085 1.00 6.45 31 GLY E O 1
ATOM 5181 N N . PHE E 1 40 ? 35.282 5.699 12.015 1.00 5.76 32 PHE E N 1
ATOM 5182 C CA . PHE E 1 40 ? 36.033 5.274 10.845 1.00 5.01 32 PHE E CA 1
ATOM 5183 C C . PHE E 1 40 ? 36.436 6.480 10.012 1.00 4.83 32 PHE E C 1
ATOM 5184 O O . PHE E 1 40 ? 35.781 7.529 10.028 1.00 6.40 32 PHE E O 1
ATOM 5192 N N . LYS E 1 41 ? 37.542 6.317 9.287 1.00 5.53 33 LYS E N 1
ATOM 5193 C CA . LYS E 1 41 ? 38.169 7.411 8.550 1.00 6.56 33 LYS E CA 1
ATOM 5194 C C . LYS E 1 41 ? 37.855 7.299 7.061 1.00 5.17 33 LYS E C 1
ATOM 5195 O O . LYS E 1 41 ? 38.111 6.257 6.439 1.00 5.44 33 LYS E O 1
ATOM 5201 N N . LEU E 1 42 ? 37.313 8.366 6.493 1.00 4.90 34 LEU E N 1
ATOM 5202 C CA . LEU E 1 42 ? 36.983 8.373 5.067 1.00 4.92 34 LEU E CA 1
ATOM 5203 C C . LEU E 1 42 ? 38.265 8.606 4.273 1.00 5.81 34 LEU E C 1
ATOM 5204 O O . LEU E 1 42 ? 38.892 9.663 4.397 1.00 6.05 34 LEU E O 1
ATOM 5209 N N . VAL E 1 43 ? 38.650 7.620 3.454 1.00 5.63 35 VAL E N 1
ATOM 5210 C CA . VAL E 1 43 ? 39.885 7.673 2.671 1.00 6.21 35 VAL E CA 1
ATOM 5211 C C . VAL E 1 43 ? 39.634 8.098 1.230 1.00 6.40 35 VAL E C 1
ATOM 5212 O O . VAL E 1 43 ? 40.475 8.747 0.598 1.00 6.92 35 VAL E O 1
ATOM 5216 N N . ALA E 1 44 ? 38.484 7.721 0.678 1.00 6.08 36 ALA E N 1
ATOM 5217 C CA . ALA E 1 44 ? 38.159 8.016 -0.712 1.00 6.27 36 ALA E CA 1
ATOM 5218 C C . ALA E 1 44 ? 36.653 8.038 -0.830 1.00 6.04 36 ALA E C 1
ATOM 5219 O O . ALA E 1 44 ? 35.962 7.345 -0.075 1.00 7.28 36 ALA E O 1
ATOM 5221 N N . LEU E 1 45 ? 36.150 8.796 -1.810 1.00 6.88 37 LEU E N 1
ATOM 5222 C CA . LEU E 1 45 ? 34.708 8.930 -2.016 1.00 6.32 37 LEU E CA 1
ATOM 5223 C C . LEU E 1 45 ? 34.487 9.488 -3.399 1.00 8.25 37 LEU E C 1
ATOM 5224 O O . LEU E 1 45 ? 35.178 10.423 -3.794 1.00 8.64 37 LEU E O 1
ATOM 5229 N N . LYS E 1 46 ? 33.528 8.924 -4.135 1.00 7.95 38 LYS E N 1
ATOM 5230 C CA . LYS E 1 46 ? 33.130 9.544 -5.394 1.00 7.77 38 LYS E CA 1
ATOM 5231 C C . LYS E 1 46 ? 31.735 9.085 -5.772 1.00 10.45 38 LYS E C 1
ATOM 5232 O O . LYS E 1 46 ? 31.271 8.017 -5.359 1.00 11.95 38 LYS E O 1
ATOM 5238 N N . LEU E 1 47 ? 31.067 9.910 -6.564 1.00 6.65 39 LEU E N 1
ATOM 5239 C CA . LEU E 1 47 ? 29.815 9.520 -7.209 1.00 6.42 39 LEU E CA 1
ATOM 5240 C C . LEU E 1 47 ? 30.122 9.148 -8.661 1.00 6.04 39 LEU E C 1
ATOM 5241 O O . LEU E 1 47 ? 30.643 9.962 -9.428 1.00 7.26 39 LEU E O 1
ATOM 5246 N N . ILE E 1 48 ? 29.794 7.911 -9.036 1.00 6.03 40 ILE E N 1
ATOM 5247 C CA . ILE E 1 48 ? 30.105 7.380 -10.355 1.00 7.26 40 ILE E CA 1
ATOM 5248 C C . ILE E 1 48 ? 28.929 6.546 -10.828 1.00 7.07 40 ILE E C 1
ATOM 5249 O O . ILE E 1 48 ? 28.224 5.935 -10.022 1.00 7.33 40 ILE E O 1
ATOM 5254 N N . THR E 1 49 ? 28.724 6.499 -12.145 1.00 7.48 41 THR E N 1
ATOM 5255 C CA . THR E 1 49 ? 27.729 5.600 -12.706 1.00 7.38 41 THR E CA 1
ATOM 5256 C C . THR E 1 49 ? 28.521 4.427 -13.266 1.00 7.78 41 THR E C 1
ATOM 5257 O O . THR E 1 49 ? 29.234 4.585 -14.271 1.00 9.37 41 THR E O 1
ATOM 5261 N N . PRO E 1 50 ? 28.532 3.282 -12.592 1.00 7.96 42 PRO E N 1
ATOM 5262 C CA . PRO E 1 50 ? 29.438 2.199 -12.984 1.00 7.28 42 PRO E CA 1
ATOM 5263 C C . PRO E 1 50 ? 29.187 1.723 -14.408 1.00 8.25 42 PRO E C 1
ATOM 5264 O O . PRO E 1 50 ? 28.048 1.508 -14.829 1.00 9.61 42 PRO E O 1
ATOM 5268 N N . SER E 1 51 ? 30.279 1.531 -15.144 1.00 9.20 43 SER E N 1
ATOM 5269 C CA . SER E 1 51 ? 30.183 0.867 -16.431 1.00 9.23 43 SER E CA 1
ATOM 5270 C C . SER E 1 51 ? 29.855 -0.616 -16.254 1.00 9.57 43 SER E C 1
ATOM 5271 O O . SER E 1 51 ? 30.030 -1.209 -15.184 1.00 8.74 43 SER E O 1
ATOM 5274 N N . ALA E 1 52 ? 29.387 -1.227 -17.346 1.00 11.53 44 ALA E N 1
ATOM 5275 C CA . ALA E 1 52 ? 29.135 -2.664 -17.324 1.00 12.32 44 ALA E CA 1
ATOM 5276 C C . ALA E 1 52 ? 30.406 -3.427 -16.968 1.00 11.66 44 ALA E C 1
ATOM 5277 O O . ALA E 1 52 ? 30.366 -4.363 -16.164 1.00 11.52 44 ALA E O 1
ATOM 5279 N N . ASP E 1 53 ? 31.552 -3.005 -17.509 1.00 11.64 45 ASP E N 1
ATOM 5280 C CA . ASP E 1 53 ? 32.817 -3.676 -17.196 1.00 13.13 45 ASP E CA 1
ATOM 5281 C C . ASP E 1 53 ? 33.125 -3.617 -15.698 1.00 9.82 45 ASP E C 1
ATOM 5282 O O . ASP E 1 53 ? 33.500 -4.628 -15.096 1.00 10.27 45 ASP E O 1
ATOM 5287 N N . LEU E 1 54 ? 32.961 -2.442 -15.080 1.00 9.37 46 LEU E N 1
ATOM 5288 C CA . LEU E 1 54 ? 33.248 -2.337 -13.653 1.00 8.85 46 LEU E CA 1
ATOM 5289 C C . LEU E 1 54 ? 32.281 -3.191 -12.847 1.00 8.35 46 LEU E C 1
ATOM 5290 O O . LEU E 1 54 ? 32.681 -3.876 -11.893 1.00 9.21 46 LEU E O 1
ATOM 5295 N N . ALA E 1 55 ? 30.992 -3.162 -13.208 1.00 8.07 47 ALA E N 1
ATOM 5296 C CA . ALA E 1 55 ? 30.012 -3.917 -12.427 1.00 7.93 47 ALA E CA 1
ATOM 5297 C C . ALA E 1 55 ? 30.243 -5.415 -12.559 1.00 7.15 47 ALA E C 1
ATOM 5298 O O . ALA E 1 55 ? 30.134 -6.156 -11.571 1.00 7.59 47 ALA E O 1
ATOM 5300 N N . LYS E 1 56 ? 30.580 -5.884 -13.765 1.00 8.38 48 LYS E N 1
ATOM 5301 C CA . LYS E 1 56 ? 30.854 -7.305 -13.942 1.00 9.00 48 LYS E CA 1
ATOM 5302 C C . LYS E 1 56 ? 32.080 -7.715 -13.145 1.00 8.78 48 LYS E C 1
ATOM 5303 O O . LYS E 1 56 ? 32.109 -8.811 -12.566 1.00 11.21 48 LYS E O 1
ATOM 5309 N N . LYS E 1 57 ? 33.115 -6.859 -13.119 1.00 9.43 49 LYS E N 1
ATOM 5310 C CA . LYS E 1 57 ? 34.291 -7.185 -12.327 1.00 9.44 49 LYS E CA 1
ATOM 5311 C C . LYS E 1 57 ? 33.981 -7.136 -10.845 1.00 8.55 49 LYS E C 1
ATOM 5312 O O . LYS E 1 57 ? 34.477 -7.978 -10.092 1.00 9.18 49 LYS E O 1
ATOM 5318 N N . HIS E 1 58 ? 33.156 -6.172 -10.413 1.00 7.25 50 HIS E N 1
ATOM 5319 C CA . HIS E 1 58 ? 32.778 -6.087 -9.015 1.00 8.07 50 HIS E CA 1
ATOM 5320 C C . HIS E 1 58 ? 32.122 -7.373 -8.538 1.00 8.07 50 HIS E C 1
ATOM 5321 O O . HIS E 1 58 ? 32.470 -7.910 -7.473 1.00 8.21 50 HIS E O 1
ATOM 5328 N N . TYR E 1 59 ? 31.212 -7.911 -9.351 1.00 7.91 51 TYR E N 1
ATOM 5329 C CA . TYR E 1 59 ? 30.460 -9.107 -9.003 1.00 7.75 51 TYR E CA 1
ATOM 5330 C C . TYR E 1 59 ? 31.056 -10.383 -9.592 1.00 8.21 51 TYR E C 1
ATOM 5331 O O . TYR E 1 59 ? 30.343 -11.384 -9.712 1.00 8.16 51 TYR E O 1
ATOM 5340 N N . ALA E 1 60 ? 32.350 -10.372 -9.928 1.00 8.97 52 ALA E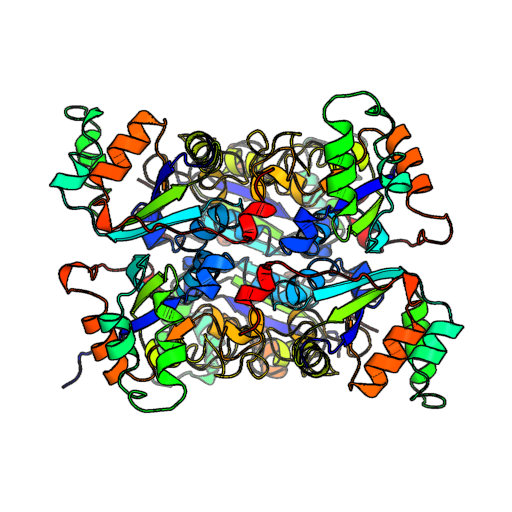 N 1
ATOM 5341 C CA . ALA E 1 60 ? 32.936 -11.477 -10.681 1.00 9.77 52 ALA E CA 1
ATOM 5342 C C . ALA E 1 60 ? 32.805 -12.819 -9.971 1.00 9.96 52 ALA E C 1
ATOM 5343 O O . ALA E 1 60 ? 32.750 -13.849 -10.636 1.00 10.39 52 ALA E O 1
ATOM 5345 N N . GLU E 1 61 ? 32.742 -12.847 -8.637 1.00 9.86 53 GLU E N 1
ATOM 5346 C CA . GLU E 1 61 ? 32.617 -14.129 -7.947 1.00 10.22 53 GLU E CA 1
ATOM 5347 C C . GLU E 1 61 ? 31.353 -14.867 -8.345 1.00 9.62 53 GLU E C 1
ATOM 5348 O O . GLU E 1 61 ? 31.293 -16.108 -8.250 1.00 10.32 53 GLU E O 1
ATOM 5354 N N . HIS E 1 62 ? 30.352 -14.133 -8.817 1.00 8.86 54 HIS E N 1
ATOM 5355 C CA . HIS E 1 62 ? 29.064 -14.696 -9.160 1.00 8.58 54 HIS E CA 1
ATOM 5356 C C . HIS E 1 62 ? 28.916 -14.943 -10.651 1.00 8.83 54 HIS E C 1
ATOM 5357 O O . HIS E 1 62 ? 27.804 -15.222 -11.102 1.00 9.82 54 HIS E O 1
ATOM 5364 N N . ASP E 1 63 ? 30.006 -14.866 -11.409 1.00 9.40 55 ASP E N 1
ATOM 5365 C CA . ASP E 1 63 ? 29.979 -15.149 -12.840 1.00 14.26 55 ASP E CA 1
ATOM 5366 C C . ASP E 1 63 ? 29.244 -16.453 -13.076 1.00 14.22 55 ASP E C 1
ATOM 5367 O O . ASP E 1 63 ? 29.543 -17.465 -12.440 1.00 15.22 55 ASP E O 1
ATOM 5372 N N . GLY E 1 64 ? 28.285 -16.420 -14.001 1.00 14.76 56 GLY E N 1
ATOM 5373 C CA . GLY E 1 64 ? 27.582 -17.616 -14.392 1.00 15.45 56 GLY E CA 1
ATOM 5374 C C . GLY E 1 64 ? 26.470 -18.091 -13.482 1.00 14.96 56 GLY E C 1
ATOM 5375 O O . GLY E 1 64 ? 25.842 -19.114 -13.800 1.00 16.25 56 GLY E O 1
ATOM 5376 N N . LYS E 1 65 ? 26.189 -17.387 -12.379 1.00 12.45 57 LYS E N 1
ATOM 5377 C CA . LYS E 1 65 ? 25.042 -17.664 -11.530 1.00 11.33 57 LYS E CA 1
ATOM 5378 C C . LYS E 1 65 ? 23.802 -17.033 -12.146 1.00 11.49 57 LYS E C 1
ATOM 5379 O O . LYS E 1 65 ? 23.888 -16.043 -12.875 1.00 10.84 57 LYS E O 1
ATOM 5385 N N . PRO E 1 66 ? 22.622 -17.551 -11.833 1.00 11.68 58 PRO E N 1
ATOM 5386 C CA . PRO E 1 66 ? 21.404 -16.998 -12.468 1.00 11.70 58 PRO E CA 1
ATOM 5387 C C . PRO E 1 66 ? 21.124 -15.554 -12.101 1.00 11.20 58 PRO E C 1
ATOM 5388 O O . PRO E 1 66 ? 20.496 -14.834 -12.877 1.00 14.33 58 PRO E O 1
ATOM 5392 N N . PHE E 1 67 ? 21.592 -15.101 -10.950 1.00 10.38 59 PHE E N 1
ATOM 5393 C CA . PHE E 1 67 ? 21.296 -13.765 -10.457 1.00 10.13 59 PHE E CA 1
ATOM 5394 C C . PHE E 1 67 ? 22.362 -12.741 -10.840 1.00 9.26 59 PHE E C 1
ATOM 5395 O O . PHE E 1 67 ? 22.204 -11.547 -10.523 1.00 9.40 59 PHE E O 1
ATOM 5403 N N . PHE E 1 68 ? 23.427 -13.177 -11.511 1.00 10.12 60 PHE E N 1
ATOM 5404 C CA . PHE E 1 68 ? 24.532 -12.280 -11.854 1.00 9.76 60 PHE E CA 1
ATOM 5405 C C . PHE E 1 68 ? 24.064 -11.124 -12.734 1.00 10.03 60 PHE E C 1
ATOM 5406 O O . PHE E 1 68 ? 24.374 -9.962 -12.446 1.00 9.76 60 PHE E O 1
ATOM 5414 N N . ASN E 1 69 ? 23.327 -11.414 -13.812 1.00 11.91 61 ASN E N 1
ATOM 5415 C CA . ASN E 1 69 ? 22.961 -10.334 -14.723 1.00 10.78 61 ASN E CA 1
ATOM 5416 C C . ASN E 1 69 ? 22.146 -9.263 -14.011 1.00 10.29 61 ASN E C 1
ATOM 5417 O O . ASN E 1 69 ? 22.331 -8.067 -14.269 1.00 10.26 61 ASN E O 1
ATOM 5422 N N . GLY E 1 70 ? 21.235 -9.676 -13.118 1.00 10.41 62 GLY E N 1
ATOM 5423 C CA . GLY E 1 70 ? 20.414 -8.716 -12.401 1.00 11.01 62 GLY E CA 1
ATOM 5424 C C . GLY E 1 70 ? 21.225 -7.810 -11.497 1.00 9.50 62 GLY E C 1
ATOM 5425 O O . GLY E 1 70 ? 20.961 -6.608 -11.406 1.00 9.85 62 GLY E O 1
ATOM 5426 N N . LEU E 1 71 ? 22.245 -8.360 -10.842 1.00 8.85 63 LEU E N 1
ATOM 5427 C CA . LEU E 1 71 ? 23.108 -7.528 -10.009 1.00 10.18 63 LEU E CA 1
ATOM 5428 C C . LEU E 1 71 ? 23.843 -6.498 -10.851 1.00 9.04 63 LEU E C 1
ATOM 5429 O O . LEU E 1 71 ? 23.947 -5.312 -10.482 1.00 8.45 63 LEU E O 1
ATOM 5434 N N . VAL E 1 72 ? 24.379 -6.942 -11.985 1.00 8.56 64 VAL E N 1
ATOM 5435 C CA . VAL E 1 72 ? 25.145 -6.049 -12.849 1.00 8.67 64 VAL E CA 1
ATOM 5436 C C . VAL E 1 72 ? 24.240 -4.978 -13.438 1.00 11.09 64 VAL E C 1
ATOM 5437 O O . VAL E 1 72 ? 24.566 -3.784 -13.421 1.00 10.64 64 VAL E O 1
ATOM 5441 N N . GLU E 1 73 ? 23.077 -5.378 -13.951 1.00 9.36 65 GLU E N 1
ATOM 5442 C CA . GLU E 1 73 ? 22.195 -4.396 -14.545 1.00 11.36 65 GLU E CA 1
ATOM 5443 C C . GLU E 1 73 ? 21.774 -3.345 -13.539 1.00 9.90 65 GLU E C 1
ATOM 5444 O O . GLU E 1 73 ? 21.750 -2.155 -13.858 1.00 12.82 65 GLU E O 1
ATOM 5450 N N . PHE E 1 74 ? 21.463 -3.751 -12.313 1.00 9.54 66 PHE E N 1
ATOM 5451 C CA . PHE E 1 74 ? 21.045 -2.749 -11.345 1.00 9.90 66 PHE E CA 1
ATOM 5452 C C . PHE E 1 74 ? 22.190 -1.816 -10.969 1.00 9.50 66 PHE E C 1
ATOM 5453 O O . PHE E 1 74 ? 21.989 -0.599 -10.867 1.00 9.55 66 PHE E O 1
ATOM 5461 N N . LEU E 1 75 ? 23.397 -2.352 -10.772 1.00 8.54 67 LEU E N 1
ATOM 5462 C CA . LEU E 1 75 ? 24.484 -1.483 -10.355 1.00 9.15 67 LEU E CA 1
ATOM 5463 C C . LEU E 1 75 ? 24.858 -0.463 -11.427 1.00 8.66 67 LEU E C 1
ATOM 5464 O O . LEU E 1 75 ? 25.336 0.631 -11.095 1.00 9.00 67 LEU E O 1
ATOM 5469 N N . THR E 1 76 ? 24.629 -0.771 -12.700 1.00 9.48 68 THR E N 1
ATOM 5470 C CA . THR E 1 76 ? 24.971 0.148 -13.778 1.00 9.67 68 THR E CA 1
ATOM 5471 C C . THR E 1 76 ? 23.859 1.126 -14.092 1.00 13.76 68 THR E C 1
ATOM 5472 O O . THR E 1 76 ? 24.025 1.953 -14.998 1.00 14.35 68 THR E O 1
ATOM 5476 N N . SER E 1 77 ? 22.733 1.035 -13.387 1.00 9.69 69 SER E N 1
ATOM 5477 C CA . SER E 1 77 ? 21.523 1.721 -13.822 1.00 11.48 69 SER E CA 1
ATOM 5478 C C . SER E 1 77 ? 21.514 3.197 -13.437 1.00 12.05 69 SER E C 1
ATOM 5479 O O . SER E 1 77 ? 20.698 3.962 -13.977 1.00 14.29 69 SER E O 1
ATOM 5482 N N . GLY E 1 78 ? 22.381 3.620 -12.510 1.00 9.31 70 GLY E N 1
ATOM 5483 C CA . GLY E 1 78 ? 22.351 4.993 -12.056 1.00 8.62 70 GLY E CA 1
ATOM 5484 C C . GLY E 1 78 ? 23.572 5.268 -11.207 1.00 8.00 70 GLY E C 1
ATOM 5485 O O . GLY E 1 78 ? 24.400 4.385 -10.987 1.00 7.80 70 GLY E O 1
ATOM 5486 N N . PRO E 1 79 ? 23.676 6.484 -10.668 1.00 7.78 71 PRO E N 1
ATOM 5487 C CA A PRO E 1 79 ? 24.847 6.835 -9.857 0.35 7.32 71 PRO E CA 1
ATOM 5488 C CA B PRO E 1 79 ? 24.847 6.836 -9.853 0.65 7.31 71 PRO E CA 1
ATOM 5489 C C . PRO E 1 79 ? 24.934 6.024 -8.578 1.00 8.32 71 PRO E C 1
ATOM 5490 O O . PRO E 1 79 ? 23.919 5.652 -7.979 1.00 7.29 71 PRO E O 1
ATOM 5497 N N . VAL E 1 80 ? 26.183 5.800 -8.162 1.00 6.57 72 VAL E N 1
ATOM 5498 C CA . VAL E 1 80 ? 26.575 5.025 -6.993 1.00 6.56 72 VAL E CA 1
ATOM 5499 C C . VAL E 1 80 ? 27.575 5.867 -6.223 1.00 7.63 72 VAL E C 1
ATOM 5500 O O . VAL E 1 80 ? 28.454 6.496 -6.821 1.00 6.69 72 VAL E O 1
ATOM 5504 N N . ALA E 1 81 ? 27.441 5.911 -4.898 1.00 5.71 73 ALA E N 1
ATOM 5505 C CA . ALA E 1 81 ? 28.459 6.564 -4.078 1.00 6.04 73 ALA E CA 1
ATOM 5506 C C . ALA E 1 81 ? 29.439 5.504 -3.595 1.00 6.15 73 ALA E C 1
ATOM 5507 O O . ALA E 1 81 ? 29.097 4.676 -2.736 1.00 7.51 73 ALA E O 1
ATOM 5509 N N . ALA E 1 82 ? 30.648 5.520 -4.147 1.00 6.75 74 ALA E N 1
ATOM 5510 C CA . ALA E 1 82 ? 31.674 4.534 -3.845 1.00 6.77 74 ALA E CA 1
ATOM 5511 C C . ALA E 1 82 ? 32.637 5.179 -2.868 1.00 6.33 74 ALA E C 1
ATOM 5512 O O . ALA E 1 82 ? 32.929 6.372 -2.992 1.00 7.70 74 ALA E O 1
ATOM 5514 N N . MET E 1 83 ? 33.110 4.413 -1.885 1.00 5.43 75 MET E N 1
ATOM 5515 C CA . MET E 1 83 ? 33.994 5.008 -0.882 1.00 5.49 75 MET E CA 1
ATOM 5516 C C . MET E 1 83 ? 34.835 3.945 -0.200 1.00 7.10 75 MET E C 1
ATOM 5517 O O . MET E 1 83 ? 34.591 2.743 -0.317 1.00 7.09 75 MET E O 1
ATOM 5522 N N . VAL E 1 84 ? 35.882 4.421 0.481 1.00 6.10 76 VAL E N 1
ATOM 5523 C CA . VAL E 1 84 ? 36.805 3.596 1.256 1.00 6.34 76 VAL E CA 1
ATOM 5524 C C . VAL E 1 84 ? 36.822 4.127 2.674 1.00 6.55 76 VAL E C 1
ATOM 5525 O O . VAL E 1 84 ? 37.008 5.331 2.893 1.00 7.48 76 VAL E O 1
ATOM 5529 N N . TRP E 1 85 ? 36.671 3.229 3.652 1.00 6.49 77 TRP E N 1
ATOM 5530 C CA . TRP E 1 85 ? 36.757 3.584 5.062 1.00 6.19 77 TRP E CA 1
ATOM 5531 C C . TRP E 1 85 ? 37.906 2.840 5.715 1.00 7.65 77 TRP E C 1
ATOM 5532 O O . TRP E 1 85 ? 38.178 1.692 5.374 1.00 7.00 77 TRP E O 1
ATOM 5543 N N . GLU E 1 86 ? 38.556 3.476 6.689 1.00 6.93 78 GLU E N 1
ATOM 5544 C CA . GLU E 1 86 ? 39.738 2.915 7.327 1.00 7.43 78 GLU E CA 1
ATOM 5545 C C . GLU E 1 86 ? 39.541 2.884 8.837 1.00 7.69 78 GLU E C 1
ATOM 5546 O O . GLU E 1 86 ? 39.031 3.855 9.424 1.00 7.71 78 GLU E O 1
ATOM 5552 N N . GLY E 1 87 ? 39.948 1.781 9.458 1.00 7.47 79 GLY E N 1
ATOM 5553 C CA . GLY E 1 87 ? 39.991 1.716 10.910 1.00 7.27 79 GLY E CA 1
ATOM 5554 C C . GLY E 1 87 ? 40.131 0.286 11.372 1.00 8.08 79 GLY E C 1
ATOM 5555 O O . GLY E 1 87 ? 40.039 -0.659 10.592 1.00 7.94 79 GLY E O 1
ATOM 5556 N N . LYS E 1 88 ? 40.384 0.136 12.672 1.00 7.75 80 LYS E N 1
ATOM 5557 C CA A LYS E 1 88 ? 40.512 -1.203 13.235 0.60 8.21 80 LYS E CA 1
ATOM 5558 C CA B LYS E 1 88 ? 40.504 -1.200 13.249 0.40 8.22 80 LYS E CA 1
ATOM 5559 C C . LYS E 1 88 ? 39.222 -1.982 13.014 1.00 7.83 80 LYS E C 1
ATOM 5560 O O . LYS E 1 88 ? 38.132 -1.505 13.328 1.00 9.18 80 LYS E O 1
ATOM 5571 N N . GLY E 1 89 ? 39.349 -3.199 12.476 1.00 8.10 81 GLY E N 1
ATOM 5572 C CA . GLY E 1 89 ? 38.186 -4.049 12.328 1.00 8.04 81 GLY E CA 1
ATOM 5573 C C . GLY E 1 89 ? 37.138 -3.523 11.376 1.00 8.51 81 GLY E C 1
ATOM 5574 O O . GLY E 1 89 ? 35.998 -3.970 11.440 1.00 7.89 81 GLY E O 1
ATOM 5575 N N . VAL E 1 90 ? 37.497 -2.612 10.460 1.00 6.69 82 VAL E N 1
ATOM 5576 C CA . VAL E 1 90 ? 36.454 -1.926 9.682 1.00 6.41 82 VAL E CA 1
ATOM 5577 C C . VAL E 1 90 ? 35.702 -2.865 8.744 1.00 6.77 82 VAL E C 1
ATOM 5578 O O . VAL E 1 90 ? 34.511 -2.655 8.482 1.00 7.33 82 VAL E O 1
ATOM 5582 N N . VAL E 1 91 ? 36.356 -3.899 8.198 1.00 6.93 83 VAL E N 1
ATOM 5583 C CA . VAL E 1 91 ? 35.645 -4.776 7.268 1.00 7.40 83 VAL E CA 1
ATOM 5584 C C . VAL E 1 91 ? 34.489 -5.452 7.992 1.00 7.35 83 VAL E C 1
ATOM 5585 O O . VAL E 1 91 ? 33.328 -5.359 7.576 1.00 7.77 83 VAL E O 1
ATOM 5589 N N . ALA E 1 92 ? 34.789 -6.141 9.100 1.00 8.28 84 ALA E N 1
ATOM 5590 C CA . ALA E 1 92 ? 33.725 -6.829 9.820 1.00 8.52 84 ALA E CA 1
ATOM 5591 C C . ALA E 1 92 ? 32.739 -5.854 10.442 1.00 9.26 84 ALA E C 1
ATOM 5592 O O . ALA E 1 92 ? 31.530 -6.136 10.507 1.00 8.21 84 ALA E O 1
ATOM 5594 N N . ALA E 1 93 ? 33.216 -4.696 10.899 1.00 7.00 85 ALA E N 1
ATOM 5595 C CA . ALA E 1 93 ? 32.294 -3.773 11.549 1.00 7.62 85 ALA E CA 1
ATOM 5596 C C . ALA E 1 93 ? 31.314 -3.186 10.539 1.00 8.06 85 ALA E C 1
ATOM 5597 O O . ALA E 1 93 ? 30.120 -3.007 10.847 1.00 7.16 85 ALA E O 1
ATOM 5599 N N . ALA E 1 94 ? 31.796 -2.867 9.330 1.00 6.97 86 ALA E N 1
ATOM 5600 C CA . ALA E 1 94 ? 30.888 -2.338 8.320 1.00 6.85 86 ALA E CA 1
ATOM 5601 C C . ALA E 1 94 ? 29.817 -3.347 7.974 1.00 5.93 86 ALA E C 1
ATOM 5602 O O . ALA E 1 94 ? 28.662 -2.973 7.787 1.00 6.95 86 ALA E O 1
ATOM 5604 N N . ARG E 1 95 ? 30.169 -4.632 7.915 1.00 6.53 87 ARG E N 1
ATOM 5605 C CA . ARG E 1 95 ? 29.149 -5.644 7.666 1.00 6.74 87 ARG E CA 1
ATOM 5606 C C . ARG E 1 95 ? 28.113 -5.664 8.787 1.00 7.53 87 ARG E C 1
ATOM 5607 O O . ARG E 1 95 ? 26.909 -5.780 8.523 1.00 8.01 87 ARG E O 1
ATOM 5615 N N A LYS E 1 96 ? 28.553 -5.534 10.038 0.60 6.57 88 LYS E N 1
ATOM 5616 N N B LYS E 1 96 ? 28.558 -5.555 10.044 0.40 7.03 88 LYS E N 1
ATOM 5617 C CA A LYS E 1 96 ? 27.611 -5.502 11.149 0.60 7.85 88 LYS E CA 1
ATOM 5618 C CA B LYS E 1 96 ? 27.625 -5.477 11.167 0.40 7.87 88 LYS E CA 1
ATOM 5619 C C A LYS E 1 96 ? 26.720 -4.263 11.079 0.60 7.17 88 LYS E C 1
ATOM 5620 C C B LYS E 1 96 ? 26.711 -4.267 11.032 0.40 7.12 88 LYS E C 1
ATOM 5621 O O A LYS E 1 96 ? 25.515 -4.343 11.357 0.60 7.83 88 LYS E O 1
ATOM 5622 O O B LYS E 1 96 ? 25.496 -4.360 11.254 0.40 7.71 88 LYS E O 1
ATOM 5633 N N . MET E 1 97 ? 27.291 -3.115 10.687 1.00 6.78 89 MET E N 1
ATOM 5634 C CA . MET E 1 97 ? 26.519 -1.881 10.559 1.00 6.10 89 MET E CA 1
ATOM 5635 C C . MET E 1 97 ? 25.505 -1.971 9.432 1.00 5.97 89 MET E C 1
ATOM 5636 O O . MET E 1 97 ? 24.414 -1.406 9.533 1.00 6.73 89 MET E O 1
ATOM 5641 N N . ILE E 1 98 ? 25.846 -2.687 8.363 1.00 5.84 90 ILE E N 1
ATOM 5642 C CA . ILE E 1 98 ? 24.960 -2.850 7.206 1.00 6.12 90 ILE E CA 1
ATOM 5643 C C . ILE E 1 98 ? 23.788 -3.747 7.559 1.00 6.46 90 ILE E C 1
ATOM 5644 O O . ILE E 1 98 ? 22.638 -3.450 7.209 1.00 6.77 90 ILE E O 1
ATOM 5649 N N . GLY E 1 99 ? 24.049 -4.836 8.258 1.00 8.04 91 GLY E N 1
ATOM 5650 C CA . GLY E 1 99 ? 23.014 -5.807 8.577 1.00 8.99 91 GLY E CA 1
ATOM 5651 C C . GLY E 1 99 ? 23.117 -7.081 7.757 1.00 12.18 91 GLY E C 1
ATOM 5652 O O . GLY E 1 99 ? 24.140 -7.379 7.141 1.00 17.81 91 GLY E O 1
ATOM 5653 N N . ALA E 1 100 ? 22.042 -7.872 7.818 1.00 9.39 92 ALA E N 1
ATOM 5654 C CA . ALA E 1 100 ? 21.985 -9.126 7.100 1.00 10.30 92 ALA E CA 1
ATOM 5655 C C . ALA E 1 100 ? 21.835 -8.863 5.606 1.00 12.43 92 ALA E C 1
ATOM 5656 O O . ALA E 1 100 ? 21.447 -7.769 5.195 1.00 13.61 92 ALA E O 1
ATOM 5658 N N . THR E 1 101 ? 22.165 -9.867 4.782 1.00 13.55 93 THR E N 1
ATOM 5659 C CA . THR E 1 101 ? 21.963 -9.715 3.344 1.00 14.06 93 THR E CA 1
ATOM 5660 C C . THR E 1 101 ? 20.524 -9.322 3.024 1.00 12.64 93 THR E C 1
ATOM 5661 O O . THR E 1 101 ? 20.276 -8.417 2.219 1.00 12.85 93 THR E O 1
ATOM 5665 N N . LYS E 1 102 ? 19.562 -10.011 3.645 1.00 11.82 94 LYS E N 1
ATOM 5666 C CA . LYS E 1 102 ? 18.146 -9.740 3.424 1.00 11.34 94 LYS E CA 1
ATOM 5667 C C . LYS E 1 102 ? 17.668 -8.682 4.416 1.00 11.99 94 LYS E C 1
ATOM 5668 O O . LYS E 1 102 ? 17.766 -8.901 5.634 1.00 11.26 94 LYS E O 1
ATOM 5674 N N . PRO E 1 103 ? 17.190 -7.509 3.957 1.00 9.36 95 PRO E N 1
ATOM 5675 C CA . PRO E 1 103 ? 16.788 -6.461 4.906 1.00 9.49 95 PRO E CA 1
ATOM 5676 C C . PRO E 1 103 ? 15.771 -6.901 5.927 1.00 8.81 95 PRO E C 1
ATOM 5677 O O . PRO E 1 103 ? 15.850 -6.436 7.067 1.00 9.52 95 PRO E O 1
ATOM 5681 N N . LEU E 1 104 ? 14.815 -7.764 5.566 1.00 9.47 96 LEU E N 1
ATOM 5682 C CA . LEU E 1 104 ? 13.822 -8.205 6.544 1.00 11.47 96 LEU E CA 1
ATOM 5683 C C . LEU E 1 104 ? 14.438 -9.122 7.601 1.00 11.49 96 LEU E C 1
ATOM 5684 O O . LEU E 1 104 ? 13.837 -9.326 8.659 1.00 14.81 96 LEU E O 1
ATOM 5689 N N . GLU E 1 105 ? 15.618 -9.676 7.342 1.00 11.73 97 GLU E N 1
ATOM 5690 C CA . GLU E 1 105 ? 16.359 -10.454 8.332 1.00 11.65 97 GLU E CA 1
ATOM 5691 C C . GLU E 1 105 ? 17.328 -9.582 9.135 1.00 11.36 97 GLU E C 1
ATOM 5692 O O . GLU E 1 105 ? 18.086 -10.103 9.968 1.00 15.28 97 GLU E O 1
ATOM 5698 N N . SER E 1 106 ? 17.316 -8.270 8.912 1.00 8.93 98 SER E N 1
ATOM 5699 C CA A SER E 1 106 ? 18.273 -7.339 9.504 0.73 8.59 98 SER E CA 1
ATOM 5700 C CA B SER E 1 106 ? 18.276 -7.366 9.523 0.27 9.14 98 SER E CA 1
ATOM 5701 C C . SER E 1 106 ? 17.644 -6.623 10.693 1.00 11.15 98 SER E C 1
ATOM 5702 O O . SER E 1 106 ? 16.459 -6.295 10.678 1.00 12.97 98 SER E O 1
ATOM 5707 N N . ALA E 1 107 ? 18.445 -6.343 11.695 1.00 8.37 99 ALA E N 1
ATOM 5708 C CA . ALA E 1 107 ? 17.945 -5.784 12.939 1.00 7.84 99 ALA E CA 1
ATOM 5709 C C . ALA E 1 107 ? 17.701 -4.281 12.844 1.00 7.75 99 ALA E C 1
ATOM 5710 O O . ALA E 1 107 ? 18.444 -3.555 12.163 1.00 7.34 99 ALA E O 1
ATOM 5712 N N . PRO E 1 108 ? 16.708 -3.770 13.574 1.00 6.76 100 PRO E N 1
ATOM 5713 C CA . PRO E 1 108 ? 16.621 -2.320 13.754 1.00 6.47 100 PRO E CA 1
ATOM 5714 C C . PRO E 1 108 ? 17.950 -1.801 14.280 1.00 7.18 100 PRO E C 1
ATOM 5715 O O . PRO E 1 108 ? 18.615 -2.448 15.097 1.00 7.31 100 PRO E O 1
ATOM 5719 N N . GLY E 1 109 ? 18.355 -0.635 13.775 1.00 6.12 101 GLY E N 1
ATOM 5720 C CA . GLY E 1 109 ? 19.638 -0.065 14.088 1.00 6.91 101 GLY E CA 1
ATOM 5721 C C . GLY E 1 109 ? 20.669 -0.261 12.989 1.00 6.66 101 GLY E C 1
ATOM 5722 O O . GLY E 1 109 ? 21.603 0.529 12.886 1.00 8.45 101 GLY E O 1
ATOM 5723 N N . THR E 1 110 ? 20.527 -1.306 12.176 1.00 5.95 102 THR E N 1
ATOM 5724 C CA . THR E 1 110 ? 21.411 -1.503 11.034 1.00 6.87 102 THR E CA 1
ATOM 5725 C C . THR E 1 110 ? 20.891 -0.686 9.857 1.00 5.87 102 THR E C 1
ATOM 5726 O O . THR E 1 110 ? 19.732 -0.261 9.827 1.00 6.32 102 THR E O 1
ATOM 5730 N N . ILE E 1 111 ? 21.760 -0.461 8.874 1.00 5.93 103 ILE E N 1
ATOM 5731 C CA . ILE E 1 111 ? 21.361 0.304 7.690 1.00 5.98 103 ILE E CA 1
ATOM 5732 C C . ILE E 1 111 ? 20.209 -0.381 6.965 1.00 6.05 103 ILE E C 1
ATOM 5733 O O . ILE E 1 111 ? 19.178 0.237 6.668 1.00 6.38 103 ILE E O 1
ATOM 5738 N N . ARG E 1 112 ? 20.360 -1.680 6.671 1.00 6.39 104 ARG E N 1
ATOM 5739 C CA . ARG E 1 112 ? 19.277 -2.376 5.985 1.00 6.68 104 ARG E CA 1
ATOM 5740 C C . ARG E 1 112 ? 18.058 -2.556 6.875 1.00 6.62 104 ARG E C 1
ATOM 5741 O O . ARG E 1 112 ? 16.922 -2.510 6.380 1.00 6.78 104 ARG E O 1
ATOM 5749 N N . GLY E 1 113 ? 18.263 -2.812 8.168 1.00 6.53 105 GLY E N 1
ATOM 5750 C CA . GLY E 1 113 ? 17.128 -2.969 9.066 1.00 6.92 105 GLY E CA 1
ATOM 5751 C C . GLY E 1 113 ? 16.316 -1.700 9.193 1.00 7.22 105 GLY E C 1
ATOM 5752 O O . GLY E 1 113 ? 15.078 -1.746 9.221 1.00 6.81 105 GLY E O 1
ATOM 5753 N N . ASP E 1 114 ? 16.981 -0.545 9.213 1.00 5.94 106 ASP E N 1
ATOM 5754 C CA . ASP E 1 114 ? 16.241 0.715 9.328 1.00 5.79 106 ASP E CA 1
ATOM 5755 C C . ASP E 1 114 ? 15.617 1.171 8.014 1.00 6.80 106 ASP E C 1
ATOM 5756 O O . ASP E 1 114 ? 14.561 1.820 8.046 1.00 6.05 106 ASP E O 1
ATOM 5761 N N . PHE E 1 115 ? 16.236 0.868 6.862 1.00 6.03 107 PHE E N 1
ATOM 5762 C CA . PHE E 1 115 ? 15.880 1.554 5.622 1.00 6.55 107 PHE E CA 1
ATOM 5763 C C . PHE E 1 115 ? 15.409 0.689 4.469 1.00 8.30 107 PHE E C 1
ATOM 5764 O O . PHE E 1 115 ? 14.977 1.253 3.452 1.00 8.26 107 PHE E O 1
ATOM 5772 N N . ALA E 1 116 ? 15.484 -0.634 4.547 1.00 7.18 108 ALA E N 1
ATOM 5773 C CA . ALA E 1 116 ? 15.199 -1.421 3.359 1.00 6.15 108 ALA E CA 1
ATOM 5774 C C . ALA E 1 116 ? 14.277 -2.597 3.630 1.00 8.34 108 ALA E C 1
ATOM 5775 O O . ALA E 1 116 ? 14.110 -3.044 4.766 1.00 7.97 108 ALA E O 1
ATOM 5777 N N . ILE E 1 117 ? 13.733 -3.136 2.540 1.00 6.91 109 ILE E N 1
ATOM 5778 C CA . ILE E 1 117 ? 12.802 -4.259 2.590 1.00 7.90 109 ILE E CA 1
ATOM 5779 C C . ILE E 1 117 ? 13.224 -5.414 1.694 1.00 8.87 109 ILE E C 1
ATOM 5780 O O . ILE E 1 117 ? 13.155 -6.574 2.108 1.00 10.82 109 ILE E O 1
ATOM 5785 N N . ASP E 1 118 ? 13.615 -5.124 0.456 1.00 8.20 110 ASP E N 1
ATOM 5786 C CA A ASP E 1 118 ? 13.792 -6.152 -0.571 0.44 8.60 110 ASP E CA 1
ATOM 5787 C CA B ASP E 1 118 ? 13.791 -6.145 -0.568 0.56 8.51 110 ASP E CA 1
ATOM 5788 C C . ASP E 1 118 ? 15.276 -6.445 -0.743 1.00 9.80 110 ASP E C 1
ATOM 5789 O O . ASP E 1 118 ? 16.095 -5.527 -0.806 1.00 9.13 110 ASP E O 1
ATOM 5798 N N . VAL E 1 119 ? 15.618 -7.734 -0.850 1.00 11.91 111 VAL E N 1
ATOM 5799 C CA . VAL E 1 119 ? 17.030 -8.059 -0.998 1.00 11.94 111 VAL E CA 1
ATOM 5800 C C . VAL E 1 119 ? 17.608 -7.463 -2.284 1.00 10.03 111 VAL E C 1
ATOM 5801 O O . VAL E 1 119 ? 18.779 -7.076 -2.325 1.00 12.11 111 VAL E O 1
ATOM 5805 N N . GLY E 1 120 ? 16.779 -7.318 -3.339 1.00 10.45 112 GLY E N 1
ATOM 5806 C CA . GLY E 1 120 ? 17.303 -6.688 -4.533 1.00 12.57 112 GLY E CA 1
ATOM 5807 C C . GLY E 1 120 ? 17.344 -5.176 -4.510 1.00 11.11 112 GLY E C 1
ATOM 5808 O O . GLY E 1 120 ? 17.832 -4.547 -5.463 1.00 12.98 112 GLY E O 1
ATOM 5809 N N . ARG E 1 121 ? 16.884 -4.577 -3.408 1.00 7.89 113 ARG E N 1
ATOM 5810 C CA . ARG E 1 121 ? 16.926 -3.128 -3.184 1.00 7.96 113 ARG E CA 1
ATOM 5811 C C . ARG E 1 121 ? 17.446 -2.912 -1.771 1.00 6.75 113 ARG E C 1
ATOM 5812 O O . ARG E 1 121 ? 16.784 -2.361 -0.886 1.00 6.64 113 ARG E O 1
ATOM 5820 N N . ASN E 1 122 ? 18.662 -3.397 -1.545 1.00 6.73 114 ASN E N 1
ATOM 5821 C CA . ASN E 1 122 ? 19.227 -3.447 -0.200 1.00 6.87 114 ASN E CA 1
ATOM 5822 C C . ASN E 1 122 ? 20.339 -2.431 0.043 1.00 6.44 114 ASN E C 1
ATOM 5823 O O . ASN E 1 122 ? 21.169 -2.625 0.944 1.00 6.01 114 ASN E O 1
ATOM 5828 N N . ILE E 1 123 ? 20.348 -1.351 -0.735 1.00 6.23 115 ILE E N 1
ATOM 5829 C CA . ILE E 1 123 ? 20.945 -0.051 -0.394 1.00 6.80 115 ILE E CA 1
ATOM 5830 C C . ILE E 1 123 ? 22.461 0.025 -0.555 1.00 6.17 115 ILE E C 1
ATOM 5831 O O . ILE E 1 123 ? 22.982 1.012 -1.097 1.00 6.33 115 ILE E O 1
ATOM 5836 N N . ILE E 1 124 ? 23.173 -0.992 -0.081 1.00 6.78 116 ILE E N 1
ATOM 5837 C CA . ILE E 1 124 ? 24.592 -0.824 0.206 1.00 6.17 116 ILE E CA 1
ATOM 5838 C C . ILE E 1 124 ? 25.316 -2.129 -0.081 1.00 6.40 116 ILE E C 1
ATOM 5839 O O . ILE E 1 124 ? 24.752 -3.213 0.067 1.00 8.22 116 ILE E O 1
ATOM 5844 N N . HIS E 1 125 ? 26.579 -2.016 -0.501 1.00 6.60 117 HIS E N 1
ATOM 5845 C CA . HIS E 1 125 ? 27.513 -3.132 -0.572 1.00 6.85 117 HIS E CA 1
ATOM 5846 C C . HIS E 1 125 ? 28.668 -2.829 0.362 1.00 6.76 117 HIS E C 1
ATOM 5847 O O . HIS E 1 125 ? 29.197 -1.717 0.338 1.00 6.73 117 HIS E O 1
ATOM 5854 N N . GLY E 1 126 ? 29.070 -3.823 1.143 1.00 6.83 118 GLY E N 1
ATOM 5855 C CA . GLY E 1 126 ? 30.335 -3.764 1.854 1.00 6.90 118 GLY E CA 1
ATOM 5856 C C . GLY E 1 126 ? 31.140 -5.014 1.578 1.00 7.31 118 GLY E C 1
ATOM 5857 O O . GLY E 1 126 ? 30.592 -6.100 1.429 1.00 8.30 118 GLY E O 1
ATOM 5858 N N . SER E 1 127 ? 32.465 -4.842 1.510 1.00 7.52 119 SER E N 1
ATOM 5859 C CA . SER E 1 127 ? 33.335 -6.001 1.267 1.00 7.99 119 SER E CA 1
ATOM 5860 C C . SER E 1 127 ? 33.134 -7.076 2.335 1.00 8.10 119 SER E C 1
ATOM 5861 O O . SER E 1 127 ? 32.859 -6.782 3.505 1.00 8.40 119 SER E O 1
ATOM 5864 N N . ASP E 1 128 ? 33.300 -8.332 1.948 1.00 8.59 120 ASP E N 1
ATOM 5865 C CA . ASP E 1 128 ? 32.996 -9.397 2.901 1.00 10.33 120 ASP E CA 1
ATOM 5866 C C . ASP E 1 128 ? 34.202 -9.911 3.674 1.00 11.34 120 ASP E C 1
ATOM 5867 O O . ASP E 1 128 ? 34.030 -10.730 4.585 1.00 12.19 120 ASP E O 1
ATOM 5872 N N . ALA E 1 129 ? 35.404 -9.449 3.363 1.00 9.29 121 ALA E N 1
ATOM 5873 C CA . ALA E 1 129 ? 36.621 -9.949 3.988 1.00 9.73 121 ALA E CA 1
ATOM 5874 C C . ALA E 1 129 ? 37.731 -8.963 3.676 1.00 9.66 121 ALA E C 1
ATOM 5875 O O . ALA E 1 129 ? 37.598 -8.125 2.786 1.00 9.45 121 ALA E O 1
ATOM 5877 N N . VAL E 1 130 ? 38.850 -9.079 4.405 1.00 12.80 122 VAL E N 1
ATOM 5878 C CA . VAL E 1 130 ? 39.994 -8.205 4.136 1.00 12.47 122 VAL E CA 1
ATOM 5879 C C . VAL E 1 130 ? 40.478 -8.374 2.693 1.00 11.83 122 VAL E C 1
ATOM 5880 O O . VAL E 1 130 ? 40.756 -7.380 1.998 1.00 11.41 122 VAL E O 1
ATOM 5884 N N . GLU E 1 131 ? 40.565 -9.625 2.201 1.00 12.10 123 GLU E N 1
ATOM 5885 C CA . GLU E 1 131 ? 41.106 -9.842 0.849 1.00 12.60 123 GLU E CA 1
ATOM 5886 C C . GLU E 1 131 ? 40.178 -9.289 -0.230 1.00 11.98 123 GLU E C 1
ATOM 5887 O O . GLU E 1 131 ? 40.635 -8.678 -1.205 1.00 13.18 123 GLU E O 1
ATOM 5889 N N . THR E 1 132 ? 38.876 -9.482 -0.074 1.00 9.84 124 THR E N 1
ATOM 5890 C CA . THR E 1 132 ? 37.968 -8.907 -1.057 1.00 9.29 124 THR E CA 1
ATOM 5891 C C . THR E 1 132 ? 37.922 -7.382 -0.955 1.00 8.98 124 THR E C 1
ATOM 5892 O O . THR E 1 132 ? 37.764 -6.704 -1.975 1.00 9.49 124 THR E O 1
ATOM 5896 N N . ALA E 1 133 ? 38.057 -6.825 0.250 1.00 8.23 125 ALA E N 1
ATOM 5897 C CA . ALA E 1 133 ? 38.158 -5.373 0.357 1.00 8.77 125 ALA E CA 1
ATOM 5898 C C . ALA E 1 133 ? 39.349 -4.851 -0.425 1.00 9.69 125 ALA E C 1
ATOM 5899 O O . ALA E 1 133 ? 39.244 -3.849 -1.135 1.00 9.04 125 ALA E O 1
ATOM 5901 N N . GLN E 1 134 ? 40.517 -5.495 -0.274 1.00 9.64 126 GLN E N 1
ATOM 5902 C CA . GLN E 1 134 ? 41.684 -5.003 -0.988 1.00 10.58 126 GLN E CA 1
ATOM 5903 C C . GLN E 1 134 ? 41.458 -5.054 -2.487 1.00 10.45 126 GLN E C 1
ATOM 5904 O O . GLN E 1 134 ? 41.809 -4.116 -3.207 1.00 10.78 126 GLN E O 1
ATOM 5910 N N . ARG E 1 135 ? 40.854 -6.145 -2.974 1.00 9.49 127 ARG E N 1
ATOM 5911 C CA . ARG E 1 135 ? 40.533 -6.245 -4.399 1.00 9.38 127 ARG E CA 1
ATOM 5912 C C . ARG E 1 135 ? 39.552 -5.164 -4.814 1.00 10.48 127 ARG E C 1
ATOM 5913 O O . ARG E 1 135 ? 39.718 -4.518 -5.854 1.00 10.55 127 ARG E O 1
ATOM 5921 N N . GLU E 1 136 ? 38.508 -4.962 -4.015 1.00 8.35 128 GLU E N 1
ATOM 5922 C CA . GLU E 1 136 ? 37.451 -4.029 -4.424 1.00 8.03 128 GLU E CA 1
ATOM 5923 C C . GLU E 1 136 ? 37.948 -2.588 -4.391 1.00 8.93 128 GLU E C 1
ATOM 5924 O O . GLU E 1 136 ? 37.617 -1.792 -5.281 1.00 9.43 128 GLU E O 1
ATOM 5930 N N . ILE E 1 137 ? 38.750 -2.235 -3.385 1.00 7.01 129 ILE E N 1
ATOM 5931 C CA . ILE E 1 137 ? 39.298 -0.882 -3.332 1.00 9.13 129 ILE E CA 1
ATOM 5932 C C . ILE E 1 137 ? 40.120 -0.610 -4.583 1.00 11.45 129 ILE E C 1
ATOM 5933 O O . ILE E 1 137 ? 40.012 0.453 -5.208 1.00 10.38 129 ILE E O 1
ATOM 5938 N N . ALA E 1 138 ? 40.998 -1.556 -4.934 1.00 8.97 130 ALA E N 1
ATOM 5939 C CA . ALA E 1 138 ? 41.861 -1.360 -6.086 1.00 10.81 130 ALA E CA 1
ATOM 5940 C C . ALA E 1 138 ? 41.062 -1.334 -7.385 1.00 11.45 130 ALA E C 1
ATOM 5941 O O . ALA E 1 138 ? 41.408 -0.601 -8.317 1.00 12.87 130 ALA E O 1
ATOM 5943 N N . LEU E 1 139 ? 39.979 -2.099 -7.451 1.00 8.64 131 LEU E N 1
ATOM 5944 C CA . LEU E 1 139 ? 39.152 -2.115 -8.643 1.00 10.41 131 LEU E CA 1
ATOM 5945 C C . LEU E 1 139 ? 38.489 -0.764 -8.870 1.00 10.02 131 LEU E C 1
ATOM 5946 O O . LEU E 1 139 ? 38.453 -0.252 -9.999 1.00 10.62 131 LEU E O 1
ATOM 5951 N N . TRP E 1 140 ? 37.938 -0.186 -7.813 1.00 8.67 132 TRP E N 1
ATOM 5952 C CA . TRP E 1 140 ? 37.125 1.012 -7.950 1.00 7.99 132 TRP E CA 1
ATOM 5953 C C . TRP E 1 140 ? 37.921 2.298 -7.899 1.00 10.86 132 TRP E C 1
ATOM 5954 O O . TRP E 1 140 ? 37.471 3.314 -8.436 1.00 11.76 132 TRP E O 1
ATOM 5965 N N . PHE E 1 141 ? 39.090 2.296 -7.257 1.00 10.60 133 PHE E N 1
ATOM 5966 C CA . PHE E 1 141 ? 39.823 3.535 -7.031 1.00 9.89 133 PHE E CA 1
ATOM 5967 C C . PHE E 1 141 ? 41.250 3.381 -7.503 1.00 12.30 133 PHE E C 1
ATOM 5968 O O . PHE E 1 141 ? 41.925 2.418 -7.132 1.00 15.65 133 PHE E O 1
ATOM 5976 N N . GLN E 1 142 ? 41.725 4.358 -8.265 1.00 11.17 134 GLN E N 1
ATOM 5977 C CA . GLN E 1 142 ? 43.163 4.455 -8.478 1.00 11.99 134 GLN E CA 1
ATOM 5978 C C . GLN E 1 142 ? 43.846 4.896 -7.197 1.00 11.35 134 GLN E C 1
ATOM 5979 O O . GLN E 1 142 ? 43.249 5.559 -6.343 1.00 10.00 134 GLN E O 1
ATOM 5985 N N . ASP E 1 143 ? 45.126 4.530 -7.059 1.00 12.03 135 ASP E N 1
ATOM 5986 C CA . ASP E 1 143 ? 45.840 4.929 -5.856 1.00 11.63 135 ASP E CA 1
ATOM 5987 C C . ASP E 1 143 ? 45.796 6.440 -5.636 1.00 11.22 135 ASP E C 1
ATOM 5988 O O . ASP E 1 143 ? 45.743 6.902 -4.492 1.00 11.31 135 ASP E O 1
ATOM 5993 N N . SER E 1 144 ? 45.815 7.222 -6.709 1.00 12.22 136 SER E N 1
ATOM 5994 C CA . SER E 1 144 ? 45.792 8.673 -6.595 1.00 13.33 136 SER E CA 1
ATOM 5995 C C . SER E 1 144 ? 44.509 9.215 -5.989 1.00 13.70 136 SER E C 1
ATOM 5996 O O . SER E 1 144 ? 44.511 10.357 -5.509 1.00 15.68 136 SER E O 1
ATOM 5999 N N . GLU E 1 145 ? 43.429 8.429 -5.977 1.00 10.08 137 GLU E N 1
ATOM 6000 C CA . GLU E 1 145 ? 42.156 8.833 -5.374 1.00 9.00 137 GLU E CA 1
ATOM 6001 C C . GLU E 1 145 ? 42.093 8.562 -3.883 1.00 8.80 137 GLU E C 1
ATOM 6002 O O . GLU E 1 145 ? 41.106 8.943 -3.240 1.00 8.65 137 GLU E O 1
ATOM 6008 N N . LEU E 1 146 ? 43.114 7.934 -3.309 1.00 8.50 138 LEU E N 1
ATOM 6009 C CA . LEU E 1 146 ? 43.108 7.622 -1.890 1.00 8.08 138 LEU E CA 1
ATOM 6010 C C . LEU E 1 146 ? 43.797 8.754 -1.153 1.00 9.31 138 LEU E C 1
ATOM 6011 O O . LEU E 1 146 ? 44.916 9.140 -1.494 1.00 13.12 138 LEU E O 1
ATOM 6016 N N . ASN E 1 147 ? 43.144 9.283 -0.143 1.00 6.83 139 ASN E N 1
ATOM 6017 C CA . ASN E 1 147 ? 43.654 10.455 0.549 1.00 6.62 139 ASN E CA 1
ATOM 6018 C C . ASN E 1 147 ? 44.384 10.019 1.800 1.00 7.76 139 ASN E C 1
ATOM 6019 O O . ASN E 1 147 ? 43.827 9.293 2.628 1.00 8.16 139 ASN E O 1
ATOM 6024 N N . GLU E 1 148 ? 45.627 10.465 1.932 1.00 8.09 140 GLU E N 1
ATOM 6025 C CA . GLU E 1 148 ? 46.450 10.223 3.109 1.00 8.35 140 GLU E CA 1
ATOM 6026 C C . GLU E 1 148 ? 46.241 11.368 4.091 1.00 8.35 140 GLU E C 1
ATOM 6027 O O . GLU E 1 148 ? 46.581 12.519 3.789 1.00 10.56 140 GLU E O 1
ATOM 6033 N N . TRP E 1 149 ? 45.668 11.059 5.257 1.00 6.88 141 TRP E N 1
ATOM 6034 C CA . TRP E 1 149 ? 45.456 12.102 6.256 1.00 7.19 141 TRP E CA 1
ATOM 6035 C C . TRP E 1 149 ? 45.363 11.465 7.627 1.00 7.05 141 TRP E C 1
ATOM 6036 O O . TRP E 1 149 ? 45.191 10.253 7.757 1.00 7.63 141 TRP E O 1
ATOM 6047 N N . THR E 1 150 ? 45.486 12.304 8.650 1.00 7.35 142 THR E N 1
ATOM 6048 C CA . THR E 1 150 ? 45.530 11.847 10.045 1.00 8.15 142 THR E CA 1
ATOM 6049 C C . THR E 1 150 ? 44.459 12.574 10.841 1.00 7.58 142 THR E C 1
ATOM 6050 O O . THR E 1 150 ? 44.583 13.796 11.074 1.00 7.57 142 THR E O 1
ATOM 6054 N N . PRO E 1 151 ? 43.395 11.892 11.262 1.00 7.42 143 PRO E N 1
ATOM 6055 C CA . PRO E 1 151 ? 42.335 12.560 12.039 1.00 7.25 143 PRO E CA 1
ATOM 6056 C C . PRO E 1 151 ? 42.842 12.917 13.429 1.00 8.44 143 PRO E C 1
ATOM 6057 O O . PRO E 1 151 ? 43.344 12.060 14.161 1.00 9.75 143 PRO E O 1
ATOM 6061 N N . THR E 1 152 ? 42.721 14.197 13.776 1.00 7.81 144 THR E N 1
ATOM 6062 C CA . THR E 1 152 ? 43.034 14.678 15.123 1.00 8.01 144 THR E CA 1
ATOM 6063 C C . THR E 1 152 ? 42.278 13.882 16.171 1.00 7.40 144 THR E C 1
ATOM 6064 O O . THR E 1 152 ? 42.806 13.603 17.261 1.00 7.29 144 THR E O 1
ATOM 6068 N N . GLN E 1 153 ? 41.035 13.497 15.870 1.00 7.28 145 GLN E N 1
ATOM 6069 C CA . GLN E 1 153 ? 40.229 12.788 16.853 1.00 6.93 145 GLN E CA 1
ATOM 6070 C C . GLN E 1 153 ? 40.722 11.395 17.153 1.00 6.49 145 GLN E C 1
ATOM 6071 O O . GLN E 1 153 ? 40.179 10.762 18.066 1.00 6.08 145 GLN E O 1
ATOM 6077 N N . ASN E 1 154 ? 41.709 10.878 16.425 1.00 6.08 146 ASN E N 1
ATOM 6078 C CA . ASN E 1 154 ? 42.141 9.521 16.720 1.00 6.74 146 ASN E CA 1
ATOM 6079 C C . ASN E 1 154 ? 42.733 9.362 18.108 1.00 6.25 146 ASN E C 1
ATOM 6080 O O . ASN E 1 154 ? 42.757 8.233 18.620 1.00 7.19 146 ASN E O 1
ATOM 6085 N N . LYS E 1 155 ? 43.152 10.450 18.750 1.00 6.03 147 LYS E N 1
ATOM 6086 C CA . LYS E 1 155 ? 43.556 10.411 20.148 1.00 7.28 147 LYS E CA 1
ATOM 6087 C C . LYS E 1 155 ? 42.447 9.823 20.996 1.00 6.47 147 LYS E C 1
ATOM 6088 O O . LYS E 1 155 ? 42.715 9.117 21.967 1.00 7.85 147 LYS E O 1
ATOM 6094 N N . TRP E 1 156 ? 41.191 10.073 20.615 1.00 6.20 148 TRP E N 1
ATOM 6095 C CA . TRP E 1 156 ? 40.031 9.661 21.402 1.00 6.35 148 TRP E CA 1
ATOM 6096 C C . TRP E 1 156 ? 39.346 8.433 20.831 1.00 5.94 148 TRP E C 1
ATOM 6097 O O . TRP E 1 156 ? 38.543 7.809 21.537 1.00 6.59 148 TRP E O 1
ATOM 6108 N N . ILE E 1 157 ? 39.647 8.068 19.584 1.00 6.92 149 ILE E N 1
ATOM 6109 C CA . ILE E 1 157 ? 39.116 6.855 18.975 1.00 6.35 149 ILE E CA 1
ATOM 6110 C C . ILE E 1 157 ? 39.966 5.646 19.360 1.00 6.18 149 ILE E C 1
ATOM 6111 O O . ILE E 1 157 ? 39.456 4.545 19.604 1.00 6.96 149 ILE E O 1
ATOM 6116 N N . TYR E 1 158 ? 41.289 5.814 19.384 1.00 7.22 150 TYR E N 1
ATOM 6117 C CA . TYR E 1 158 ? 42.204 4.697 19.544 1.00 7.54 150 TYR E CA 1
ATOM 6118 C C . TYR E 1 158 ? 43.042 4.873 20.795 1.00 7.49 150 TYR E C 1
ATOM 6119 O O . TYR E 1 158 ? 43.531 5.971 21.079 1.00 9.61 150 TYR E O 1
ATOM 6128 N N . GLU E 1 159 ? 43.199 3.793 21.550 1.00 8.48 151 GLU E N 1
ATOM 6129 C CA A GLU E 1 159 ? 44.047 3.834 22.728 0.51 10.71 151 GLU E CA 1
ATOM 6130 C CA B GLU E 1 159 ? 44.054 3.821 22.734 0.49 10.71 151 GLU E CA 1
ATOM 6131 C C . GLU E 1 159 ? 45.510 3.791 22.322 1.00 17.78 151 GLU E C 1
ATOM 6132 O O . GLU E 1 159 ? 46.381 4.281 23.048 1.00 23.57 151 GLU E O 1
ATOM 6144 N N . HIS F 1 4 ? 11.160 -6.402 53.172 1.00 44.14 -4 HIS F N 1
ATOM 6145 C CA . HIS F 1 4 ? 12.448 -6.117 52.543 1.00 47.14 -4 HIS F CA 1
ATOM 6146 C C . HIS F 1 4 ? 12.379 -5.034 51.462 1.00 48.82 -4 HIS F C 1
ATOM 6147 O O . HIS F 1 4 ? 13.049 -4.001 51.565 1.00 52.22 -4 HIS F O 1
ATOM 6149 N N . HIS F 1 5 ? 11.576 -5.273 50.425 1.00 46.28 -3 HIS F N 1
ATOM 6150 C CA . HIS F 1 5 ? 11.522 -4.411 49.250 1.00 41.87 -3 HIS F CA 1
ATOM 6151 C C . HIS F 1 5 ? 10.325 -3.459 49.287 1.00 39.03 -3 HIS F C 1
ATOM 6152 O O . HIS F 1 5 ? 9.258 -3.781 49.824 1.00 35.39 -3 HIS F O 1
ATOM 6154 N N . HIS F 1 6 ? 10.531 -2.273 48.707 1.00 37.33 -2 HIS F N 1
ATOM 6155 C CA . HIS F 1 6 ? 9.494 -1.263 48.547 1.00 36.71 -2 HIS F CA 1
ATOM 6156 C C . HIS F 1 6 ? 8.524 -1.686 47.443 1.00 37.40 -2 HIS F C 1
ATOM 6157 O O . HIS F 1 6 ? 8.859 -2.498 46.578 1.00 35.26 -2 HIS F O 1
ATOM 6164 N N . HIS F 1 7 ? 7.297 -1.137 47.478 1.00 34.82 -1 HIS F N 1
ATOM 6165 C CA . HIS F 1 7 ? 6.305 -1.589 46.505 1.00 42.47 -1 HIS F CA 1
ATOM 6166 C C . HIS F 1 7 ? 6.685 -1.297 45.055 1.00 48.31 -1 HIS F C 1
ATOM 6167 O O . HIS F 1 7 ? 6.194 -1.986 44.156 1.00 50.64 -1 HIS F O 1
ATOM 6174 N N . HIS F 1 8 ? 7.555 -0.326 44.794 1.00 49.68 0 HIS F N 1
ATOM 6175 C CA . HIS F 1 8 ? 8.133 -0.180 43.463 1.00 52.21 0 HIS F CA 1
ATOM 6176 C C . HIS F 1 8 ? 9.649 -0.307 43.504 1.00 51.09 0 HIS F C 1
ATOM 6177 O O . HIS F 1 8 ? 10.318 0.348 44.310 1.00 54.16 0 HIS F O 1
ATOM 6184 N N . MET F 1 9 ? 10.173 -1.179 42.644 1.00 44.84 1 MET F N 1
ATOM 6185 C CA . MET F 1 9 ? 11.575 -1.209 42.271 1.00 30.23 1 MET F CA 1
ATOM 6186 C C . MET F 1 9 ? 11.898 -0.145 41.226 1.00 20.51 1 MET F C 1
ATOM 6187 O O . MET F 1 9 ? 12.991 -0.146 40.638 1.00 18.11 1 MET F O 1
ATOM 6189 N N . SER F 1 10 ? 10.958 0.759 40.979 1.00 21.69 2 SER F N 1
ATOM 6190 C CA . SER F 1 10 ? 11.210 1.832 40.032 1.00 20.16 2 SER F CA 1
ATOM 6191 C C . SER F 1 10 ? 12.137 2.894 40.594 1.00 21.53 2 SER F C 1
ATOM 6192 O O . SER F 1 10 ? 12.515 3.808 39.865 1.00 21.23 2 SER F O 1
ATOM 6195 N N . ASN F 1 11 ? 12.545 2.781 41.849 1.00 18.76 3 ASN F N 1
ATOM 6196 C CA . ASN F 1 11 ? 13.530 3.683 42.438 1.00 17.26 3 ASN F CA 1
ATOM 6197 C C . ASN F 1 11 ? 14.960 3.183 42.296 1.00 14.73 3 ASN F C 1
ATOM 6198 O O . ASN F 1 11 ? 15.870 3.815 42.838 1.00 13.52 3 ASN F O 1
ATOM 6203 N N . GLU F 1 12 ? 15.176 2.082 41.579 1.00 14.08 4 GLU F N 1
ATOM 6204 C CA . GLU F 1 12 ? 16.532 1.604 41.329 1.00 11.78 4 GLU F CA 1
ATOM 6205 C C . GLU F 1 12 ? 17.342 2.708 40.656 1.00 9.34 4 GLU F C 1
ATOM 6206 O O . GLU F 1 12 ? 16.830 3.471 39.850 1.00 9.20 4 GLU F O 1
ATOM 6212 N N . ARG F 1 13 ? 18.617 2.795 41.021 1.00 7.94 5 ARG F N 1
ATOM 6213 C CA . ARG F 1 13 ? 19.519 3.792 40.456 1.00 7.64 5 ARG F CA 1
ATOM 6214 C C . ARG F 1 13 ? 20.793 3.148 39.928 1.00 7.86 5 ARG F C 1
ATOM 6215 O O . ARG F 1 13 ? 21.259 2.152 40.481 1.00 8.68 5 ARG F O 1
ATOM 6223 N N . THR F 1 14 ? 21.365 3.755 38.875 1.00 6.72 6 THR F N 1
ATOM 6224 C CA . THR F 1 14 ? 22.668 3.338 38.368 1.00 6.70 6 THR F CA 1
ATOM 6225 C C . THR F 1 14 ? 23.565 4.542 38.192 1.00 7.15 6 THR F C 1
ATOM 6226 O O . THR F 1 14 ? 23.101 5.680 38.060 1.00 6.91 6 THR F O 1
ATOM 6230 N N . PHE F 1 15 ? 24.869 4.268 38.229 1.00 6.46 7 PHE F N 1
ATOM 6231 C CA . PHE F 1 15 ? 25.877 5.282 37.970 1.00 6.19 7 PHE F CA 1
ATOM 6232 C C . PHE F 1 15 ? 26.388 5.183 36.539 1.00 5.92 7 PHE F C 1
ATOM 6233 O O . PHE F 1 15 ? 26.743 4.098 36.076 1.00 6.67 7 PHE F O 1
ATOM 6241 N N . ILE F 1 16 ? 26.462 6.323 35.857 1.00 5.50 8 ILE F N 1
ATOM 6242 C CA . ILE F 1 16 ? 26.965 6.416 34.485 1.00 5.27 8 ILE F CA 1
ATOM 6243 C C . ILE F 1 16 ? 28.065 7.459 34.453 1.00 5.15 8 ILE F C 1
ATOM 6244 O O . ILE F 1 16 ? 27.903 8.564 34.986 1.00 5.87 8 ILE F O 1
ATOM 6249 N N . ALA F 1 17 ? 29.186 7.126 33.822 1.00 5.46 9 ALA F N 1
ATOM 6250 C CA . ALA F 1 17 ? 30.223 8.118 33.552 1.00 5.18 9 ALA F CA 1
ATOM 6251 C C . ALA F 1 17 ? 30.510 8.174 32.066 1.00 5.01 9 ALA F C 1
ATOM 6252 O O . ALA F 1 17 ? 30.794 7.145 31.436 1.00 5.57 9 ALA F O 1
ATOM 6254 N N . LEU F 1 18 ? 30.446 9.371 31.514 1.00 4.81 10 LEU F N 1
ATOM 6255 C CA . LEU F 1 18 ? 30.899 9.619 30.148 1.00 4.98 10 LEU F CA 1
ATOM 6256 C C . LEU F 1 18 ? 32.357 10.000 30.288 1.00 5.36 10 LEU F C 1
ATOM 6257 O O . LEU F 1 18 ? 32.686 11.044 30.869 1.00 5.93 10 LEU F O 1
ATOM 6262 N N . LYS F 1 19 ? 33.227 9.122 29.809 1.00 5.15 11 LYS F N 1
ATOM 6263 C CA . LYS F 1 19 ? 34.661 9.183 30.090 1.00 5.51 11 LYS F CA 1
ATOM 6264 C C . LYS F 1 19 ? 35.305 10.266 29.230 1.00 5.65 11 LYS F C 1
ATOM 6265 O O . LYS F 1 19 ? 34.635 10.887 28.398 1.00 6.31 11 LYS F O 1
ATOM 6271 N N . PRO F 1 20 ? 36.595 10.546 29.413 1.00 5.79 12 PRO F N 1
ATOM 6272 C CA . PRO F 1 20 ? 37.164 11.713 28.726 1.00 5.77 12 PRO F CA 1
ATOM 6273 C C . PRO F 1 20 ? 37.058 11.672 27.236 1.00 6.17 12 PRO F C 1
ATOM 6274 O O . PRO F 1 20 ? 36.966 12.754 26.634 1.00 5.68 12 PRO F O 1
ATOM 6278 N N . ASP F 1 21 ? 37.075 10.487 26.616 1.00 5.83 13 ASP F N 1
ATOM 6279 C CA . ASP F 1 21 ? 36.833 10.396 25.170 1.00 5.77 13 ASP F CA 1
ATOM 6280 C C . ASP F 1 21 ? 35.454 10.872 24.763 1.00 5.73 13 ASP F C 1
ATOM 6281 O O . ASP F 1 21 ? 35.318 11.515 23.725 1.00 6.30 13 ASP F O 1
ATOM 6286 N N . ALA F 1 22 ? 34.429 10.551 25.547 1.00 5.08 14 ALA F N 1
ATOM 6287 C CA . ALA F 1 22 ? 33.085 11.003 25.235 1.00 5.50 14 ALA F CA 1
ATOM 6288 C C . ALA F 1 22 ? 33.014 12.513 25.259 1.00 4.77 14 ALA F C 1
ATOM 6289 O O . ALA F 1 22 ? 32.348 13.116 24.405 1.00 5.60 14 ALA F O 1
ATOM 6291 N N . VAL F 1 23 ? 33.665 13.144 26.238 1.00 5.03 15 VAL F N 1
ATOM 6292 C CA . VAL F 1 23 ? 33.605 14.597 26.352 1.00 4.70 15 VAL F CA 1
ATOM 6293 C C . VAL F 1 23 ? 34.356 15.250 25.193 1.00 4.80 15 VAL F C 1
ATOM 6294 O O . VAL F 1 23 ? 33.857 16.181 24.552 1.00 5.53 15 VAL F O 1
ATOM 6298 N N . GLN F 1 24 ? 35.560 14.763 24.886 1.00 5.03 16 GLN F N 1
ATOM 6299 C CA . GLN F 1 24 ? 36.352 15.332 23.795 1.00 5.28 16 GLN F CA 1
ATOM 6300 C C . GLN F 1 24 ? 35.681 15.134 22.445 1.00 6.59 16 GLN F C 1
ATOM 6301 O O . GLN F 1 24 ? 35.915 15.930 21.526 1.00 8.06 16 GLN F O 1
ATOM 6307 N N . ARG F 1 25 ? 34.857 14.091 22.299 1.00 5.05 17 ARG F N 1
ATOM 6308 C CA . ARG F 1 25 ? 34.184 13.820 21.037 1.00 5.25 17 ARG F CA 1
ATOM 6309 C C . ARG F 1 25 ? 32.798 14.442 20.965 1.00 5.54 17 ARG F C 1
ATOM 6310 O O . ARG F 1 25 ? 32.090 14.204 19.973 1.00 6.96 17 ARG F O 1
ATOM 6318 N N . GLY F 1 26 ? 32.405 15.250 21.946 1.00 4.68 18 GLY F N 1
ATOM 6319 C CA . GLY F 1 26 ? 31.131 15.949 21.797 1.00 5.38 18 GLY F CA 1
ATOM 6320 C C . GLY F 1 26 ? 29.917 15.075 21.905 1.00 5.86 18 GLY F C 1
ATOM 6321 O O . GLY F 1 26 ? 28.923 15.335 21.219 1.00 6.94 18 GLY F O 1
ATOM 6322 N N . LEU F 1 27 ? 29.959 14.049 22.757 1.00 4.63 19 LEU F N 1
ATOM 6323 C CA . LEU F 1 27 ? 28.899 13.061 22.871 1.00 4.97 19 LEU F CA 1
ATOM 6324 C C . LEU F 1 27 ? 28.091 13.196 24.145 1.00 4.33 19 LEU F C 1
ATOM 6325 O O . LEU F 1 27 ? 27.237 12.338 24.416 1.00 6.02 19 LEU F O 1
ATOM 6330 N N . VAL F 1 28 ? 28.298 14.252 24.922 1.00 3.86 20 VAL F N 1
ATOM 6331 C CA . VAL F 1 28 ? 27.630 14.321 26.225 1.00 4.61 20 VAL F CA 1
ATOM 6332 C C . VAL F 1 28 ? 26.119 14.457 26.053 1.00 5.23 20 VAL F C 1
ATOM 6333 O O . VAL F 1 28 ? 25.334 13.695 26.640 1.00 5.26 20 VAL F O 1
ATOM 6337 N N . GLY F 1 29 ? 25.685 15.443 25.269 1.00 3.87 21 GLY F N 1
ATOM 6338 C CA . GLY F 1 29 ? 24.243 15.643 25.105 1.00 4.21 21 GLY F CA 1
ATOM 6339 C C . GLY F 1 29 ? 23.574 14.503 24.374 1.00 4.81 21 GLY F C 1
ATOM 6340 O O . GLY F 1 29 ? 22.486 14.058 24.760 1.00 5.29 21 GLY F O 1
ATOM 6341 N N . THR F 1 30 ? 24.222 13.984 23.333 1.00 4.72 22 THR F N 1
ATOM 6342 C CA . THR F 1 30 ? 23.649 12.869 22.577 1.00 5.57 22 THR F CA 1
ATOM 6343 C C . THR F 1 30 ? 23.374 11.676 23.483 1.00 5.63 22 THR F C 1
ATOM 6344 O O . THR F 1 30 ? 22.320 11.020 23.381 1.00 6.10 22 THR F O 1
ATOM 6348 N N . ILE F 1 31 ? 24.312 11.368 24.382 1.00 5.07 23 ILE F N 1
ATOM 6349 C CA . ILE F 1 31 ? 24.122 10.197 25.222 1.00 4.30 23 ILE F CA 1
ATOM 6350 C C . ILE F 1 31 ? 23.092 10.476 26.308 1.00 4.37 23 ILE F C 1
ATOM 6351 O O . ILE F 1 31 ? 22.236 9.629 26.600 1.00 5.23 23 ILE F O 1
ATOM 6356 N N . ILE F 1 32 ? 23.139 11.653 26.931 1.00 4.20 24 ILE F N 1
ATOM 6357 C CA . ILE F 1 32 ? 22.122 11.988 27.919 1.00 5.40 24 ILE F CA 1
ATOM 6358 C C . ILE F 1 32 ? 20.739 11.875 27.301 1.00 4.56 24 ILE F C 1
ATOM 6359 O O . ILE F 1 32 ? 19.818 11.338 27.929 1.00 5.86 24 ILE F O 1
ATOM 6364 N N . ALA F 1 33 ? 20.574 12.350 26.058 1.00 4.03 25 ALA F N 1
ATOM 6365 C CA . ALA F 1 33 ? 19.263 12.299 25.421 1.00 4.25 25 ALA F CA 1
ATOM 6366 C C . ALA F 1 33 ? 18.767 10.865 25.248 1.00 5.42 25 ALA F C 1
ATOM 6367 O O . ALA F 1 33 ? 17.551 10.631 25.296 1.00 5.43 25 ALA F O 1
ATOM 6369 N N . ARG F 1 34 ? 19.651 9.889 25.025 1.00 4.39 26 ARG F N 1
ATOM 6370 C CA . ARG F 1 34 ? 19.183 8.510 24.906 1.00 5.46 26 ARG F CA 1
ATOM 6371 C C . ARG F 1 34 ? 18.569 8.015 26.202 1.00 6.38 26 ARG F C 1
ATOM 6372 O O . ARG F 1 34 ? 17.592 7.260 26.179 1.00 6.91 26 ARG F O 1
ATOM 6380 N N . PHE F 1 35 ? 19.129 8.415 27.343 1.00 4.57 27 PHE F N 1
ATOM 6381 C CA . PHE F 1 35 ? 18.549 8.029 28.627 1.00 4.67 27 PHE F CA 1
ATOM 6382 C C . PHE F 1 35 ? 17.258 8.784 28.913 1.00 5.28 27 PHE F C 1
ATOM 6383 O O . PHE F 1 35 ? 16.300 8.186 29.402 1.00 5.96 27 PHE F O 1
ATOM 6391 N N . GLU F 1 36 ? 17.181 10.063 28.544 1.00 4.65 28 GLU F N 1
ATOM 6392 C CA . GLU F 1 36 ? 15.935 10.794 28.736 1.00 4.99 28 GLU F CA 1
ATOM 6393 C C . GLU F 1 36 ? 14.822 10.218 27.872 1.00 5.16 28 GLU F C 1
ATOM 6394 O O . GLU F 1 36 ? 13.699 10.024 28.357 1.00 6.25 28 GLU F O 1
ATOM 6400 N N . GLN F 1 37 ? 15.107 9.905 26.597 1.00 5.61 29 GLN F N 1
ATOM 6401 C CA A GLN F 1 37 ? 14.063 9.414 25.696 0.41 6.82 29 GLN F CA 1
ATOM 6402 C CA B GLN F 1 37 ? 14.033 9.436 25.724 0.59 5.54 29 GLN F CA 1
ATOM 6403 C C . GLN F 1 37 ? 13.525 8.058 26.137 1.00 6.01 29 GLN F C 1
ATOM 6404 O O . GLN F 1 37 ? 12.374 7.718 25.831 1.00 6.50 29 GLN F O 1
ATOM 6415 N N . LYS F 1 38 ? 14.338 7.282 26.864 1.00 6.05 30 LYS F N 1
ATOM 6416 C CA . LYS F 1 38 ? 13.951 5.962 27.348 1.00 5.98 30 LYS F CA 1
ATOM 6417 C C . LYS F 1 38 ? 12.978 6.053 28.513 1.00 6.42 30 LYS F C 1
ATOM 6418 O O . LYS F 1 38 ? 12.257 5.082 28.799 1.00 8.21 30 LYS F O 1
ATOM 6424 N N . GLY F 1 39 ? 12.948 7.186 29.196 1.00 6.20 31 GLY F N 1
ATOM 6425 C CA . GLY F 1 39 ? 12.103 7.348 30.370 1.00 7.31 31 GLY F CA 1
ATOM 6426 C C . GLY F 1 39 ? 12.838 7.296 31.698 1.00 6.37 31 GLY F C 1
ATOM 6427 O O . GLY F 1 39 ? 12.193 7.381 32.752 1.00 7.06 31 GLY F O 1
ATOM 6428 N N . PHE F 1 40 ? 14.160 7.187 31.691 1.00 6.13 32 PHE F N 1
ATOM 6429 C CA . PHE F 1 40 ? 14.895 7.185 32.948 1.00 5.71 32 PHE F CA 1
ATOM 6430 C C . PHE F 1 40 ? 15.000 8.609 33.482 1.00 5.53 32 PHE F C 1
ATOM 6431 O O . PHE F 1 40 ? 14.980 9.594 32.725 1.00 6.38 32 PHE F O 1
ATOM 6439 N N . LYS F 1 41 ? 15.088 8.726 34.790 1.00 5.78 33 LYS F N 1
ATOM 6440 C CA . LYS F 1 41 ? 15.056 10.018 35.470 1.00 5.64 33 LYS F CA 1
ATOM 6441 C C . LYS F 1 41 ? 16.467 10.414 35.900 1.00 5.39 33 LYS F C 1
ATOM 6442 O O . LYS F 1 41 ? 17.155 9.671 36.625 1.00 6.55 33 LYS F O 1
ATOM 6448 N N . LEU F 1 42 ? 16.881 11.610 35.510 1.00 5.17 34 LEU F N 1
ATOM 6449 C CA . LEU F 1 42 ? 18.200 12.096 35.890 1.00 4.99 34 LEU F CA 1
ATOM 6450 C C . LEU F 1 42 ? 18.136 12.589 37.332 1.00 6.16 34 LEU F C 1
ATOM 6451 O O . LEU F 1 42 ? 17.403 13.536 37.641 1.00 5.52 34 LEU F O 1
ATOM 6456 N N . VAL F 1 43 ? 18.953 11.975 38.208 1.00 5.38 35 VAL F N 1
ATOM 6457 C CA . VAL F 1 43 ? 18.958 12.307 39.632 1.00 5.72 35 VAL F CA 1
ATOM 6458 C C . VAL F 1 43 ? 20.156 13.183 39.982 1.00 5.67 35 VAL F C 1
ATOM 6459 O O . VAL F 1 43 ? 20.078 14.015 40.891 1.00 6.47 35 VAL F O 1
ATOM 6463 N N . ALA F 1 44 ? 21.254 13.030 39.261 1.00 5.39 36 ALA F N 1
ATOM 6464 C CA . ALA F 1 44 ? 22.457 13.788 39.595 1.00 5.52 36 ALA F CA 1
ATOM 6465 C C . ALA F 1 44 ? 23.298 13.836 38.344 1.00 6.25 36 ALA F C 1
ATOM 6466 O O . ALA F 1 44 ? 23.215 12.953 37.508 1.00 5.43 36 ALA F O 1
ATOM 6468 N N . LEU F 1 45 ? 24.103 14.887 38.233 1.00 5.24 37 LEU F N 1
ATOM 6469 C CA . LEU F 1 45 ? 24.914 15.115 37.044 1.00 4.82 37 LEU F CA 1
ATOM 6470 C C . LEU F 1 45 ? 25.975 16.139 37.399 1.00 6.10 37 LEU F C 1
ATOM 6471 O O . LEU F 1 45 ? 25.682 17.127 38.082 1.00 7.68 37 LEU F O 1
ATOM 6476 N N . LYS F 1 46 ? 27.219 15.880 36.976 1.00 5.86 38 LYS F N 1
ATOM 6477 C CA . LYS F 1 46 ? 28.270 16.894 37.127 1.00 7.48 38 LYS F CA 1
ATOM 6478 C C . LYS F 1 46 ? 29.414 16.601 36.181 1.00 7.54 38 LYS F C 1
ATOM 6479 O O . LYS F 1 46 ? 29.714 15.439 35.899 1.00 8.92 38 LYS F O 1
ATOM 6485 N N . LEU F 1 47 ? 30.035 17.662 35.690 1.00 6.10 39 LEU F N 1
ATOM 6486 C CA . LEU F 1 47 ? 31.287 17.521 34.961 1.00 4.99 39 LEU F CA 1
ATOM 6487 C C . LEU F 1 47 ? 32.425 17.711 35.941 1.00 5.61 39 LEU F C 1
ATOM 6488 O O . LEU F 1 47 ? 32.532 18.756 36.595 1.00 8.46 39 LEU F O 1
ATOM 6493 N N . ILE F 1 48 ? 33.258 16.688 36.065 1.00 5.56 40 ILE F N 1
ATOM 6494 C CA A ILE F 1 48 ? 34.340 16.660 37.042 0.69 6.05 40 ILE F CA 1
ATOM 6495 C CA B ILE F 1 48 ? 34.377 16.736 36.997 0.31 6.92 40 ILE F CA 1
ATOM 6496 C C . ILE F 1 48 ? 35.575 16.052 36.375 1.00 6.76 40 ILE F C 1
ATOM 6497 O O . ILE F 1 48 ? 35.454 15.152 35.544 1.00 7.00 40 ILE F O 1
ATOM 6506 N N . THR F 1 49 ? 36.766 16.493 36.813 1.00 6.68 41 THR F N 1
ATOM 6507 C CA . THR F 1 49 ? 38.001 15.839 36.414 1.00 6.98 41 THR F CA 1
ATOM 6508 C C . THR F 1 49 ? 38.408 14.974 37.594 1.00 8.63 41 THR F C 1
ATOM 6509 O O . THR F 1 49 ? 38.837 15.504 38.630 1.00 9.39 41 THR F O 1
ATOM 6513 N N . PRO F 1 50 ? 38.226 13.652 37.523 1.00 8.34 42 PRO F N 1
ATOM 6514 C CA . PRO F 1 50 ? 38.387 12.808 38.720 1.00 8.82 42 PRO F CA 1
ATOM 6515 C C . PRO F 1 50 ? 39.790 12.845 39.297 1.00 10.74 42 PRO F C 1
ATOM 6516 O O . PRO F 1 50 ? 40.787 12.857 38.574 1.00 10.96 42 PRO F O 1
ATOM 6520 N N . SER F 1 51 ? 39.838 12.803 40.616 1.00 9.49 43 SER F N 1
ATOM 6521 C CA . SER F 1 51 ? 41.114 12.652 41.311 1.00 9.93 43 SER F CA 1
ATOM 6522 C C . SER F 1 51 ? 41.641 11.231 41.170 1.00 10.67 43 SER F C 1
ATOM 6523 O O . SER F 1 51 ? 40.905 10.291 40.868 1.00 10.38 43 SER F O 1
ATOM 6526 N N . ALA F 1 52 ? 42.933 11.067 41.458 1.00 12.56 44 ALA F N 1
ATOM 6527 C CA . ALA F 1 52 ? 43.494 9.720 41.442 1.00 12.12 44 ALA F CA 1
ATOM 6528 C C . ALA F 1 52 ? 42.809 8.823 42.453 1.00 12.60 44 ALA F C 1
ATOM 6529 O O . ALA F 1 52 ? 42.515 7.662 42.153 1.00 12.29 44 ALA F O 1
ATOM 6531 N N . ASP F 1 53 ? 42.526 9.340 43.660 1.00 12.13 45 ASP F N 1
ATOM 6532 C CA . ASP F 1 53 ? 41.842 8.517 44.653 1.00 12.51 45 ASP F CA 1
ATOM 6533 C C . ASP F 1 53 ? 40.471 8.065 44.168 1.00 11.58 45 ASP F C 1
ATOM 6534 O O . ASP F 1 53 ? 40.095 6.906 44.380 1.00 12.06 45 ASP F O 1
ATOM 6539 N N . LEU F 1 54 ? 39.695 8.974 43.564 1.00 10.77 46 LEU F N 1
ATOM 6540 C CA . LEU F 1 54 ? 38.367 8.611 43.077 1.00 11.12 46 LEU F CA 1
ATOM 6541 C C . LEU F 1 54 ? 38.480 7.545 42.002 1.00 9.95 46 LEU F C 1
ATOM 6542 O O . LEU F 1 54 ? 37.778 6.531 42.051 1.00 10.54 46 LEU F O 1
ATOM 6547 N N . ALA F 1 55 ? 39.399 7.740 41.051 1.00 9.93 47 ALA F N 1
ATOM 6548 C CA . ALA F 1 55 ? 39.562 6.782 39.959 1.00 10.75 47 ALA F CA 1
ATOM 6549 C C . ALA F 1 55 ? 39.999 5.420 40.468 1.00 10.62 47 ALA F C 1
ATOM 6550 O O . ALA F 1 55 ? 39.497 4.387 40.017 1.00 10.72 47 ALA F O 1
ATOM 6552 N N . LYS F 1 56 ? 40.971 5.400 41.387 1.00 11.41 48 LYS F N 1
ATOM 6553 C CA . LYS F 1 56 ? 41.451 4.145 41.962 1.00 12.27 48 LYS F CA 1
ATOM 6554 C C . LYS F 1 56 ? 40.346 3.426 42.717 1.00 12.92 48 LYS F C 1
ATOM 6555 O O . LYS F 1 56 ? 40.244 2.189 42.665 1.00 13.60 48 LYS F O 1
ATOM 6561 N N . LYS F 1 57 ? 39.528 4.179 43.457 1.00 12.26 49 LYS F N 1
ATOM 6562 C CA . LYS F 1 57 ? 38.433 3.542 44.183 1.00 12.34 49 LYS F CA 1
ATOM 6563 C C . LYS F 1 57 ? 37.326 3.113 43.244 1.00 11.32 49 LYS F C 1
ATOM 6564 O O . LYS F 1 57 ? 36.722 2.054 43.448 1.00 11.95 49 LYS F O 1
ATOM 6570 N N . HIS F 1 58 ? 37.081 3.891 42.201 1.00 10.95 50 HIS F N 1
ATOM 6571 C CA . HIS F 1 58 ? 36.091 3.488 41.209 1.00 9.94 50 HIS F CA 1
ATOM 6572 C C . HIS F 1 58 ? 36.465 2.138 40.603 1.00 10.60 50 HIS F C 1
ATOM 6573 O O . HIS F 1 58 ? 35.628 1.227 40.500 1.00 12.74 50 HIS F O 1
ATOM 6580 N N . TYR F 1 59 ? 37.745 1.976 40.256 1.00 10.79 51 TYR F N 1
ATOM 6581 C CA . TYR F 1 59 ? 38.259 0.767 39.627 1.00 12.47 51 TYR F CA 1
ATOM 6582 C C . TYR F 1 59 ? 38.847 -0.228 40.634 1.00 14.34 51 TYR F C 1
ATOM 6583 O O . TYR F 1 59 ? 39.668 -1.071 40.246 1.00 13.97 51 TYR F O 1
ATOM 6592 N N . ALA F 1 60 ? 38.437 -0.164 41.907 1.00 13.20 52 ALA F N 1
ATOM 6593 C CA . ALA F 1 60 ? 39.040 -0.996 42.948 1.00 14.27 52 ALA F CA 1
ATOM 6594 C C . ALA F 1 60 ? 39.027 -2.484 42.603 1.00 14.26 52 ALA F C 1
ATOM 6595 O O . ALA F 1 60 ? 39.951 -3.213 42.971 1.00 16.19 52 ALA F O 1
ATOM 6597 N N . GLU F 1 61 ? 38.020 -2.956 41.868 1.00 13.78 53 GLU F N 1
ATOM 6598 C CA . GLU F 1 61 ? 37.995 -4.388 41.580 1.00 14.46 53 GLU F CA 1
ATOM 6599 C C . GLU F 1 61 ? 39.187 -4.810 40.737 1.00 15.70 53 GLU F C 1
ATOM 6600 O O . GLU F 1 61 ? 39.526 -5.999 40.708 1.00 19.15 53 GLU F O 1
ATOM 6606 N N . HIS F 1 62 ? 39.832 -3.864 40.048 1.00 16.46 54 HIS F N 1
ATOM 6607 C CA . HIS F 1 62 ? 40.966 -4.169 39.192 1.00 16.63 54 HIS F CA 1
ATOM 6608 C C . HIS F 1 62 ? 42.300 -3.810 39.818 1.00 18.91 54 HIS F C 1
ATOM 6609 O O . HIS F 1 62 ? 43.328 -3.969 39.155 1.00 20.84 54 HIS F O 1
ATOM 6616 N N . ASP F 1 63 ? 42.314 -3.341 41.063 1.00 18.88 55 ASP F N 1
ATOM 6617 C CA A ASP F 1 63 ? 43.561 -2.914 41.681 0.29 20.97 55 ASP F CA 1
ATOM 6618 C CA B ASP F 1 63 ? 43.559 -2.910 41.685 0.71 20.92 55 ASP F CA 1
ATOM 6619 C C . ASP F 1 63 ? 44.553 -4.069 41.729 1.00 25.14 55 ASP F C 1
ATOM 6620 O O . ASP F 1 63 ? 44.204 -5.195 42.095 1.00 28.43 55 ASP F O 1
ATOM 6629 N N . GLY F 1 64 ? 45.795 -3.788 41.348 1.00 26.69 56 GLY F N 1
ATOM 6630 C CA . GLY F 1 64 ? 46.820 -4.806 41.282 1.00 30.13 56 GLY F CA 1
ATOM 6631 C C . GLY F 1 64 ? 46.935 -5.503 39.944 1.00 32.34 56 GLY F C 1
ATOM 6632 O O . GLY F 1 64 ? 47.919 -6.220 39.717 1.00 36.56 56 GLY F O 1
ATOM 6633 N N . LYS F 1 65 ? 45.980 -5.321 39.055 1.00 24.64 57 LYS F N 1
ATOM 6634 C CA . LYS F 1 65 ? 46.058 -5.957 37.755 1.00 24.10 57 LYS F CA 1
ATOM 6635 C C . LYS F 1 65 ? 46.879 -5.101 36.801 1.00 27.71 57 LYS F C 1
ATOM 6636 O O . LYS F 1 65 ? 47.032 -3.885 37.010 1.00 22.29 57 LYS F O 1
ATOM 6642 N N . PRO F 1 66 ? 47.414 -5.711 35.735 1.00 27.47 58 PRO F N 1
ATOM 6643 C CA . PRO F 1 66 ? 48.326 -4.972 34.844 1.00 28.16 58 PRO F CA 1
ATOM 6644 C C . PRO F 1 66 ? 47.697 -3.770 34.159 1.00 24.65 58 PRO F C 1
ATOM 6645 O O . PRO F 1 66 ? 48.406 -2.803 33.859 1.00 23.95 58 PRO F O 1
ATOM 6649 N N . PHE F 1 67 ? 46.404 -3.802 33.880 1.00 21.23 59 PHE F N 1
ATOM 6650 C CA . PHE F 1 67 ? 45.762 -2.713 33.160 1.00 20.73 59 PHE F CA 1
ATOM 6651 C C . PHE F 1 67 ? 45.160 -1.658 34.080 1.00 20.38 59 PHE F C 1
ATOM 6652 O O . PHE F 1 67 ? 44.559 -0.700 33.584 1.00 18.93 59 PHE F O 1
ATOM 6660 N N . PHE F 1 68 ? 45.291 -1.829 35.395 1.00 18.72 60 PHE F N 1
ATOM 6661 C CA . PHE F 1 68 ? 44.677 -0.906 36.350 1.00 17.65 60 PHE F CA 1
ATOM 6662 C C . PHE F 1 68 ? 45.222 0.509 36.176 1.00 15.64 60 PHE F C 1
ATOM 6663 O O . PHE F 1 68 ? 44.444 1.472 36.059 1.00 14.54 60 PHE F O 1
ATOM 6671 N N . ASN F 1 69 ? 46.559 0.656 36.129 1.00 16.37 61 ASN F N 1
ATOM 6672 C CA . ASN F 1 69 ? 47.135 1.999 36.050 1.00 15.59 61 ASN F CA 1
ATOM 6673 C C . ASN F 1 69 ? 46.662 2.735 34.808 1.00 16.34 61 ASN F C 1
ATOM 6674 O O . ASN F 1 69 ? 46.362 3.934 34.865 1.00 14.35 61 ASN F O 1
ATOM 6679 N N . GLY F 1 70 ? 46.534 2.027 33.689 1.00 15.53 62 GLY F N 1
ATOM 6680 C CA . GLY F 1 70 ? 46.070 2.673 32.471 1.00 14.76 62 GLY F CA 1
ATOM 6681 C C . GLY F 1 70 ? 44.634 3.154 32.561 1.00 14.68 62 GLY F C 1
ATOM 6682 O O . GLY F 1 70 ? 44.305 4.240 32.069 1.00 15.07 62 GLY F O 1
ATOM 6683 N N . LEU F 1 71 ? 43.760 2.350 33.169 1.00 15.00 63 LEU F N 1
ATOM 6684 C CA . LEU F 1 71 ? 42.387 2.779 33.422 1.00 12.21 63 LEU F CA 1
ATOM 6685 C C . LEU F 1 71 ? 42.352 4.036 34.276 1.00 13.57 63 LEU F C 1
ATOM 6686 O O . LEU F 1 71 ? 41.622 4.979 33.974 1.00 11.22 63 LEU F O 1
ATOM 6691 N N . VAL F 1 72 ? 43.141 4.060 35.357 1.00 13.27 64 VAL F N 1
ATOM 6692 C CA . VAL F 1 72 ? 43.124 5.200 36.267 1.00 13.19 64 VAL F CA 1
ATOM 6693 C C . VAL F 1 72 ? 43.698 6.434 35.593 1.00 12.35 64 VAL F C 1
ATOM 6694 O O . VAL F 1 72 ? 43.146 7.538 35.705 1.00 13.27 64 VAL F O 1
ATOM 6698 N N . GLU F 1 73 ? 44.798 6.271 34.872 1.00 11.82 65 GLU F N 1
ATOM 6699 C CA A GLU F 1 73 ? 45.398 7.411 34.194 0.57 13.29 65 GLU F CA 1
ATOM 6700 C CA B GLU F 1 73 ? 45.405 7.401 34.178 0.43 13.26 65 GLU F CA 1
ATOM 6701 C C . GLU F 1 73 ? 44.452 7.992 33.151 1.00 13.13 65 GLU F C 1
ATOM 6702 O O . GLU F 1 73 ? 44.340 9.216 33.023 1.00 12.80 65 GLU F O 1
ATOM 6713 N N . PHE F 1 74 ? 43.720 7.141 32.435 1.00 9.82 66 PHE F N 1
ATOM 6714 C CA . PHE F 1 74 ? 42.811 7.684 31.431 1.00 9.06 66 PHE F CA 1
ATOM 6715 C C . PHE F 1 74 ? 41.647 8.417 32.075 1.00 8.98 66 PHE F C 1
ATOM 6716 O O . PHE F 1 74 ? 41.282 9.512 31.631 1.00 9.50 66 PHE F O 1
ATOM 6724 N N . LEU F 1 75 ? 41.045 7.830 33.112 1.00 8.48 67 LEU F N 1
ATOM 6725 C CA . LEU F 1 75 ? 39.881 8.455 33.725 1.00 7.94 67 LEU F CA 1
ATOM 6726 C C . LEU F 1 75 ? 40.231 9.810 34.348 1.00 7.94 67 LEU F C 1
ATOM 6727 O O . LEU F 1 75 ? 39.385 10.715 34.369 1.00 8.21 67 LEU F O 1
ATOM 6732 N N . THR F 1 76 ? 41.468 9.974 34.834 1.00 9.79 68 THR F N 1
ATOM 6733 C CA . THR F 1 76 ? 41.886 11.202 35.502 1.00 11.88 68 THR F CA 1
ATOM 6734 C C . THR F 1 76 ? 42.446 12.218 34.524 1.00 12.67 68 THR F C 1
ATOM 6735 O O . THR F 1 76 ? 42.859 13.307 34.941 1.00 12.73 68 THR F O 1
ATOM 6739 N N . SER F 1 77 ? 42.464 11.898 33.240 1.00 10.22 69 SER F N 1
ATOM 6740 C CA . SER F 1 77 ? 43.202 12.705 32.265 1.00 10.44 69 SER F CA 1
ATOM 6741 C C . SER F 1 77 ? 42.442 13.942 31.817 1.00 10.34 69 SER F C 1
ATOM 6742 O O . SER F 1 77 ? 43.053 14.848 31.240 1.00 14.82 69 SER F O 1
ATOM 6745 N N . GLY F 1 78 ? 41.129 13.999 32.048 1.00 8.38 70 GLY F N 1
ATOM 6746 C CA . GLY F 1 78 ? 40.341 15.123 31.601 1.00 10.53 70 GLY F CA 1
ATOM 6747 C C . GLY F 1 78 ? 38.947 15.030 32.166 1.00 7.47 70 GLY F C 1
ATOM 6748 O O . GLY F 1 78 ? 38.638 14.125 32.941 1.00 7.69 70 GLY F O 1
ATOM 6749 N N . PRO F 1 79 ? 38.072 15.945 31.760 1.00 6.33 71 PRO F N 1
ATOM 6750 C CA . PRO F 1 79 ? 36.713 15.968 32.323 1.00 7.06 71 PRO F CA 1
ATOM 6751 C C . PRO F 1 79 ? 35.891 14.748 31.957 1.00 6.87 71 PRO F C 1
ATOM 6752 O O . PRO F 1 79 ? 36.003 14.175 30.859 1.00 6.80 71 PRO F O 1
ATOM 6756 N N . VAL F 1 80 ? 35.034 14.379 32.910 1.00 5.85 72 VAL F N 1
ATOM 6757 C CA . VAL F 1 80 ? 34.125 13.242 32.849 1.00 6.89 72 VAL F CA 1
ATOM 6758 C C . VAL F 1 80 ? 32.738 13.756 33.220 1.00 6.10 72 VAL F C 1
ATOM 6759 O O . VAL F 1 80 ? 32.591 14.559 34.149 1.00 6.15 72 VAL F O 1
ATOM 6763 N N . ALA F 1 81 ? 31.712 13.331 32.486 1.00 5.56 73 ALA F N 1
ATOM 6764 C CA . ALA F 1 81 ? 30.333 13.644 32.873 1.00 4.55 73 ALA F CA 1
ATOM 6765 C C . ALA F 1 81 ? 29.795 12.488 33.708 1.00 5.63 73 ALA F C 1
ATOM 6766 O O . ALA F 1 81 ? 29.517 11.409 33.174 1.00 5.68 73 ALA F O 1
ATOM 6768 N N . ALA F 1 82 ? 29.672 12.715 35.016 1.00 5.44 74 ALA F N 1
ATOM 6769 C CA . ALA F 1 82 ? 29.240 11.700 35.983 1.00 4.97 74 ALA F CA 1
ATOM 6770 C C . ALA F 1 82 ? 27.768 11.935 36.278 1.00 5.58 74 ALA F C 1
ATOM 6771 O O . ALA F 1 82 ? 27.323 13.082 36.358 1.00 5.29 74 ALA F O 1
ATOM 6773 N N . MET F 1 83 ? 26.990 10.854 36.358 1.00 4.88 75 MET F N 1
ATOM 6774 C CA . MET F 1 83 ? 25.555 11.048 36.548 1.00 5.35 75 MET F CA 1
ATOM 6775 C C . MET F 1 83 ? 24.924 9.816 37.171 1.00 5.82 75 MET F C 1
ATOM 6776 O O . MET F 1 83 ? 25.508 8.723 37.234 1.00 6.93 75 MET F O 1
ATOM 6781 N N . VAL F 1 84 ? 23.705 10.035 37.670 1.00 5.46 76 VAL F N 1
ATOM 6782 C CA . VAL F 1 84 ? 22.882 8.996 38.282 1.00 5.42 76 VAL F CA 1
ATOM 6783 C C . VAL F 1 84 ? 21.530 8.991 37.581 1.00 5.29 76 VAL F C 1
ATOM 6784 O O . VAL F 1 84 ? 20.889 10.039 37.458 1.00 5.56 76 VAL F O 1
ATOM 6788 N N . TRP F 1 85 ? 21.083 7.802 37.163 1.00 5.40 77 TRP F N 1
ATOM 6789 C CA . TRP F 1 85 ? 19.784 7.632 36.510 1.00 5.52 77 TRP F CA 1
ATOM 6790 C C . TRP F 1 85 ? 18.942 6.703 37.367 1.00 6.08 77 TRP F C 1
ATOM 6791 O O . TRP F 1 85 ? 19.453 5.746 37.965 1.00 6.73 77 TRP F O 1
ATOM 6802 N N . GLU F 1 86 ? 17.643 6.995 37.420 1.00 5.94 78 GLU F N 1
ATOM 6803 C CA . GLU F 1 86 ? 16.690 6.239 38.233 1.00 7.17 78 GLU F CA 1
ATOM 6804 C C . GLU F 1 86 ? 15.579 5.659 37.366 1.00 7.88 78 GLU F C 1
ATOM 6805 O O . GLU F 1 86 ? 15.035 6.336 36.494 1.00 7.15 78 GLU F O 1
ATOM 6811 N N . GLY F 1 87 ? 15.217 4.416 37.645 1.00 6.94 79 GLY F N 1
ATOM 6812 C CA . GLY F 1 87 ? 14.032 3.817 37.051 1.00 7.22 79 GLY F CA 1
ATOM 6813 C C . GLY F 1 87 ? 14.037 2.318 37.214 1.00 7.67 79 GLY F C 1
ATOM 6814 O O . GLY F 1 87 ? 15.013 1.715 37.636 1.00 7.91 79 GLY F O 1
ATOM 6815 N N . LYS F 1 88 ? 12.907 1.711 36.886 1.00 8.05 80 LYS F N 1
ATOM 6816 C CA . LYS F 1 88 ? 12.820 0.258 36.973 1.00 8.57 80 LYS F CA 1
ATOM 6817 C C . LYS F 1 88 ? 13.863 -0.375 36.078 1.00 8.43 80 LYS F C 1
ATOM 6818 O O . LYS F 1 88 ? 13.990 -0.027 34.901 1.00 8.51 80 LYS F O 1
ATOM 6824 N N . GLY F 1 89 ? 14.612 -1.323 36.631 1.00 8.72 81 GLY F N 1
ATOM 6825 C CA . GLY F 1 89 ? 15.553 -2.036 35.790 1.00 8.69 81 GLY F CA 1
ATOM 6826 C C . GLY F 1 89 ? 16.696 -1.209 35.226 1.00 9.01 81 GLY F C 1
ATOM 6827 O O . GLY F 1 89 ? 17.332 -1.642 34.263 1.00 9.08 81 GLY F O 1
ATOM 6828 N N . VAL F 1 90 ? 16.978 -0.032 35.795 1.00 7.63 82 VAL F N 1
ATOM 6829 C CA . VAL F 1 90 ? 17.908 0.890 35.139 1.00 7.21 82 VAL F CA 1
ATOM 6830 C C . VAL F 1 90 ? 19.326 0.323 35.060 1.00 6.97 82 VAL F C 1
ATOM 6831 O O . VAL F 1 90 ? 20.033 0.573 34.076 1.00 7.37 82 VAL F O 1
ATOM 6835 N N . VAL F 1 91 ? 19.775 -0.435 36.060 1.00 7.18 83 VAL F N 1
ATOM 6836 C CA . VAL F 1 91 ? 21.146 -0.935 36.004 1.00 7.40 83 VAL F CA 1
ATOM 6837 C C . VAL F 1 91 ? 21.340 -1.836 34.785 1.00 7.32 83 VAL F C 1
ATOM 6838 O O . VAL F 1 91 ? 22.228 -1.598 33.944 1.00 7.48 83 VAL F O 1
ATOM 6842 N N . ALA F 1 92 ? 20.500 -2.885 34.660 1.00 7.82 84 ALA F N 1
ATOM 6843 C CA . ALA F 1 92 ? 20.648 -3.792 33.519 1.00 7.60 84 ALA F CA 1
ATOM 6844 C C . ALA F 1 92 ? 20.317 -3.096 32.209 1.00 7.28 84 ALA F C 1
ATOM 6845 O O . ALA F 1 92 ? 20.961 -3.350 31.184 1.00 7.78 84 ALA F O 1
ATOM 6847 N N . ALA F 1 93 ? 19.335 -2.185 32.219 1.00 7.18 85 ALA F N 1
ATOM 6848 C CA . ALA F 1 93 ? 18.951 -1.529 30.965 1.00 7.03 85 ALA F CA 1
ATOM 6849 C C . ALA F 1 93 ? 20.067 -0.633 30.466 1.00 7.37 85 ALA F C 1
ATOM 6850 O O . ALA F 1 93 ? 20.351 -0.595 29.262 1.00 6.46 85 ALA F O 1
ATOM 6852 N N . ALA F 1 94 ? 20.733 0.093 31.372 1.00 6.36 86 ALA F N 1
ATOM 6853 C CA . ALA F 1 94 ? 21.833 0.933 30.920 1.00 6.03 86 ALA F CA 1
ATOM 6854 C C . ALA F 1 94 ? 22.966 0.098 30.349 1.00 6.13 86 ALA F C 1
ATOM 6855 O O . ALA F 1 94 ? 23.571 0.493 29.341 1.00 6.67 86 ALA F O 1
ATOM 6857 N N . ARG F 1 95 ? 23.233 -1.075 30.931 1.00 6.27 87 ARG F N 1
ATOM 6858 C CA A ARG F 1 95 ? 24.250 -1.944 30.350 0.40 6.96 87 ARG F CA 1
ATOM 6859 C CA B ARG F 1 95 ? 24.249 -1.946 30.350 0.60 6.39 87 ARG F CA 1
ATOM 6860 C C . ARG F 1 95 ? 23.860 -2.383 28.945 1.00 8.18 87 ARG F C 1
ATOM 6861 O O . ARG F 1 95 ? 24.714 -2.453 28.051 1.00 8.36 87 ARG F O 1
ATOM 6876 N N . LYS F 1 96 ? 22.573 -2.680 28.731 1.00 7.60 88 LYS F N 1
ATOM 6877 C CA A LYS F 1 96 ? 22.114 -3.058 27.400 0.49 7.45 88 LYS F CA 1
ATOM 6878 C CA B LYS F 1 96 ? 22.104 -3.056 27.402 0.51 7.48 88 LYS F CA 1
ATOM 6879 C C . LYS F 1 96 ? 22.249 -1.889 26.435 1.00 7.56 88 LYS F C 1
ATOM 6880 O O . LYS F 1 96 ? 22.640 -2.072 25.279 1.00 7.33 88 LYS F O 1
ATOM 6891 N N . MET F 1 97 ? 21.969 -0.676 26.905 1.00 6.16 89 MET F N 1
ATOM 6892 C CA . MET F 1 97 ? 22.072 0.510 26.056 1.00 5.97 89 MET F CA 1
ATOM 6893 C C . MET F 1 97 ? 23.508 0.814 25.679 1.00 6.69 89 MET F C 1
ATOM 6894 O O . MET F 1 97 ? 23.774 1.308 24.570 1.00 7.53 89 MET F O 1
ATOM 6899 N N . ILE F 1 98 ? 24.435 0.522 26.585 1.00 5.77 90 ILE F N 1
ATOM 6900 C CA . ILE F 1 98 ? 25.849 0.767 26.365 1.00 5.56 90 ILE F CA 1
ATOM 6901 C C . ILE F 1 98 ? 26.405 -0.198 25.333 1.00 5.74 90 ILE F C 1
ATOM 6902 O O . ILE F 1 98 ? 27.134 0.212 24.421 1.00 7.53 90 ILE F O 1
ATOM 6907 N N . GLY F 1 99 ? 26.103 -1.480 25.465 1.00 6.70 91 GLY F N 1
ATOM 6908 C CA . GLY F 1 99 ? 26.604 -2.478 24.541 1.00 7.43 91 GLY F CA 1
ATOM 6909 C C . GLY F 1 99 ? 27.668 -3.361 25.156 1.00 11.77 91 GLY F C 1
ATOM 6910 O O . GLY F 1 99 ? 27.841 -3.431 26.375 1.00 18.76 91 GLY F O 1
ATOM 6911 N N . ALA F 1 100 ? 28.410 -4.031 24.285 1.00 8.37 92 ALA F N 1
ATOM 6912 C CA . ALA F 1 100 ? 29.435 -4.970 24.697 1.00 9.57 92 ALA F CA 1
ATOM 6913 C C . ALA F 1 100 ? 30.699 -4.245 25.156 1.00 10.62 92 ALA F C 1
ATOM 6914 O O . ALA F 1 100 ? 30.943 -3.094 24.811 1.00 10.40 92 ALA F O 1
ATOM 6916 N N . THR F 1 101 ? 31.538 -4.959 25.922 1.00 13.19 93 THR F N 1
ATOM 6917 C CA . THR F 1 101 ? 32.812 -4.381 26.337 1.00 14.53 93 THR F CA 1
ATOM 6918 C C . THR F 1 101 ? 33.654 -3.932 25.146 1.00 10.22 93 THR F C 1
ATOM 6919 O O . THR F 1 101 ? 34.232 -2.835 25.162 1.00 12.75 93 THR F O 1
ATOM 6923 N N . LYS F 1 102 ? 33.702 -4.762 24.098 1.00 12.13 94 LYS F N 1
ATOM 6924 C CA . LYS F 1 102 ? 34.416 -4.448 22.869 1.00 11.42 94 LYS F CA 1
ATOM 6925 C C . LYS F 1 102 ? 33.463 -3.698 21.949 1.00 9.55 94 LYS F C 1
ATOM 6926 O O . LYS F 1 102 ? 32.485 -4.293 21.478 1.00 10.46 94 LYS F O 1
ATOM 6932 N N . PRO F 1 103 ? 33.687 -2.419 21.666 1.00 7.55 95 PRO F N 1
ATOM 6933 C CA . PRO F 1 103 ? 32.775 -1.698 20.771 1.00 6.77 95 PRO F CA 1
ATOM 6934 C C . PRO F 1 103 ? 32.608 -2.341 19.407 1.00 8.31 95 PRO F C 1
ATOM 6935 O O . PRO F 1 103 ? 31.524 -2.249 18.825 1.00 8.30 95 PRO F O 1
ATOM 6939 N N . LEU F 1 104 ? 33.645 -2.974 18.856 1.00 8.61 96 LEU F N 1
ATOM 6940 C CA . LEU F 1 104 ? 33.499 -3.559 17.528 1.00 9.72 96 LEU F CA 1
ATOM 6941 C C . LEU F 1 104 ? 32.508 -4.702 17.525 1.00 11.54 96 LEU F C 1
ATOM 6942 O O . LEU F 1 104 ? 31.936 -4.995 16.462 1.00 13.22 96 LEU F O 1
ATOM 6947 N N . GLU F 1 105 ? 32.281 -5.347 18.673 1.00 9.19 97 GLU F N 1
ATOM 6948 C CA . GLU F 1 105 ? 31.312 -6.436 18.783 1.00 12.71 97 GLU F CA 1
ATOM 6949 C C . GLU F 1 105 ? 29.964 -5.968 19.299 1.00 11.22 97 GLU F C 1
ATOM 6950 O O . GLU F 1 105 ? 29.077 -6.796 19.527 1.00 14.08 97 GLU F O 1
ATOM 6956 N N . SER F 1 106 ? 29.789 -4.664 19.477 1.00 8.64 98 SER F N 1
ATOM 6957 C CA A SER F 1 106 ? 28.558 -4.105 20.020 0.43 8.02 98 SER F CA 1
ATOM 6958 C CA B SER F 1 106 ? 28.555 -4.123 20.017 0.57 7.99 98 SER F CA 1
ATOM 6959 C C . SER F 1 106 ? 27.574 -3.827 18.893 1.00 8.85 98 SER F C 1
ATOM 6960 O O . SER F 1 106 ? 27.956 -3.345 17.821 1.00 10.08 98 SER F O 1
ATOM 6965 N N . ALA F 1 107 ? 26.300 -4.079 19.165 1.00 7.27 99 ALA F N 1
ATOM 6966 C CA . ALA F 1 107 ? 25.311 -4.004 18.099 1.00 8.41 99 ALA F CA 1
ATOM 6967 C C . ALA F 1 107 ? 25.061 -2.562 17.681 1.00 7.46 99 ALA F C 1
ATOM 6968 O O . ALA F 1 107 ? 25.033 -1.653 18.511 1.00 6.93 99 ALA F O 1
ATOM 6970 N N . PRO F 1 108 ? 24.794 -2.328 16.406 1.00 7.29 100 PRO F N 1
ATOM 6971 C CA . PRO F 1 108 ? 24.252 -1.022 16.008 1.00 7.78 100 PRO F CA 1
ATOM 6972 C C . PRO F 1 108 ? 23.018 -0.708 16.840 1.00 7.57 100 PRO F C 1
ATOM 6973 O O . PRO F 1 108 ? 22.205 -1.593 17.147 1.00 7.52 100 PRO F O 1
ATOM 6977 N N . GLY F 1 109 ? 22.921 0.552 17.270 1.00 6.79 101 GLY F N 1
ATOM 6978 C CA . GLY F 1 109 ? 21.878 1.008 18.157 1.00 6.83 101 GLY F CA 1
ATOM 6979 C C . GLY F 1 109 ? 22.344 1.183 19.593 1.00 6.39 101 GLY F C 1
ATOM 6980 O O . GLY F 1 109 ? 21.780 2.001 20.330 1.00 7.90 101 GLY F O 1
ATOM 6981 N N . THR F 1 110 ? 23.380 0.466 20.001 1.00 6.19 102 THR F N 1
ATOM 6982 C CA . THR F 1 110 ? 23.962 0.673 21.308 1.00 5.87 102 THR F CA 1
ATOM 6983 C C . THR F 1 110 ? 24.931 1.847 21.234 1.00 6.28 102 THR F C 1
ATOM 6984 O O . THR F 1 110 ? 25.373 2.245 20.152 1.00 6.55 102 THR F O 1
ATOM 6988 N N . ILE F 1 111 ? 25.304 2.373 22.400 1.00 5.32 103 ILE F N 1
ATOM 6989 C CA . ILE F 1 111 ? 26.180 3.540 22.415 1.00 5.73 103 ILE F CA 1
ATOM 6990 C C . ILE F 1 111 ? 27.560 3.179 21.878 1.00 5.84 103 ILE F C 1
ATOM 6991 O O . ILE F 1 111 ? 28.104 3.854 20.999 1.00 5.77 103 ILE F O 1
ATOM 6996 N N . ARG F 1 112 ? 28.137 2.083 22.363 1.00 5.16 104 ARG F N 1
ATOM 6997 C CA . ARG F 1 112 ? 29.447 1.683 21.850 1.00 5.29 104 ARG F CA 1
ATOM 6998 C C . ARG F 1 112 ? 29.354 1.186 20.414 1.00 5.75 104 ARG F C 1
ATOM 6999 O O . ARG F 1 112 ? 30.284 1.398 19.625 1.00 6.20 104 ARG F O 1
ATOM 7007 N N . GLY F 1 113 ? 28.267 0.493 20.058 1.00 5.77 105 GLY F N 1
ATOM 7008 C CA . GLY F 1 113 ? 28.136 0.040 18.686 1.00 5.81 105 GLY F CA 1
ATOM 7009 C C . GLY F 1 113 ? 28.028 1.194 17.702 1.00 6.42 105 GLY F C 1
ATOM 7010 O O . GLY F 1 113 ? 28.602 1.146 16.611 1.00 6.45 105 GLY F O 1
ATOM 7011 N N . ASP F 1 114 ? 27.331 2.260 18.083 1.00 5.53 106 ASP F N 1
ATOM 7012 C CA . ASP F 1 114 ? 27.190 3.391 17.181 1.00 5.94 106 ASP F CA 1
ATOM 7013 C C . ASP F 1 114 ? 28.431 4.262 17.125 1.00 5.85 106 ASP F C 1
ATOM 7014 O O . ASP F 1 114 ? 28.718 4.842 16.076 1.00 5.97 106 ASP F O 1
ATOM 7019 N N . PHE F 1 115 ? 29.176 4.377 18.224 1.00 5.20 107 PHE F N 1
ATOM 7020 C CA . PHE F 1 115 ? 30.133 5.481 18.328 1.00 6.10 107 PHE F CA 1
ATOM 7021 C C . PHE F 1 115 ? 31.571 5.083 18.578 1.00 6.31 107 PHE F C 1
ATOM 7022 O O . PHE F 1 115 ? 32.417 5.973 18.549 1.00 7.00 107 PHE F O 1
ATOM 7030 N N . ALA F 1 116 ? 31.891 3.819 18.825 1.00 5.68 108 ALA F N 1
ATOM 7031 C CA . ALA F 1 116 ? 33.237 3.516 19.304 1.00 5.39 108 ALA F CA 1
ATOM 7032 C C . ALA F 1 116 ? 33.837 2.298 18.621 1.00 6.43 108 ALA F C 1
ATOM 7033 O O . ALA F 1 116 ? 33.142 1.480 17.999 1.00 6.43 108 ALA F O 1
ATOM 7035 N N . ILE F 1 117 ? 35.155 2.198 18.765 1.00 6.50 109 ILE F N 1
ATOM 7036 C CA . ILE F 1 117 ? 35.972 1.166 18.134 1.00 8.09 109 ILE F CA 1
ATOM 7037 C C . ILE F 1 117 ? 36.839 0.380 19.123 1.00 8.03 109 ILE F C 1
ATOM 7038 O O . ILE F 1 117 ? 36.908 -0.857 19.054 1.00 9.54 109 ILE F O 1
ATOM 7043 N N A ASP F 1 118 ? 37.536 1.082 20.018 0.71 7.02 110 ASP F N 1
ATOM 7044 N N B ASP F 1 118 ? 37.485 1.078 20.054 0.29 7.81 110 ASP F N 1
ATOM 7045 C CA A ASP F 1 118 ? 38.546 0.485 20.887 0.71 7.43 110 ASP F CA 1
ATOM 7046 C CA B ASP F 1 118 ? 38.539 0.518 20.893 0.29 7.87 110 ASP F CA 1
ATOM 7047 C C A ASP F 1 118 ? 38.035 0.310 22.318 0.71 7.34 110 ASP F C 1
ATOM 7048 C C B ASP F 1 118 ? 38.041 0.321 22.323 0.29 7.34 110 ASP F C 1
ATOM 7049 O O A ASP F 1 118 ? 37.361 1.186 22.865 0.71 6.91 110 ASP F O 1
ATOM 7050 O O B ASP F 1 118 ? 37.344 1.184 22.866 0.29 6.90 110 ASP F O 1
ATOM 7059 N N . VAL F 1 119 ? 38.412 -0.806 22.952 1.00 10.13 111 VAL F N 1
ATOM 7060 C CA A VAL F 1 119 ? 38.044 -1.045 24.352 0.70 9.94 111 VAL F CA 1
ATOM 7061 C CA B VAL F 1 119 ? 38.009 -1.029 24.340 0.30 10.27 111 VAL F CA 1
ATOM 7062 C C . VAL F 1 119 ? 38.542 0.065 25.263 1.00 8.39 111 VAL F C 1
ATOM 7063 O O . VAL F 1 119 ? 37.851 0.483 26.195 1.00 10.63 111 VAL F O 1
ATOM 7070 N N . GLY F 1 120 ? 39.769 0.537 25.032 1.00 9.83 112 GLY F N 1
ATOM 7071 C CA . GLY F 1 120 ? 40.307 1.596 25.849 1.00 10.35 112 GLY F CA 1
ATOM 7072 C C . GLY F 1 120 ? 39.761 2.966 25.542 1.00 8.12 112 GLY F C 1
ATOM 7073 O O . GLY F 1 120 ? 40.039 3.925 26.268 1.00 11.25 112 GLY F O 1
ATOM 7074 N N . ARG F 1 121 ? 38.925 3.078 24.511 1.00 7.35 113 ARG F N 1
ATOM 7075 C CA . ARG F 1 121 ? 38.229 4.324 24.173 1.00 6.85 113 ARG F CA 1
ATOM 7076 C C . ARG F 1 121 ? 36.762 3.992 23.961 1.00 6.34 113 ARG F C 1
ATOM 7077 O O . ARG F 1 121 ? 36.199 4.174 22.892 1.00 6.06 113 ARG F O 1
ATOM 7085 N N . ASN F 1 122 ? 36.134 3.449 25.002 1.00 6.33 114 ASN F N 1
ATOM 7086 C CA . ASN F 1 122 ? 34.791 2.896 24.872 1.00 6.45 114 ASN F CA 1
ATOM 7087 C C . ASN F 1 122 ? 33.722 3.755 25.520 1.00 6.01 114 ASN F C 1
ATOM 7088 O O . ASN F 1 122 ? 32.632 3.248 25.838 1.00 5.56 114 ASN F O 1
ATOM 7093 N N . ILE F 1 123 ? 34.030 5.053 25.680 1.00 5.72 115 ILE F N 1
ATOM 7094 C CA A ILE F 1 123 ? 33.067 6.150 25.830 0.60 5.53 115 ILE F CA 1
ATOM 7095 C CA B ILE F 1 123 ? 33.052 6.138 25.822 0.40 6.76 115 ILE F CA 1
ATOM 7096 C C . ILE F 1 123 ? 32.389 6.255 27.194 1.00 6.43 115 ILE F C 1
ATOM 7097 O O . ILE F 1 123 ? 32.257 7.364 27.733 1.00 6.38 115 ILE F O 1
ATOM 7106 N N . ILE F 1 124 ? 31.933 5.133 27.766 1.00 5.57 116 ILE F N 1
ATOM 7107 C CA . ILE F 1 124 ? 30.994 5.221 28.883 1.00 6.30 116 ILE F CA 1
ATOM 7108 C C . ILE F 1 124 ? 31.208 4.059 29.840 1.00 6.66 116 ILE F C 1
ATOM 7109 O O . ILE F 1 124 ? 31.588 2.953 29.439 1.00 8.50 116 ILE F O 1
ATOM 7114 N N . HIS F 1 125 ? 30.977 4.324 31.126 1.00 6.02 117 HIS F N 1
ATOM 7115 C CA . HIS F 1 125 ? 30.908 3.297 32.139 1.00 6.29 117 HIS F CA 1
ATOM 7116 C C . HIS F 1 125 ? 29.497 3.283 32.688 1.00 6.23 117 HIS F C 1
ATOM 7117 O O . HIS F 1 125 ? 28.942 4.342 32.962 1.00 6.08 117 HIS F O 1
ATOM 7124 N N . GLY F 1 126 ? 28.952 2.095 32.904 1.00 6.70 118 GLY F N 1
ATOM 7125 C CA . GLY F 1 126 ? 27.737 1.943 33.689 1.00 7.19 118 GLY F CA 1
ATOM 7126 C C . GLY F 1 126 ? 27.953 0.860 34.722 1.00 6.69 118 GLY F C 1
ATOM 7127 O O . GLY F 1 126 ? 28.652 -0.116 34.475 1.00 8.18 118 GLY F O 1
ATOM 7128 N N . SER F 1 127 ? 27.340 1.036 35.897 1.00 6.88 119 SER F N 1
ATOM 7129 C CA . SER F 1 127 ? 27.505 0.051 36.963 1.00 7.47 119 SER F CA 1
ATOM 7130 C C . SER F 1 127 ? 27.064 -1.328 36.474 1.00 7.51 119 SER F C 1
ATOM 7131 O O . SER F 1 127 ? 26.117 -1.455 35.684 1.00 7.53 119 SER F O 1
ATOM 7134 N N . ASP F 1 128 ? 27.699 -2.374 37.005 1.00 8.09 120 ASP F N 1
ATOM 7135 C CA . ASP F 1 128 ? 27.392 -3.715 36.522 1.00 9.72 120 ASP F CA 1
ATOM 7136 C C . ASP F 1 128 ? 26.308 -4.440 37.311 1.00 10.73 120 ASP F C 1
ATOM 7137 O O . ASP F 1 128 ? 25.872 -5.508 36.875 1.00 12.75 120 ASP F O 1
ATOM 7142 N N . ALA F 1 129 ? 25.837 -3.883 38.424 1.00 9.10 121 ALA F N 1
ATOM 7143 C CA . ALA F 1 129 ? 24.894 -4.577 39.291 1.00 9.14 121 ALA F CA 1
ATOM 7144 C C . ALA F 1 129 ? 24.321 -3.545 40.253 1.00 8.97 121 ALA F C 1
ATOM 7145 O O . ALA F 1 129 ? 24.838 -2.432 40.370 1.00 9.86 121 ALA F O 1
ATOM 7147 N N . VAL F 1 130 ? 23.233 -3.915 40.940 1.00 11.36 122 VAL F N 1
ATOM 7148 C CA . VAL F 1 130 ? 22.620 -2.981 41.886 1.00 11.43 122 VAL F CA 1
ATOM 7149 C C . VAL F 1 130 ? 23.608 -2.615 42.995 1.00 11.51 122 VAL F C 1
ATOM 7150 O O . VAL F 1 130 ? 23.740 -1.442 43.372 1.00 10.92 122 VAL F O 1
ATOM 7154 N N . GLU F 1 131 ? 24.347 -3.601 43.496 1.00 12.45 123 GLU F N 1
ATOM 7155 C CA . GLU F 1 131 ? 25.252 -3.347 44.615 1.00 12.98 123 GLU F CA 1
ATOM 7156 C C . GLU F 1 131 ? 26.425 -2.455 44.212 1.00 11.86 123 GLU F C 1
ATOM 7157 O O . GLU F 1 131 ? 26.791 -1.533 44.953 1.00 12.49 123 GLU F O 1
ATOM 7163 N N . THR F 1 132 ? 27.041 -2.718 43.057 1.00 11.39 124 THR F N 1
ATOM 7164 C CA . THR F 1 132 ? 28.098 -1.833 42.610 1.00 9.85 124 THR F CA 1
ATOM 7165 C C . THR F 1 132 ? 27.561 -0.457 42.246 1.00 9.62 124 THR F C 1
ATOM 7166 O O . THR F 1 132 ? 28.272 0.538 42.458 1.00 8.72 124 THR F O 1
ATOM 7170 N N . ALA F 1 133 ? 26.315 -0.365 41.729 1.00 8.48 125 ALA F N 1
ATOM 7171 C CA . ALA F 1 133 ? 25.723 0.951 41.491 1.00 7.83 125 ALA F CA 1
ATOM 7172 C C . ALA F 1 133 ? 25.610 1.738 42.784 1.00 8.29 125 ALA F C 1
ATOM 7173 O O . ALA F 1 133 ? 25.972 2.925 42.848 1.00 9.22 125 ALA F O 1
ATOM 7175 N N . GLN F 1 134 ? 25.120 1.093 43.843 1.00 9.44 126 GLN F N 1
ATOM 7176 C CA . GLN F 1 134 ? 25.016 1.794 45.119 1.00 10.29 126 GLN F CA 1
ATOM 7177 C C . GLN F 1 134 ? 26.382 2.292 45.569 1.00 11.42 126 GLN F C 1
ATOM 7178 O O . GLN F 1 134 ? 26.518 3.437 46.028 1.00 10.22 126 GLN F O 1
ATOM 7184 N N . ARG F 1 135 ? 27.407 1.453 45.420 1.00 10.16 127 ARG F N 1
ATOM 7185 C CA . ARG F 1 135 ? 28.752 1.825 45.842 1.00 10.32 127 ARG F CA 1
ATOM 7186 C C . ARG F 1 135 ? 29.292 2.977 45.012 1.00 9.15 127 ARG F C 1
ATOM 7187 O O . ARG F 1 135 ? 29.852 3.931 45.558 1.00 10.79 127 ARG F O 1
ATOM 7195 N N . GLU F 1 136 ? 29.090 2.915 43.693 1.00 8.15 128 GLU F N 1
ATOM 7196 C CA . GLU F 1 136 ? 29.632 3.946 42.801 1.00 7.39 128 GLU F CA 1
ATOM 7197 C C . GLU F 1 136 ? 28.902 5.270 42.981 1.00 7.61 128 GLU F C 1
ATOM 7198 O O . GLU F 1 136 ? 29.520 6.338 42.984 1.00 8.43 128 GLU F O 1
ATOM 7204 N N . ILE F 1 137 ? 27.583 5.233 43.148 1.00 7.58 129 ILE F N 1
ATOM 7205 C CA . ILE F 1 137 ? 26.859 6.479 43.394 1.00 8.36 129 ILE F CA 1
ATOM 7206 C C . ILE F 1 137 ? 27.406 7.176 44.634 1.00 9.87 129 ILE F C 1
ATOM 7207 O O . ILE F 1 137 ? 27.664 8.393 44.633 1.00 10.06 129 ILE F O 1
ATOM 7212 N N . ALA F 1 138 ? 27.605 6.416 45.711 1.00 9.39 130 ALA F N 1
ATOM 7213 C CA . ALA F 1 138 ? 28.053 7.037 46.950 1.00 10.55 130 ALA F CA 1
ATOM 7214 C C . ALA F 1 138 ? 29.490 7.496 46.848 1.00 10.37 130 ALA F C 1
ATOM 7215 O O . ALA F 1 138 ? 29.911 8.389 47.602 1.00 14.83 130 ALA F O 1
ATOM 7217 N N . LEU F 1 139 ? 30.272 6.868 45.973 1.00 9.52 131 LEU F N 1
ATOM 7218 C CA . LEU F 1 139 ? 31.648 7.290 45.796 1.00 12.19 131 LEU F CA 1
ATOM 7219 C C . LEU F 1 139 ? 31.727 8.610 45.038 1.00 9.20 131 LEU F C 1
ATOM 7220 O O . LEU F 1 139 ? 32.542 9.478 45.365 1.00 11.87 131 LEU F O 1
ATOM 7225 N N . TRP F 1 140 ? 30.887 8.781 44.024 1.00 8.42 132 TRP F N 1
ATOM 7226 C CA . TRP F 1 140 ? 31.008 9.933 43.140 1.00 8.34 132 TRP F CA 1
ATOM 7227 C C . TRP F 1 140 ? 30.159 11.122 43.581 1.00 9.01 132 TRP F C 1
ATOM 7228 O O . TRP F 1 140 ? 30.460 12.265 43.204 1.00 9.49 132 TRP F O 1
ATOM 7239 N N . PHE F 1 141 ? 29.102 10.890 44.361 1.00 7.66 133 PHE F N 1
ATOM 7240 C CA . PHE F 1 141 ? 28.181 11.944 44.759 1.00 7.42 133 PHE F CA 1
ATOM 7241 C C . PHE F 1 141 ? 27.911 11.907 46.250 1.00 8.38 133 PHE F C 1
ATOM 7242 O O . PHE F 1 141 ? 27.620 10.842 46.810 1.00 11.81 133 PHE F O 1
ATOM 7250 N N . GLN F 1 142 ? 27.953 13.082 46.868 1.00 8.12 134 GLN F N 1
ATOM 7251 C CA . GLN F 1 142 ? 27.374 13.240 48.193 1.00 8.75 134 GLN F CA 1
ATOM 7252 C C . GLN F 1 142 ? 25.852 13.288 48.117 1.00 8.61 134 GLN F C 1
ATOM 7253 O O . GLN F 1 142 ? 25.267 13.615 47.073 1.00 7.99 134 GLN F O 1
ATOM 7259 N N . ASP F 1 143 ? 25.197 12.935 49.229 1.00 10.15 135 ASP F N 1
ATOM 7260 C CA . ASP F 1 143 ? 23.739 12.892 49.240 1.00 9.37 135 ASP F CA 1
ATOM 7261 C C . ASP F 1 143 ? 23.124 14.214 48.802 1.00 9.01 135 ASP F C 1
ATOM 7262 O O . ASP F 1 143 ? 22.062 14.216 48.153 1.00 9.39 135 ASP F O 1
ATOM 7267 N N . SER F 1 144 ? 23.762 15.344 49.145 1.00 9.21 136 SER F N 1
ATOM 7268 C CA . SER F 1 144 ? 23.199 16.645 48.810 1.00 9.16 136 SER F CA 1
ATOM 7269 C C . SER F 1 144 ? 23.169 16.902 47.318 1.00 9.02 136 SER F C 1
ATOM 7270 O O . SER F 1 144 ? 22.477 17.828 46.884 1.00 9.83 136 SER F O 1
ATOM 7273 N N . GLU F 1 145 ? 23.888 16.108 46.529 1.00 7.77 137 GLU F N 1
ATOM 7274 C CA . GLU F 1 145 ? 23.924 16.280 45.089 1.00 7.29 137 GLU F CA 1
ATOM 7275 C C . GLU F 1 145 ? 22.837 15.489 44.399 1.00 7.33 137 GLU F C 1
ATOM 7276 O O . GLU F 1 145 ? 22.667 15.638 43.186 1.00 7.72 137 GLU F O 1
ATOM 7282 N N . LEU F 1 146 ? 22.121 14.646 45.130 1.00 7.07 138 LEU F N 1
ATOM 7283 C CA . LEU F 1 146 ? 21.048 13.845 44.537 1.00 6.79 138 LEU F CA 1
ATOM 7284 C C . LEU F 1 146 ? 19.762 14.658 44.591 1.00 9.66 138 LEU F C 1
ATOM 7285 O O . LEU F 1 146 ? 19.356 15.130 45.661 1.00 9.96 138 LEU F O 1
ATOM 7290 N N . ASN F 1 147 ? 19.127 14.834 43.442 1.00 6.54 139 ASN F N 1
ATOM 7291 C CA . ASN F 1 147 ? 17.940 15.674 43.343 1.00 6.76 139 ASN F CA 1
ATOM 7292 C C . ASN F 1 147 ? 16.708 14.814 43.538 1.00 7.96 139 ASN F C 1
ATOM 7293 O O . ASN F 1 147 ? 16.550 13.799 42.859 1.00 9.09 139 ASN F O 1
ATOM 7298 N N . GLU F 1 148 ? 15.854 15.229 44.470 1.00 7.82 140 GLU F N 1
ATOM 7299 C CA . GLU F 1 148 ? 14.578 14.580 44.750 1.00 9.34 140 GLU F CA 1
ATOM 7300 C C . GLU F 1 148 ? 13.499 15.278 43.926 1.00 8.25 140 GLU F C 1
ATOM 7301 O O . GLU F 1 148 ? 13.170 16.442 44.175 1.00 10.05 140 GLU F O 1
ATOM 7307 N N . TRP F 1 149 ? 12.966 14.585 42.928 1.00 7.33 141 TRP F N 1
ATOM 7308 C CA . TRP F 1 149 ? 11.922 15.193 42.119 1.00 7.37 141 TRP F CA 1
ATOM 7309 C C . TRP F 1 149 ? 11.036 14.114 41.537 1.00 7.17 141 TRP F C 1
ATOM 7310 O O . TRP F 1 149 ? 11.379 12.931 41.523 1.00 8.10 141 TRP F O 1
ATOM 7321 N N . THR F 1 150 ? 9.894 14.542 41.013 1.00 7.38 142 THR F N 1
ATOM 7322 C CA . THR F 1 150 ? 8.869 13.626 40.515 1.00 7.91 142 THR F CA 1
ATOM 7323 C C . THR F 1 150 ? 8.530 14.022 39.083 1.00 7.29 142 THR F C 1
ATOM 7324 O O . THR F 1 150 ? 7.879 15.063 38.854 1.00 7.45 142 THR F O 1
ATOM 7328 N N . PRO F 1 151 ? 8.935 13.241 38.086 1.00 6.55 143 PRO F N 1
ATOM 7329 C CA . PRO F 1 151 ? 8.591 13.572 36.693 1.00 6.45 143 PRO F CA 1
ATOM 7330 C C . PRO F 1 151 ? 7.092 13.433 36.448 1.00 6.95 143 PRO F C 1
ATOM 7331 O O . PRO F 1 151 ? 6.489 12.399 36.743 1.00 8.04 143 PRO F O 1
ATOM 7335 N N . THR F 1 152 ? 6.488 14.497 35.932 1.00 7.18 144 THR F N 1
ATOM 7336 C CA A THR F 1 152 ? 5.073 14.462 35.547 0.85 7.60 144 THR F CA 1
ATOM 7337 C CA B THR F 1 152 ? 5.074 14.424 35.579 0.15 8.28 144 THR F CA 1
ATOM 7338 C C . THR F 1 152 ? 4.797 13.319 34.573 1.00 7.30 144 THR F C 1
ATOM 7339 O O . THR F 1 152 ? 3.735 12.704 34.607 1.00 7.96 144 THR F O 1
ATOM 7346 N N . GLN F 1 153 ? 5.735 13.047 33.675 1.00 6.91 145 GLN F N 1
ATOM 7347 C CA . GLN F 1 153 ? 5.536 12.042 32.640 1.00 6.79 145 GLN F CA 1
ATOM 7348 C C . GLN F 1 153 ? 5.498 10.639 33.207 1.00 7.57 145 GLN F C 1
ATOM 7349 O O . GLN F 1 153 ? 5.181 9.703 32.463 1.00 8.86 145 GLN F O 1
ATOM 7355 N N . ASN F 1 154 ? 5.802 10.443 34.489 1.00 7.45 146 ASN F N 1
ATOM 7356 C CA . ASN F 1 154 ? 5.806 9.074 34.995 1.00 10.39 146 ASN F CA 1
ATOM 7357 C C . ASN F 1 154 ? 4.443 8.424 34.922 1.00 9.14 146 ASN F C 1
ATOM 7358 O O . ASN F 1 154 ? 4.361 7.196 34.893 1.00 8.91 146 ASN F O 1
ATOM 7363 N N . LYS F 1 155 ? 3.369 9.212 34.844 1.00 8.80 147 LYS F N 1
ATOM 7364 C CA . LYS F 1 155 ? 2.043 8.649 34.595 1.00 7.85 147 LYS F CA 1
ATOM 7365 C C . LYS F 1 155 ? 2.022 7.805 33.317 1.00 9.10 147 LYS F C 1
ATOM 7366 O O . LYS F 1 155 ? 1.254 6.832 33.211 1.00 10.22 147 LYS F O 1
ATOM 7372 N N . TRP F 1 156 ? 2.858 8.169 32.338 1.00 7.39 148 TRP F N 1
ATOM 7373 C CA . TRP F 1 156 ? 2.917 7.480 31.053 1.00 7.45 148 TRP F CA 1
ATOM 7374 C C . TRP F 1 156 ? 4.085 6.518 30.927 1.00 8.32 148 TRP F C 1
ATOM 7375 O O . TRP F 1 156 ? 4.111 5.720 29.984 1.00 9.71 148 TRP F O 1
ATOM 7386 N N . ILE F 1 157 ? 5.064 6.620 31.819 1.00 7.90 149 ILE F N 1
ATOM 7387 C CA A ILE F 1 157 ? 6.228 5.727 31.849 0.63 7.19 149 ILE F CA 1
ATOM 7388 C CA B ILE F 1 157 ? 6.182 5.687 31.789 0.37 7.19 149 ILE F CA 1
ATOM 7389 C C . ILE F 1 157 ? 5.901 4.461 32.630 1.00 8.40 149 ILE F C 1
ATOM 7390 O O . ILE F 1 157 ? 6.302 3.359 32.258 1.00 7.78 149 ILE F O 1
ATOM 7399 N N . TYR F 1 158 ? 5.178 4.612 33.750 1.00 7.77 150 TYR F N 1
ATOM 7400 C CA . TYR F 1 158 ? 4.955 3.527 34.693 1.00 8.71 150 TYR F CA 1
ATOM 7401 C C . TYR F 1 158 ? 3.477 3.229 34.826 1.00 10.30 150 TYR F C 1
ATOM 7402 O O . TYR F 1 158 ? 2.649 4.141 34.949 1.00 11.63 150 TYR F O 1
ATOM 7411 N N . GLU F 1 159 ? 3.152 1.959 34.823 1.00 10.57 151 GLU F N 1
ATOM 7412 C CA A GLU F 1 159 ? 1.783 1.563 35.095 0.52 12.46 151 GLU F CA 1
ATOM 7413 C CA B GLU F 1 159 ? 1.780 1.551 35.087 0.48 12.61 151 GLU F CA 1
ATOM 7414 C C . GLU F 1 159 ? 1.430 1.751 36.565 1.00 16.92 151 GLU F C 1
ATOM 7415 O O . GLU F 1 159 ? 0.269 2.012 36.897 1.00 21.75 151 GLU F O 1
#

B-factor: mean 12.29, std 8.54, range [3.53, 63.06]

CATH classification: 3.30.70.141

Organism: Naegleria fowleri (NCBI:txid5763)

Radius of gyration: 27.15 Å; Cα contacts (8 Å, |Δi|>4): 2204; chains: 6; bounding box: 65×62×70 Å